Protein AF-0000000067177622 (afdb_homodimer)

InterPro domains:
  IPR006680 Amidohydrolase-related [PF04909] (139-400)
  IPR032465 2-amino-3-carboxymuconate-6-semialdehyde decarboxylase [PTHR21240] (144-401)
  IPR032466 Metal-dependent hydrolase [SSF51556] (10-400)

Sequence (832 aa):
MTTDPERLPYLAVDVDNHYYEPLDAFTRHLPKEFRSRGVQMLTDGKRTYAVFGGVVNHFIPNPSFDPIIEPGCLDLLFRGEVPEGVDPASLMKVDRLTDHPEYQNRDARVAVLDRQRLETVFMLPTFACGVEEGLKHDIGATMASIHAFNLWLDEDWGFDRPDGRIIAAPIISLADPEKAVGEVEFVLGRGAKLVCVRPAPVPGLVRPRSLGDPVHDPVWARLAEAGVPVVFHLSDSGYMAIPALWGGSGVFKGFGKRDPLDMVIMDDRAIHDTIASMIVHQVFTRHPKLKVVSIENGSYFVYRLIKRLKKSANNAPYHYKEDPVEQLKNHVWIAPYYEDDVKLLADTIGVDKILFGSDWPHGEGLADPTSFTADIPQFPEFSHEDTRRVMRHNALELLGDPDRTAPGARHLAASVMTTDPERLPYLAVDVDNHYYEPLDAFTRHLPKEFRSRGVQMLTDGKRTYAVFGGVVNHFIPNPSFDPIIEPGCLDLLFRGEVPEGVDPASLMKVDRLTDHPEYQNRDARVAVLDRQRLETVFMLPTFACGVEEGLKHDIGATMASIHAFNLWLDEDWGFDRPDGRIIAAPIISLADPEKAVGEVEFVLGRGAKLVCVRPAPVPGLVRPRSLGDPVHDPVWARLAEAGVPVVFHLSDSGYMAIPALWGGSGVFKGFGKRDPLDMVIMDDRAIHDTIASMIVHQVFTRHPKLKVVSIENGSYFVYRLIKRLKKSANNAPYHYKEDPVEQLKNHVWIAPYYEDDVKLLADTIGVDKILFGSDWPHGEGLADPTSFTADIPQFPEFSHEDTRRVMRHNALELLGDPDRTAPGARHLAASV

Nearest PDB structures (foldseek):
  4dzi-assembly2_D  TM=9.939E-01  e=1.718E-60  Mycobacterium avium subsp. paratuberculosis S397
  4dzi-assembly1_A  TM=9.935E-01  e=5.551E-60  Mycobacterium avium subsp. paratuberculosis S397
  4dzi-assembly1_C  TM=9.937E-01  e=1.085E-59  Mycobacterium avium subsp. paratuberculosis S397
  8sma-assembly2_J  TM=7.327E-01  e=1.811E-15  Litorilinea aerophila
  8sm8-assembly2_J  TM=7.523E-01  e=1.951E-12  Afipia carboxidovorans OM5

Radius of gyration: 28.8 Å; Cα contacts (8 Å, |Δi|>4): 1711; chains: 2; bounding box: 64×85×80 Å

Foldseek 3Di:
DPPPPDDQLAFFEAAFAEAQDAQCLQPVQQDPVCAQQAWDWDDDVPAIFIDHGRHTAQQPRGSNCAFPWFFQLQQCVVLVNPDPPDDSVVSTDTDGVVVPCLRQAQVSVLVVSLVLRHQAYEYEYDVVLERCVSNLQPLVNSLSRLLSNQVSCCVGHRCQDQLRHYHYAREAACADVVSSLVVLCVNVVRPHLEYEYELAFHRYNVHTHFCLPCSNLSVQQVCLVSLRAYEHEDGPHLLLVVVVVVVAPSGDHNDDDGDPVSCVRSQLVSNLVSLVSCLQSCSCVSRVSYAYEYEPSADVSLVVSLVVQVVVCVVCVVRHPDRSLVSCLRHYAYAHDLSHQVVVVCVRRNLLRAAQHQNPPHRNGHSRRVCSCVSRVCNVVDDSVSVCSRRHQSVCVSSVHSPDGRNNCVVVSVVD/DPPPPDDQLAFFEAAFAEAQDAQCLQPVQQDPVCAQQAWDWDDDVVAIFIDHRRHTAQQPRGSNCAFPWFFQLQQCVVLVNPDPPDDSVVSTDTDGVVVPCLRQAQVSVVVVSLVLRHQAYEYEYDVVLERCVSNLQPLVNSLSRLLSNLVSCCVGHRCQDQLRHYHYAREAACADQVSSLVVLCVNVVRPHLEYEYELAFHRYNVHTHFCLPCSNLSNQQVCLVSLRAYEHEDGPHLLLVVVVVVVAPSGDHNDDDGDVVSCVRSQLVSNLVSLVSCLQSCSCVSRVSYAYEYEPSADVSLVVSLVVQVVVCVVCVVRHPDRSLVSCLRHYAYAHDLSHQVVVVCVRRNLLRAAQHQNPPHRNGHSRRVCSCVSRVCNVVDDSVSVCSRRHQSVCVSSVHSPDGRNNCVVVSVVD

Organism: Mycolicibacterium smegmatis (strain ATCC 700084 / mc(2)155) (NCBI:txid246196)

Secondary structure (DSSP, 8-state):
--------SS-EEEEEEE----TTTTTTT--GGGTTTSEEEEEETTEEEEEETTEE--SSS-TT--SEEPTTTTHHHHHT-PPTT--GGGG--EE-GGG-GGGT-HHHHHHHHHHHTEEEEEEE-SGGGGHHHHTTT-HHHHHHHHHHHHHHHHHHT-TB-TTSSEEE--B---SSHHHHHHHHHHHHHTT-S-EE--SSPBP-SSS-B-TT-GGGHHHHHHHHHHTPPEEEE----STTHHHHHTT------SSS---HHHHHHHTTHHHHHHHHHHHHTTHHHH-TT--EEEESS-STHHHHHHHHHHHHHHH-TTT-SS-HHHHHHHHEEEE--TTS-HHHHHHHH-GGGB-----BTSTTS-SSGGGHHHH-TTGGGS-HHHHHIIIIIHHHHHTT-TT---GGGHHHHTT-/--------SS-EEEEEEE----TTTTTTT--GGGTTTSEEEEEETTEEEEEETTEE--SSS-TT--SEEPTTTTHHHHHT-PPTT--GGGG--EE-GGG-GGGT-HHHHHHHHHHHTEEEEEEE-SGGGGHHHHTTT-HHHHHHHHHHHHHHHHHHT-TB-TTSSEEE--B---SSHHHHHHHHHHHHHTT-S-EE--SSPBP-SSS-B-TT-GGGHHHHHHHHHHTPPEEEE----STTHHHHHTT------SSS---HHHHHHHTTHHHHHHHHHHHHTTHHHH-TT--EEEESS-STHHHHHHHHHHHHHHH-TTT-SS-HHHHHHHHEEEE--TTS-HHHHHHHH-GGGB-----BTSTTS-SSGGGHHHH-TTGGGS-HHHHHIIIIIHHHHHTT-TT---GGGHHHHTT-

Solvent-accessible surface area (backbone atoms only — not comparable to full-atom values): 42749 Å² total; per-residue (Å²): 128,84,72,63,75,80,75,71,75,58,61,29,35,35,62,28,27,43,46,51,58,58,80,47,37,40,46,73,60,38,55,77,88,34,53,69,47,16,58,35,77,44,72,61,87,91,45,50,40,39,25,30,53,78,38,79,45,45,52,52,64,55,51,76,44,66,60,29,50,39,39,22,42,32,28,42,49,77,69,30,59,48,56,86,92,57,58,68,76,71,41,64,44,70,43,60,41,87,81,41,54,44,40,69,31,53,71,50,29,51,58,51,30,58,77,56,44,39,39,28,31,29,35,37,74,54,65,65,33,37,46,56,55,55,22,42,90,39,56,69,30,33,53,47,30,43,51,11,28,39,52,38,43,41,71,63,54,21,25,52,28,89,41,42,41,38,37,25,41,43,67,51,62,65,48,46,51,69,60,27,40,53,50,49,51,52,43,51,74,63,50,37,53,36,31,30,35,70,33,35,52,31,42,37,93,88,51,36,28,36,71,25,42,70,78,42,44,67,46,50,44,51,31,22,72,69,49,33,30,37,32,33,40,64,47,54,43,62,55,36,53,58,34,26,48,37,48,45,86,44,64,65,61,67,70,77,93,67,66,67,56,44,57,56,59,40,61,55,49,47,57,40,48,37,55,43,32,30,50,70,49,38,40,50,75,77,31,74,64,38,39,37,32,39,33,76,59,40,54,72,46,53,61,58,48,44,55,39,41,52,35,45,42,42,56,36,53,89,74,49,89,61,64,55,58,56,50,48,46,74,29,46,31,37,18,42,44,59,84,47,63,59,58,60,46,27,75,70,48,36,55,76,30,32,35,36,43,29,40,28,55,38,26,63,18,33,67,50,54,70,49,50,62,70,55,24,84,51,47,82,75,44,52,72,65,54,48,43,30,23,34,25,42,30,56,29,44,57,60,70,37,65,83,67,70,31,68,66,36,53,82,57,54,76,76,79,126,83,71,61,76,78,75,69,76,57,61,29,34,34,62,28,28,42,44,52,56,58,80,48,38,40,46,74,60,39,55,76,88,34,53,70,47,16,58,35,78,43,72,60,88,92,44,48,40,38,25,30,54,77,37,79,47,46,52,50,65,55,48,76,44,67,60,29,51,40,39,23,42,32,28,42,49,76,68,31,58,48,56,86,91,57,57,68,76,71,41,64,43,70,44,60,42,86,79,41,54,44,41,68,32,52,71,50,28,51,58,50,29,60,77,57,44,37,38,29,32,30,35,36,75,56,66,65,34,36,45,56,56,55,22,43,90,39,56,70,28,33,54,46,29,44,50,13,28,37,52,38,45,40,72,63,54,21,25,51,27,88,40,42,42,38,36,26,42,43,67,52,61,65,46,47,51,69,59,28,40,52,50,50,51,53,43,51,74,63,48,38,53,36,31,30,33,72,33,34,50,30,42,37,96,88,51,35,28,35,74,23,42,71,78,43,42,67,47,51,44,53,31,24,71,70,48,32,30,38,31,33,42,64,48,54,43,63,56,36,53,57,34,26,47,38,49,46,85,44,65,67,60,69,69,75,93,67,65,65,57,44,59,56,59,40,60,54,48,47,58,38,47,37,56,43,32,30,50,70,51,38,39,49,74,77,30,75,64,38,38,36,33,37,34,75,61,40,55,73,44,54,61,57,46,45,54,40,42,52,35,46,41,40,55,38,53,90,75,50,88,60,62,54,57,54,49,48,45,74,28,44,32,36,18,42,45,59,84,47,63,59,59,60,46,28,73,70,47,35,54,76,30,31,36,34,42,30,41,29,55,38,25,64,19,33,65,51,54,71,48,51,62,72,56,22,83,50,46,82,76,44,52,72,64,55,48,44,30,24,34,26,41,27,56,28,45,58,60,70,36,63,81,66,71,29,69,66,35,54,82,58,56,75,76,79

pLDDT: mean 93.56, std 8.96, range [25.23, 98.94]

Structure (mmCIF, N/CA/C/O backbone):
data_AF-0000000067177622-model_v1
#
loop_
_entity.id
_entity.type
_entity.pdbx_description
1 polymer 'Amidohydrolase family protein'
#
loop_
_atom_site.group_PDB
_atom_site.id
_atom_site.type_symbol
_atom_site.label_atom_id
_atom_site.label_alt_id
_atom_site.label_comp_id
_atom_site.label_asym_id
_atom_site.label_entity_id
_atom_site.label_seq_id
_atom_site.pdbx_PDB_ins_code
_atom_site.Cartn_x
_atom_site.Cartn_y
_atom_site.Cartn_z
_atom_site.occupancy
_atom_site.B_iso_or_equiv
_atom_site.auth_seq_id
_atom_site.auth_comp_id
_atom_site.auth_asym_id
_atom_site.auth_atom_id
_atom_site.pdbx_PDB_model_num
ATOM 1 N N . MET A 1 1 ? -13.5 2.727 43.094 1 25.52 1 MET A N 1
ATOM 2 C CA . MET A 1 1 ? -12.891 4.055 43.156 1 25.52 1 MET A CA 1
ATOM 3 C C . MET A 1 1 ? -12.555 4.559 41.75 1 25.52 1 MET A C 1
ATOM 5 O O . MET A 1 1 ? -11.805 3.91 41 1 25.52 1 MET A O 1
ATOM 9 N N . THR A 1 2 ? -13.461 5.109 41.031 1 31.8 2 THR A N 1
ATOM 10 C CA . THR A 1 2 ? -13.367 5.703 39.688 1 31.8 2 THR A CA 1
ATOM 11 C C . THR A 1 2 ? -12.086 6.52 39.562 1 31.8 2 THR A C 1
ATOM 13 O O . THR A 1 2 ? -11.914 7.539 40.219 1 31.8 2 THR A O 1
ATOM 16 N N . THR A 1 3 ? -10.93 5.871 39.625 1 37.25 3 THR A N 1
ATOM 17 C CA . THR A 1 3 ? -9.68 6.617 39.625 1 37.25 3 THR A CA 1
ATOM 18 C C . THR A 1 3 ? -9.719 7.742 38.594 1 37.25 3 THR A C 1
ATOM 20 O O . THR A 1 3 ? -9.961 7.496 37.406 1 37.25 3 THR A O 1
ATOM 23 N N . ASP A 1 4 ? -10.266 8.773 38.812 1 42.75 4 ASP A N 1
ATOM 24 C CA . ASP A 1 4 ? -10.156 9.992 38.031 1 42.75 4 ASP A CA 1
ATOM 25 C C . ASP A 1 4 ? -8.805 10.062 37.312 1 42.75 4 ASP A C 1
ATOM 27 O O . ASP A 1 4 ? -7.758 9.898 37.938 1 42.75 4 ASP A O 1
ATOM 31 N N . PRO A 1 5 ? -8.797 9.672 36.062 1 53.56 5 PRO A N 1
ATOM 32 C CA . PRO A 1 5 ? -7.469 9.781 35.438 1 53.56 5 PRO A CA 1
ATOM 33 C C . PRO A 1 5 ? -6.66 10.953 36 1 53.56 5 PRO A C 1
ATOM 35 O O . PRO A 1 5 ? -7.211 12.031 36.219 1 53.56 5 PRO A O 1
ATOM 38 N N . GLU A 1 6 ? -5.629 10.758 36.812 1 61.44 6 GLU A N 1
ATOM 39 C CA . GLU A 1 6 ? -4.75 11.742 37.469 1 61.44 6 GLU A CA 1
ATOM 40 C C . GLU A 1 6 ? -4.379 12.859 36.469 1 61.44 6 GLU A C 1
ATOM 42 O O . GLU A 1 6 ? -3.959 12.586 35.344 1 61.44 6 GLU A O 1
ATOM 47 N N . ARG A 1 7 ? -4.871 14.039 36.688 1 78 7 ARG A N 1
ATOM 48 C CA . ARG A 1 7 ? -4.574 15.289 36 1 78 7 ARG A CA 1
ATOM 49 C C . ARG A 1 7 ? -3.072 15.492 35.844 1 78 7 ARG A C 1
ATOM 51 O O . ARG A 1 7 ? -2.314 15.234 36.781 1 78 7 ARG A O 1
ATOM 58 N N . LEU A 1 8 ? -2.637 15.875 34.656 1 86.56 8 LEU A N 1
ATOM 59 C CA . LEU A 1 8 ? -1.228 16.172 34.438 1 86.56 8 LEU A CA 1
ATOM 60 C C . LEU A 1 8 ? -0.771 17.359 35.281 1 86.56 8 LEU A C 1
ATOM 62 O O . LEU A 1 8 ? -1.507 18.328 35.438 1 86.56 8 LEU A O 1
ATOM 66 N N . PRO A 1 9 ? 0.314 17.312 35.906 1 88.94 9 PRO A N 1
ATOM 67 C CA . PRO A 1 9 ? 0.825 18.406 36.719 1 88.94 9 PRO A CA 1
ATOM 68 C C . PRO A 1 9 ? 1.427 19.531 35.875 1 88.94 9 PRO A C 1
ATOM 70 O O . PRO A 1 9 ? 2.164 20.375 36.406 1 88.94 9 PRO A O 1
ATOM 73 N N . TYR A 1 10 ? 1.262 19.562 34.625 1 92.06 10 TYR A N 1
ATOM 74 C CA . TYR A 1 10 ? 1.675 20.594 33.688 1 92.06 10 TYR A CA 1
ATOM 75 C C . TYR A 1 10 ? 0.636 20.75 32.562 1 92.06 10 TYR A C 1
ATOM 77 O O . TYR A 1 10 ? -0.282 19.938 32.438 1 92.06 10 TYR A O 1
ATOM 85 N N . LEU A 1 11 ? 0.742 21.891 31.859 1 95 11 LEU A N 1
ATOM 86 C CA . LEU A 1 11 ? -0.104 22.062 30.672 1 95 11 LEU A CA 1
ATOM 87 C C . LEU A 1 11 ? 0.484 21.344 29.469 1 95 11 LEU A C 1
ATOM 89 O O . LEU A 1 11 ? 1.697 21.375 29.25 1 95 11 LEU A O 1
ATOM 93 N N . ALA A 1 12 ? -0.318 20.703 28.734 1 95.56 12 ALA A N 1
ATOM 94 C CA . ALA A 1 12 ? 0.121 19.938 27.578 1 95.56 12 ALA A CA 1
ATOM 95 C C . ALA A 1 12 ? 0.155 20.812 26.328 1 95.56 12 ALA A C 1
ATOM 97 O O . ALA A 1 12 ? -0.397 21.922 26.312 1 95.56 12 ALA A O 1
ATOM 98 N N . VAL A 1 13 ? 0.908 20.406 25.344 1 97.44 13 VAL A N 1
ATOM 99 C CA . VAL A 1 13 ? 0.925 20.969 24 1 97.44 13 VAL A CA 1
ATOM 100 C C . VAL A 1 13 ? 0.34 19.969 23 1 97.44 13 VAL A C 1
ATOM 102 O O . VAL A 1 13 ? 0.908 18.906 22.781 1 97.44 13 VAL A O 1
ATOM 105 N N . ASP A 1 14 ? -0.809 20.297 22.438 1 97.94 14 ASP A N 1
ATOM 106 C CA . ASP A 1 14 ? -1.525 19.422 21.516 1 97.94 14 ASP A CA 1
ATOM 107 C C . ASP A 1 14 ? -1.172 19.75 20.062 1 97.94 14 ASP A C 1
ATOM 109 O O . ASP A 1 14 ? -1.494 20.828 19.562 1 97.94 14 ASP A O 1
ATOM 113 N N . VAL A 1 15 ? -0.613 18.75 19.328 1 98.62 15 VAL A N 1
ATOM 114 C CA . VAL A 1 15 ? -0.07 19.062 18.016 1 98.62 15 VAL A CA 1
ATOM 115 C C . VAL A 1 15 ? -1.116 18.781 16.938 1 98.62 15 VAL A C 1
ATOM 117 O O . VAL A 1 15 ? -0.848 18.922 15.742 1 98.62 15 VAL A O 1
ATOM 120 N N . ASP A 1 16 ? -2.326 18.359 17.297 1 98.25 16 ASP A N 1
ATOM 121 C CA . ASP A 1 16 ? -3.344 17.953 16.328 1 98.25 16 ASP A CA 1
ATOM 122 C C . ASP A 1 16 ? -4.707 18.531 16.703 1 98.25 16 ASP A C 1
ATOM 124 O O . ASP A 1 16 ? -5.652 17.797 16.969 1 98.25 16 ASP A O 1
ATOM 128 N N . ASN A 1 17 ? -4.859 19.828 16.672 1 98.06 17 ASN A N 1
ATOM 129 C CA . ASN A 1 17 ? -6.121 20.547 16.766 1 98.06 17 ASN A CA 1
ATOM 130 C C . ASN A 1 17 ? -6.582 21.078 15.414 1 98.06 17 ASN A C 1
ATOM 132 O O . ASN A 1 17 ? -5.781 21.203 14.484 1 98.06 17 ASN A O 1
ATOM 136 N N . HIS A 1 18 ? -7.863 21.375 15.375 1 98.44 18 HIS A N 1
ATOM 137 C CA . HIS A 1 18 ? -8.375 21.75 14.055 1 98.44 18 HIS A CA 1
ATOM 138 C C . HIS A 1 18 ? -9.367 22.906 14.164 1 98.44 18 HIS A C 1
ATOM 140 O O . HIS A 1 18 ? -10.148 22.969 15.117 1 98.44 18 HIS A O 1
ATOM 146 N N . TYR A 1 19 ? -9.32 23.781 13.266 1 98.19 19 TYR A N 1
ATOM 147 C CA . TYR A 1 19 ? -10.406 24.719 13.016 1 98.19 19 TYR A CA 1
ATOM 148 C C . TYR A 1 19 ? -11.375 24.172 11.969 1 98.19 19 TYR A C 1
ATOM 150 O O . TYR A 1 19 ? -11.023 23.266 11.203 1 98.19 19 TYR A O 1
ATOM 158 N N . TYR A 1 20 ? -12.547 24.609 12.031 1 97.88 20 TYR A N 1
ATOM 159 C CA . TYR A 1 20 ? -13.516 24.422 10.953 1 97.88 20 TYR A CA 1
ATOM 160 C C . TYR A 1 20 ? -13.586 25.656 10.062 1 97.88 20 TYR A C 1
ATOM 162 O O . TYR A 1 20 ? -13.984 26.734 10.508 1 97.88 20 TYR A O 1
ATOM 170 N N . GLU A 1 21 ? -13.164 25.5 8.891 1 98.38 21 GLU A N 1
ATOM 171 C CA . GLU A 1 21 ? -13.062 26.625 7.973 1 98.38 21 GLU A CA 1
ATOM 172 C C . GLU A 1 21 ? -14.438 27.203 7.66 1 98.38 21 GLU A C 1
ATOM 174 O O . GLU A 1 21 ? -15.375 26.469 7.348 1 98.38 21 GLU A O 1
ATOM 179 N N . PRO A 1 22 ? -14.578 28.547 7.848 1 97.81 22 PRO A N 1
ATOM 180 C CA . PRO A 1 22 ? -15.805 29.156 7.316 1 97.81 22 PRO A CA 1
ATOM 181 C C . PRO A 1 22 ? -15.875 29.094 5.793 1 97.81 22 PRO A C 1
ATOM 183 O O . PRO A 1 22 ? -14.883 28.781 5.133 1 97.81 22 PRO A O 1
ATOM 186 N N . LEU A 1 23 ? -17.016 29.391 5.258 1 96.94 23 LEU A N 1
ATOM 187 C CA . LEU A 1 23 ? -17.281 29.203 3.832 1 96.94 23 LEU A CA 1
ATOM 188 C C . LEU A 1 23 ? -16.375 30.109 2.998 1 96.94 23 LEU A C 1
ATOM 190 O O . LEU A 1 23 ? -16.125 29.828 1.825 1 96.94 23 LEU A O 1
ATOM 194 N N . ASP A 1 24 ? -15.844 31.188 3.584 1 97.88 24 ASP A N 1
ATOM 195 C CA . ASP A 1 24 ? -15.078 32.125 2.779 1 97.88 24 ASP A CA 1
ATOM 196 C C . ASP A 1 24 ? -13.578 31.953 2.992 1 97.88 24 ASP A C 1
ATOM 198 O O . ASP A 1 24 ? -12.781 32.781 2.547 1 97.88 24 ASP A O 1
ATOM 202 N N . ALA A 1 25 ? -13.211 30.891 3.686 1 98.5 25 ALA A N 1
ATOM 203 C CA . ALA A 1 25 ? -11.797 30.672 3.996 1 98.5 25 ALA A CA 1
ATOM 204 C C . ALA A 1 25 ? -10.953 30.656 2.727 1 98.5 25 ALA A C 1
ATOM 206 O O . ALA A 1 25 ? -9.812 31.141 2.723 1 98.5 25 ALA A O 1
ATOM 207 N N . PHE A 1 26 ? -11.531 30.141 1.604 1 98.44 26 PHE A N 1
ATOM 208 C CA . PHE A 1 26 ? -10.789 30.047 0.351 1 98.44 26 PHE A CA 1
ATOM 209 C C . PHE A 1 26 ? -11.227 31.156 -0.614 1 98.44 26 PHE A C 1
ATOM 211 O O . PHE A 1 26 ? -10.562 31.391 -1.628 1 98.44 26 PHE A O 1
ATOM 218 N N . THR A 1 27 ? -12.281 31.844 -0.314 1 98 27 THR A N 1
ATOM 219 C CA . THR A 1 27 ? -12.844 32.75 -1.325 1 98 27 THR A CA 1
ATOM 220 C C . THR A 1 27 ? -12.617 34.188 -0.948 1 98 27 THR A C 1
ATOM 222 O O . THR A 1 27 ? -12.609 35.062 -1.815 1 98 27 THR A O 1
ATOM 225 N N . ARG A 1 28 ? -12.414 34.5 0.295 1 98.19 28 ARG A N 1
ATOM 226 C CA . ARG A 1 28 ? -12.258 35.844 0.787 1 98.19 28 ARG A CA 1
ATOM 227 C C . ARG A 1 28 ? -11.172 36.594 0.015 1 98.19 28 ARG A C 1
ATOM 229 O O . ARG A 1 28 ? -11.344 37.75 -0.344 1 98.19 28 ARG A O 1
ATOM 236 N N . HIS A 1 29 ? -10.07 35.938 -0.278 1 98.56 29 HIS A N 1
ATOM 237 C CA . HIS A 1 29 ? -8.914 36.594 -0.882 1 98.56 29 HIS A CA 1
ATOM 238 C C . HIS A 1 29 ? -8.594 36 -2.246 1 98.56 29 HIS A C 1
ATOM 240 O O . HIS A 1 29 ? -7.516 36.219 -2.793 1 98.56 29 HIS A O 1
ATOM 246 N N . LEU A 1 30 ? -9.484 35.156 -2.77 1 98.62 30 LEU A N 1
ATOM 247 C CA . LEU A 1 30 ? -9.242 34.531 -4.066 1 98.62 30 LEU A CA 1
ATOM 248 C C . LEU A 1 30 ? -9.344 35.562 -5.191 1 98.62 30 LEU A C 1
ATOM 250 O O . LEU A 1 30 ? -10.359 36.219 -5.332 1 98.62 30 LEU A O 1
ATOM 254 N N . PRO A 1 31 ? -8.312 35.719 -6.012 1 98.38 31 PRO A N 1
ATOM 255 C CA . PRO A 1 31 ? -8.391 36.656 -7.129 1 98.38 31 PRO A CA 1
ATOM 256 C C . PRO A 1 31 ? -9.547 36.344 -8.07 1 98.38 31 PRO A C 1
ATOM 258 O O . PRO A 1 31 ? -9.891 35.188 -8.281 1 98.38 31 PRO A O 1
ATOM 261 N N . LYS A 1 32 ? -9.992 37.344 -8.719 1 97.31 32 LYS A N 1
ATOM 262 C CA . LYS A 1 32 ? -11.18 37.25 -9.562 1 97.31 32 LYS A CA 1
ATOM 263 C C . LYS A 1 32 ? -10.977 36.25 -10.695 1 97.31 32 LYS A C 1
ATOM 265 O O . LYS A 1 32 ? -11.906 35.531 -11.062 1 97.31 32 LYS A O 1
ATOM 270 N N . GLU A 1 33 ? -9.844 36.188 -11.172 1 96.44 33 GLU A N 1
ATOM 271 C CA . GLU A 1 33 ? -9.562 35.312 -12.328 1 96.44 33 GLU A CA 1
ATOM 272 C C . GLU A 1 33 ? -9.68 33.844 -11.969 1 96.44 33 GLU A C 1
ATOM 274 O O . GLU A 1 33 ? -9.836 33 -12.852 1 96.44 33 GLU A O 1
ATOM 279 N N . PHE A 1 34 ? -9.664 33.5 -10.672 1 97.56 34 PHE A N 1
ATOM 280 C CA . PHE A 1 34 ? -9.703 32.094 -10.266 1 97.56 34 PHE A CA 1
ATOM 281 C C . PHE A 1 34 ? -11.055 31.766 -9.641 1 97.56 34 PHE A C 1
ATOM 283 O O . PHE A 1 34 ? -11.25 30.641 -9.156 1 97.56 34 PHE A O 1
ATOM 290 N N . ARG A 1 35 ? -11.992 32.656 -9.68 1 94.94 35 ARG A N 1
ATOM 291 C CA . ARG A 1 35 ? -13.258 32.469 -8.969 1 94.94 35 ARG A CA 1
ATOM 292 C C . ARG A 1 35 ? -14.008 31.25 -9.469 1 94.94 35 ARG A C 1
ATOM 294 O O . ARG A 1 35 ? -14.648 30.547 -8.688 1 94.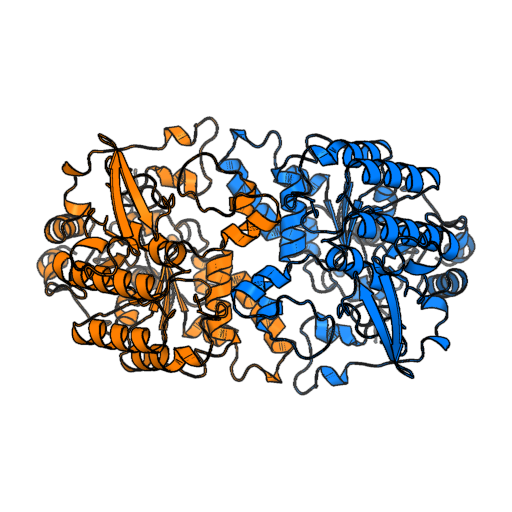94 35 ARG A O 1
ATOM 301 N N . SER A 1 36 ? -13.859 30.984 -10.781 1 94.5 36 SER A N 1
ATOM 302 C CA . SER A 1 36 ? -14.562 29.828 -11.328 1 94.5 36 SER A CA 1
ATOM 303 C C . SER A 1 36 ? -13.648 28.609 -11.398 1 94.5 36 SER A C 1
ATOM 305 O O . SER A 1 36 ? -14.125 27.469 -11.5 1 94.5 36 SER A O 1
ATOM 307 N N . ARG A 1 37 ? -12.352 28.859 -11.289 1 96.75 37 ARG A N 1
ATOM 308 C CA . ARG A 1 37 ? -11.375 27.781 -11.461 1 96.75 37 ARG A CA 1
ATOM 309 C C . ARG A 1 37 ? -10.938 27.219 -10.109 1 96.75 37 ARG A C 1
ATOM 311 O O . ARG A 1 37 ? -10.547 26.062 -10.016 1 96.75 37 ARG A O 1
ATOM 318 N N . GLY A 1 38 ? -11 28.031 -9.07 1 97.44 38 GLY A N 1
ATOM 319 C CA . GLY A 1 38 ? -10.57 27.625 -7.742 1 97.44 38 GLY A CA 1
ATOM 320 C C . GLY A 1 38 ? -11.68 27.031 -6.902 1 97.44 38 GLY A C 1
ATOM 321 O O . GLY A 1 38 ? -12.523 26.297 -7.41 1 97.44 38 GLY A O 1
ATOM 322 N N . VAL A 1 39 ? -11.648 27.266 -5.652 1 97.62 39 VAL A N 1
ATOM 323 C CA . VAL A 1 39 ? -12.656 26.781 -4.715 1 97.62 39 VAL A CA 1
ATOM 324 C C . VAL A 1 39 ? -13.891 27.672 -4.781 1 97.62 39 VAL A C 1
ATOM 326 O O . VAL A 1 39 ? -13.781 28.906 -4.742 1 97.62 39 VAL A O 1
ATOM 329 N N . GLN A 1 40 ? -14.992 27.031 -4.922 1 96.88 40 GLN A N 1
ATOM 330 C CA . GLN A 1 40 ? -16.281 27.734 -4.883 1 96.88 40 GLN A CA 1
ATOM 331 C C . GLN A 1 40 ? -17.219 27.094 -3.852 1 96.88 40 GLN A C 1
ATOM 333 O O . GLN A 1 40 ? -17.125 25.906 -3.582 1 96.88 40 GLN A O 1
ATOM 338 N N . MET A 1 41 ? -17.938 27.938 -3.262 1 96.88 41 MET A N 1
ATOM 339 C CA . MET A 1 41 ? -19.062 27.484 -2.438 1 96.88 41 MET A CA 1
ATOM 340 C C . MET A 1 41 ? -20.391 27.828 -3.096 1 96.88 41 MET A C 1
ATOM 342 O O . MET A 1 41 ? -20.734 29 -3.252 1 96.88 41 MET A O 1
ATOM 346 N N . LEU A 1 42 ? -21.078 26.75 -3.463 1 95.94 42 LEU A N 1
ATOM 347 C CA . LEU A 1 42 ? -22.375 26.938 -4.105 1 95.94 42 LEU A CA 1
ATOM 348 C C . LEU A 1 42 ? -23.5 26.453 -3.209 1 95.94 42 LEU A C 1
ATOM 350 O O . LEU A 1 42 ? -23.328 25.531 -2.418 1 95.94 42 LEU A O 1
ATOM 354 N N . THR A 1 43 ? -24.641 27.141 -3.33 1 94.44 43 THR A N 1
ATOM 355 C CA . THR A 1 43 ? -25.75 26.781 -2.465 1 94.44 43 THR A CA 1
ATOM 356 C C . THR A 1 43 ? -26.969 26.375 -3.295 1 94.44 43 THR A C 1
ATOM 358 O O . THR A 1 43 ? -27.219 26.953 -4.355 1 94.44 43 THR A O 1
ATOM 361 N N . ASP A 1 44 ? -27.609 25.391 -2.865 1 93.31 44 ASP A N 1
ATOM 362 C CA . ASP A 1 44 ? -28.938 24.953 -3.305 1 93.31 44 ASP A CA 1
ATOM 363 C C . ASP A 1 44 ? -29.906 24.859 -2.127 1 93.31 44 ASP A C 1
ATOM 365 O O . ASP A 1 44 ? -29.984 23.828 -1.466 1 93.31 44 ASP A O 1
ATOM 369 N N . GLY A 1 45 ? -30.734 25.891 -2.002 1 91.81 45 GLY A N 1
ATOM 370 C CA . GLY A 1 45 ? -31.531 25.984 -0.788 1 91.81 45 GLY A CA 1
ATOM 371 C C . GLY A 1 45 ? -30.688 26.109 0.469 1 91.81 45 GLY A C 1
ATOM 372 O O . GLY A 1 45 ? -29.859 27 0.589 1 91.81 45 GLY A O 1
ATOM 373 N N . LYS A 1 46 ? -30.891 25.109 1.253 1 89.94 46 LYS A N 1
ATOM 374 C CA . LYS A 1 46 ? -30.188 25.125 2.527 1 89.94 46 LYS A CA 1
ATOM 375 C C . LYS A 1 46 ? -28.875 24.359 2.436 1 89.94 46 LYS A C 1
ATOM 377 O O . LYS A 1 46 ? -28.062 24.391 3.363 1 89.94 46 LYS A O 1
ATOM 382 N N . ARG A 1 47 ? -28.656 23.734 1.326 1 92.12 47 ARG A N 1
ATOM 383 C CA . ARG A 1 47 ? -27.469 22.906 1.188 1 92.12 47 ARG A CA 1
ATOM 384 C C . ARG A 1 47 ? -26.344 23.672 0.495 1 92.12 47 ARG A C 1
ATOM 386 O O . ARG A 1 47 ? -26.578 24.422 -0.456 1 92.12 47 ARG A O 1
ATOM 393 N N . THR A 1 48 ? -25.125 23.547 1.02 1 95.69 48 THR A N 1
ATOM 394 C CA . THR A 1 48 ? -23.938 24.141 0.421 1 95.69 48 THR A CA 1
ATOM 395 C C . THR A 1 48 ? -23.016 23.062 -0.144 1 95.69 48 THR A C 1
ATOM 397 O O . THR A 1 48 ? -22.828 22.016 0.483 1 95.69 48 THR A O 1
ATOM 400 N N . TYR A 1 49 ? -22.516 23.312 -1.36 1 95.31 49 TYR A N 1
ATOM 401 C CA . TYR A 1 49 ? -21.594 22.406 -2.021 1 95.31 49 TYR A CA 1
ATOM 402 C C . TYR A 1 49 ? -20.25 23.062 -2.254 1 95.31 49 TYR A C 1
ATOM 404 O O . TYR A 1 49 ? -20.188 24.234 -2.643 1 95.31 49 TYR A O 1
ATOM 412 N N . ALA A 1 50 ? -19.25 22.328 -1.9 1 95.81 50 ALA A N 1
ATOM 413 C CA . ALA A 1 50 ? -17.922 22.75 -2.326 1 95.81 50 ALA A CA 1
ATOM 414 C C . ALA A 1 50 ? -17.625 22.297 -3.754 1 95.81 50 ALA A C 1
ATOM 416 O O . ALA A 1 50 ? -17.844 21.125 -4.094 1 95.81 50 ALA A O 1
ATOM 417 N N . VAL A 1 51 ? -17.188 23.188 -4.555 1 96.12 51 VAL A N 1
ATOM 418 C CA . VAL A 1 51 ? -16.875 22.922 -5.953 1 96.12 51 VAL A CA 1
ATOM 419 C C . VAL A 1 51 ? -15.414 23.297 -6.234 1 96.12 51 VAL A C 1
ATOM 421 O O . VAL A 1 51 ? -14.984 24.406 -5.949 1 96.12 51 VAL A O 1
ATOM 424 N N . PHE A 1 52 ? -14.625 22.391 -6.715 1 95.31 52 PHE A N 1
ATOM 425 C CA . PHE A 1 52 ? -13.234 22.594 -7.113 1 95.31 52 PHE A CA 1
ATOM 426 C C . PHE A 1 52 ? -13.086 22.484 -8.625 1 95.31 52 PHE A C 1
ATOM 428 O O . PHE A 1 52 ? -13.273 21.422 -9.203 1 95.31 52 PHE A O 1
ATOM 435 N N . GLY A 1 53 ? -12.727 23.516 -9.305 1 91.94 53 GLY A N 1
ATOM 436 C CA . GLY A 1 53 ? -12.578 23.484 -10.75 1 91.94 53 GLY A CA 1
ATOM 437 C C . GLY A 1 53 ? -13.828 23.031 -11.469 1 91.94 53 GLY A C 1
ATOM 438 O O . GLY A 1 53 ? -13.758 22.25 -12.414 1 91.94 53 GLY A O 1
ATOM 439 N N . GLY A 1 54 ? -14.922 23.297 -10.922 1 91.12 54 GLY A N 1
ATOM 440 C CA . GLY A 1 54 ? -16.188 23 -11.586 1 91.12 54 GLY A CA 1
ATOM 441 C C . GLY A 1 54 ? -16.75 21.641 -11.195 1 91.12 54 GLY A C 1
ATOM 442 O O . GLY A 1 54 ? -17.797 21.234 -11.695 1 91.12 54 GLY A O 1
ATOM 443 N N . VAL A 1 55 ? -16.125 20.984 -10.32 1 92.25 55 VAL A N 1
ATOM 444 C CA . VAL A 1 55 ? -16.562 19.641 -9.922 1 92.25 55 VAL A CA 1
ATOM 445 C C . VAL A 1 55 ? -16.938 19.641 -8.438 1 92.25 55 VAL A C 1
ATOM 447 O O . VAL A 1 55 ? -16.156 20.062 -7.594 1 92.25 55 VAL A O 1
ATOM 450 N N . VAL A 1 56 ? -18.125 19.141 -8.148 1 92.56 56 VAL A N 1
ATOM 451 C CA . VAL A 1 56 ? -18.547 19.016 -6.754 1 92.56 56 VAL A CA 1
ATOM 452 C C . VAL A 1 56 ? -17.594 18.078 -6.012 1 92.56 56 VAL A C 1
ATOM 454 O O . VAL A 1 56 ? -17.297 16.984 -6.492 1 92.56 56 VAL A O 1
ATOM 457 N N . ASN A 1 57 ? -17.094 18.578 -4.945 1 90.56 57 ASN A N 1
ATOM 458 C CA . ASN A 1 57 ? -16.172 17.766 -4.148 1 90.56 57 ASN A CA 1
ATOM 459 C C . ASN A 1 57 ? -16.875 17.125 -2.961 1 90.56 57 ASN A C 1
ATOM 461 O O . ASN A 1 57 ? -17.734 17.734 -2.328 1 90.56 57 ASN A O 1
ATOM 465 N N . HIS A 1 58 ? -16.484 15.859 -2.699 1 86.44 58 HIS A N 1
ATOM 466 C CA . HIS A 1 58 ? -17.188 15.094 -1.678 1 86.44 58 HIS A CA 1
ATOM 467 C C . HIS A 1 58 ? -16.281 14.781 -0.5 1 86.44 58 HIS A C 1
ATOM 469 O O . HIS A 1 58 ? -16.625 13.977 0.366 1 86.44 58 HIS A O 1
ATOM 475 N N . PHE A 1 59 ? -15.172 15.391 -0.414 1 87.94 59 PHE A N 1
ATOM 476 C CA . PHE A 1 59 ? -14.266 15.172 0.709 1 87.94 59 PHE A CA 1
ATOM 477 C C . PHE A 1 59 ? -14.93 15.562 2.023 1 87.94 59 PHE A C 1
ATOM 479 O O . PHE A 1 59 ? -14.891 14.805 2.994 1 87.94 59 PHE A O 1
ATOM 486 N N . ILE A 1 60 ? -15.477 16.734 2.025 1 90.44 60 ILE A N 1
ATOM 487 C CA . ILE A 1 60 ? -16.359 17.203 3.076 1 90.44 60 ILE A CA 1
ATOM 488 C C . ILE A 1 60 ? -17.75 17.5 2.488 1 90.44 60 ILE A C 1
ATOM 490 O O . ILE A 1 60 ? -17.984 18.594 1.971 1 90.44 60 ILE A O 1
ATOM 494 N N . PRO A 1 61 ? -18.578 16.562 2.678 1 86.38 61 PRO A N 1
ATOM 495 C CA . PRO A 1 61 ? -19.891 16.688 2.014 1 86.38 61 PRO A CA 1
ATOM 496 C C . PRO A 1 61 ? -20.672 17.891 2.5 1 86.38 61 PRO A C 1
ATOM 498 O O . PRO A 1 61 ? -21.484 18.453 1.749 1 86.38 61 PRO A O 1
ATOM 501 N N . ASN A 1 62 ? -20.5 18.312 3.729 1 91.06 62 ASN A N 1
ATOM 502 C CA . ASN A 1 62 ? -21.141 19.5 4.277 1 91.06 62 ASN A CA 1
ATOM 503 C C . ASN A 1 62 ? -20.094 20.547 4.676 1 91.06 62 ASN A C 1
ATOM 505 O O . ASN A 1 62 ? -19.734 20.641 5.848 1 91.06 62 ASN A O 1
ATOM 509 N N . PRO A 1 63 ? -19.75 21.438 3.727 1 94.25 63 PRO A N 1
ATOM 510 C CA . PRO A 1 63 ? -18.656 22.375 3.996 1 94.25 63 PRO A CA 1
ATOM 511 C C . PRO A 1 63 ? -19.062 23.484 4.957 1 94.25 63 PRO A C 1
ATOM 513 O O . PRO A 1 63 ? -18.203 24.25 5.41 1 94.25 63 PRO A O 1
ATOM 516 N N . SER A 1 64 ? -20.344 23.578 5.305 1 94.88 64 SER A N 1
ATOM 517 C CA . SER A 1 64 ? -20.75 24.531 6.316 1 94.88 64 SER A CA 1
ATOM 518 C C . SER A 1 64 ? -20.438 24.031 7.723 1 94.88 64 SER A C 1
ATOM 520 O O . SER A 1 64 ? -20.469 24.812 8.68 1 94.88 64 SER A O 1
ATOM 522 N N . PHE A 1 65 ? -20.266 22.75 7.844 1 94.5 65 PHE A N 1
ATOM 523 C CA . PHE A 1 65 ? -19.969 22.078 9.094 1 94.5 65 PHE A CA 1
ATOM 524 C C . PHE A 1 65 ? -21.125 22.203 10.078 1 94.5 65 PHE A C 1
ATOM 526 O O . PHE A 1 65 ? -20.922 22.203 11.297 1 94.5 65 PHE A O 1
ATOM 533 N N . ASP A 1 66 ? -22.266 22.469 9.57 1 93.88 66 ASP A N 1
ATOM 534 C CA . ASP A 1 66 ? -23.438 22.562 10.422 1 93.88 66 ASP A CA 1
ATOM 535 C C . ASP A 1 66 ? -24.516 21.578 9.977 1 93.88 66 ASP A C 1
ATOM 537 O O . ASP A 1 66 ? -25.125 21.75 8.914 1 93.88 66 ASP A O 1
ATOM 541 N N . PRO A 1 67 ? -24.828 20.625 10.789 1 94.44 67 PRO A N 1
ATOM 542 C CA . PRO A 1 67 ? -24.359 20.438 12.164 1 94.44 67 PRO A CA 1
ATOM 543 C C . PRO A 1 67 ? -22.938 19.906 12.242 1 94.44 67 PRO A C 1
ATOM 545 O O . PRO A 1 67 ? -22.391 19.453 11.234 1 94.44 67 PRO A O 1
ATOM 548 N N . ILE A 1 68 ? -22.359 20.062 13.438 1 94.81 68 ILE A N 1
ATOM 549 C CA . ILE A 1 68 ? -21.047 19.484 13.711 1 94.81 68 ILE A CA 1
ATOM 550 C C . ILE A 1 68 ? -21.219 18.094 14.328 1 94.81 68 ILE A C 1
ATOM 552 O O . ILE A 1 68 ? -22.266 17.781 14.875 1 94.81 68 ILE A O 1
ATOM 556 N N . ILE A 1 69 ? -20.203 17.312 14.195 1 91.5 69 ILE A N 1
ATOM 557 C CA . ILE A 1 69 ? -20.109 16.047 14.906 1 91.5 69 ILE A CA 1
ATOM 558 C C . ILE A 1 69 ? -19.406 16.25 16.25 1 91.5 69 ILE A C 1
ATOM 560 O O . ILE A 1 69 ? -18.297 16.797 16.297 1 91.5 69 ILE A O 1
ATOM 564 N N . GLU A 1 70 ? -20.031 15.812 17.297 1 93.69 70 GLU A N 1
ATOM 565 C CA . GLU A 1 70 ? -19.453 16.016 18.625 1 93.69 70 GLU A CA 1
ATOM 566 C C . GLU A 1 70 ? -18.094 15.344 18.75 1 93.69 70 GLU A C 1
ATOM 568 O O . GLU A 1 70 ? -17.906 14.219 18.266 1 93.69 70 GLU A O 1
ATOM 573 N N . PRO A 1 71 ? -17.219 16.062 19.391 1 92.69 71 PRO A N 1
ATOM 574 C CA . PRO A 1 71 ? -15.867 15.477 19.516 1 92.69 71 PRO A CA 1
ATOM 575 C C . PRO A 1 71 ? -15.875 14.117 20.203 1 92.69 71 PRO A C 1
ATOM 577 O O . PRO A 1 71 ? -16.531 13.938 21.234 1 92.69 71 PRO A O 1
ATOM 580 N N . GLY A 1 72 ? -15.242 13.18 19.547 1 88.56 72 GLY A N 1
ATOM 581 C CA . GLY A 1 72 ? -14.961 11.891 20.172 1 88.56 72 GLY A CA 1
ATOM 582 C C . GLY A 1 72 ? -16.094 10.898 20.016 1 88.56 72 GLY A C 1
ATOM 583 O O . GLY A 1 72 ? -15.93 9.711 20.312 1 88.56 72 GLY A O 1
ATOM 584 N N . CYS A 1 73 ? -17.203 11.305 19.469 1 90.25 73 CYS A N 1
ATOM 585 C CA . CYS A 1 73 ? -18.375 10.43 19.469 1 90.25 73 CYS A CA 1
ATOM 586 C C . CYS A 1 73 ? -18.172 9.25 18.516 1 90.25 73 CYS A C 1
ATOM 588 O O . CYS A 1 73 ? -18.875 8.242 18.625 1 90.25 73 CYS A O 1
ATOM 590 N N . LEU A 1 74 ? -17.188 9.414 17.641 1 86.5 74 LEU A N 1
ATOM 591 C CA . LEU A 1 74 ? -16.938 8.344 16.688 1 86.5 74 LEU A CA 1
ATOM 592 C C . LEU A 1 74 ? -15.633 7.621 17.016 1 86.5 74 LEU A C 1
ATOM 594 O O . LEU A 1 74 ? -15.125 6.844 16.203 1 86.5 74 LEU A O 1
ATOM 598 N N . ASP A 1 75 ? -15.133 7.895 18.125 1 83.25 75 ASP A N 1
ATOM 599 C CA . ASP A 1 75 ? -13.844 7.332 18.547 1 83.25 75 ASP A CA 1
ATOM 600 C C . ASP A 1 75 ? -13.852 5.809 18.438 1 83.25 75 ASP A C 1
ATOM 602 O O . ASP A 1 75 ? -12.945 5.219 17.844 1 83.25 75 ASP A O 1
ATOM 606 N N . LEU A 1 76 ? -14.914 5.148 18.906 1 83 76 LEU A N 1
ATOM 607 C CA . LEU A 1 76 ? -15.023 3.693 18.891 1 83 76 LEU A CA 1
ATOM 608 C C . LEU A 1 76 ? -15.016 3.158 17.469 1 83 76 LEU A C 1
ATOM 610 O O . LEU A 1 76 ? -14.398 2.131 17.188 1 83 76 LEU A O 1
ATOM 614 N N . LEU A 1 77 ? -15.625 3.893 16.641 1 84.12 77 LEU A N 1
ATOM 615 C CA . LEU A 1 77 ? -15.703 3.51 15.234 1 84.12 77 LEU A CA 1
ATOM 616 C C . LEU A 1 77 ? -14.32 3.549 14.586 1 84.12 77 LEU A C 1
ATOM 618 O O . LEU A 1 77 ? -13.906 2.582 13.938 1 84.12 77 LEU A O 1
ATOM 622 N N . PHE A 1 78 ? -13.594 4.543 14.805 1 81.31 78 PHE A N 1
ATOM 623 C CA . PHE A 1 78 ? -12.32 4.738 14.125 1 81.31 78 PHE A CA 1
ATOM 624 C C . PHE A 1 78 ? -11.242 3.857 14.742 1 81.31 78 PHE A C 1
ATOM 626 O O . PHE A 1 78 ? -10.281 3.484 14.07 1 81.31 78 PHE A O 1
ATOM 633 N N . ARG A 1 79 ? -11.5 3.398 16.031 1 81.25 79 ARG A N 1
ATOM 634 C CA . ARG A 1 79 ? -10.617 2.436 16.672 1 81.25 79 ARG A CA 1
ATOM 635 C C . ARG A 1 79 ? -10.914 1.015 16.219 1 81.25 79 ARG A C 1
ATOM 637 O O . ARG A 1 79 ? -10.117 0.103 16.422 1 81.25 79 ARG A O 1
ATOM 644 N N . GLY A 1 80 ? -12.031 0.896 15.641 1 82.88 80 GLY A N 1
ATOM 645 C CA . GLY A 1 80 ? -12.477 -0.455 15.336 1 82.88 80 GLY A CA 1
ATOM 646 C C . GLY A 1 80 ? -12.922 -1.231 16.562 1 82.88 80 GLY A C 1
ATOM 647 O O . GLY A 1 80 ? -12.664 -2.434 16.672 1 82.88 80 GLY A O 1
ATOM 648 N N . GLU A 1 81 ? -13.461 -0.56 17.531 1 87.62 81 GLU A N 1
ATOM 649 C CA . GLU A 1 81 ? -13.867 -1.177 18.797 1 87.62 81 GLU A CA 1
ATOM 650 C C . GLU A 1 81 ? -15.352 -0.942 19.078 1 87.62 81 GLU A C 1
ATOM 652 O O . GLU A 1 81 ? -15.734 -0.661 20.203 1 87.62 81 GLU A O 1
ATOM 657 N N . VAL A 1 82 ? -16.094 -0.947 18.016 1 89.5 82 VAL A N 1
ATOM 658 C CA . VAL A 1 82 ? -17.531 -0.843 18.188 1 89.5 82 VAL A CA 1
ATOM 659 C C . VAL A 1 82 ? -18.062 -2.066 18.953 1 89.5 82 VAL A C 1
ATOM 661 O O . VAL A 1 82 ? -17.797 -3.203 18.547 1 89.5 82 VAL A O 1
ATOM 664 N N . PRO A 1 83 ? -18.703 -1.812 20.031 1 88.31 83 PRO A N 1
ATOM 665 C CA . PRO A 1 83 ? -19.219 -2.957 20.781 1 88.31 83 PRO A CA 1
ATOM 666 C C . PRO A 1 83 ? -20.188 -3.803 19.969 1 88.31 83 PRO A C 1
ATOM 668 O O . PRO A 1 83 ? -20.859 -3.289 19.078 1 88.31 83 PRO A O 1
ATOM 671 N N . GLU A 1 84 ? -20.281 -5.004 20.344 1 86.12 84 GLU A N 1
ATOM 672 C CA . GLU A 1 84 ? -21.203 -5.914 19.672 1 86.12 84 GLU A CA 1
ATOM 673 C C . GLU A 1 84 ? -22.641 -5.43 19.797 1 86.12 84 GLU A C 1
ATOM 675 O O . GLU A 1 84 ? -23.062 -4.98 20.875 1 86.12 84 GLU A O 1
ATOM 680 N N . GLY A 1 85 ? -23.344 -5.453 18.75 1 85.38 85 GLY A N 1
ATOM 681 C CA . GLY A 1 85 ? -24.766 -5.109 18.766 1 85.38 85 GLY A CA 1
ATOM 682 C C . GLY A 1 85 ? -25.016 -3.633 18.547 1 85.38 85 GLY A C 1
ATOM 683 O O . GLY A 1 85 ? -26.172 -3.221 18.359 1 85.38 85 GLY A O 1
ATOM 684 N N . VAL A 1 86 ? -24 -2.873 18.609 1 88 86 VAL A N 1
ATOM 685 C CA . VAL A 1 86 ? -24.156 -1.435 18.422 1 88 86 VAL A CA 1
ATOM 686 C C . VAL A 1 86 ? -24 -1.08 16.953 1 88 86 VAL A C 1
ATOM 688 O O . VAL A 1 86 ? -23.031 -1.512 16.297 1 88 86 VAL A O 1
ATOM 691 N N . ASP A 1 87 ? -24.953 -0.383 16.484 1 86.56 87 ASP A N 1
ATOM 692 C CA . ASP A 1 87 ? -24.859 0.143 15.133 1 86.56 87 ASP A CA 1
ATOM 693 C C . ASP A 1 87 ? -23.859 1.299 15.055 1 86.56 87 ASP A C 1
ATOM 695 O O . ASP A 1 87 ? -24.047 2.328 15.711 1 86.56 87 ASP A O 1
ATOM 699 N N . PRO A 1 88 ? -22.891 1.146 14.281 1 84.75 88 PRO A N 1
ATOM 700 C CA . PRO A 1 88 ? -21.906 2.223 14.188 1 84.75 88 PRO A CA 1
ATOM 701 C C . PRO A 1 88 ? -22.531 3.578 13.875 1 84.75 88 PRO A C 1
ATOM 703 O O . PRO A 1 88 ? -22.062 4.609 14.367 1 84.75 88 PRO A O 1
ATOM 706 N N . ALA A 1 89 ? -23.547 3.58 13.141 1 82.94 89 ALA A N 1
ATOM 707 C CA . ALA A 1 89 ? -24.203 4.828 12.766 1 82.94 89 ALA A CA 1
ATOM 708 C C . ALA A 1 89 ? -24.812 5.512 13.992 1 82.94 89 ALA A C 1
ATOM 710 O O . ALA A 1 89 ? -24.984 6.734 14 1 82.94 89 ALA A O 1
ATOM 711 N N . SER A 1 90 ? -25.047 4.73 14.969 1 87.81 90 SER A N 1
ATOM 712 C CA . SER A 1 90 ? -25.719 5.25 16.156 1 87.81 90 SER A CA 1
ATOM 713 C C . SER A 1 90 ? -24.734 5.996 17.062 1 87.81 90 SER A C 1
ATOM 715 O O . SER A 1 90 ? -25.141 6.707 17.984 1 87.81 90 SER A O 1
ATOM 717 N N . LEU A 1 91 ? -23.516 5.91 16.734 1 88.5 91 LEU A N 1
ATOM 718 C CA . LEU A 1 91 ? -22.484 6.547 17.547 1 88.5 91 LEU A CA 1
ATOM 719 C C . LEU A 1 91 ? -22.422 8.047 17.266 1 88.5 91 LEU A C 1
ATOM 721 O O . LEU A 1 91 ? -21.875 8.805 18.078 1 88.5 91 LEU A O 1
ATOM 725 N N . MET A 1 92 ? -22.922 8.422 16.172 1 88.88 92 MET A N 1
ATOM 726 C CA . MET A 1 92 ? -22.781 9.805 15.727 1 88.88 92 MET A CA 1
ATOM 727 C C . MET A 1 92 ? -23.734 10.727 16.484 1 88.88 92 MET A C 1
ATOM 729 O O . MET A 1 92 ? -24.938 10.453 16.562 1 88.88 92 MET A O 1
ATOM 733 N N . LYS A 1 93 ? -23.156 11.68 17.078 1 93.25 93 LYS A N 1
ATOM 734 C CA . LYS A 1 93 ? -23.891 12.766 17.719 1 93.25 93 LYS A CA 1
ATOM 735 C C . LYS A 1 93 ? -23.562 14.109 17.078 1 93.25 93 LYS A C 1
ATOM 737 O O . LYS A 1 93 ? -22.406 14.367 16.719 1 93.25 93 LYS A O 1
ATOM 742 N N . VAL A 1 94 ? -24.594 14.891 16.922 1 94.19 94 VAL A N 1
ATOM 743 C CA . VAL A 1 94 ? -24.359 16.156 16.219 1 94.19 94 VAL A CA 1
ATOM 744 C C . VAL A 1 94 ? -24.828 17.312 17.094 1 94.19 94 VAL A C 1
ATOM 746 O O . VAL A 1 94 ? -25.625 17.125 18.016 1 94.19 94 VAL A O 1
ATOM 749 N N . ASP A 1 95 ? -24.297 18.406 16.922 1 95.25 95 ASP A N 1
ATOM 750 C CA . ASP A 1 95 ? -24.672 19.672 17.562 1 95.25 95 ASP A CA 1
ATOM 751 C C . ASP A 1 95 ? -24.594 20.828 16.578 1 95.25 95 ASP A C 1
ATOM 753 O O . ASP A 1 95 ? -24.094 20.688 15.469 1 95.25 95 ASP A O 1
ATOM 757 N N . ARG A 1 96 ? -25.219 21.969 17.031 1 94.44 96 ARG A N 1
ATOM 758 C CA . ARG A 1 96 ? -25.234 23.156 16.172 1 94.44 96 ARG A CA 1
ATOM 759 C C . ARG A 1 96 ? -23.906 23.906 16.25 1 94.44 96 ARG A C 1
ATOM 761 O O . ARG A 1 96 ? -23.375 24.141 17.344 1 94.44 96 ARG A O 1
ATOM 768 N N . LEU A 1 97 ? -23.359 24.188 15.141 1 96.5 97 LEU A N 1
ATOM 769 C CA . LEU A 1 97 ? -22.094 24.906 15.086 1 96.5 97 LEU A CA 1
ATOM 770 C C . LEU A 1 97 ? -22.219 26.25 15.82 1 96.5 97 LEU A C 1
ATOM 772 O O . LEU A 1 97 ? -21.266 26.672 16.469 1 96.5 97 LEU A O 1
ATOM 776 N N . THR A 1 98 ? -23.359 26.906 15.766 1 95.19 98 THR A N 1
ATOM 777 C CA . THR A 1 98 ? -23.578 28.219 16.344 1 95.19 98 THR A CA 1
ATOM 778 C C . THR A 1 98 ? -23.406 28.188 17.859 1 95.19 98 THR A C 1
ATOM 780 O O . THR A 1 98 ? -23.109 29.203 18.484 1 95.19 98 THR A O 1
ATOM 783 N N . ASP A 1 99 ? -23.578 27 18.438 1 96.88 99 ASP A N 1
ATOM 784 C CA . ASP A 1 99 ? -23.438 26.844 19.875 1 96.88 99 ASP A CA 1
ATOM 785 C C . ASP A 1 99 ? -21.969 26.594 20.25 1 96.88 99 ASP A C 1
ATOM 787 O O . ASP A 1 99 ? -21.641 26.516 21.438 1 96.88 99 ASP A O 1
ATOM 791 N N . HIS A 1 100 ? -21.125 26.547 19.266 1 97 100 HIS A N 1
ATOM 792 C CA . HIS A 1 100 ? -19.719 26.219 19.484 1 97 100 HIS A CA 1
ATOM 793 C C . HIS A 1 100 ? -18.812 27.172 18.734 1 97 100 HIS A C 1
ATOM 795 O O . HIS A 1 100 ? -18.094 26.766 17.828 1 97 100 HIS A O 1
ATOM 801 N N . PRO A 1 101 ? -18.781 28.406 19.172 1 97.62 101 PRO A N 1
ATOM 802 C CA . PRO A 1 101 ? -17.969 29.406 18.469 1 97.62 101 PRO A CA 1
ATOM 803 C C . PRO A 1 101 ? -16.484 29.031 18.453 1 97.62 101 PRO A C 1
ATOM 805 O O . PRO A 1 101 ? -15.742 29.5 17.578 1 97.62 101 PRO A O 1
ATOM 808 N N . GLU A 1 102 ? -15.961 28.188 19.406 1 97.69 102 GLU A N 1
ATOM 809 C CA . GLU A 1 102 ? -14.555 27.812 19.516 1 97.69 102 GLU A CA 1
ATOM 810 C C . GLU A 1 102 ? -14.094 27.031 18.281 1 97.69 102 GLU A C 1
ATOM 812 O O . GLU A 1 102 ? -12.891 26.859 18.078 1 97.69 102 GLU A O 1
ATOM 817 N N . TYR A 1 103 ? -15.016 26.594 17.438 1 97.88 103 TYR A N 1
ATOM 818 C CA . TYR A 1 103 ? -14.648 25.844 16.234 1 97.88 103 TYR A CA 1
ATOM 819 C C . TYR A 1 103 ? -14.117 26.766 15.156 1 97.88 103 TYR A C 1
ATOM 821 O O . TYR A 1 103 ? -13.359 26.328 14.281 1 97.88 103 TYR A O 1
ATOM 829 N N . GLN A 1 104 ? -14.492 28.078 15.227 1 98.12 104 GLN A N 1
ATOM 830 C CA . GLN A 1 104 ? -14.156 28.969 14.125 1 98.12 104 GLN A CA 1
ATOM 831 C C . GLN A 1 104 ? -13.531 30.266 14.633 1 98.12 104 GLN A C 1
ATOM 833 O O . GLN A 1 104 ? -12.992 31.047 13.852 1 98.12 104 GLN A O 1
ATOM 838 N N . ASN A 1 105 ? -13.578 30.422 15.938 1 97.81 105 ASN A N 1
ATOM 839 C CA . ASN A 1 105 ? -13.117 31.672 16.531 1 97.81 105 ASN A CA 1
ATOM 840 C C . ASN A 1 105 ? -11.938 31.453 17.469 1 97.81 105 ASN A C 1
ATOM 842 O O . ASN A 1 105 ? -12.07 30.734 18.469 1 97.81 105 ASN A O 1
ATOM 846 N N . ARG A 1 106 ? -10.844 32.125 17.188 1 97.38 106 ARG A N 1
ATOM 847 C CA . ARG A 1 106 ? -9.609 31.844 17.922 1 97.38 106 ARG A CA 1
ATOM 848 C C . ARG A 1 106 ? -9.727 32.25 19.375 1 97.38 106 ARG A C 1
ATOM 850 O O . ARG A 1 106 ? -9.156 31.625 20.266 1 97.38 106 ARG A O 1
ATOM 857 N N . ASP A 1 107 ? -10.453 33.344 19.688 1 97.12 107 ASP A N 1
ATOM 858 C CA . ASP A 1 107 ? -10.602 33.75 21.078 1 97.12 107 ASP A CA 1
ATOM 859 C C . ASP A 1 107 ? -11.461 32.781 21.875 1 97.12 107 ASP A C 1
ATOM 861 O O . ASP A 1 107 ? -11.125 32.438 23 1 97.12 107 ASP A O 1
ATOM 865 N N . ALA A 1 108 ? -12.562 32.406 21.266 1 98 108 ALA A N 1
ATOM 866 C CA . ALA A 1 108 ? -13.391 31.359 21.891 1 98 108 ALA A CA 1
ATOM 867 C C . ALA A 1 108 ? -12.609 30.078 22.078 1 98 108 ALA A C 1
ATOM 869 O O . ALA A 1 108 ? -12.797 29.359 23.078 1 98 108 ALA A O 1
ATOM 870 N N . ARG A 1 109 ? -11.734 29.734 21.125 1 98.19 109 ARG A N 1
ATOM 871 C CA . ARG A 1 109 ? -10.914 28.531 21.219 1 98.19 109 ARG A CA 1
ATOM 872 C C . ARG A 1 109 ? -10.008 28.578 22.453 1 98.19 109 ARG A C 1
ATOM 874 O O . ARG A 1 109 ? -9.898 27.594 23.188 1 98.19 109 ARG A O 1
ATOM 881 N N . VAL A 1 110 ? -9.391 29.641 22.688 1 97.5 110 VAL A N 1
ATOM 882 C CA . VAL A 1 110 ? -8.445 29.781 23.781 1 97.5 110 VAL A CA 1
ATOM 883 C C . VAL A 1 110 ? -9.156 29.531 25.109 1 97.5 110 VAL A C 1
ATOM 885 O O . VAL A 1 110 ? -8.586 28.922 26.016 1 97.5 110 VAL A O 1
ATOM 888 N N . ALA A 1 111 ? -10.398 29.969 25.219 1 96.62 111 ALA A N 1
ATOM 889 C CA . ALA A 1 111 ? -11.172 29.719 26.422 1 96.62 111 ALA A CA 1
ATOM 890 C C . ALA A 1 111 ? -11.359 28.234 26.672 1 96.62 111 ALA A C 1
ATOM 892 O O . ALA A 1 111 ? -11.305 27.766 27.812 1 96.62 111 ALA A O 1
ATOM 893 N N . VAL A 1 112 ? -11.562 27.562 25.609 1 96.75 112 VAL A N 1
ATOM 894 C CA . VAL A 1 112 ? -11.734 26.109 25.703 1 96.75 112 VAL A CA 1
ATOM 895 C C . VAL A 1 112 ? -10.406 25.453 26.047 1 96.75 112 VAL A C 1
ATOM 897 O O . VAL A 1 112 ? -10.367 24.484 26.812 1 96.75 112 VAL A O 1
ATOM 900 N N . LEU A 1 113 ? -9.289 25.938 25.516 1 97.06 113 LEU A N 1
ATOM 901 C CA . LEU A 1 113 ? -7.965 25.406 25.828 1 97.06 113 LEU A CA 1
ATOM 902 C C . LEU A 1 113 ? -7.688 25.484 27.328 1 97.06 113 LEU A C 1
ATOM 904 O O . LEU A 1 113 ? -7.074 24.578 27.906 1 97.06 113 LEU A O 1
ATOM 908 N N . ASP A 1 114 ? -8.156 26.562 27.953 1 95.12 114 ASP A N 1
ATOM 909 C CA . ASP A 1 114 ? -8.008 26.703 29.391 1 95.12 114 ASP A CA 1
ATOM 910 C C . ASP A 1 114 ? -8.688 25.547 30.125 1 95.12 114 ASP A C 1
ATOM 912 O O . ASP A 1 114 ? -8.094 24.938 31.016 1 95.12 114 ASP A O 1
ATOM 916 N N . ARG A 1 115 ? -9.852 25.266 29.672 1 93.62 115 ARG A N 1
ATOM 917 C CA . ARG A 1 115 ? -10.625 24.203 30.312 1 93.62 115 ARG A CA 1
ATOM 918 C C . ARG A 1 115 ? -9.992 22.828 30.078 1 93.62 115 ARG A C 1
ATOM 920 O O . ARG A 1 115 ? -10.055 21.953 30.938 1 93.62 115 ARG A O 1
ATOM 927 N N . GLN A 1 116 ? -9.383 22.719 28.969 1 94.44 116 GLN A N 1
ATOM 928 C CA . GLN A 1 116 ? -8.789 21.438 28.578 1 94.44 116 GLN A CA 1
ATOM 929 C C . GLN A 1 116 ? -7.363 21.312 29.109 1 94.44 116 GLN A C 1
ATOM 931 O O . GLN A 1 116 ? -6.715 20.281 28.922 1 94.44 116 GLN A O 1
ATOM 936 N N . ARG A 1 117 ? -6.844 22.359 29.672 1 93.88 117 ARG A N 1
ATOM 937 C CA . ARG A 1 117 ? -5.508 22.406 30.25 1 93.88 117 ARG A CA 1
ATOM 938 C C . ARG A 1 117 ? -4.438 22.203 29.188 1 93.88 117 ARG A C 1
ATOM 940 O O . ARG A 1 117 ? -3.518 21.406 29.359 1 93.88 117 ARG A O 1
ATOM 947 N N . LEU A 1 118 ? -4.617 22.906 28.125 1 96.5 118 LEU A N 1
ATOM 948 C CA . LEU A 1 118 ? -3.654 22.969 27.031 1 96.5 118 LEU A CA 1
ATOM 949 C C . LEU A 1 118 ? -2.959 24.312 27 1 96.5 118 LEU A C 1
ATOM 951 O O . LEU A 1 118 ? -3.617 25.359 27.047 1 96.5 118 LEU A O 1
ATOM 955 N N . GLU A 1 119 ? -1.669 24.312 26.953 1 96.56 119 GLU A N 1
ATOM 956 C CA . GLU A 1 119 ? -0.92 25.547 26.844 1 96.56 119 GLU A CA 1
ATOM 957 C C . GLU A 1 119 ? -0.945 26.094 25.422 1 96.56 119 GLU A C 1
ATOM 959 O O . GLU A 1 119 ? -1.245 27.266 25.203 1 96.56 119 GLU A O 1
ATOM 964 N N . THR A 1 120 ? -0.587 25.281 24.531 1 97.19 120 THR A N 1
ATOM 965 C CA . THR A 1 120 ? -0.453 25.625 23.109 1 97.19 120 THR A CA 1
ATOM 966 C C . THR A 1 120 ? -1.011 24.516 22.234 1 97.19 120 THR A C 1
ATOM 968 O O . THR A 1 120 ? -0.927 23.344 22.594 1 97.19 120 THR A O 1
ATOM 971 N N . VAL A 1 121 ? -1.621 24.938 21.125 1 98.31 121 VAL A N 1
ATOM 972 C CA . VAL A 1 121 ? -2.098 23.938 20.172 1 98.31 121 VAL A CA 1
ATOM 973 C C . VAL A 1 121 ? -1.585 24.281 18.781 1 98.31 121 VAL A C 1
ATOM 975 O O . VAL A 1 121 ? -1.439 25.453 18.438 1 98.31 121 VAL A O 1
ATOM 978 N N . PHE A 1 122 ? -1.194 23.188 18.016 1 98.62 122 PHE A N 1
ATOM 979 C CA . PHE A 1 122 ? -1.053 23.312 16.578 1 98.62 122 PHE A CA 1
ATOM 980 C C . PHE A 1 122 ? -2.416 23.281 15.898 1 98.62 122 PHE A C 1
ATOM 982 O O . PHE A 1 122 ? -3.234 22.406 16.172 1 98.62 122 PHE A O 1
ATOM 989 N N . MET A 1 123 ? -2.705 24.266 15.141 1 98.5 123 MET A N 1
ATOM 990 C CA . MET A 1 123 ? -3.982 24.344 14.438 1 98.5 123 MET A CA 1
ATOM 991 C C . MET A 1 123 ? -3.828 23.906 12.984 1 98.5 123 MET A C 1
ATOM 993 O O . MET A 1 123 ? -3.088 24.531 12.219 1 98.5 123 MET A O 1
ATOM 997 N N . LEU A 1 124 ? -4.543 22.844 12.617 1 98.81 124 LEU A N 1
ATOM 998 C CA . LEU A 1 124 ? -4.418 22.219 11.305 1 98.81 124 LEU A CA 1
ATOM 999 C C . LEU A 1 124 ? -5.742 22.281 10.547 1 98.81 124 LEU A C 1
ATOM 1001 O O . LEU A 1 124 ? -6.797 22.484 11.148 1 98.81 124 LEU A O 1
ATOM 1005 N N . PRO A 1 125 ? -5.699 22.094 9.266 1 98.56 125 PRO A N 1
ATOM 1006 C CA . PRO A 1 125 ? -6.906 22.234 8.453 1 98.56 125 PRO A CA 1
ATOM 1007 C C . PRO A 1 125 ? -7.855 21.047 8.578 1 98.56 125 PRO A C 1
ATOM 1009 O O . PRO A 1 125 ? -7.441 19.969 9.016 1 98.56 125 PRO A O 1
ATOM 1012 N N . THR A 1 126 ? -9.109 21.297 8.289 1 97.38 126 THR A N 1
ATOM 1013 C CA . THR A 1 126 ? -10.141 20.281 8.141 1 97.38 126 THR A CA 1
ATOM 1014 C C . THR A 1 126 ? -10.562 20.141 6.68 1 97.38 126 THR A C 1
ATOM 1016 O O . THR A 1 126 ? -10.172 19.203 5.992 1 97.38 126 THR A O 1
ATOM 1019 N N . PHE A 1 127 ? -11.195 21.203 6.148 1 96.69 127 PHE A N 1
ATOM 1020 C CA . PHE A 1 127 ? -11.695 21.234 4.781 1 96.69 127 PHE A CA 1
ATOM 1021 C C . PHE A 1 127 ? -10.547 21.344 3.785 1 96.69 127 PHE A C 1
ATOM 1023 O O . PHE A 1 127 ? -10.555 20.672 2.752 1 96.69 127 PHE A O 1
ATOM 1030 N N . ALA A 1 128 ? -9.555 22.094 4.082 1 98.25 128 ALA A N 1
ATOM 1031 C CA . ALA A 1 128 ? -8.453 22.375 3.172 1 98.25 128 ALA A CA 1
ATOM 1032 C C . ALA A 1 128 ? -7.688 21.109 2.807 1 98.25 128 ALA A C 1
ATOM 1034 O O . ALA A 1 128 ? -6.953 21.078 1.815 1 98.25 128 ALA A O 1
ATOM 1035 N N . CYS A 1 129 ? -7.879 20.031 3.586 1 96.5 129 CYS A N 1
ATOM 1036 C CA . CYS A 1 129 ? -7.172 18.781 3.389 1 96.5 129 CYS A CA 1
ATOM 1037 C C . CYS A 1 129 ? -7.539 18.156 2.051 1 96.5 129 CYS A C 1
ATOM 1039 O O . CYS A 1 129 ? -6.82 17.281 1.548 1 96.5 129 CYS A O 1
ATOM 1041 N N . GLY A 1 130 ? -8.625 18.594 1.47 1 96.12 130 GLY A N 1
ATOM 1042 C CA . GLY A 1 130 ? -9.062 17.984 0.218 1 96.12 130 GLY A CA 1
ATOM 1043 C C . GLY A 1 130 ? -8.836 18.891 -0.983 1 96.12 130 GLY A C 1
ATOM 1044 O O . GLY A 1 130 ? -9.023 18.469 -2.127 1 96.12 130 GLY A O 1
ATOM 1045 N N . VAL A 1 131 ? -8.344 20.094 -0.797 1 97.5 131 VAL A N 1
ATOM 1046 C CA . VAL A 1 131 ? -8.422 21.125 -1.826 1 97.5 131 VAL A CA 1
ATOM 1047 C C . VAL A 1 131 ? -7.355 20.875 -2.889 1 97.5 131 VAL A C 1
ATOM 1049 O O . VAL A 1 131 ? -7.648 20.891 -4.086 1 97.5 131 VAL A O 1
ATOM 1052 N N . GLU A 1 132 ? -6.145 20.594 -2.424 1 97.88 132 GLU A N 1
ATOM 1053 C CA . GLU A 1 132 ? -5.082 20.406 -3.408 1 97.88 132 GLU A CA 1
ATOM 1054 C C . GLU A 1 132 ? -5.379 19.234 -4.328 1 97.88 132 GLU A C 1
ATOM 1056 O O . GLU A 1 132 ? -5.172 19.312 -5.543 1 97.88 132 GLU A O 1
ATOM 1061 N N . GLU A 1 133 ? -5.844 18.109 -3.779 1 96.62 133 GLU A N 1
ATOM 1062 C CA . GLU A 1 133 ? -6.219 16.969 -4.613 1 96.62 133 GLU A CA 1
ATOM 1063 C C . GLU A 1 133 ? -7.332 17.344 -5.59 1 96.62 133 GLU A C 1
ATOM 1065 O O . GLU A 1 133 ? -7.281 16.984 -6.766 1 96.62 133 GLU A O 1
ATOM 1070 N N . GLY A 1 134 ? -8.281 18.094 -5.113 1 95.81 134 GLY A N 1
ATOM 1071 C CA . GLY A 1 134 ? -9.422 18.469 -5.938 1 95.81 134 GLY A CA 1
ATOM 1072 C C . GLY A 1 134 ? -9.047 19.375 -7.086 1 95.81 134 GLY A C 1
ATOM 1073 O O . GLY A 1 134 ? -9.703 19.375 -8.133 1 95.81 134 GLY A O 1
ATOM 1074 N N . LEU A 1 135 ? -7.996 20.156 -6.887 1 97.38 135 LEU A N 1
ATOM 1075 C CA . LEU A 1 135 ? -7.602 21.141 -7.887 1 97.38 135 LEU A CA 1
ATOM 1076 C C . LEU A 1 135 ? -6.332 20.719 -8.609 1 97.38 135 LEU A C 1
ATOM 1078 O O . LEU A 1 135 ? -5.73 21.5 -9.352 1 97.38 135 LEU A O 1
ATOM 1082 N N . LYS A 1 136 ? -5.887 19.5 -8.469 1 95.75 136 LYS A N 1
ATOM 1083 C CA . LYS A 1 136 ? -4.551 19.062 -8.852 1 95.75 136 LYS A CA 1
ATOM 1084 C C . LYS A 1 136 ? -4.328 19.219 -10.352 1 95.75 136 LYS A C 1
ATOM 1086 O O . LYS A 1 136 ? -3.188 19.344 -10.812 1 95.75 136 LYS A O 1
ATOM 1091 N N . HIS A 1 137 ? -5.383 19.328 -11.18 1 95.44 137 HIS A N 1
ATOM 1092 C CA . HIS A 1 137 ? -5.227 19.406 -12.625 1 95.44 137 HIS A CA 1
ATOM 1093 C C . HIS A 1 137 ? -5.113 20.859 -13.078 1 95.44 137 HIS A C 1
ATOM 1095 O O . HIS A 1 137 ? -4.852 21.125 -14.258 1 95.44 137 HIS A O 1
ATOM 1101 N N . ASP A 1 138 ? -5.352 21.766 -12.203 1 97.5 138 ASP A N 1
ATOM 1102 C CA . ASP A 1 138 ? -5.152 23.188 -12.461 1 97.5 138 ASP A CA 1
ATOM 1103 C C . ASP A 1 138 ? -4.184 23.797 -11.453 1 97.5 138 ASP A C 1
ATOM 1105 O O . ASP A 1 138 ? -4.609 24.375 -10.445 1 97.5 138 ASP A O 1
ATOM 1109 N N . ILE A 1 139 ? -2.945 23.797 -11.797 1 98.06 139 ILE A N 1
ATOM 1110 C CA . ILE A 1 139 ? -1.872 24.188 -10.883 1 98.06 139 ILE A CA 1
ATOM 1111 C C . ILE A 1 139 ? -2.027 25.656 -10.508 1 98.06 139 ILE A C 1
ATOM 1113 O O . ILE A 1 139 ? -1.866 26.031 -9.344 1 98.06 139 ILE A O 1
ATOM 1117 N N . GLY A 1 140 ? -2.336 26.453 -11.484 1 98.06 140 GLY A N 1
ATOM 1118 C CA . GLY A 1 140 ? -2.557 27.859 -11.18 1 98.06 140 GLY A CA 1
ATOM 1119 C C . GLY A 1 140 ? -3.643 28.094 -10.148 1 98.06 140 GLY A C 1
ATOM 1120 O O . GLY A 1 140 ? -3.453 28.859 -9.195 1 98.06 140 GLY A O 1
ATOM 1121 N N . ALA A 1 141 ? -4.754 27.406 -10.289 1 98.38 141 ALA A N 1
ATOM 1122 C CA . ALA A 1 141 ? -5.867 27.516 -9.352 1 98.38 141 ALA A CA 1
ATOM 1123 C C . ALA A 1 141 ? -5.477 26.984 -7.977 1 98.38 141 ALA A C 1
ATOM 1125 O O . ALA A 1 141 ? -5.898 27.516 -6.949 1 98.38 141 ALA A O 1
ATOM 1126 N N . THR A 1 142 ? -4.73 25.922 -8.008 1 98.5 142 THR A N 1
ATOM 1127 C CA . THR A 1 142 ? -4.258 25.344 -6.75 1 98.5 142 THR A CA 1
ATOM 1128 C C . THR A 1 142 ? -3.443 26.359 -5.957 1 98.5 142 THR A C 1
ATOM 1130 O O . THR A 1 142 ? -3.748 26.641 -4.797 1 98.5 142 THR A O 1
ATOM 1133 N N . MET A 1 143 ? -2.471 26.969 -6.648 1 98.69 143 MET A N 1
ATOM 1134 C CA . MET A 1 143 ? -1.577 27.906 -5.973 1 98.69 143 MET A CA 1
ATOM 1135 C C . MET A 1 143 ? -2.342 29.125 -5.484 1 98.69 143 MET A C 1
ATOM 1137 O O . MET A 1 143 ? -2.135 29.594 -4.359 1 98.69 143 MET A O 1
ATOM 1141 N N . ALA A 1 144 ? -3.248 29.578 -6.293 1 98.75 144 ALA A N 1
ATOM 1142 C CA . ALA A 1 144 ? -4.027 30.766 -5.934 1 98.75 144 ALA A CA 1
ATOM 1143 C C . ALA A 1 144 ? -4.945 30.469 -4.746 1 98.75 144 ALA A C 1
ATOM 1145 O O . ALA A 1 144 ? -5.07 31.297 -3.836 1 98.75 144 ALA A O 1
ATOM 1146 N N . SER A 1 145 ? -5.57 29.344 -4.77 1 98.69 145 SER A N 1
ATOM 1147 C CA . SER A 1 145 ? -6.488 28.969 -3.699 1 98.69 145 SER A CA 1
ATOM 1148 C C . SER A 1 145 ? -5.754 28.781 -2.379 1 98.69 145 SER A C 1
ATOM 1150 O O . SER A 1 145 ? -6.23 29.203 -1.327 1 98.69 145 SER A O 1
ATOM 1152 N N . ILE A 1 146 ? -4.609 28.188 -2.42 1 98.69 146 ILE A N 1
ATOM 1153 C CA . ILE A 1 146 ? -3.832 27.953 -1.212 1 98.69 146 ILE A CA 1
ATOM 1154 C C . ILE A 1 146 ? -3.322 29.266 -0.646 1 98.69 146 ILE A C 1
ATOM 1156 O O . ILE A 1 146 ? -3.344 29.484 0.569 1 98.69 146 ILE A O 1
ATOM 1160 N N . HIS A 1 147 ? -2.908 30.156 -1.536 1 98.88 147 HIS A N 1
ATOM 1161 C CA . HIS A 1 147 ? -2.482 31.469 -1.066 1 98.88 147 HIS A CA 1
ATOM 1162 C C . HIS A 1 147 ? -3.631 32.219 -0.391 1 98.88 147 HIS A C 1
ATOM 1164 O O . HIS A 1 147 ? -3.451 32.812 0.674 1 98.88 147 HIS A O 1
ATOM 1170 N N . ALA A 1 148 ? -4.781 32.156 -1.007 1 98.88 148 ALA A N 1
ATOM 1171 C CA . ALA A 1 148 ? -5.961 32.781 -0.423 1 98.88 148 ALA A CA 1
ATOM 1172 C C . ALA A 1 148 ? -6.273 32.188 0.95 1 98.88 148 ALA A C 1
ATOM 1174 O O . ALA A 1 148 ? -6.598 32.938 1.888 1 98.88 148 ALA A O 1
ATOM 1175 N N . PHE A 1 149 ? -6.188 30.969 1.027 1 98.88 149 PHE A N 1
ATOM 1176 C CA . PHE A 1 149 ? -6.406 30.281 2.289 1 98.88 149 PHE A CA 1
ATOM 1177 C C . PHE A 1 149 ? -5.422 30.75 3.35 1 98.88 149 PHE A C 1
ATOM 1179 O O . PHE A 1 149 ? -5.809 31.016 4.488 1 98.88 149 PHE A O 1
ATOM 1186 N N . ASN A 1 150 ? -4.109 30.781 2.98 1 98.94 150 ASN A N 1
ATOM 1187 C CA . ASN A 1 150 ? -3.084 31.188 3.934 1 98.94 150 ASN A CA 1
ATOM 1188 C C . ASN A 1 150 ? -3.311 32.625 4.426 1 98.94 150 ASN A C 1
ATOM 1190 O O . ASN A 1 150 ? -3.053 32.906 5.59 1 98.94 150 ASN A O 1
ATOM 1194 N N . LEU A 1 151 ? -3.805 33.469 3.549 1 98.88 151 LEU A N 1
ATOM 1195 C CA . LEU A 1 151 ? -4.156 34.844 3.963 1 98.88 151 LEU A CA 1
ATOM 1196 C C . LEU A 1 151 ? -5.281 34.812 4.992 1 98.88 151 LEU A C 1
ATOM 1198 O O . LEU A 1 151 ? -5.18 35.469 6.039 1 98.88 151 LEU A O 1
ATOM 1202 N N . TRP A 1 152 ? -6.254 34.062 4.75 1 98.88 152 TRP A N 1
ATOM 1203 C CA . TRP A 1 152 ? -7.355 33.906 5.699 1 98.88 152 TRP A CA 1
ATOM 1204 C C . TRP A 1 152 ? -6.859 33.375 7.035 1 98.88 152 TRP A C 1
ATOM 1206 O O . TRP A 1 152 ? -7.23 33.875 8.094 1 98.88 152 TRP A O 1
ATOM 1216 N N . LEU A 1 153 ? -6.086 32.344 6.945 1 98.88 153 LEU A N 1
ATOM 1217 C CA . LEU A 1 153 ? -5.59 31.688 8.148 1 98.88 153 LEU A CA 1
ATOM 1218 C C . LEU A 1 153 ? -4.824 32.656 9.031 1 98.88 153 LEU A C 1
ATOM 1220 O O . LEU A 1 153 ? -5.008 32.688 10.25 1 98.88 153 LEU A O 1
ATOM 1224 N N . ASP A 1 154 ? -4 33.406 8.375 1 98.56 154 ASP A N 1
ATOM 1225 C CA . ASP A 1 154 ? -3.229 34.406 9.109 1 98.56 154 ASP A CA 1
ATOM 1226 C C . ASP A 1 154 ? -4.145 35.438 9.758 1 98.56 154 ASP A C 1
ATOM 1228 O O . ASP A 1 154 ? -3.949 35.812 10.922 1 98.56 154 ASP A O 1
ATOM 1232 N N . GLU A 1 155 ? -5.156 35.844 9.07 1 98.12 155 GLU A N 1
ATOM 1233 C CA . GLU A 1 155 ? -6.078 36.875 9.547 1 98.12 155 GLU A CA 1
ATOM 1234 C C . GLU A 1 155 ? -6.93 36.375 10.703 1 98.12 155 GLU A C 1
ATOM 1236 O O . GLU A 1 155 ? -7.066 37.031 11.727 1 98.12 155 GLU A O 1
ATOM 1241 N N . ASP A 1 156 ? -7.445 35.219 10.57 1 98.06 156 ASP A N 1
ATOM 1242 C CA . ASP A 1 156 ? -8.469 34.75 11.492 1 98.06 156 ASP A CA 1
ATOM 1243 C C . ASP A 1 156 ? -7.848 34 12.68 1 98.06 156 ASP A C 1
ATOM 1245 O O . ASP A 1 156 ? -8.391 34.031 13.789 1 98.06 156 ASP A O 1
ATOM 1249 N N . TRP A 1 157 ? -6.754 33.344 12.477 1 98 157 TRP A N 1
ATOM 1250 C CA . TRP A 1 157 ? -6.176 32.5 13.523 1 98 157 TRP A CA 1
ATOM 1251 C C . TRP A 1 157 ? -4.77 32.969 13.883 1 98 157 TRP A C 1
ATOM 1253 O O . TRP A 1 157 ? -4.367 32.906 15.047 1 98 157 TRP A O 1
ATOM 1263 N N . GLY A 1 158 ? -4.051 33.531 12.875 1 97.5 158 GLY A N 1
ATOM 1264 C CA . GLY A 1 158 ? -2.656 33.875 13.062 1 97.5 158 GLY A CA 1
ATOM 1265 C C . GLY A 1 158 ? -1.718 32.688 13 1 97.5 158 GLY A C 1
ATOM 1266 O O . GLY A 1 158 ? -1.979 31.672 13.625 1 97.5 158 GLY A O 1
ATOM 1267 N N . PHE A 1 159 ? -0.623 32.844 12.281 1 98.06 159 PHE A N 1
ATOM 1268 C CA . PHE A 1 159 ? 0.362 31.781 12.18 1 98.06 159 PHE A CA 1
ATOM 1269 C C . PHE A 1 159 ? 1.02 31.516 13.531 1 98.06 159 PHE A C 1
ATOM 1271 O O . PHE A 1 159 ? 1.294 30.375 13.875 1 98.06 159 PHE A O 1
ATOM 1278 N N . ASP A 1 160 ? 1.241 32.5 14.203 1 95.88 160 ASP A N 1
ATOM 1279 C CA . ASP A 1 160 ? 1.747 32.5 15.57 1 95.88 160 ASP A CA 1
ATOM 1280 C C . ASP A 1 160 ? 1.079 33.594 16.406 1 95.88 160 ASP A C 1
ATOM 1282 O O . ASP A 1 160 ? 1.567 34.719 16.469 1 95.88 160 ASP A O 1
ATOM 1286 N N . ARG A 1 161 ? 0.002 33.156 17 1 92.12 161 ARG A N 1
ATOM 1287 C CA . ARG A 1 161 ? -0.754 34.125 17.797 1 92.12 161 ARG A CA 1
ATOM 1288 C C . ARG A 1 161 ? 0.113 34.75 18.891 1 92.12 161 ARG A C 1
ATOM 1290 O O . ARG A 1 161 ? 0.883 34.031 19.547 1 92.12 161 ARG A O 1
ATOM 1297 N N . PRO A 1 162 ? -0.008 36 19.203 1 92.75 162 PRO A N 1
ATOM 1298 C CA . PRO A 1 162 ? 0.9 36.719 20.109 1 92.75 162 PRO A CA 1
ATOM 1299 C C . PRO A 1 162 ? 0.833 36.156 21.531 1 92.75 162 PRO A C 1
ATOM 1301 O O . PRO A 1 162 ? 1.809 36.25 22.281 1 92.75 162 PRO A O 1
ATOM 1304 N N . ASP A 1 163 ? -0.274 35.625 21.906 1 95.62 163 ASP A N 1
ATOM 1305 C CA . ASP A 1 163 ? -0.387 35.094 23.25 1 95.62 163 ASP A CA 1
ATOM 1306 C C . ASP A 1 163 ? 0.227 33.688 23.359 1 95.62 163 ASP A C 1
ATOM 1308 O O . ASP A 1 163 ? 0.247 33.094 24.438 1 95.62 163 ASP A O 1
ATOM 1312 N N . GLY A 1 164 ? 0.688 33.125 22.234 1 95.44 164 GLY A N 1
ATOM 1313 C CA . GLY A 1 164 ? 1.437 31.875 22.203 1 95.44 164 GLY A CA 1
ATOM 1314 C C . GLY A 1 164 ? 0.556 30.656 22.344 1 95.44 164 GLY A C 1
ATOM 1315 O O . GLY A 1 164 ? 1.057 29.531 22.453 1 95.44 164 GLY A O 1
ATOM 1316 N N . ARG A 1 165 ? -0.74 30.781 22.312 1 97.5 165 ARG A N 1
ATOM 1317 C CA . ARG A 1 165 ? -1.678 29.703 22.609 1 97.5 165 ARG A CA 1
ATOM 1318 C C . ARG A 1 165 ? -1.999 28.906 21.344 1 97.5 165 ARG A C 1
ATOM 1320 O O . ARG A 1 165 ? -2.4 27.734 21.422 1 97.5 165 ARG A O 1
ATOM 1327 N N . ILE A 1 166 ? -1.846 29.578 20.172 1 98.12 166 ILE A N 1
ATOM 1328 C CA . ILE A 1 166 ? -2.236 28.953 18.906 1 98.12 166 ILE A CA 1
ATOM 1329 C C . ILE A 1 166 ? -1.116 29.125 17.891 1 98.12 166 ILE A C 1
ATOM 1331 O O . ILE A 1 166 ? -0.652 30.234 17.641 1 98.12 166 ILE A O 1
ATOM 1335 N N . ILE A 1 167 ? -0.655 28.047 17.359 1 98.06 167 ILE A N 1
ATOM 1336 C CA . ILE A 1 167 ? 0.259 28 16.234 1 98.06 167 ILE A CA 1
ATOM 1337 C C . ILE A 1 167 ? -0.447 27.375 15.031 1 98.06 167 ILE A C 1
ATOM 1339 O O . ILE A 1 167 ? -0.654 26.156 14.984 1 98.06 167 ILE A O 1
ATOM 1343 N N . ALA A 1 168 ? -0.839 28.172 14.047 1 98.62 168 ALA A N 1
ATOM 1344 C CA . ALA A 1 168 ? -1.545 27.688 12.867 1 98.62 168 ALA A CA 1
ATOM 1345 C C . ALA A 1 168 ? -0.571 27.375 11.734 1 98.62 168 ALA A C 1
ATOM 1347 O O . ALA A 1 168 ? 0.383 28.109 11.508 1 98.62 168 ALA A O 1
ATOM 1348 N N . ALA A 1 169 ? -0.778 26.25 11.102 1 98.75 169 ALA A N 1
ATOM 1349 C CA . ALA A 1 169 ? 0.125 25.797 10.047 1 98.75 169 ALA A CA 1
ATOM 1350 C C . ALA A 1 169 ? -0.413 26.172 8.672 1 98.75 169 ALA A C 1
ATOM 1352 O O . ALA A 1 169 ? -1.391 25.578 8.195 1 98.75 169 ALA A O 1
ATOM 1353 N N . PRO A 1 170 ? 0.196 27.156 8.008 1 98.88 170 PRO A N 1
ATOM 1354 C CA . PRO A 1 170 ? -0.184 27.391 6.617 1 98.88 170 PRO A CA 1
ATOM 1355 C C . PRO A 1 170 ? 0.166 26.219 5.703 1 98.88 170 PRO A C 1
ATOM 1357 O O . PRO A 1 170 ? 0.892 25.312 6.113 1 98.88 170 PRO A O 1
ATOM 1360 N N . ILE A 1 171 ? -0.404 26.234 4.492 1 98.94 171 ILE A N 1
ATOM 1361 C CA . ILE A 1 171 ? -0.216 25.125 3.551 1 98.94 171 ILE A CA 1
ATOM 1362 C C . ILE A 1 171 ? 0.753 25.562 2.449 1 98.94 171 ILE A C 1
ATOM 1364 O O . ILE A 1 171 ? 0.658 26.672 1.926 1 98.94 171 ILE A O 1
ATOM 1368 N N . ILE A 1 172 ? 1.701 24.719 2.156 1 98.94 172 ILE A N 1
ATOM 1369 C CA . ILE A 1 172 ? 2.609 24.891 1.026 1 98.94 172 ILE A CA 1
ATOM 1370 C C . ILE A 1 172 ? 2.34 23.812 -0.022 1 98.94 172 ILE A C 1
ATOM 1372 O O . ILE A 1 172 ? 2.533 22.625 0.238 1 98.94 172 ILE A O 1
ATOM 1376 N N . SER A 1 173 ? 1.856 24.203 -1.191 1 98.88 173 SER A N 1
ATOM 1377 C CA . SER A 1 173 ? 1.814 23.297 -2.332 1 98.88 173 SER A CA 1
ATOM 1378 C C . SER A 1 173 ? 3.104 23.375 -3.145 1 98.88 173 SER A C 1
ATOM 1380 O O . SER A 1 173 ? 3.604 24.469 -3.43 1 98.88 173 SER A O 1
ATOM 1382 N N . LEU A 1 174 ? 3.635 22.25 -3.484 1 98.88 174 LEU A N 1
ATOM 1383 C CA . LEU A 1 174 ? 4.867 22.188 -4.262 1 98.88 174 LEU A CA 1
ATOM 1384 C C . LEU A 1 174 ? 4.566 22.094 -5.754 1 98.88 174 LEU A C 1
ATOM 1386 O O . LEU A 1 174 ? 5.48 21.953 -6.57 1 98.88 174 LEU A O 1
ATOM 1390 N N . ALA A 1 175 ? 3.33 22.219 -6.129 1 98.69 175 ALA A N 1
ATOM 1391 C CA . ALA A 1 175 ? 2.898 21.953 -7.496 1 98.69 175 ALA A CA 1
ATOM 1392 C C . ALA A 1 175 ? 3.617 22.875 -8.484 1 98.69 175 ALA A C 1
ATOM 1394 O O . ALA A 1 175 ? 4.016 22.438 -9.57 1 98.69 175 ALA A O 1
ATOM 1395 N N . ASP A 1 176 ? 3.734 24.078 -8.148 1 98.56 176 ASP A N 1
ATOM 1396 C CA . ASP A 1 176 ? 4.566 25.047 -8.875 1 98.56 176 ASP A CA 1
ATOM 1397 C C . ASP A 1 176 ? 5.82 25.391 -8.078 1 98.56 176 ASP A C 1
ATOM 1399 O O . ASP A 1 176 ? 5.75 26.125 -7.086 1 98.56 176 ASP A O 1
ATOM 1403 N N . PRO A 1 177 ? 6.965 24.969 -8.492 1 98.19 177 PRO A N 1
ATOM 1404 C CA . PRO A 1 177 ? 8.172 25.109 -7.676 1 98.19 177 PRO A CA 1
ATOM 1405 C C . PRO A 1 177 ? 8.516 26.562 -7.367 1 98.19 177 PRO A C 1
ATOM 1407 O O . PRO A 1 177 ? 8.898 26.891 -6.238 1 98.19 177 PRO A O 1
ATOM 1410 N N . GLU A 1 178 ? 8.391 27.422 -8.297 1 98.31 178 GLU A N 1
ATOM 1411 C CA . GLU A 1 178 ? 8.711 28.828 -8.07 1 98.31 178 GLU A CA 1
ATOM 1412 C C . GLU A 1 178 ? 7.719 29.469 -7.105 1 98.31 178 GLU A C 1
ATOM 1414 O O . GLU A 1 178 ? 8.117 30.172 -6.172 1 98.31 178 GLU A O 1
ATOM 1419 N N . LYS A 1 179 ? 6.465 29.266 -7.305 1 98.69 179 LYS A N 1
ATOM 1420 C CA . LYS A 1 179 ? 5.445 29.844 -6.43 1 98.69 179 LYS A CA 1
ATOM 1421 C C . LYS A 1 179 ? 5.523 29.25 -5.027 1 98.69 179 LYS A C 1
ATOM 1423 O O . LYS A 1 179 ? 5.191 29.906 -4.043 1 98.69 179 LYS A O 1
ATOM 1428 N N . ALA A 1 180 ? 5.938 28.031 -4.965 1 98.88 180 ALA A N 1
ATOM 1429 C CA . ALA A 1 180 ? 6.109 27.391 -3.662 1 98.88 180 ALA A CA 1
ATOM 1430 C C . ALA A 1 180 ? 7.145 28.141 -2.822 1 98.88 180 ALA A C 1
ATOM 1432 O O . ALA A 1 180 ? 6.934 28.375 -1.632 1 98.88 180 ALA A O 1
ATOM 1433 N N . VAL A 1 181 ? 8.25 28.484 -3.467 1 98.88 181 VAL A N 1
ATOM 1434 C CA . VAL A 1 181 ? 9.281 29.234 -2.76 1 98.88 181 VAL A CA 1
ATOM 1435 C C . VAL A 1 181 ? 8.719 30.578 -2.314 1 98.88 181 VAL A C 1
ATOM 1437 O O . VAL A 1 181 ? 8.953 31.016 -1.183 1 98.88 181 VAL A O 1
ATOM 1440 N N . GLY A 1 182 ? 7.992 31.203 -3.225 1 98.88 182 GLY A N 1
ATOM 1441 C CA . GLY A 1 182 ? 7.352 32.469 -2.867 1 98.88 182 GLY A CA 1
ATOM 1442 C C . GLY A 1 182 ? 6.41 32.344 -1.683 1 98.88 182 GLY A C 1
ATOM 1443 O O . GLY A 1 182 ? 6.395 33.219 -0.805 1 98.88 182 GLY A O 1
ATOM 1444 N N . GLU A 1 183 ? 5.641 31.281 -1.676 1 98.94 183 GLU A N 1
ATOM 1445 C CA . GLU A 1 183 ? 4.699 31.062 -0.584 1 98.94 183 GLU A CA 1
ATOM 1446 C C . GLU A 1 183 ? 5.426 30.812 0.733 1 98.94 183 GLU A C 1
ATOM 1448 O O . GLU A 1 183 ? 4.984 31.266 1.79 1 98.94 183 GLU A O 1
ATOM 1453 N N . VAL A 1 184 ? 6.551 30.078 0.672 1 98.94 184 VAL A N 1
ATOM 1454 C CA . VAL A 1 184 ? 7.363 29.844 1.862 1 98.94 184 VAL A CA 1
ATOM 1455 C C . VAL A 1 184 ? 7.859 31.172 2.418 1 98.94 184 VAL A C 1
ATOM 1457 O O . VAL A 1 184 ? 7.758 31.422 3.621 1 98.94 184 VAL A O 1
ATOM 1460 N N . GLU A 1 185 ? 8.359 32 1.536 1 98.88 185 GLU A N 1
ATOM 1461 C CA . GLU A 1 185 ? 8.82 33.312 1.978 1 98.88 185 GLU A CA 1
ATOM 1462 C C . GLU A 1 185 ? 7.68 34.125 2.588 1 98.88 185 GLU A C 1
ATOM 1464 O O . GLU A 1 185 ? 7.867 34.812 3.6 1 98.88 185 GLU A O 1
ATOM 1469 N N . PHE A 1 186 ? 6.57 34.062 2.031 1 98.88 186 PHE A N 1
ATOM 1470 C CA . PHE A 1 186 ? 5.391 34.781 2.494 1 98.88 186 PHE A CA 1
ATOM 1471 C C . PHE A 1 186 ? 5.031 34.375 3.918 1 98.88 186 PHE A C 1
ATOM 1473 O O . PHE A 1 186 ? 4.887 35.25 4.797 1 98.88 186 PHE A O 1
ATOM 1480 N N . VAL A 1 187 ? 4.934 33.062 4.148 1 98.88 187 VAL A N 1
ATOM 1481 C CA . VAL A 1 187 ? 4.445 32.625 5.441 1 98.88 187 VAL A CA 1
ATOM 1482 C C . VAL A 1 187 ? 5.531 32.781 6.5 1 98.88 187 VAL A C 1
ATOM 1484 O O . VAL A 1 187 ? 5.234 33.125 7.652 1 98.88 187 VAL A O 1
ATOM 1487 N N . LEU A 1 188 ? 6.805 32.562 6.109 1 98.75 188 LEU A N 1
ATOM 1488 C CA . LEU A 1 188 ? 7.895 32.812 7.051 1 98.75 188 LEU A CA 1
ATOM 1489 C C . LEU A 1 188 ? 7.984 34.281 7.438 1 98.75 188 LEU A C 1
ATOM 1491 O O . LEU A 1 188 ? 8.234 34.594 8.602 1 98.75 188 LEU A O 1
ATOM 1495 N N . GLY A 1 189 ? 7.77 35.125 6.445 1 98.56 189 GLY A N 1
ATOM 1496 C CA . GLY A 1 189 ? 7.793 36.562 6.691 1 98.56 189 GLY A CA 1
ATOM 1497 C C . GLY A 1 189 ? 6.73 37 7.676 1 98.56 189 GLY A C 1
ATOM 1498 O O . GLY A 1 189 ? 6.855 38.062 8.289 1 98.56 189 GLY A O 1
ATOM 1499 N N . ARG A 1 190 ? 5.793 36.188 7.91 1 98.06 190 ARG A N 1
ATOM 1500 C CA . ARG A 1 190 ? 4.68 36.531 8.797 1 98.06 190 ARG A CA 1
ATOM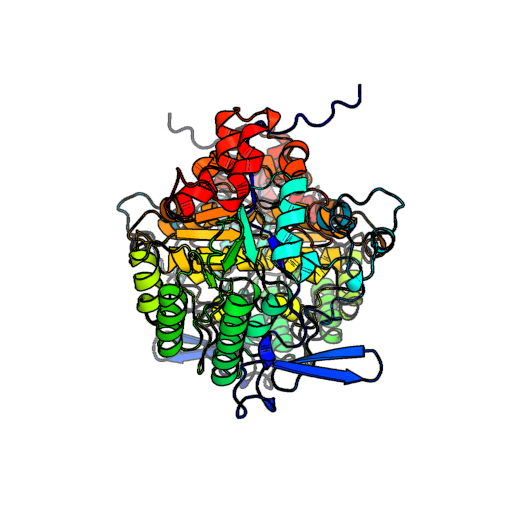 1501 C C . ARG A 1 190 ? 4.723 35.688 10.07 1 98.06 190 ARG A C 1
ATOM 1503 O O . ARG A 1 190 ? 3.758 35.688 10.836 1 98.06 190 ARG A O 1
ATOM 1510 N N . GLY A 1 191 ? 5.789 34.938 10.203 1 97.38 191 GLY A N 1
ATOM 1511 C CA . GLY A 1 191 ? 6.078 34.344 11.5 1 97.38 191 GLY A CA 1
ATOM 1512 C C . GLY A 1 191 ? 5.609 32.906 11.617 1 97.38 191 GLY A C 1
ATOM 1513 O O . GLY A 1 191 ? 5.484 32.375 12.719 1 97.38 191 GLY A O 1
ATOM 1514 N N . ALA A 1 192 ? 5.32 32.219 10.516 1 98.56 192 ALA A N 1
ATOM 1515 C CA . ALA A 1 192 ? 4.914 30.828 10.578 1 98.56 192 ALA A CA 1
ATOM 1516 C C . ALA A 1 192 ? 5.961 29.984 11.297 1 98.56 192 ALA A C 1
ATOM 1518 O O . ALA A 1 192 ? 7.16 30.125 11.055 1 98.56 192 ALA A O 1
ATOM 1519 N N . LYS A 1 193 ? 5.508 29.156 12.211 1 97.94 193 LYS A N 1
ATOM 1520 C CA . LYS A 1 193 ? 6.398 28.297 12.992 1 97.94 193 LYS A CA 1
ATOM 1521 C C . LYS A 1 193 ? 6.336 26.859 12.523 1 97.94 193 LYS A C 1
ATOM 1523 O O . LYS A 1 193 ? 7.176 26.031 12.898 1 97.94 193 LYS A O 1
ATOM 1528 N N . LEU A 1 194 ? 5.418 26.516 11.711 1 97.94 194 LEU A N 1
ATOM 1529 C CA . LEU A 1 194 ? 5.25 25.234 11.016 1 97.94 194 LEU A CA 1
ATOM 1530 C C . LEU A 1 194 ? 4.512 25.438 9.695 1 97.94 194 LEU A C 1
ATOM 1532 O O . LEU A 1 194 ? 3.875 26.469 9.484 1 97.94 194 LEU A O 1
ATOM 1536 N N . VAL A 1 195 ? 4.625 24.469 8.812 1 98.94 195 VAL A N 1
ATOM 1537 C CA . VAL A 1 195 ? 3.873 24.484 7.562 1 98.94 195 VAL A CA 1
ATOM 1538 C C . VAL A 1 195 ? 3.35 23.094 7.25 1 98.94 195 VAL A C 1
ATOM 1540 O O . VAL A 1 195 ? 3.947 22.094 7.656 1 98.94 195 VAL A O 1
ATOM 1543 N N . CYS A 1 196 ? 2.205 23.047 6.559 1 98.88 196 CYS A N 1
ATOM 1544 C CA . CYS A 1 196 ? 1.655 21.781 6.082 1 98.88 196 CYS A CA 1
ATOM 1545 C C . CYS A 1 196 ? 2.039 21.531 4.629 1 98.88 196 CYS A C 1
ATOM 1547 O O . CYS A 1 196 ? 2.012 22.453 3.811 1 98.88 196 CYS A O 1
ATOM 1549 N N . VAL A 1 197 ? 2.457 20.391 4.363 1 98.94 197 VAL A N 1
ATOM 1550 C CA . VAL A 1 197 ? 2.576 19.859 3.008 1 98.94 197 VAL A CA 1
ATOM 1551 C C . VAL A 1 197 ? 1.772 18.562 2.887 1 98.94 197 VAL A C 1
ATOM 1553 O O . VAL A 1 197 ? 1.812 17.719 3.781 1 98.94 197 VAL A O 1
ATOM 1556 N N . ARG A 1 198 ? 1.008 18.484 1.851 1 98.75 198 ARG A N 1
ATOM 1557 C CA . ARG A 1 198 ? 0.153 17.328 1.641 1 98.75 198 ARG A CA 1
ATOM 1558 C C . ARG A 1 198 ? 0.983 16.047 1.514 1 98.75 198 ARG A C 1
ATOM 1560 O O . ARG A 1 198 ? 1.947 16 0.747 1 98.75 198 ARG A O 1
ATOM 1567 N N . PRO A 1 199 ? 0.697 15.023 2.32 1 98.75 199 PRO A N 1
ATOM 1568 C CA . PRO A 1 199 ? 1.391 13.742 2.184 1 98.75 199 PRO A CA 1
ATOM 1569 C C . PRO A 1 199 ? 0.923 12.945 0.966 1 98.75 199 PRO A C 1
ATOM 1571 O O . PRO A 1 199 ? 0.151 11.992 1.106 1 98.75 199 PRO A O 1
ATOM 1574 N N . ALA A 1 200 ? 1.451 13.328 -0.184 1 98.62 200 ALA A N 1
ATOM 1575 C CA . ALA A 1 200 ? 0.965 12.836 -1.469 1 98.62 200 ALA A CA 1
ATOM 1576 C C . ALA A 1 200 ? 1.966 13.125 -2.584 1 98.62 200 ALA A C 1
ATOM 1578 O O . ALA A 1 200 ? 2.896 13.914 -2.4 1 98.62 200 ALA A O 1
ATOM 1579 N N . PRO A 1 201 ? 1.785 12.445 -3.75 1 98.5 201 PRO A N 1
ATOM 1580 C CA . PRO A 1 201 ? 2.516 12.906 -4.93 1 98.5 201 PRO A CA 1
ATOM 1581 C C . PRO A 1 201 ? 2.266 14.383 -5.238 1 98.5 201 PRO A C 1
ATOM 1583 O O . PRO A 1 201 ? 1.154 14.883 -5.043 1 98.5 201 PRO A O 1
ATOM 1586 N N . VAL A 1 202 ? 3.303 15.008 -5.688 1 98.75 202 VAL A N 1
ATOM 1587 C CA . VAL A 1 202 ? 3.178 16.422 -6.016 1 98.75 202 VAL A CA 1
ATOM 1588 C C . VAL A 1 202 ? 2.574 16.578 -7.41 1 98.75 202 VAL A C 1
ATOM 1590 O O . VAL A 1 202 ? 3.115 16.047 -8.391 1 98.75 202 VAL A O 1
ATOM 1593 N N . PRO A 1 203 ? 1.467 17.266 -7.5 1 97.62 203 PRO A N 1
ATOM 1594 C CA . PRO A 1 203 ? 0.934 17.5 -8.844 1 97.62 203 PRO A CA 1
ATOM 1595 C C . PRO A 1 203 ? 1.928 18.219 -9.758 1 97.62 203 PRO A C 1
ATOM 1597 O O . PRO A 1 203 ? 2.711 19.047 -9.289 1 97.62 203 PRO A O 1
ATOM 1600 N N . GLY A 1 204 ? 1.929 17.875 -10.984 1 94.44 204 GLY A N 1
ATOM 1601 C CA . GLY A 1 204 ? 2.762 18.516 -11.992 1 94.44 204 GLY A CA 1
ATOM 1602 C C . GLY A 1 204 ? 2.053 18.719 -13.32 1 94.44 204 GLY A C 1
ATOM 1603 O O . GLY A 1 204 ? 1.018 18.094 -13.57 1 94.44 204 GLY A O 1
ATOM 1604 N N . LEU A 1 205 ? 2.584 19.656 -14.109 1 90.5 205 LEU A N 1
ATOM 1605 C CA . LEU A 1 205 ? 1.985 19.953 -15.406 1 90.5 205 LEU A CA 1
ATOM 1606 C C . LEU A 1 205 ? 2.084 18.75 -16.344 1 90.5 205 LEU A C 1
ATOM 1608 O O . LEU A 1 205 ? 1.126 18.438 -17.047 1 90.5 205 LEU A O 1
ATOM 1612 N N . VAL A 1 206 ? 3.234 18.109 -16.328 1 89.69 206 VAL A N 1
ATOM 1613 C CA . VAL A 1 206 ? 3.479 17 -17.25 1 89.69 206 VAL A CA 1
ATOM 1614 C C . VAL A 1 206 ? 3.193 15.68 -16.547 1 89.69 206 VAL A C 1
ATOM 1616 O O . VAL A 1 206 ? 2.498 14.812 -17.094 1 89.69 206 VAL A O 1
ATOM 1619 N N . ARG A 1 207 ? 3.67 15.539 -15.391 1 92.69 207 ARG A N 1
ATOM 1620 C CA . ARG A 1 207 ? 3.484 14.344 -14.562 1 92.69 207 ARG A CA 1
ATOM 1621 C C . ARG A 1 207 ? 3.668 14.672 -13.086 1 92.69 207 ARG A C 1
ATOM 1623 O O . ARG A 1 207 ? 4.312 15.664 -12.742 1 92.69 207 ARG A O 1
ATOM 1630 N N . PRO A 1 208 ? 3.102 13.891 -12.273 1 96.81 208 PRO A N 1
ATOM 1631 C CA . PRO A 1 208 ? 3.346 14.102 -10.852 1 96.81 208 PRO A CA 1
ATOM 1632 C C . PRO A 1 208 ? 4.805 13.867 -10.461 1 96.81 208 PRO A C 1
ATOM 1634 O O . PRO A 1 208 ? 5.578 13.32 -11.25 1 96.81 208 PRO A O 1
ATOM 1637 N N . ARG A 1 209 ? 5.152 14.336 -9.32 1 98 209 ARG A N 1
ATOM 1638 C CA . ARG A 1 209 ? 6.531 14.234 -8.844 1 98 209 ARG A CA 1
ATOM 1639 C C . ARG A 1 209 ? 6.582 13.672 -7.43 1 98 209 ARG A C 1
ATOM 1641 O O . ARG A 1 209 ? 5.629 13.82 -6.66 1 98 209 ARG A O 1
ATOM 1648 N N . SER A 1 210 ? 7.66 13.07 -7.16 1 97.69 210 SER A N 1
ATOM 1649 C CA . SER A 1 210 ? 8.031 12.758 -5.785 1 97.69 210 SER A CA 1
ATOM 1650 C C . SER A 1 210 ? 8.312 14.023 -4.98 1 97.69 210 SER A C 1
ATOM 1652 O O . SER A 1 210 ? 8.758 15.031 -5.535 1 97.69 210 SER A O 1
ATOM 1654 N N . LEU A 1 211 ? 8.109 13.938 -3.652 1 98.75 211 LEU A N 1
ATOM 1655 C CA . LEU A 1 211 ? 8.5 15.031 -2.768 1 98.75 211 LEU A CA 1
ATOM 1656 C C . LEU A 1 211 ? 10.016 15.234 -2.789 1 98.75 211 LEU A C 1
ATOM 1658 O O . LEU A 1 211 ? 10.5 16.344 -2.521 1 98.75 211 LEU A O 1
ATOM 1662 N N . GLY A 1 212 ? 10.719 14.188 -3.158 1 98.44 212 GLY A N 1
ATOM 1663 C CA . GLY A 1 212 ? 12.172 14.242 -3.133 1 98.44 212 GLY A CA 1
ATOM 1664 C C . GLY A 1 212 ? 12.781 14.703 -4.445 1 98.44 212 GLY A C 1
ATOM 1665 O O . GLY A 1 212 ? 14 14.742 -4.594 1 98.44 212 GLY A O 1
ATOM 1666 N N . ASP A 1 213 ? 11.945 15.008 -5.445 1 97.88 213 ASP A N 1
ATOM 1667 C CA . ASP A 1 213 ? 12.461 15.594 -6.68 1 97.88 213 ASP A CA 1
ATOM 1668 C C . ASP A 1 213 ? 13.305 16.828 -6.395 1 97.88 213 ASP A C 1
ATOM 1670 O O . ASP A 1 213 ? 12.875 17.719 -5.66 1 97.88 213 ASP A O 1
ATOM 1674 N N . PRO A 1 214 ? 14.445 16.953 -6.977 1 97.94 214 PRO A N 1
ATOM 1675 C CA . PRO A 1 214 ? 15.352 18.062 -6.672 1 97.94 214 PRO A CA 1
ATOM 1676 C C . PRO A 1 214 ? 14.75 19.422 -6.992 1 97.94 214 PRO A C 1
ATOM 1678 O O . PRO A 1 214 ? 15.195 20.438 -6.449 1 97.94 214 PRO A O 1
ATOM 1681 N N . VAL A 1 215 ? 13.766 19.453 -7.805 1 98.31 215 VAL A N 1
ATOM 1682 C CA . VAL A 1 215 ? 13.133 20.719 -8.156 1 98.31 215 VAL A CA 1
ATOM 1683 C C . VAL A 1 215 ? 12.516 21.359 -6.914 1 98.31 215 VAL A C 1
ATOM 1685 O O . VAL A 1 215 ? 12.32 22.562 -6.859 1 98.31 215 VAL A O 1
ATOM 1688 N N . HIS A 1 216 ? 12.281 20.578 -5.852 1 98.81 216 HIS A N 1
ATOM 1689 C CA . HIS A 1 216 ? 11.641 21.062 -4.637 1 98.81 216 HIS A CA 1
ATOM 1690 C C . HIS A 1 216 ? 12.68 21.469 -3.59 1 98.81 216 HIS A C 1
ATOM 1692 O O . HIS A 1 216 ? 12.32 21.969 -2.521 1 98.81 216 HIS A O 1
ATOM 1698 N N . ASP A 1 217 ? 13.992 21.297 -3.848 1 98.81 217 ASP A N 1
ATOM 1699 C CA . ASP A 1 217 ? 15.062 21.516 -2.877 1 98.81 217 ASP A CA 1
ATOM 1700 C C . ASP A 1 217 ? 15.039 22.953 -2.344 1 98.81 217 ASP A C 1
ATOM 1702 O O . ASP A 1 217 ? 15.289 23.188 -1.16 1 98.81 217 ASP A O 1
ATOM 1706 N N . PRO A 1 218 ? 14.719 23.922 -3.217 1 98.94 218 PRO A N 1
ATOM 1707 C CA . PRO A 1 218 ? 14.703 25.266 -2.668 1 98.94 218 PRO A CA 1
ATOM 1708 C C . PRO A 1 218 ? 13.711 25.438 -1.521 1 98.94 218 PRO A C 1
ATOM 1710 O O . PRO A 1 218 ? 13.992 26.156 -0.553 1 98.94 218 PRO A O 1
ATOM 1713 N N . VAL A 1 219 ? 12.578 24.781 -1.59 1 98.94 219 VAL A N 1
ATOM 1714 C CA . VAL A 1 219 ? 11.586 24.828 -0.52 1 98.94 219 VAL A CA 1
ATOM 1715 C C . VAL A 1 219 ? 12.125 24.141 0.725 1 98.94 219 VAL A C 1
ATOM 1717 O O . VAL A 1 219 ? 12.117 24.703 1.819 1 98.94 219 VAL A O 1
ATOM 1720 N N . TRP A 1 220 ? 12.641 22.953 0.553 1 98.94 220 TRP A N 1
ATOM 1721 C CA . TRP A 1 220 ? 13.164 22.188 1.682 1 98.94 220 TRP A CA 1
ATOM 1722 C C . TRP A 1 220 ? 14.336 22.906 2.338 1 98.94 220 TRP A C 1
ATOM 1724 O O . TRP A 1 220 ? 14.422 22.969 3.566 1 98.94 220 TRP A O 1
ATOM 1734 N N . ALA A 1 221 ? 15.172 23.453 1.495 1 98.88 221 ALA A N 1
ATOM 1735 C CA . ALA A 1 221 ? 16.344 24.188 1.996 1 98.88 221 ALA A CA 1
ATOM 1736 C C . ALA A 1 221 ? 15.922 25.375 2.85 1 98.88 221 ALA A C 1
ATOM 1738 O O . ALA A 1 221 ? 16.469 25.594 3.93 1 98.88 221 ALA A O 1
ATOM 1739 N N . ARG A 1 222 ? 14.969 26.125 2.393 1 98.88 222 ARG A N 1
ATOM 1740 C CA . ARG A 1 222 ? 14.547 27.328 3.098 1 98.88 222 ARG A CA 1
ATOM 1741 C C . ARG A 1 222 ? 13.898 26.984 4.434 1 98.88 222 ARG A C 1
ATOM 1743 O O . ARG A 1 222 ? 14.133 27.656 5.438 1 98.88 222 ARG A O 1
ATOM 1750 N N . LEU A 1 223 ? 13.086 25.953 4.441 1 98.88 223 LEU A N 1
ATOM 1751 C CA . LEU A 1 223 ? 12.438 25.531 5.672 1 98.88 223 LEU A CA 1
ATOM 1752 C C . LEU A 1 223 ? 13.453 24.969 6.664 1 98.88 223 LEU A C 1
ATOM 1754 O O . LEU A 1 223 ? 13.367 25.25 7.863 1 98.88 223 LEU A O 1
ATOM 1758 N N . ALA A 1 224 ? 14.406 24.25 6.16 1 98.81 224 ALA A N 1
ATOM 1759 C CA . ALA A 1 224 ? 15.484 23.734 7.004 1 98.81 224 ALA A CA 1
ATOM 1760 C C . ALA A 1 224 ? 16.281 24.875 7.629 1 98.81 224 ALA A C 1
ATOM 1762 O O . ALA A 1 224 ? 16.562 24.859 8.828 1 98.81 224 ALA A O 1
ATOM 1763 N N . GLU A 1 225 ? 16.594 25.797 6.801 1 98.5 225 GLU A N 1
ATOM 1764 C CA . GLU A 1 225 ? 17.344 26.969 7.266 1 98.5 225 GLU A CA 1
ATOM 1765 C C . GLU A 1 225 ? 16.578 27.734 8.344 1 98.5 225 GLU A C 1
ATOM 1767 O O . GLU A 1 225 ? 17.172 28.156 9.344 1 98.5 225 GLU A O 1
ATOM 1772 N N . ALA A 1 226 ? 15.328 27.891 8.164 1 98.44 226 ALA A N 1
ATOM 1773 C CA . ALA A 1 226 ? 14.484 28.641 9.086 1 98.44 226 ALA A CA 1
ATOM 1774 C C . ALA A 1 226 ? 14.195 27.844 10.352 1 98.44 226 ALA A C 1
ATOM 1776 O O . ALA A 1 226 ? 13.742 28.391 11.359 1 98.44 226 ALA A O 1
ATOM 1777 N N . GLY A 1 227 ? 14.414 26.531 10.297 1 98 227 GLY A N 1
ATOM 1778 C CA . GLY A 1 227 ? 14.086 25.656 11.414 1 98 227 GLY A CA 1
ATOM 1779 C C . GLY A 1 227 ? 12.602 25.406 11.57 1 98 227 GLY A C 1
ATOM 1780 O O . GLY A 1 227 ? 12.117 25.156 12.672 1 98 227 GLY A O 1
ATOM 1781 N N . VAL A 1 228 ? 11.875 25.594 10.523 1 98.56 228 VAL A N 1
ATOM 1782 C CA . VAL A 1 228 ? 10.43 25.422 10.531 1 98.56 228 VAL A CA 1
ATOM 1783 C C . VAL A 1 228 ? 10.07 24.016 10.078 1 98.56 228 VAL A C 1
ATOM 1785 O O . VAL A 1 228 ? 10.336 23.641 8.93 1 98.56 228 VAL A O 1
ATOM 1788 N N . PRO A 1 229 ? 9.461 23.203 10.945 1 98.69 229 PRO A N 1
ATOM 1789 C CA . PRO A 1 229 ? 9.117 21.828 10.586 1 98.69 229 PRO A CA 1
ATOM 1790 C C . PRO A 1 229 ? 7.992 21.766 9.547 1 98.69 229 PRO A C 1
ATOM 1792 O O . PRO A 1 229 ? 7.176 22.672 9.453 1 98.69 229 PRO A O 1
ATOM 1795 N N . VAL A 1 230 ? 7.988 20.688 8.82 1 98.94 230 VAL A N 1
ATOM 1796 C CA . VAL A 1 230 ? 6.957 20.391 7.836 1 98.94 230 VAL A CA 1
ATOM 1797 C C . VAL A 1 230 ? 5.988 19.344 8.398 1 98.94 230 VAL A C 1
ATOM 1799 O O . VAL A 1 230 ? 6.402 18.25 8.789 1 98.94 230 VAL A O 1
ATOM 1802 N N . VAL A 1 231 ? 4.691 19.688 8.414 1 98.94 231 VAL A N 1
ATOM 1803 C CA . VAL A 1 231 ? 3.654 18.781 8.906 1 98.94 231 VAL A CA 1
ATOM 1804 C C . VAL A 1 231 ? 3.02 18.047 7.734 1 98.94 231 VAL A C 1
ATOM 1806 O O . VAL A 1 231 ? 2.479 18.656 6.816 1 98.94 231 VAL A O 1
ATOM 1809 N N . PHE A 1 232 ? 3.15 16.75 7.762 1 98.94 232 PHE A N 1
ATOM 1810 C CA . PHE A 1 232 ? 2.352 15.867 6.918 1 98.94 232 PHE A CA 1
ATOM 1811 C C . PHE A 1 232 ? 1.103 15.398 7.652 1 98.94 232 PHE A C 1
ATOM 1813 O O . PHE A 1 232 ? 1.115 14.344 8.297 1 98.94 232 PHE A O 1
ATOM 1820 N N . HIS A 1 233 ? 0.073 16.188 7.504 1 98.81 233 HIS A N 1
ATOM 1821 C CA . HIS A 1 233 ? -1.222 15.898 8.109 1 98.81 233 HIS A CA 1
ATOM 1822 C C . HIS A 1 233 ? -2.098 15.078 7.164 1 98.81 233 HIS A C 1
ATOM 1824 O O . HIS A 1 233 ? -2.09 15.305 5.953 1 98.81 233 HIS A O 1
ATOM 1830 N N . LEU A 1 234 ? -2.832 14.141 7.723 1 96.94 234 LEU A N 1
ATOM 1831 C CA . LEU A 1 234 ? -3.75 13.367 6.898 1 96.94 234 LEU A CA 1
ATOM 1832 C C . LEU A 1 234 ? -4.531 14.266 5.953 1 96.94 234 LEU A C 1
ATOM 1834 O O . LEU A 1 234 ? -5.07 15.297 6.371 1 96.94 234 LEU A O 1
ATOM 1838 N N . SER A 1 235 ? -4.547 13.953 4.699 1 96.5 235 SER A N 1
ATOM 1839 C CA . SER A 1 235 ? -5.227 14.672 3.627 1 96.5 235 SER A CA 1
ATOM 1840 C C . SER A 1 235 ? -5.656 13.727 2.51 1 96.5 235 SER A C 1
ATOM 1842 O O . SER A 1 235 ? -5.266 12.562 2.494 1 96.5 235 SER A O 1
ATOM 1844 N N . ASP A 1 236 ? -6.527 14.266 1.654 1 96 236 ASP A N 1
ATOM 1845 C CA . ASP A 1 236 ? -6.77 13.523 0.424 1 96 236 ASP A CA 1
ATOM 1846 C C . ASP A 1 236 ? -5.496 13.422 -0.414 1 96 236 ASP A C 1
ATOM 1848 O O . ASP A 1 236 ? -5.117 14.375 -1.092 1 96 236 ASP A O 1
ATOM 1852 N N . SER A 1 237 ? -4.891 12.273 -0.396 1 96.81 237 SER A N 1
ATOM 1853 C CA . SER A 1 237 ? -3.592 12.062 -1.025 1 96.81 237 SER A CA 1
ATOM 1854 C C . SER A 1 237 ? -3.744 11.648 -2.484 1 96.81 237 SER A C 1
ATOM 1856 O O . SER A 1 237 ? -2.752 11.516 -3.207 1 96.81 237 SER A O 1
ATOM 1858 N N . GLY A 1 238 ? -4.949 11.43 -2.906 1 95.94 238 GLY A N 1
ATOM 1859 C CA . GLY A 1 238 ? -5.172 10.867 -4.23 1 95.94 238 GLY A CA 1
ATOM 1860 C C . GLY A 1 238 ? -5 9.359 -4.27 1 95.94 238 GLY A C 1
ATOM 1861 O O . GLY A 1 238 ? -4.973 8.766 -5.352 1 95.94 238 GLY A O 1
ATOM 1862 N N . TYR A 1 239 ? -4.969 8.688 -3.172 1 96.75 239 TYR A N 1
ATOM 1863 C CA . TYR A 1 239 ? -4.641 7.266 -3.1 1 96.75 239 TYR A CA 1
ATOM 1864 C C . TYR A 1 239 ? -5.871 6.406 -3.367 1 96.75 239 TYR A C 1
ATOM 1866 O O . TYR A 1 239 ? -5.762 5.188 -3.52 1 96.75 239 TYR A O 1
ATOM 1874 N N . MET A 1 240 ? -7.055 7.062 -3.518 1 95.5 240 MET A N 1
ATOM 1875 C CA . MET A 1 240 ? -8.203 6.293 -3.977 1 95.5 240 MET A CA 1
ATOM 1876 C C . MET A 1 240 ? -7.965 5.734 -5.375 1 95.5 240 MET A C 1
ATOM 1878 O O . MET A 1 240 ? -8.711 4.871 -5.84 1 95.5 240 MET A O 1
ATOM 1882 N N . ALA A 1 241 ? -6.891 6.207 -5.965 1 95.81 241 ALA A N 1
ATOM 1883 C CA . ALA A 1 241 ? -6.477 5.66 -7.254 1 95.81 241 ALA A CA 1
ATOM 1884 C C . ALA A 1 241 ? -6.176 4.168 -7.148 1 95.81 241 ALA A C 1
ATOM 1886 O O . ALA A 1 241 ? -6.332 3.428 -8.117 1 95.81 241 ALA A O 1
ATOM 1887 N N . ILE A 1 242 ? -5.766 3.688 -6 1 97.06 242 ILE A N 1
ATOM 1888 C CA . ILE A 1 242 ? -5.336 2.301 -5.844 1 97.06 242 ILE A CA 1
ATOM 1889 C C . ILE A 1 242 ? -6.559 1.39 -5.758 1 97.06 242 ILE A C 1
ATOM 1891 O O . ILE A 1 242 ? -6.691 0.443 -6.539 1 97.06 242 ILE A O 1
ATOM 1895 N N . PRO A 1 243 ? -7.535 1.689 -4.863 1 96.56 243 PRO A N 1
ATOM 1896 C CA . PRO A 1 243 ? -8.766 0.896 -4.918 1 96.56 243 PRO A CA 1
ATOM 1897 C C . PRO A 1 243 ? -9.453 0.973 -6.277 1 96.56 243 PRO A C 1
ATOM 1899 O O . PRO A 1 243 ? -10.141 0.028 -6.68 1 96.56 243 PRO A O 1
ATOM 1902 N N . ALA A 1 244 ? -9.273 2.074 -6.953 1 96.06 244 ALA A N 1
ATOM 1903 C CA . ALA A 1 244 ? -9.883 2.207 -8.273 1 96.06 244 ALA A CA 1
ATOM 1904 C C . ALA A 1 244 ? -9.367 1.136 -9.227 1 96.06 244 ALA A C 1
ATOM 1906 O O . ALA A 1 244 ? -10.086 0.698 -10.125 1 96.06 244 ALA A O 1
ATOM 1907 N N . LEU A 1 245 ? -8.125 0.66 -9.039 1 96.62 245 LEU A N 1
ATOM 1908 C CA . LEU A 1 245 ? -7.59 -0.434 -9.844 1 96.62 245 LEU A CA 1
ATOM 1909 C C . LEU A 1 245 ? -8.438 -1.689 -9.688 1 96.62 245 LEU A C 1
ATOM 1911 O O . LEU A 1 245 ? -8.461 -2.547 -10.57 1 96.62 245 LEU A O 1
ATOM 1915 N N . TRP A 1 246 ? -9.117 -1.815 -8.57 1 97.75 246 TRP A N 1
ATOM 1916 C CA . TRP A 1 246 ? -9.898 -3.006 -8.25 1 97.75 246 TRP A CA 1
ATOM 1917 C C . TRP A 1 246 ? -11.383 -2.756 -8.461 1 97.75 246 TRP A C 1
ATOM 1919 O O . TRP A 1 246 ? -12.227 -3.449 -7.883 1 97.75 246 TRP A O 1
ATOM 1929 N N . GLY A 1 247 ? -11.75 -1.701 -9.172 1 94.94 247 GLY A N 1
ATOM 1930 C CA . GLY A 1 247 ? -13.133 -1.428 -9.539 1 94.94 247 GLY A CA 1
ATOM 1931 C C . GLY A 1 247 ? -13.789 -0.385 -8.656 1 94.94 247 GLY A C 1
ATOM 1932 O O . GLY A 1 247 ? -14.984 -0.127 -8.781 1 94.94 247 GLY A O 1
ATOM 1933 N N . GLY A 1 248 ? -13.055 0.217 -7.75 1 92.81 248 GLY A N 1
ATOM 1934 C CA . GLY A 1 248 ? -13.602 1.269 -6.906 1 92.81 248 GLY A CA 1
ATOM 1935 C C . GLY A 1 248 ? -13.859 2.562 -7.656 1 92.81 248 GLY A C 1
ATOM 1936 O O . GLY A 1 248 ? -13.5 2.688 -8.828 1 92.81 248 GLY A O 1
ATOM 1937 N N . SER A 1 249 ? -14.422 3.547 -6.988 1 86.12 249 SER A N 1
ATOM 1938 C CA . SER A 1 249 ? -14.859 4.789 -7.617 1 86.12 249 SER A CA 1
ATOM 1939 C C . SER A 1 249 ? -13.68 5.727 -7.867 1 86.12 249 SER A C 1
ATOM 1941 O O . SER A 1 249 ? -13.773 6.652 -8.68 1 86.12 249 SER A O 1
ATOM 1943 N N . GLY A 1 250 ? -12.641 5.512 -7.133 1 87.06 250 GLY A N 1
ATOM 1944 C CA . GLY A 1 250 ? -11.508 6.414 -7.234 1 87.06 250 GLY A CA 1
ATOM 1945 C C . GLY A 1 250 ? -11.742 7.746 -6.543 1 87.06 250 GLY A C 1
ATOM 1946 O O . GLY A 1 250 ? -10.891 8.633 -6.602 1 87.06 250 GLY A O 1
ATOM 1947 N N . VAL A 1 251 ? -12.875 7.832 -5.887 1 80.62 251 VAL A N 1
ATOM 1948 C CA . VAL A 1 251 ? -13.242 9.094 -5.254 1 80.62 251 VAL A CA 1
ATOM 1949 C C . VAL A 1 251 ? -13.266 8.922 -3.738 1 80.62 251 VAL A C 1
ATOM 1951 O O . VAL A 1 251 ? -13.852 7.969 -3.221 1 80.62 251 VAL A O 1
ATOM 1954 N N . PHE A 1 252 ? -12.57 9.797 -3.094 1 80.19 252 PHE A N 1
ATOM 1955 C CA . PHE A 1 252 ? -12.57 9.781 -1.637 1 80.19 252 PHE A CA 1
ATOM 1956 C C . PHE A 1 252 ? -13.844 10.414 -1.089 1 80.19 252 PHE A C 1
ATOM 1958 O O . PHE A 1 252 ? -14.172 11.555 -1.421 1 80.19 252 PHE A O 1
ATOM 1965 N N . LYS A 1 253 ? -14.609 9.578 -0.37 1 75.56 253 LYS A N 1
ATOM 1966 C CA . LYS A 1 253 ? -15.789 10.055 0.35 1 75.56 253 LYS A CA 1
ATOM 1967 C C . LYS A 1 253 ? -15.578 9.984 1.859 1 75.56 253 LYS A C 1
ATOM 1969 O O . LYS A 1 253 ? -15.414 8.898 2.418 1 75.56 253 LYS A O 1
ATOM 1974 N N . GLY A 1 254 ? -15.57 11.117 2.486 1 66.38 254 GLY A N 1
ATOM 1975 C CA . GLY A 1 254 ? -15.273 11.18 3.908 1 66.38 254 GLY A CA 1
ATOM 1976 C C . GLY A 1 254 ? -16.328 10.516 4.77 1 66.38 254 GLY A C 1
ATOM 1977 O O . GLY A 1 254 ? -16.062 10.094 5.891 1 66.38 254 GLY A O 1
ATOM 1978 N N . PHE A 1 255 ? -17.562 10.469 4.258 1 66.56 255 PHE A N 1
ATOM 1979 C CA . PHE A 1 255 ? -18.656 9.938 5.051 1 66.56 255 PHE A CA 1
ATOM 1980 C C . PHE A 1 255 ? -19.594 9.094 4.188 1 66.56 255 PHE A C 1
ATOM 1982 O O . PHE A 1 255 ? -19.547 9.18 2.957 1 66.56 255 PHE A O 1
ATOM 1989 N N . GLY A 1 256 ? -20.25 8.172 4.797 1 68.06 256 GLY A N 1
ATOM 1990 C CA . GLY A 1 256 ? -21.234 7.367 4.078 1 68.06 256 GLY A CA 1
ATOM 1991 C C . GLY A 1 256 ? -20.781 5.934 3.873 1 68.06 256 GLY A C 1
ATOM 1992 O O . GLY A 1 256 ? -19.719 5.531 4.359 1 68.06 256 GLY A O 1
ATOM 1993 N N . LYS A 1 257 ? -21.688 5.254 3.213 1 75.19 257 LYS A N 1
ATOM 1994 C CA . LYS A 1 257 ? -21.406 3.844 2.943 1 75.19 257 LYS A CA 1
ATOM 1995 C C . LYS A 1 257 ? -20.344 3.689 1.858 1 75.19 257 LYS A C 1
ATOM 1997 O O . LYS A 1 257 ? -20.453 4.281 0.783 1 75.19 257 LYS A O 1
ATOM 2002 N N . ARG A 1 258 ? -19.281 3.057 2.166 1 82.81 258 ARG A N 1
ATOM 2003 C CA . ARG A 1 258 ? -18.172 2.805 1.246 1 82.81 258 ARG A CA 1
ATOM 2004 C C . ARG A 1 258 ? -17.922 1.309 1.102 1 82.81 258 ARG A C 1
ATOM 2006 O O . ARG A 1 258 ? -18.328 0.515 1.946 1 82.81 258 ARG A O 1
ATOM 2013 N N . ASP A 1 259 ? -17.406 1.021 -0.022 1 92.75 259 ASP A N 1
ATOM 2014 C CA . ASP A 1 259 ? -16.891 -0.336 -0.161 1 92.75 259 ASP A CA 1
ATOM 2015 C C . ASP A 1 259 ? -15.766 -0.604 0.846 1 92.75 259 ASP A C 1
ATOM 2017 O O . ASP A 1 259 ? -14.727 0.059 0.821 1 92.75 259 ASP A O 1
ATOM 2021 N N . PRO A 1 260 ? -15.992 -1.566 1.754 1 94.62 260 PRO A N 1
ATOM 2022 C CA . PRO A 1 260 ? -14.977 -1.81 2.781 1 94.62 260 PRO A CA 1
ATOM 2023 C C . PRO A 1 260 ? -13.594 -2.107 2.191 1 94.62 260 PRO A C 1
ATOM 2025 O O . PRO A 1 260 ? -12.578 -1.859 2.84 1 94.62 260 PRO A O 1
ATOM 2028 N N . LEU A 1 261 ? -13.578 -2.6 0.949 1 97.12 261 LEU A N 1
ATOM 2029 C CA . LEU A 1 261 ? -12.289 -2.908 0.331 1 97.12 261 LEU A CA 1
ATOM 2030 C C . LEU A 1 261 ? -11.453 -1.645 0.161 1 97.12 261 LEU A C 1
ATOM 2032 O O . LEU A 1 261 ? -10.227 -1.686 0.285 1 97.12 261 LEU A O 1
ATOM 2036 N N . ASP A 1 262 ? -12.117 -0.525 -0.087 1 95.31 262 ASP A N 1
ATOM 2037 C CA . ASP A 1 262 ? -11.406 0.737 -0.281 1 95.31 262 ASP A CA 1
ATOM 2038 C C . ASP A 1 262 ? -10.539 1.073 0.931 1 95.31 262 ASP A C 1
ATOM 2040 O O . ASP A 1 262 ? -9.383 1.456 0.783 1 95.31 262 ASP A O 1
ATOM 2044 N N . MET A 1 263 ? -11.086 0.86 2.111 1 92.25 263 MET A N 1
ATOM 2045 C CA . MET A 1 263 ? -10.391 1.231 3.34 1 92.25 263 MET A CA 1
ATOM 2046 C C . MET A 1 263 ? -9.266 0.251 3.643 1 92.25 263 MET A C 1
ATOM 2048 O O . MET A 1 263 ? -8.219 0.642 4.168 1 92.25 263 MET A O 1
ATOM 2052 N N . VAL A 1 264 ? -9.5 -1.01 3.311 1 96.44 264 VAL A N 1
ATOM 2053 C CA . VAL A 1 264 ? -8.477 -2.023 3.537 1 96.44 264 VAL A CA 1
ATOM 2054 C C . VAL A 1 264 ? -7.266 -1.741 2.648 1 96.44 264 VAL A C 1
ATOM 2056 O O . VAL A 1 264 ? -6.121 -1.855 3.094 1 96.44 264 VAL A O 1
ATOM 2059 N N . ILE A 1 265 ? -7.543 -1.306 1.414 1 96.69 265 ILE A N 1
ATOM 2060 C CA . ILE A 1 265 ? -6.488 -1.093 0.431 1 96.69 265 ILE A CA 1
ATOM 2061 C C . ILE A 1 265 ? -5.805 0.248 0.689 1 96.69 265 ILE A C 1
ATOM 2063 O O . ILE A 1 265 ? -4.578 0.354 0.601 1 96.69 265 ILE A O 1
ATOM 2067 N N . MET A 1 266 ? -6.516 1.287 0.969 1 93.81 266 MET A N 1
ATOM 2068 C CA . MET A 1 266 ? -5.934 2.605 1.209 1 93.81 266 MET A CA 1
ATOM 2069 C C . MET A 1 266 ? -4.949 2.561 2.375 1 93.81 266 MET A C 1
ATOM 2071 O O . MET A 1 266 ? -3.818 3.029 2.254 1 93.81 266 MET A O 1
ATOM 2075 N N . ASP A 1 267 ? -5.465 1.997 3.48 1 92.12 267 ASP A N 1
ATOM 2076 C CA . ASP A 1 267 ? -4.609 1.812 4.648 1 92.12 267 ASP A CA 1
ATOM 2077 C C . ASP A 1 267 ? -3.828 3.084 4.965 1 92.12 267 ASP A C 1
ATOM 2079 O O . ASP A 1 267 ? -4.371 4.188 4.875 1 92.12 267 ASP A O 1
ATOM 2083 N N . ASP A 1 268 ? -2.668 3.004 5.523 1 96.06 268 ASP A N 1
ATOM 2084 C CA . ASP A 1 268 ? -1.781 4.121 5.828 1 96.06 268 ASP A CA 1
ATOM 2085 C C . ASP A 1 268 ? -0.687 4.258 4.77 1 96.06 268 ASP A C 1
ATOM 2087 O O . ASP A 1 268 ? 0.44 4.648 5.082 1 96.06 268 ASP A O 1
ATOM 2091 N N . ARG A 1 269 ? -1.015 3.883 3.564 1 97.88 269 ARG A N 1
ATOM 2092 C CA . ARG A 1 269 ? -0.039 3.789 2.482 1 97.88 269 ARG A CA 1
ATOM 2093 C C . ARG A 1 269 ? 0.453 5.172 2.066 1 97.88 269 ARG A C 1
ATOM 2095 O O . ARG A 1 269 ? 1.622 5.34 1.711 1 97.88 269 ARG A O 1
ATOM 2102 N N . ALA A 1 270 ? -0.441 6.164 2.137 1 98.25 270 ALA A N 1
ATOM 2103 C CA . ALA A 1 270 ? -0.057 7.5 1.681 1 98.25 270 ALA A CA 1
ATOM 2104 C C . ALA A 1 270 ? 1.087 8.055 2.521 1 98.25 270 ALA A C 1
ATOM 2106 O O . ALA A 1 270 ? 2.086 8.539 1.979 1 98.25 270 ALA A O 1
ATOM 2107 N N . ILE A 1 271 ? 0.974 7.957 3.842 1 98.81 271 ILE A N 1
ATOM 2108 C CA . ILE A 1 271 ? 2.012 8.508 4.703 1 98.81 271 ILE A CA 1
ATOM 2109 C C . ILE A 1 271 ? 3.273 7.656 4.605 1 98.81 271 ILE A C 1
ATOM 2111 O O . ILE A 1 271 ? 4.391 8.18 4.633 1 98.81 271 ILE A O 1
ATOM 2115 N N . HIS A 1 272 ? 3.125 6.359 4.504 1 98.75 272 HIS A N 1
ATOM 2116 C CA . HIS A 1 272 ? 4.262 5.477 4.266 1 98.75 272 HIS A CA 1
ATOM 2117 C C . HIS A 1 272 ? 5.062 5.93 3.049 1 98.75 272 HIS A C 1
ATOM 2119 O O . HIS A 1 272 ? 6.281 6.117 3.137 1 98.75 272 HIS A O 1
ATOM 2125 N N . ASP A 1 273 ? 4.367 6.113 1.955 1 98.81 273 ASP A N 1
ATOM 2126 C CA . ASP A 1 273 ? 5.031 6.434 0.694 1 98.81 273 ASP A CA 1
ATOM 2127 C C . ASP A 1 273 ? 5.582 7.855 0.708 1 98.81 273 ASP A C 1
ATOM 2129 O O . ASP A 1 273 ? 6.602 8.141 0.077 1 98.81 273 ASP A O 1
ATOM 2133 N N . THR A 1 274 ? 4.922 8.734 1.463 1 98.88 274 THR A N 1
ATOM 2134 C CA . THR A 1 274 ? 5.387 10.102 1.64 1 98.88 274 THR A CA 1
ATOM 2135 C C . THR A 1 274 ? 6.754 10.125 2.314 1 98.88 274 THR A C 1
ATOM 2137 O O . THR A 1 274 ? 7.707 10.695 1.776 1 98.88 274 THR A O 1
ATOM 2140 N N . ILE A 1 275 ? 6.871 9.461 3.441 1 98.94 275 ILE A N 1
ATOM 2141 C CA . ILE A 1 275 ? 8.133 9.445 4.176 1 98.94 275 ILE A CA 1
ATOM 2142 C C . ILE A 1 275 ? 9.195 8.695 3.377 1 98.94 275 ILE A C 1
ATOM 2144 O O . ILE A 1 275 ? 10.352 9.102 3.328 1 98.94 275 ILE A O 1
ATOM 2148 N N . ALA A 1 276 ? 8.766 7.645 2.705 1 98.88 276 ALA A N 1
ATOM 2149 C CA . ALA A 1 276 ? 9.68 6.902 1.85 1 98.88 276 ALA A CA 1
ATOM 2150 C C . ALA A 1 276 ? 10.266 7.797 0.759 1 98.88 276 ALA A C 1
ATOM 2152 O O . ALA A 1 276 ? 11.469 7.75 0.483 1 98.88 276 ALA A O 1
ATOM 2153 N N . SER A 1 277 ? 9.438 8.57 0.125 1 98.81 277 SER A N 1
ATOM 2154 C CA . SER A 1 277 ? 9.891 9.43 -0.967 1 98.81 277 SER A CA 1
ATOM 2155 C C . SER A 1 277 ? 10.93 10.438 -0.485 1 98.81 277 SER A C 1
ATOM 2157 O O . SER A 1 277 ? 11.891 10.734 -1.194 1 98.81 277 SER A O 1
ATOM 2159 N N . MET A 1 278 ? 10.758 10.969 0.759 1 98.81 278 MET A N 1
ATOM 2160 C CA . MET A 1 278 ? 11.703 11.914 1.342 1 98.81 278 MET A CA 1
ATOM 2161 C C . MET A 1 278 ? 13.055 11.25 1.586 1 98.81 278 MET A C 1
ATOM 2163 O O . MET A 1 278 ? 14.102 11.828 1.275 1 98.81 278 MET A O 1
ATOM 2167 N N . ILE A 1 279 ? 13.031 10.031 2.084 1 98.81 279 ILE A N 1
ATOM 2168 C CA . ILE A 1 279 ? 14.242 9.352 2.521 1 98.81 279 ILE A CA 1
ATOM 2169 C C . ILE A 1 279 ? 14.953 8.742 1.315 1 98.81 279 ILE A C 1
ATOM 2171 O O . ILE A 1 279 ? 16.141 8.977 1.109 1 98.81 279 ILE A O 1
ATOM 2175 N N . VAL A 1 280 ? 14.25 8.016 0.466 1 98.69 280 VAL A N 1
ATOM 2176 C CA . VAL A 1 280 ? 14.852 7.277 -0.642 1 98.69 280 VAL A CA 1
ATOM 2177 C C . VAL A 1 280 ? 15.398 8.258 -1.676 1 98.69 280 VAL A C 1
ATOM 2179 O O . VAL A 1 280 ? 16.469 8.039 -2.248 1 98.69 280 VAL A O 1
ATOM 2182 N N . HIS A 1 281 ? 14.656 9.344 -1.843 1 98.31 281 HIS A N 1
ATOM 2183 C CA . HIS A 1 281 ? 15.141 10.344 -2.795 1 98.31 281 HIS A CA 1
ATOM 2184 C C . HIS A 1 281 ? 16.016 11.383 -2.107 1 98.31 281 HIS A C 1
ATOM 2186 O O . HIS A 1 281 ? 16.266 12.453 -2.666 1 98.31 281 HIS A O 1
ATOM 2192 N N . GLN A 1 282 ? 16.453 11.133 -0.832 1 97.62 282 GLN A N 1
ATOM 2193 C CA . GLN A 1 282 ? 17.609 11.711 -0.156 1 97.62 282 GLN A CA 1
ATOM 2194 C C . GLN A 1 282 ? 17.359 13.172 0.203 1 97.62 282 GLN A C 1
ATOM 2196 O O . GLN A 1 282 ? 18.281 14 0.135 1 97.62 282 GLN A O 1
ATOM 2201 N N . VAL A 1 283 ? 16.156 13.57 0.492 1 98.81 283 VAL A N 1
ATOM 2202 C CA . VAL A 1 283 ? 15.844 14.938 0.897 1 98.81 283 VAL A CA 1
ATOM 2203 C C . VAL A 1 283 ? 16.609 15.281 2.176 1 98.81 283 VAL A C 1
ATOM 2205 O O . VAL A 1 283 ? 17.266 16.328 2.254 1 98.81 283 VAL A O 1
ATOM 2208 N N . PHE A 1 284 ? 16.562 14.383 3.168 1 98.75 284 PHE A N 1
ATOM 2209 C CA . PHE A 1 284 ? 17.188 14.648 4.461 1 98.75 284 PHE A CA 1
ATOM 2210 C C . PHE A 1 284 ? 18.703 14.664 4.34 1 98.75 284 PHE A C 1
ATOM 2212 O O . PHE A 1 284 ? 19.391 15.352 5.105 1 98.75 284 PHE A O 1
ATOM 2219 N N . THR A 1 285 ? 19.203 13.914 3.377 1 97.88 285 THR A N 1
ATOM 2220 C CA . THR A 1 285 ? 20.641 13.945 3.096 1 97.88 285 THR A CA 1
ATOM 2221 C C . THR A 1 285 ? 21.047 15.312 2.553 1 97.88 285 THR A C 1
ATOM 2223 O O . THR A 1 285 ? 22.078 15.867 2.963 1 97.88 285 THR A O 1
ATOM 2226 N N . ARG A 1 286 ? 20.297 15.828 1.688 1 98.25 286 ARG A N 1
ATOM 2227 C CA . ARG A 1 286 ? 20.594 17.125 1.088 1 98.25 286 ARG A CA 1
ATOM 2228 C C . ARG A 1 286 ? 20.281 18.266 2.055 1 98.25 286 ARG A C 1
ATOM 2230 O O . ARG A 1 286 ? 20.891 19.328 1.983 1 98.25 286 ARG A O 1
ATOM 2237 N N . HIS A 1 287 ? 19.344 18.062 2.977 1 98.75 287 HIS A N 1
ATOM 2238 C CA . HIS A 1 287 ? 18.906 19.078 3.938 1 98.75 287 HIS A CA 1
ATOM 2239 C C . HIS A 1 287 ? 18.844 18.5 5.348 1 98.75 287 HIS A C 1
ATOM 2241 O O . HIS A 1 287 ? 17.766 18.312 5.91 1 98.75 287 HIS A O 1
ATOM 2247 N N . PRO A 1 288 ? 19.922 18.297 6.027 1 98.38 288 PRO A N 1
ATOM 2248 C CA . PRO A 1 288 ? 20.016 17.531 7.266 1 98.38 288 PRO A CA 1
ATOM 2249 C C . PRO A 1 288 ? 19.328 18.203 8.445 1 98.38 288 PRO A C 1
ATOM 2251 O O . PRO A 1 288 ? 19.125 17.578 9.492 1 98.38 288 PRO A O 1
ATOM 2254 N N . LYS A 1 289 ? 18.984 19.484 8.305 1 98.5 289 LYS A N 1
ATOM 2255 C CA . LYS A 1 289 ? 18.344 20.188 9.414 1 98.5 289 LYS A CA 1
ATOM 2256 C C . LYS A 1 289 ? 16.812 20.156 9.266 1 98.5 289 LYS A C 1
ATOM 2258 O O . LYS A 1 289 ? 16.094 20.641 10.148 1 98.5 289 LYS A O 1
ATOM 2263 N N . LEU A 1 290 ? 16.344 19.625 8.156 1 98.81 290 LEU A N 1
ATOM 2264 C CA . LEU A 1 290 ? 14.898 19.594 7.914 1 98.81 290 LEU A CA 1
ATOM 2265 C C . LEU A 1 290 ? 14.211 18.625 8.859 1 98.81 290 LEU A C 1
ATOM 2267 O O . LEU A 1 290 ? 14.68 17.5 9.062 1 98.81 290 LEU A O 1
ATOM 2271 N N . LYS A 1 291 ? 13.141 19.062 9.445 1 98.69 291 LYS A N 1
ATOM 2272 C CA . LYS A 1 291 ? 12.305 18.25 10.328 1 98.69 291 LYS A CA 1
ATOM 2273 C C . LYS A 1 291 ? 10.906 18.078 9.742 1 98.69 291 LYS A C 1
ATOM 2275 O O . LYS A 1 291 ? 10.32 19.016 9.219 1 98.69 291 LYS A O 1
ATOM 2280 N N . VAL A 1 292 ? 10.406 16.812 9.844 1 98.81 292 VAL A N 1
ATOM 2281 C CA . VAL A 1 292 ? 9.039 16.578 9.383 1 98.81 292 VAL A CA 1
ATOM 2282 C C . VAL A 1 292 ? 8.234 15.883 10.484 1 98.81 292 VAL A C 1
ATOM 2284 O O . VAL A 1 292 ? 8.805 15.203 11.336 1 98.81 292 VAL A O 1
ATOM 2287 N N . VAL A 1 293 ? 6.914 16.094 10.477 1 98.81 293 VAL A N 1
ATOM 2288 C CA . VAL A 1 293 ? 6.02 15.547 11.484 1 98.81 293 VAL A CA 1
ATOM 2289 C C . VAL A 1 293 ? 4.828 14.875 10.812 1 98.81 293 VAL A C 1
ATOM 2291 O O . VAL A 1 293 ? 4.195 15.453 9.93 1 98.81 293 VAL A O 1
ATOM 2294 N N . SER A 1 294 ? 4.617 13.602 11.18 1 98.88 294 SER A N 1
ATOM 2295 C CA . SER A 1 294 ? 3.418 12.891 10.75 1 98.88 294 SER A CA 1
ATOM 2296 C C . SER A 1 294 ? 2.291 13.039 11.766 1 98.88 294 SER A C 1
ATOM 2298 O O . SER A 1 294 ? 2.422 12.617 12.922 1 98.88 294 SER A O 1
ATOM 2300 N N . ILE A 1 295 ? 1.196 13.656 11.344 1 98.62 295 ILE A N 1
ATOM 2301 C CA . ILE A 1 295 ? 0.081 13.898 12.25 1 98.62 295 ILE A CA 1
ATOM 2302 C C . ILE A 1 295 ? -1.193 13.281 11.68 1 98.62 295 ILE A C 1
ATOM 2304 O O . ILE A 1 295 ? -1.484 13.43 10.492 1 98.62 295 ILE A O 1
ATOM 2308 N N . GLU A 1 296 ? -1.893 12.578 12.523 1 97.25 296 GLU A N 1
ATOM 2309 C CA . GLU A 1 296 ? -3.186 11.961 12.227 1 97.25 296 GLU A CA 1
ATOM 2310 C C . GLU A 1 296 ? -3.043 10.852 11.195 1 97.25 296 GLU A C 1
ATOM 2312 O O . GLU A 1 296 ? -3.91 10.68 10.336 1 97.25 296 GLU A O 1
ATOM 2317 N N . ASN A 1 297 ? -1.92 10.188 11.188 1 97.31 297 ASN A N 1
ATOM 2318 C CA . ASN A 1 297 ? -1.671 9.078 10.273 1 97.31 297 ASN A CA 1
ATOM 2319 C C . ASN A 1 297 ? -1.402 7.781 11.031 1 97.31 297 ASN A C 1
ATOM 2321 O O . ASN A 1 297 ? -1.158 6.738 10.422 1 97.31 297 ASN A O 1
ATOM 2325 N N . GLY A 1 298 ? -1.368 7.879 12.312 1 95.06 298 GLY A N 1
ATOM 2326 C CA . GLY A 1 298 ? -0.942 6.734 13.102 1 95.06 298 GLY A CA 1
ATOM 2327 C C . GLY A 1 298 ? 0.547 6.461 13 1 95.06 298 GLY A C 1
ATOM 2328 O O . GLY A 1 298 ? 1.303 7.293 12.492 1 95.06 298 GLY A O 1
ATOM 2329 N N . SER A 1 299 ? 0.932 5.332 13.609 1 96.81 299 SER A N 1
ATOM 2330 C CA . SER A 1 299 ? 2.363 5.055 13.656 1 96.81 299 SER A CA 1
ATOM 2331 C C . SER A 1 299 ? 2.684 3.697 13.039 1 96.81 299 SER A C 1
ATOM 2333 O O . SER A 1 299 ? 3.854 3.322 12.922 1 96.81 299 SER A O 1
ATOM 2335 N N . TYR A 1 300 ? 1.674 3.016 12.578 1 94.19 300 TYR A N 1
ATOM 2336 C CA . TYR A 1 300 ? 1.863 1.638 12.141 1 94.19 300 TYR A CA 1
ATOM 2337 C C . TYR A 1 300 ? 2.756 1.577 10.906 1 94.19 300 TYR A C 1
ATOM 2339 O O . TYR A 1 300 ? 3.506 0.616 10.727 1 94.19 300 TYR A O 1
ATOM 2347 N N . PHE A 1 301 ? 2.746 2.566 10.078 1 97.25 301 PHE A N 1
ATOM 2348 C CA . PHE A 1 301 ? 3.506 2.572 8.836 1 97.25 301 PHE A CA 1
ATOM 2349 C C . PHE A 1 301 ? 5.004 2.521 9.109 1 97.25 301 PHE A C 1
ATOM 2351 O O . PHE A 1 301 ? 5.789 2.121 8.25 1 97.25 301 PHE A O 1
ATOM 2358 N N . VAL A 1 302 ? 5.441 2.865 10.289 1 98.31 302 VAL A N 1
ATOM 2359 C CA . VAL A 1 302 ? 6.848 3.041 10.641 1 98.31 302 VAL A CA 1
ATOM 2360 C C . VAL A 1 302 ? 7.578 1.702 10.539 1 98.31 302 VAL A C 1
ATOM 2362 O O . VAL A 1 302 ? 8.664 1.621 9.961 1 98.31 302 VAL A O 1
ATOM 2365 N N . TYR A 1 303 ? 6.988 0.714 11.016 1 96.38 303 TYR A N 1
ATOM 2366 C CA . TYR A 1 303 ? 7.641 -0.586 11.117 1 96.38 303 TYR A CA 1
ATOM 2367 C C . TYR A 1 303 ? 7.848 -1.204 9.742 1 96.38 303 TYR A C 1
ATOM 2369 O O . TYR A 1 303 ? 8.93 -1.722 9.438 1 96.38 303 TYR A O 1
ATOM 2377 N N . ARG A 1 304 ? 6.836 -1.107 9 1 95.38 304 ARG A N 1
ATOM 2378 C CA . ARG A 1 304 ? 6.953 -1.59 7.625 1 95.38 304 ARG A CA 1
ATOM 2379 C C . ARG A 1 304 ? 7.988 -0.78 6.848 1 95.38 304 ARG A C 1
ATOM 2381 O O . ARG A 1 304 ? 8.781 -1.343 6.098 1 95.38 304 ARG A O 1
ATOM 2388 N N . LEU A 1 305 ? 7.91 0.479 7.012 1 98.31 305 LEU A N 1
ATOM 2389 C CA . LEU A 1 305 ? 8.844 1.336 6.285 1 98.31 305 LEU A CA 1
ATOM 2390 C C . LEU A 1 305 ? 10.289 1.013 6.668 1 98.31 305 LEU A C 1
ATOM 2392 O O . LEU A 1 305 ? 11.156 0.935 5.801 1 98.31 305 LEU A O 1
ATOM 2396 N N . ILE A 1 306 ? 10.555 0.801 7.918 1 98.12 306 ILE A N 1
ATOM 2397 C CA . ILE A 1 306 ? 11.898 0.473 8.375 1 98.12 306 ILE A CA 1
ATOM 2398 C C . ILE A 1 306 ? 12.375 -0.81 7.699 1 98.12 306 ILE A C 1
ATOM 2400 O O . ILE A 1 306 ? 13.5 -0.869 7.188 1 98.12 306 ILE A O 1
ATOM 2404 N N . LYS A 1 307 ? 11.523 -1.774 7.715 1 94.56 307 LYS A N 1
ATOM 2405 C CA . LYS A 1 307 ? 11.867 -3.043 7.078 1 94.56 307 LYS A CA 1
ATOM 2406 C C . LYS A 1 307 ? 12.195 -2.848 5.602 1 94.56 307 LYS A C 1
ATOM 2408 O O . LYS A 1 307 ? 13.195 -3.375 5.105 1 94.56 307 LYS A O 1
ATOM 2413 N N . ARG A 1 308 ? 11.445 -2.07 4.918 1 96.38 308 ARG A N 1
ATOM 2414 C CA . ARG A 1 308 ? 11.625 -1.858 3.484 1 96.38 308 ARG A CA 1
ATOM 2415 C C . ARG A 1 308 ? 12.867 -1.02 3.209 1 96.38 308 ARG A C 1
ATOM 2417 O O . ARG A 1 308 ? 13.578 -1.25 2.225 1 96.38 308 ARG A O 1
ATOM 2424 N N . LEU A 1 309 ? 13.07 -0.061 4.023 1 98.06 309 LEU A N 1
ATOM 2425 C CA . LEU A 1 309 ? 14.25 0.778 3.855 1 98.06 309 LEU A CA 1
ATOM 2426 C C . LEU A 1 309 ? 15.523 -0.032 4.059 1 98.06 309 LEU A C 1
ATOM 2428 O O . LEU A 1 309 ? 16.5 0.135 3.316 1 98.06 309 LEU A O 1
ATOM 2432 N N . LYS A 1 310 ? 15.547 -0.885 5.078 1 95.94 310 LYS A N 1
ATOM 2433 C CA . LYS A 1 310 ? 16.703 -1.746 5.309 1 95.94 310 LYS A CA 1
ATOM 2434 C C . LYS A 1 310 ? 16.984 -2.617 4.086 1 95.94 310 LYS A C 1
ATOM 2436 O O . LYS A 1 310 ? 18.141 -2.719 3.645 1 95.94 310 LYS A O 1
ATOM 2441 N N . LYS A 1 311 ? 15.969 -3.223 3.59 1 93.19 311 LYS A N 1
ATOM 2442 C CA . LYS A 1 311 ? 16.125 -4.082 2.42 1 93.19 311 LYS A CA 1
ATOM 2443 C C . LYS A 1 311 ? 16.594 -3.277 1.207 1 93.19 311 LYS A C 1
ATOM 2445 O O . LYS A 1 311 ? 17.469 -3.717 0.464 1 93.19 311 LYS A O 1
ATOM 2450 N N . SER A 1 312 ? 16.031 -2.129 1.035 1 94.94 312 SER A N 1
ATOM 2451 C CA . SER A 1 312 ? 16.391 -1.268 -0.089 1 94.94 312 SER A CA 1
ATOM 2452 C C . SER A 1 312 ? 17.859 -0.855 -0.031 1 94.94 312 SER A C 1
ATOM 2454 O O . SER A 1 312 ? 18.562 -0.9 -1.042 1 94.94 312 SER A O 1
ATOM 2456 N N . ALA A 1 313 ? 18.266 -0.492 1.11 1 95.44 313 ALA A N 1
ATOM 2457 C CA . ALA A 1 313 ? 19.656 -0.062 1.283 1 95.44 313 ALA A CA 1
ATOM 2458 C C . ALA A 1 313 ? 20.625 -1.211 1.021 1 95.44 313 ALA A C 1
ATOM 2460 O O . ALA A 1 313 ? 21.719 -1 0.5 1 95.44 313 ALA A O 1
ATOM 2461 N N . ASN A 1 314 ? 20.25 -2.355 1.434 1 93.19 314 ASN A N 1
ATOM 2462 C CA . ASN A 1 314 ? 21.094 -3.525 1.197 1 93.19 314 ASN A CA 1
ATOM 2463 C C . ASN A 1 314 ? 21.156 -3.873 -0.287 1 93.19 314 ASN A C 1
ATOM 2465 O O . ASN A 1 314 ? 22.219 -4.238 -0.793 1 93.19 314 ASN A O 1
ATOM 2469 N N . ASN A 1 315 ? 20.047 -3.719 -0.981 1 88.88 315 ASN A N 1
ATOM 2470 C CA . ASN A 1 315 ? 19.953 -4.066 -2.395 1 88.88 315 ASN A CA 1
ATOM 2471 C C . ASN A 1 315 ? 20.641 -3.018 -3.273 1 88.88 315 ASN A C 1
ATOM 2473 O O . ASN A 1 315 ? 21.141 -3.336 -4.355 1 88.88 315 ASN A O 1
ATOM 2477 N N . ALA A 1 316 ? 20.578 -1.794 -2.822 1 90.62 316 ALA A N 1
ATOM 2478 C CA . ALA A 1 316 ? 21.125 -0.685 -3.604 1 90.62 316 ALA A CA 1
ATOM 2479 C C . ALA A 1 316 ? 22.031 0.19 -2.752 1 90.62 316 ALA A C 1
ATOM 2481 O O . ALA A 1 316 ? 21.812 1.393 -2.613 1 90.62 316 ALA A O 1
ATOM 2482 N N . PRO A 1 317 ? 23.094 -0.42 -2.326 1 89 317 PRO A N 1
ATOM 2483 C CA . PRO A 1 317 ? 24 0.344 -1.458 1 89 317 PRO A CA 1
ATOM 2484 C C . PRO A 1 317 ? 24.594 1.566 -2.156 1 89 317 PRO A C 1
ATOM 2486 O O . PRO A 1 317 ? 24.938 2.547 -1.496 1 89 317 PRO A O 1
ATOM 2489 N N . TYR A 1 318 ? 24.672 1.556 -3.439 1 89.38 318 TYR A N 1
ATOM 2490 C CA . TYR A 1 318 ? 25.234 2.656 -4.211 1 89.38 318 TYR A CA 1
ATOM 2491 C C . TYR A 1 318 ? 24.328 3.879 -4.16 1 89.38 318 TYR A C 1
ATOM 2493 O O . TYR A 1 318 ? 24.766 5.004 -4.398 1 89.38 318 TYR A O 1
ATOM 2501 N N . HIS A 1 319 ? 23.078 3.717 -3.836 1 93.38 319 HIS A N 1
ATOM 2502 C CA . HIS A 1 319 ? 22.078 4.777 -3.9 1 93.38 319 HIS A CA 1
ATOM 2503 C C . HIS A 1 319 ? 22.047 5.59 -2.609 1 93.38 319 HIS A C 1
ATOM 2505 O O . HIS A 1 319 ? 21.906 6.812 -2.643 1 93.38 319 HIS A O 1
ATOM 2511 N N . TYR A 1 320 ? 22.25 4.902 -1.522 1 94.19 320 TYR A N 1
ATOM 2512 C CA . TYR A 1 320 ? 22.062 5.523 -0.217 1 94.19 320 TYR A CA 1
ATOM 2513 C C . TYR A 1 320 ? 23.391 6.059 0.323 1 94.19 320 TYR A C 1
ATOM 2515 O O . TYR A 1 320 ? 24.328 5.293 0.55 1 94.19 320 TYR A O 1
ATOM 2523 N N . LYS A 1 321 ? 23.406 7.309 0.554 1 93.94 321 LYS A N 1
ATOM 2524 C CA . LYS A 1 321 ? 24.594 7.953 1.098 1 93.94 321 LYS A CA 1
ATOM 2525 C C . LYS A 1 321 ? 24.625 7.855 2.619 1 93.94 321 LYS A C 1
ATOM 2527 O O . LYS A 1 321 ? 25.703 7.898 3.229 1 93.94 321 LYS A O 1
ATOM 2532 N N . GLU A 1 322 ? 23.469 7.844 3.199 1 96.19 322 GLU A N 1
ATOM 2533 C CA . GLU A 1 322 ? 23.266 7.688 4.637 1 96.19 322 GLU A CA 1
ATOM 2534 C C . GLU A 1 322 ? 22.312 6.535 4.938 1 96.19 322 GLU A C 1
ATOM 2536 O O . GLU A 1 322 ? 21.562 6.094 4.059 1 96.19 322 GLU A O 1
ATOM 2541 N N . ASP A 1 323 ? 22.391 6.016 6.16 1 97.06 323 ASP A N 1
ATOM 2542 C CA . ASP A 1 323 ? 21.453 4.969 6.574 1 97.06 323 ASP A CA 1
ATOM 2543 C C . ASP A 1 323 ? 20.016 5.48 6.559 1 97.06 323 ASP A C 1
ATOM 2545 O O . ASP A 1 323 ? 19.672 6.383 7.324 1 97.06 323 ASP A O 1
ATOM 2549 N N . PRO A 1 324 ? 19.219 4.891 5.73 1 98.06 324 PRO A N 1
ATOM 2550 C CA . PRO A 1 324 ? 17.859 5.434 5.594 1 98.06 324 PRO A CA 1
ATOM 2551 C C . PRO A 1 324 ? 17.031 5.27 6.863 1 98.06 324 PRO A C 1
ATOM 2553 O O . PRO A 1 324 ? 16.125 6.062 7.117 1 98.06 324 PRO A O 1
ATOM 2556 N N . VAL A 1 325 ? 17.281 4.281 7.66 1 98.19 325 VAL A N 1
ATOM 2557 C CA . VAL A 1 325 ? 16.547 4.094 8.906 1 98.19 325 VAL A CA 1
ATOM 2558 C C . VAL A 1 325 ? 16.906 5.195 9.898 1 98.19 325 VAL A C 1
ATOM 2560 O O . VAL A 1 325 ? 16.047 5.723 10.602 1 98.19 325 VAL A O 1
ATOM 2563 N N . GLU A 1 326 ? 18.172 5.543 9.891 1 98.12 326 GLU A N 1
ATOM 2564 C CA . GLU A 1 326 ? 18.594 6.652 10.742 1 98.12 326 GLU A CA 1
ATOM 2565 C C . GLU A 1 326 ? 17.969 7.969 10.281 1 98.12 326 GLU A C 1
ATOM 2567 O O . GLU A 1 326 ? 17.672 8.836 11.109 1 98.12 326 GLU A O 1
ATOM 2572 N N . GLN A 1 327 ? 17.828 8.117 9.016 1 98.31 327 GLN A N 1
ATOM 2573 C CA . GLN A 1 327 ? 17.156 9.312 8.523 1 98.31 327 GLN A CA 1
ATOM 2574 C C . GLN A 1 327 ? 15.727 9.391 9.055 1 98.31 327 GLN A C 1
ATOM 2576 O O . GLN A 1 327 ? 15.266 10.469 9.438 1 98.31 327 GLN A O 1
ATOM 2581 N N . LEU A 1 328 ? 15.039 8.266 9.07 1 98.75 328 LEU A N 1
ATOM 2582 C CA . LEU A 1 328 ? 13.695 8.227 9.633 1 98.75 328 LEU A CA 1
ATOM 2583 C C . LEU A 1 328 ? 13.703 8.617 11.102 1 98.75 328 LEU A C 1
ATOM 2585 O O . LEU A 1 328 ? 12.93 9.477 11.523 1 98.75 328 LEU A O 1
ATOM 2589 N N . LYS A 1 329 ? 14.586 8.109 11.844 1 98.19 329 LYS A N 1
ATOM 2590 C CA . LYS A 1 329 ? 14.641 8.32 13.281 1 98.19 329 LYS A CA 1
ATOM 2591 C C . LYS A 1 329 ? 15.047 9.75 13.617 1 98.19 329 LYS A C 1
ATOM 2593 O O . LYS A 1 329 ? 14.57 10.32 14.602 1 98.19 329 LYS A O 1
ATOM 2598 N N . ASN A 1 330 ? 15.875 10.336 12.773 1 98 330 ASN A N 1
ATOM 2599 C CA . ASN A 1 330 ? 16.453 11.633 13.094 1 98 330 ASN A CA 1
ATOM 2600 C C . ASN A 1 330 ? 15.578 12.773 12.602 1 98 330 ASN A C 1
ATOM 2602 O O . ASN A 1 330 ? 15.609 13.875 13.156 1 98 330 ASN A O 1
ATOM 2606 N N . HIS A 1 331 ? 14.766 12.484 11.602 1 98.75 331 HIS A N 1
ATOM 2607 C CA . HIS A 1 331 ? 14.141 13.625 10.93 1 98.75 331 HIS A CA 1
ATOM 2608 C C . HIS A 1 331 ? 12.617 13.578 11.062 1 98.75 331 HIS A C 1
ATOM 2610 O O . HIS A 1 331 ? 11.938 14.562 10.773 1 98.75 331 HIS A O 1
ATOM 2616 N N . VAL A 1 332 ? 12.039 12.445 11.578 1 98.88 332 VAL A N 1
ATOM 2617 C CA . VAL A 1 332 ? 10.586 12.273 11.516 1 98.88 332 VAL A CA 1
ATOM 2618 C C . VAL A 1 332 ? 10.016 12.188 12.93 1 98.88 332 VAL A C 1
ATOM 2620 O O . VAL A 1 332 ? 10.414 11.32 13.711 1 98.88 332 VAL A O 1
ATOM 2623 N N . TRP A 1 333 ? 9.164 13.133 13.32 1 98.88 333 TRP A N 1
ATOM 2624 C CA . TRP A 1 333 ? 8.336 13.07 14.516 1 98.88 333 TRP A CA 1
ATOM 2625 C C . TRP A 1 333 ? 6.961 12.484 14.195 1 98.88 333 TRP A C 1
ATOM 2627 O O . TRP A 1 333 ? 6.453 12.648 13.086 1 98.88 333 TRP A O 1
ATOM 2637 N N . ILE A 1 334 ? 6.352 11.766 15.172 1 98.69 334 ILE A N 1
ATOM 2638 C CA . ILE A 1 334 ? 5.094 11.078 14.906 1 98.69 334 ILE A CA 1
ATOM 2639 C C . ILE A 1 334 ? 4.098 11.375 16.031 1 98.69 334 ILE A C 1
ATOM 2641 O O . ILE A 1 334 ? 4.426 11.242 17.203 1 98.69 334 ILE A O 1
ATOM 2645 N N . ALA A 1 335 ? 2.959 11.836 15.656 1 97.94 335 ALA A N 1
ATOM 2646 C CA . ALA A 1 335 ? 1.803 11.812 16.547 1 97.94 335 ALA A CA 1
ATOM 2647 C C . ALA A 1 335 ? 0.974 10.547 16.328 1 97.94 335 ALA A C 1
ATOM 2649 O O . ALA A 1 335 ? 0.183 10.469 15.391 1 97.94 335 ALA A O 1
ATOM 2650 N N . PRO A 1 336 ? 1.117 9.555 17.172 1 95.56 336 PRO A N 1
ATOM 2651 C CA . PRO A 1 336 ? 0.393 8.289 17 1 95.56 336 PRO A CA 1
ATOM 2652 C C . PRO A 1 336 ? -1.092 8.406 17.328 1 95.56 336 PRO A C 1
ATOM 2654 O O . PRO A 1 336 ? -1.509 9.383 17.969 1 95.56 336 PRO A O 1
ATOM 2657 N N . TYR A 1 337 ? -1.848 7.453 16.828 1 90.69 337 TYR A N 1
ATOM 2658 C CA . TYR A 1 337 ? -3.205 7.305 17.344 1 90.69 337 TYR A CA 1
ATOM 2659 C C . TYR A 1 337 ? -3.195 6.766 18.766 1 90.69 337 TYR A C 1
ATOM 2661 O O . TYR A 1 337 ? -2.211 6.16 19.203 1 90.69 337 TYR A O 1
ATOM 2669 N N . TYR A 1 338 ? -4.246 6.992 19.438 1 80.62 338 TYR A N 1
ATOM 2670 C CA . TYR A 1 338 ? -4.395 6.543 20.812 1 80.62 338 TYR A CA 1
ATOM 2671 C C . TYR A 1 338 ? -4.402 5.02 20.891 1 80.62 338 TYR A C 1
ATOM 2673 O O . TYR A 1 338 ? -4.074 4.441 21.938 1 80.62 338 TYR A O 1
ATOM 2681 N N . GLU A 1 339 ? -4.723 4.359 19.812 1 81.62 339 GLU A N 1
ATOM 2682 C CA . GLU A 1 339 ? -4.805 2.9 19.812 1 81.62 339 GLU A CA 1
ATOM 2683 C C . GLU A 1 339 ? -3.475 2.275 19.391 1 81.62 339 GLU A C 1
ATOM 2685 O O . GLU A 1 339 ? -3.316 1.054 19.438 1 81.62 339 GLU A O 1
ATOM 2690 N N . ASP A 1 340 ? -2.545 3.061 18.953 1 90.19 340 ASP A N 1
ATOM 2691 C CA . ASP A 1 340 ? -1.251 2.537 18.531 1 90.19 340 ASP A CA 1
ATOM 2692 C C . ASP A 1 340 ? -0.441 2.029 19.719 1 90.19 340 ASP A C 1
ATOM 2694 O O . ASP A 1 340 ? -0.729 2.375 20.859 1 90.19 340 ASP A O 1
ATOM 2698 N N . ASP A 1 341 ? 0.527 1.18 19.516 1 91.56 341 ASP A N 1
ATOM 2699 C CA . ASP A 1 341 ? 1.487 0.743 20.516 1 91.56 341 ASP A CA 1
ATOM 2700 C C . ASP A 1 341 ? 2.602 1.772 20.703 1 91.56 341 ASP A C 1
ATOM 2702 O O . ASP A 1 341 ? 3.678 1.639 20.109 1 91.56 341 ASP A O 1
ATOM 2706 N N . VAL A 1 342 ? 2.352 2.686 21.562 1 94.06 342 VAL A N 1
ATOM 2707 C CA . VAL A 1 342 ? 3.244 3.828 21.719 1 94.06 342 VAL A CA 1
ATOM 2708 C C . VAL A 1 342 ? 4.562 3.371 22.344 1 94.06 342 VAL A C 1
ATOM 2710 O O . VAL A 1 342 ? 5.613 3.961 22.078 1 94.06 342 VAL A O 1
ATOM 2713 N N . LYS A 1 343 ? 4.512 2.348 23.188 1 94.62 343 LYS A N 1
ATOM 2714 C CA . LYS A 1 343 ? 5.75 1.812 23.75 1 94.62 343 LYS A CA 1
ATOM 2715 C C . LYS A 1 343 ? 6.645 1.239 22.656 1 94.62 343 LYS A C 1
ATOM 2717 O O . LYS A 1 343 ? 7.844 1.517 22.609 1 94.62 343 LYS A O 1
ATOM 2722 N N . LEU A 1 344 ? 6.031 0.465 21.812 1 95.5 344 LEU A N 1
ATOM 2723 C CA . LEU A 1 344 ? 6.785 -0.072 20.688 1 95.5 344 LEU A CA 1
ATOM 2724 C C . LEU A 1 344 ? 7.34 1.052 19.812 1 95.5 344 LEU A C 1
ATOM 2726 O O . LEU A 1 344 ? 8.469 0.969 19.344 1 95.5 344 LEU A O 1
ATOM 2730 N N . LEU A 1 345 ? 6.555 2.068 19.609 1 97.38 345 LEU A N 1
ATOM 2731 C CA . LEU A 1 345 ? 7 3.209 18.812 1 97.38 345 LEU A CA 1
ATOM 2732 C C . LEU A 1 345 ? 8.195 3.889 19.469 1 97.38 345 LEU A C 1
ATOM 2734 O O . LEU A 1 345 ? 9.188 4.199 18.797 1 97.38 345 LEU A O 1
ATOM 2738 N N . ALA A 1 346 ? 8.117 4.082 20.781 1 97 346 ALA A N 1
ATOM 2739 C CA . ALA A 1 346 ? 9.219 4.691 21.516 1 97 346 ALA A CA 1
ATOM 2740 C C . ALA A 1 346 ? 10.492 3.863 21.391 1 97 346 ALA A C 1
ATOM 2742 O O . ALA A 1 346 ? 11.578 4.414 21.188 1 97 346 ALA A O 1
ATOM 2743 N N . ASP A 1 347 ? 10.328 2.596 21.5 1 97.12 347 ASP A N 1
ATOM 2744 C CA . ASP A 1 347 ? 11.461 1.69 21.375 1 97.12 347 ASP A CA 1
ATOM 2745 C C . ASP A 1 347 ? 12.039 1.733 19.953 1 97.12 347 ASP A C 1
ATOM 2747 O O . ASP A 1 347 ? 13.219 1.437 19.75 1 97.12 347 ASP A O 1
ATOM 2751 N N . THR A 1 348 ? 11.242 2.107 19.047 1 97.75 348 THR A N 1
ATOM 2752 C CA . THR A 1 348 ? 11.609 2.027 17.625 1 97.75 348 THR A CA 1
ATOM 2753 C C . THR A 1 348 ? 12.266 3.324 17.172 1 97.75 348 THR A C 1
ATOM 2755 O O . THR A 1 348 ? 13.312 3.297 16.516 1 97.75 348 THR A O 1
ATOM 2758 N N . ILE A 1 349 ? 11.688 4.465 17.516 1 98.12 349 ILE A N 1
ATOM 2759 C CA . ILE A 1 349 ? 12.195 5.703 16.938 1 98.12 349 ILE A CA 1
ATOM 2760 C C . ILE A 1 349 ? 12.688 6.633 18.047 1 98.12 349 ILE A C 1
ATOM 2762 O O . ILE A 1 349 ? 13.258 7.691 17.766 1 98.12 349 ILE A O 1
ATOM 2766 N N . GLY A 1 350 ? 12.43 6.324 19.297 1 97.62 350 GLY A N 1
ATOM 2767 C CA . GLY A 1 350 ? 12.789 7.18 20.422 1 97.62 350 GLY A CA 1
ATOM 2768 C C . GLY A 1 350 ? 11.609 7.965 20.969 1 97.62 350 GLY A C 1
ATOM 2769 O O . GLY A 1 350 ? 10.789 8.477 20.203 1 97.62 350 GLY A O 1
ATOM 2770 N N . VAL A 1 351 ? 11.539 8.086 22.266 1 97.25 351 VAL A N 1
ATOM 2771 C CA . VAL A 1 351 ? 10.438 8.773 22.922 1 97.25 351 VAL A CA 1
ATOM 2772 C C . VAL A 1 351 ? 10.453 10.258 22.562 1 97.25 351 VAL A C 1
ATOM 2774 O O . VAL A 1 351 ? 9.406 10.898 22.516 1 97.25 351 VAL A O 1
ATOM 2777 N N . ASP A 1 352 ? 11.625 10.773 22.234 1 97.81 352 ASP A N 1
ATOM 2778 C CA . ASP A 1 352 ? 11.789 12.195 21.938 1 97.81 352 ASP A CA 1
ATOM 2779 C C . ASP A 1 352 ? 11.188 12.539 20.578 1 97.81 352 ASP A C 1
ATOM 2781 O O . ASP A 1 352 ? 11.062 13.719 20.234 1 97.81 352 ASP A O 1
ATOM 2785 N N . LYS A 1 353 ? 10.711 11.508 19.844 1 98.62 353 LYS A N 1
ATOM 2786 C CA . LYS A 1 353 ? 10.141 11.734 18.516 1 98.62 353 LYS A CA 1
ATOM 2787 C C . LYS A 1 353 ? 8.617 11.586 18.547 1 98.62 353 LYS A C 1
ATOM 2789 O O . LYS A 1 353 ? 7.957 11.727 17.516 1 98.62 353 LYS A O 1
ATOM 2794 N N . ILE A 1 354 ? 8.062 11.328 19.672 1 98.12 354 ILE A N 1
ATOM 2795 C CA . ILE A 1 354 ? 6.637 11.062 19.797 1 98.12 354 ILE A CA 1
ATOM 2796 C C . ILE A 1 354 ? 5.918 12.312 20.297 1 98.12 354 ILE A C 1
ATOM 2798 O O . ILE A 1 354 ? 6.379 12.961 21.234 1 98.12 354 ILE A O 1
ATOM 2802 N N . LEU A 1 355 ? 4.812 12.625 19.641 1 98.19 355 LEU A N 1
ATOM 2803 C CA . LEU A 1 355 ? 4.043 13.812 19.969 1 98.19 355 LEU A CA 1
ATOM 2804 C C . LEU A 1 355 ? 2.613 13.453 20.359 1 98.19 355 LEU A C 1
ATOM 2806 O O . LEU A 1 355 ? 2.047 12.492 19.828 1 98.19 355 LEU A O 1
ATOM 2810 N N . PHE A 1 356 ? 2.123 14.258 21.203 1 95.81 356 PHE A N 1
ATOM 2811 C CA . PHE A 1 356 ? 0.717 14.148 21.578 1 95.81 356 PHE A CA 1
ATOM 2812 C C . PHE A 1 356 ? -0.161 14.953 20.625 1 95.81 356 PHE A C 1
ATOM 2814 O O . PHE A 1 356 ? 0.081 16.141 20.406 1 95.81 356 PHE A O 1
ATOM 2821 N N . GLY A 1 357 ? -1.18 14.312 20.016 1 96.62 357 GLY A N 1
ATOM 2822 C CA . GLY A 1 357 ? -2.201 14.93 19.188 1 96.62 357 GLY A CA 1
ATOM 2823 C C . GLY A 1 357 ? -3.594 14.398 19.469 1 96.62 357 GLY A C 1
ATOM 2824 O O . GLY A 1 357 ? -3.832 13.195 19.375 1 96.62 357 GLY A O 1
ATOM 2825 N N . SER A 1 358 ? -4.551 15.242 19.688 1 95.12 358 SER A N 1
ATOM 2826 C CA . SER A 1 358 ? -5.871 14.805 20.141 1 95.12 358 SER A CA 1
ATOM 2827 C C . SER A 1 358 ? -6.84 14.68 18.969 1 95.12 358 SER A C 1
ATOM 2829 O O . SER A 1 358 ? -7.855 13.992 19.062 1 95.12 358 SER A O 1
ATOM 2831 N N . ASP A 1 359 ? -6.57 15.414 17.859 1 96.31 359 ASP A N 1
ATOM 2832 C CA . ASP A 1 359 ? -7.484 15.5 16.719 1 96.31 359 ASP A CA 1
ATOM 2833 C C . ASP A 1 359 ? -8.773 16.219 17.109 1 96.31 359 ASP A C 1
ATOM 2835 O O . ASP A 1 359 ? -9.82 16.016 16.5 1 96.31 359 ASP A O 1
ATOM 2839 N N . TRP A 1 360 ? -8.727 17.078 18.172 1 96.44 360 TRP A N 1
ATOM 2840 C CA . TRP A 1 360 ? -9.875 17.859 18.594 1 96.44 360 TRP A CA 1
ATOM 2841 C C . TRP A 1 360 ? -10.117 19.031 17.641 1 96.44 360 TRP A C 1
ATOM 2843 O O . TRP A 1 360 ? -9.172 19.625 17.141 1 96.44 360 TRP A O 1
ATOM 2853 N N . PRO A 1 361 ? -11.367 19.297 17.281 1 96.94 361 PRO A N 1
ATOM 2854 C CA . PRO A 1 361 ? -12.617 18.766 17.844 1 96.94 361 PRO A CA 1
ATOM 2855 C C . PRO A 1 361 ? -13.312 17.766 16.906 1 96.94 361 PRO A C 1
ATOM 2857 O O . PRO A 1 361 ? -14.539 17.734 16.844 1 96.94 361 PRO A O 1
ATOM 2860 N N . HIS A 1 362 ? -12.562 17.062 16.109 1 93.44 362 HIS A N 1
ATOM 2861 C CA . HIS A 1 362 ? -13.18 16.109 15.172 1 93.44 362 HIS A CA 1
ATOM 2862 C C . HIS A 1 362 ? -13.914 15.008 15.922 1 93.44 362 HIS A C 1
ATOM 2864 O O . HIS A 1 362 ? -13.516 14.625 17.031 1 93.44 362 HIS A O 1
ATOM 2870 N N . GLY A 1 363 ? -14.93 14.523 15.258 1 89.81 363 GLY A N 1
ATOM 2871 C CA . GLY A 1 363 ? -15.711 13.43 15.836 1 89.81 363 GLY A CA 1
ATOM 2872 C C . GLY A 1 363 ? -14.883 12.188 16.094 1 89.81 363 GLY A C 1
ATOM 2873 O O . GLY A 1 363 ? -15.164 11.43 17.031 1 89.81 363 GLY A O 1
ATOM 2874 N N . GLU A 1 364 ? -13.891 12 15.289 1 85.31 364 GLU A N 1
ATOM 2875 C CA . GLU A 1 364 ? -13.055 10.805 15.398 1 85.31 364 GLU A CA 1
ATOM 2876 C C . GLU A 1 364 ? -11.93 11.016 16.406 1 85.31 364 GLU A C 1
ATOM 2878 O O . GLU A 1 364 ? -11.211 10.07 16.75 1 85.31 364 GLU A O 1
ATOM 2883 N N . GLY A 1 365 ? -11.789 12.219 16.922 1 88.69 365 GLY A N 1
ATOM 2884 C CA . GLY A 1 365 ? -10.742 12.508 17.891 1 88.69 365 GLY A CA 1
ATOM 2885 C C . GLY A 1 365 ? -11.164 12.25 19.328 1 88.69 365 GLY A C 1
ATOM 2886 O O . GLY A 1 365 ? -12.047 11.43 19.578 1 88.69 365 GLY A O 1
ATOM 2887 N N . LEU A 1 366 ? -10.43 12.812 20.266 1 86.94 366 LEU A N 1
ATOM 2888 C CA . LEU A 1 366 ? -10.742 12.688 21.688 1 86.94 366 LEU A CA 1
ATOM 2889 C C . LEU A 1 366 ? -11.742 13.758 22.125 1 86.94 366 LEU A C 1
ATOM 2891 O O . LEU A 1 366 ? -11.641 14.914 21.703 1 86.94 366 LEU A O 1
ATOM 2895 N N . ALA A 1 367 ? -12.664 13.367 22.938 1 87.94 367 ALA A N 1
ATOM 2896 C CA . ALA A 1 367 ? -13.602 14.344 23.5 1 87.94 367 ALA A CA 1
ATOM 2897 C C . ALA A 1 367 ? -12.875 15.336 24.391 1 87.94 367 ALA A C 1
ATOM 2899 O O . ALA A 1 367 ? -13.156 16.531 24.359 1 87.94 367 ALA A O 1
ATOM 2900 N N . ASP A 1 368 ? -12.008 14.781 25.125 1 89.69 368 ASP A N 1
ATOM 2901 C CA . ASP A 1 368 ? -11.086 15.555 25.953 1 89.69 368 ASP A CA 1
ATOM 2902 C C . ASP A 1 368 ? -9.633 15.242 25.594 1 89.69 368 ASP A C 1
ATOM 2904 O O . ASP A 1 368 ? -9.148 14.141 25.859 1 89.69 368 ASP A O 1
ATOM 2908 N N . PRO A 1 369 ? -8.922 16.234 25.094 1 91.94 369 PRO A N 1
ATOM 2909 C CA . PRO A 1 369 ? -7.566 16 24.594 1 91.94 369 PRO A CA 1
ATOM 2910 C C . PRO A 1 369 ? -6.652 15.375 25.641 1 91.94 369 PRO A C 1
ATOM 2912 O O . PRO A 1 369 ? -5.891 14.461 25.328 1 91.94 369 PRO A O 1
ATOM 2915 N N . THR A 1 370 ? -6.723 15.758 26.859 1 88.5 370 THR A N 1
ATOM 2916 C CA . THR A 1 370 ? -5.746 15.328 27.859 1 88.5 370 THR A CA 1
ATOM 2917 C C . THR A 1 370 ? -6.078 13.938 28.375 1 88.5 370 THR A C 1
ATOM 2919 O O . THR A 1 370 ? -5.301 13.344 29.125 1 88.5 370 THR A O 1
ATOM 2922 N N . SER A 1 371 ? -7.203 13.352 27.922 1 81.69 371 SER A N 1
ATOM 2923 C CA . SER A 1 371 ? -7.488 11.953 28.234 1 81.69 371 SER A CA 1
ATOM 2924 C C . SER A 1 371 ? -6.551 11.023 27.469 1 81.69 371 SER A C 1
ATOM 2926 O O . SER A 1 371 ? -6.57 9.805 27.672 1 81.69 371 SER A O 1
ATOM 2928 N N . PHE A 1 372 ? -5.746 11.555 26.688 1 83 372 PHE A N 1
ATOM 2929 C CA . PHE A 1 372 ? -4.773 10.836 25.859 1 83 372 PHE A CA 1
ATOM 2930 C C . PHE A 1 372 ? -3.939 9.898 26.719 1 83 372 PHE A C 1
ATOM 2932 O O . PHE A 1 372 ? -3.693 8.75 26.344 1 83 372 PHE A O 1
ATOM 2939 N N . THR A 1 373 ? -3.52 10.336 27.859 1 78.56 373 THR A N 1
ATOM 2940 C CA . THR A 1 373 ? -2.666 9.531 28.734 1 78.56 373 THR A CA 1
ATOM 2941 C C . THR A 1 373 ? -3.436 8.336 29.297 1 78.56 373 THR A C 1
ATOM 2943 O O . THR A 1 373 ? -2.859 7.277 29.547 1 78.56 373 THR A O 1
ATOM 2946 N N . ALA A 1 374 ? -4.711 8.562 29.453 1 77 374 ALA A N 1
ATOM 2947 C CA . ALA A 1 374 ? -5.543 7.484 29.969 1 77 374 ALA A CA 1
ATOM 2948 C C . ALA A 1 374 ? -5.898 6.488 28.875 1 77 374 ALA A C 1
ATOM 2950 O O . ALA A 1 374 ? -6.082 5.297 29.141 1 77 374 ALA A O 1
ATOM 2951 N N . ASP A 1 375 ? -5.809 6.977 27.734 1 74.19 375 ASP A N 1
ATOM 2952 C CA . ASP A 1 375 ? -6.301 6.176 26.609 1 74.19 375 ASP A CA 1
ATOM 2953 C C . ASP A 1 375 ? -5.18 5.34 26 1 74.19 375 ASP A C 1
ATOM 2955 O O . ASP A 1 375 ? -5.441 4.391 25.25 1 74.19 375 ASP A O 1
ATOM 2959 N N . ILE A 1 376 ? -4.023 5.676 26.266 1 75.25 376 ILE A N 1
ATOM 2960 C CA . ILE A 1 376 ? -2.9 4.887 25.766 1 75.25 376 ILE A CA 1
ATOM 2961 C C . ILE A 1 376 ? -2.453 3.904 26.859 1 75.25 376 ILE A C 1
ATOM 2963 O O . ILE A 1 376 ? -1.865 4.305 27.859 1 75.25 376 ILE A O 1
ATOM 2967 N N . PRO A 1 377 ? -2.633 2.68 26.625 1 72.62 377 PRO A N 1
ATOM 2968 C CA . PRO A 1 377 ? -2.451 1.651 27.656 1 72.62 377 PRO A CA 1
ATOM 2969 C C . PRO A 1 377 ? -1.005 1.547 28.141 1 72.62 377 PRO A C 1
ATOM 2971 O O . PRO A 1 377 ? -0.751 1.061 29.234 1 72.62 377 PRO A O 1
ATOM 2974 N N . GLN A 1 378 ? -0.197 2.061 27.359 1 78.56 378 GLN A N 1
ATOM 2975 C CA . GLN A 1 378 ? 1.213 1.834 27.656 1 78.56 378 GLN A CA 1
ATOM 2976 C C . GLN A 1 378 ? 1.778 2.957 28.516 1 78.56 378 GLN A C 1
ATOM 2978 O O . GLN A 1 378 ? 2.895 2.85 29.031 1 78.56 378 GLN A O 1
ATOM 2983 N N . PHE A 1 379 ? 1.083 3.971 28.672 1 75.19 379 PHE A N 1
ATOM 2984 C CA . PHE A 1 379 ? 1.62 5.148 29.344 1 75.19 379 PHE A CA 1
ATOM 2985 C C . PHE A 1 379 ? 2.01 4.828 30.781 1 75.19 379 PHE A C 1
ATOM 2987 O O . PHE A 1 379 ? 2.992 5.359 31.297 1 75.19 379 PHE A O 1
ATOM 2994 N N . PRO A 1 380 ? 1.286 3.922 31.391 1 76.19 380 PRO A N 1
ATOM 2995 C CA . PRO A 1 380 ? 1.745 3.58 32.719 1 76.19 380 PRO A CA 1
ATOM 2996 C C . PRO A 1 380 ? 3.152 2.988 32.75 1 76.19 380 PRO A C 1
ATOM 2998 O O . PRO A 1 380 ? 3.82 2.996 33.781 1 76.19 380 PRO A O 1
ATOM 3001 N N . GLU A 1 381 ? 3.531 2.596 31.641 1 85.75 381 GLU A N 1
ATOM 3002 C CA . GLU A 1 381 ? 4.871 2.029 31.531 1 85.75 381 GLU A CA 1
ATOM 3003 C C . GLU A 1 381 ? 5.91 3.117 31.281 1 85.75 381 GLU A C 1
ATOM 3005 O O . GLU A 1 381 ? 7.113 2.873 31.391 1 85.75 381 GLU A O 1
ATOM 3010 N N . PHE A 1 382 ? 5.512 4.273 31 1 89.81 382 PHE A N 1
ATOM 3011 C CA . PHE A 1 382 ? 6.41 5.398 30.766 1 89.81 382 PHE A CA 1
ATOM 3012 C C . PHE A 1 382 ? 6.805 6.055 32.094 1 89.81 382 PHE A C 1
ATOM 3014 O O . PHE A 1 382 ? 6.004 6.125 33 1 89.81 382 PHE A O 1
ATOM 3021 N N . SER A 1 383 ? 8.008 6.516 32.156 1 92 383 SER A N 1
ATOM 3022 C CA . SER A 1 383 ? 8.367 7.41 33.25 1 92 383 SER A CA 1
ATOM 3023 C C . SER A 1 383 ? 7.594 8.719 33.188 1 92 383 SER A C 1
ATOM 3025 O O . SER A 1 383 ? 7.066 9.078 32.125 1 92 383 SER A O 1
ATOM 3027 N N . HIS A 1 384 ? 7.539 9.406 34.281 1 91.75 384 HIS A N 1
ATOM 3028 C CA . HIS A 1 384 ? 6.906 10.719 34.312 1 91.75 384 HIS A CA 1
ATOM 3029 C C . HIS A 1 384 ? 7.582 11.672 33.312 1 91.75 384 HIS A C 1
ATOM 3031 O O . HIS A 1 384 ? 6.914 12.484 32.656 1 91.75 384 HIS A O 1
ATOM 3037 N N . GLU A 1 385 ? 8.844 11.516 33.25 1 94.62 385 GLU A N 1
ATOM 3038 C CA . GLU A 1 385 ? 9.602 12.359 32.344 1 94.62 385 GLU A CA 1
ATOM 3039 C C . GLU A 1 385 ? 9.258 12.047 30.891 1 94.62 385 GLU A C 1
ATOM 3041 O O . GLU A 1 385 ? 9.07 12.961 30.078 1 94.62 385 GLU A O 1
ATOM 3046 N N . ASP A 1 386 ? 9.156 10.781 30.578 1 94.94 386 ASP A N 1
ATOM 3047 C CA . ASP A 1 386 ? 8.812 10.375 29.219 1 94.94 386 ASP A CA 1
ATOM 3048 C C . ASP A 1 386 ? 7.406 10.844 28.844 1 94.94 386 ASP A C 1
ATOM 3050 O O . ASP A 1 386 ? 7.176 11.305 27.719 1 94.94 386 ASP A O 1
ATOM 3054 N N . THR A 1 387 ? 6.523 10.703 29.75 1 94 387 THR A N 1
ATOM 3055 C CA . THR A 1 387 ? 5.168 11.18 29.516 1 94 387 THR A CA 1
ATOM 3056 C C . THR A 1 387 ? 5.16 12.688 29.266 1 94 387 THR A C 1
ATOM 3058 O O . THR A 1 387 ? 4.484 13.172 28.359 1 94 387 THR A O 1
ATOM 3061 N N . ARG A 1 388 ? 5.934 13.391 30.047 1 94.19 388 ARG A N 1
ATOM 3062 C CA . ARG A 1 388 ? 6.02 14.844 29.891 1 94.19 388 ARG A CA 1
ATOM 3063 C C . ARG A 1 388 ? 6.648 15.219 28.562 1 94.19 388 ARG A C 1
ATOM 3065 O O . ARG A 1 388 ? 6.254 16.203 27.938 1 94.19 388 ARG A O 1
ATOM 3072 N N . ARG A 1 389 ? 7.605 14.445 28.172 1 96.06 389 ARG A N 1
ATOM 3073 C CA . ARG A 1 389 ? 8.203 14.68 26.859 1 96.06 389 ARG A CA 1
ATOM 3074 C C . ARG A 1 389 ? 7.16 14.547 25.75 1 96.06 389 ARG A C 1
ATOM 3076 O O . ARG A 1 389 ? 7.027 15.438 24.906 1 96.06 389 ARG A O 1
ATOM 3083 N N . VAL A 1 390 ? 6.387 13.484 25.797 1 96.38 390 VAL A N 1
ATOM 3084 C CA . VAL A 1 390 ? 5.398 13.203 24.766 1 96.38 390 VAL A CA 1
ATOM 3085 C C . VAL A 1 390 ? 4.305 14.266 24.797 1 96.38 390 VAL A C 1
ATOM 3087 O O . VAL A 1 390 ? 3.902 14.789 23.75 1 96.38 390 VAL A O 1
ATOM 3090 N N . MET A 1 391 ? 3.904 14.695 26 1 95.5 391 MET A N 1
ATOM 3091 C CA . MET A 1 391 ? 2.717 15.531 26.172 1 95.5 391 MET A CA 1
ATOM 3092 C C . MET A 1 391 ? 3.055 17 25.969 1 95.5 391 MET A C 1
ATOM 3094 O O . MET A 1 391 ? 2.158 17.844 25.844 1 95.5 391 MET A O 1
ATOM 3098 N N . ARG A 1 392 ? 4.379 17.328 25.984 1 96.19 392 ARG A N 1
ATOM 3099 C CA . ARG A 1 392 ? 4.676 18.75 26.016 1 96.19 392 ARG A CA 1
ATOM 3100 C C . ARG A 1 392 ? 6.035 19.047 25.391 1 96.19 392 ARG A C 1
ATOM 3102 O O . ARG A 1 392 ? 6.121 19.719 24.359 1 96.19 392 ARG A O 1
ATOM 3109 N N . HIS A 1 393 ? 7.082 18.5 25.891 1 97.19 393 HIS A N 1
ATOM 3110 C CA . HIS A 1 393 ? 8.438 18.984 25.641 1 97.19 393 HIS A CA 1
ATOM 3111 C C . HIS A 1 393 ? 8.867 18.719 24.203 1 97.19 393 HIS A C 1
ATOM 3113 O O . HIS A 1 393 ? 9.547 19.547 23.594 1 97.19 393 HIS A O 1
ATOM 3119 N N . ASN A 1 394 ? 8.516 17.562 23.719 1 98.38 394 ASN A N 1
ATOM 3120 C CA . ASN A 1 394 ? 8.914 17.234 22.344 1 98.38 394 ASN A CA 1
ATOM 3121 C C . ASN A 1 394 ? 8.367 18.25 21.344 1 98.38 394 ASN A C 1
ATOM 3123 O O . ASN A 1 394 ? 9.062 18.625 20.406 1 98.38 394 ASN A O 1
ATOM 3127 N N . ALA A 1 395 ? 7.148 18.688 21.547 1 98.38 395 ALA A N 1
ATOM 3128 C CA . ALA A 1 395 ? 6.543 19.656 20.656 1 98.38 395 ALA A CA 1
ATOM 3129 C C . ALA A 1 395 ? 7.27 21 20.734 1 98.38 395 ALA A C 1
ATOM 3131 O O . ALA A 1 395 ? 7.508 21.656 19.703 1 98.38 395 ALA A O 1
ATOM 3132 N N . LEU A 1 396 ? 7.641 21.406 21.938 1 97.38 396 LEU A N 1
ATOM 3133 C CA . LEU A 1 396 ? 8.344 22.672 22.141 1 97.38 396 LEU A CA 1
ATOM 3134 C C . LEU A 1 396 ? 9.742 22.609 21.516 1 97.38 396 LEU A C 1
ATOM 3136 O O . LEU A 1 396 ? 10.195 23.578 20.906 1 97.38 396 LEU A O 1
ATOM 3140 N N . GLU A 1 397 ? 10.352 21.469 21.688 1 97.31 397 GLU A N 1
ATOM 3141 C CA . GLU A 1 397 ? 11.664 21.281 21.062 1 97.31 397 GLU A CA 1
ATOM 3142 C C . GLU A 1 397 ? 11.555 21.328 19.547 1 97.31 397 GLU A C 1
ATOM 3144 O O . GLU A 1 397 ? 12.422 21.891 18.875 1 97.31 397 GLU A O 1
ATOM 3149 N N . LEU A 1 398 ? 10.516 20.734 19.016 1 97.38 398 LEU A N 1
ATOM 3150 C CA . LEU A 1 398 ? 10.273 20.75 17.578 1 97.38 398 LEU A CA 1
ATOM 3151 C C . LEU A 1 398 ? 10.141 22.172 17.062 1 97.38 398 LEU A C 1
ATOM 3153 O O . LEU A 1 398 ? 10.633 22.5 15.977 1 97.38 398 LEU A O 1
ATOM 3157 N N . LEU A 1 399 ? 9.562 23.047 17.875 1 95.06 399 LEU A N 1
ATOM 3158 C CA . LEU A 1 399 ? 9.359 24.438 17.5 1 95.06 399 LEU A CA 1
ATOM 3159 C C . LEU A 1 399 ? 10.641 25.25 17.672 1 95.06 399 LEU A C 1
ATOM 3161 O O . LEU A 1 399 ? 10.695 26.406 17.281 1 95.06 399 LEU A O 1
ATOM 3165 N N . GLY A 1 400 ? 11.617 24.672 18.312 1 92.5 400 GLY A N 1
ATOM 3166 C CA . GLY A 1 400 ? 12.906 25.328 18.5 1 92.5 400 GLY A CA 1
ATOM 3167 C C . GLY A 1 400 ? 12.977 26.188 19.75 1 92.5 400 GLY A C 1
ATOM 3168 O O . GLY A 1 400 ? 13.852 27.031 19.891 1 92.5 400 GLY A O 1
ATOM 3169 N N . ASP A 1 401 ? 11.984 25.953 20.609 1 89.88 401 ASP A N 1
ATOM 3170 C CA . ASP A 1 401 ? 11.953 26.719 21.859 1 89.88 401 ASP A CA 1
ATOM 3171 C C . ASP A 1 401 ? 11.516 25.828 23.031 1 89.88 401 ASP A C 1
ATOM 3173 O O . ASP A 1 401 ? 10.406 25.984 23.547 1 89.88 401 ASP A O 1
ATOM 3177 N N . PRO A 1 402 ? 12.414 25.031 23.531 1 90.56 402 PRO A N 1
ATOM 3178 C CA . PRO A 1 402 ? 12.062 24.031 24.547 1 90.56 402 PRO A CA 1
ATOM 3179 C C . PRO A 1 402 ? 11.586 24.672 25.844 1 90.56 402 PRO A C 1
ATOM 3181 O O . PRO A 1 402 ? 10.867 24.047 26.625 1 90.56 402 PRO A O 1
ATOM 3184 N N . ASP A 1 403 ? 12 25.891 26.062 1 88.56 403 ASP A N 1
ATOM 3185 C CA . ASP A 1 403 ? 11.648 26.562 27.312 1 88.56 403 ASP A CA 1
ATOM 3186 C C . ASP A 1 403 ? 10.484 27.531 27.109 1 88.56 403 ASP A C 1
ATOM 3188 O O . ASP A 1 403 ? 10.18 28.328 28 1 88.56 403 ASP A O 1
ATOM 3192 N N . ARG A 1 404 ? 9.906 27.391 25.984 1 87.75 404 ARG A N 1
ATOM 3193 C CA . ARG A 1 404 ? 8.805 28.281 25.641 1 87.75 404 ARG A CA 1
ATOM 3194 C C . ARG A 1 404 ? 7.641 28.125 26.609 1 87.75 404 ARG A C 1
ATOM 3196 O O . ARG A 1 404 ? 7.32 27 27.016 1 87.75 404 ARG A O 1
ATOM 3203 N N . THR A 1 405 ? 7.109 29.203 27.047 1 90.31 405 THR A N 1
ATOM 3204 C CA . THR A 1 405 ? 5.832 29.281 27.75 1 90.31 405 THR A CA 1
ATOM 3205 C C . THR A 1 405 ? 4.898 30.281 27.062 1 90.31 405 THR A C 1
ATOM 3207 O O . THR A 1 405 ? 5.301 31.406 26.75 1 90.31 405 THR A O 1
ATOM 3210 N N . ALA A 1 406 ? 3.721 29.891 26.828 1 94.25 406 ALA A N 1
ATOM 3211 C CA . ALA A 1 406 ? 2.764 30.797 26.203 1 94.25 406 ALA A CA 1
ATOM 3212 C C . ALA A 1 406 ? 2.379 31.938 27.141 1 94.25 406 ALA A C 1
ATOM 3214 O O . ALA A 1 406 ? 1.823 31.688 28.219 1 94.25 406 ALA A O 1
ATOM 3215 N N . PRO A 1 407 ? 2.578 33.125 26.734 1 92.88 407 PRO A N 1
ATOM 3216 C CA . PRO A 1 407 ? 2.221 34.219 27.609 1 92.88 407 PRO A CA 1
ATOM 3217 C C . PRO A 1 407 ? 0.751 34.219 28.031 1 92.88 407 PRO A C 1
ATOM 3219 O O . PRO A 1 407 ? 0.418 34.594 29.156 1 92.88 407 PRO A O 1
ATOM 3222 N N . GLY A 1 408 ? -0.028 33.75 27.156 1 93.56 408 GLY A N 1
ATOM 3223 C CA . GLY A 1 408 ? -1.457 33.75 27.422 1 93.56 408 GLY A CA 1
ATOM 3224 C C . GLY A 1 408 ? -1.879 32.625 28.391 1 93.56 408 GLY A C 1
ATOM 3225 O O . GLY A 1 408 ? -3.037 32.594 28.797 1 93.56 408 GLY A O 1
ATOM 3226 N N . ALA A 1 409 ? -0.951 31.781 28.75 1 93.31 409 ALA A N 1
ATOM 3227 C CA . ALA A 1 409 ? -1.289 30.672 29.625 1 93.31 409 ALA A CA 1
ATOM 3228 C C . ALA A 1 409 ? -0.69 30.891 31.016 1 93.31 409 ALA A C 1
ATOM 3230 O O . ALA A 1 409 ? -0.8 30.016 31.891 1 93.31 409 ALA A O 1
ATOM 3231 N N . ARG A 1 410 ? -0.058 31.938 31.328 1 89.56 410 ARG A N 1
ATOM 3232 C CA . ARG A 1 410 ? 0.645 32.188 32.562 1 89.56 410 ARG A CA 1
ATOM 3233 C C . ARG A 1 410 ? -0.307 32.094 33.75 1 89.56 410 ARG A C 1
ATOM 3235 O O . ARG A 1 410 ? 0.084 31.656 34.844 1 89.56 410 ARG A O 1
ATOM 3242 N N . HIS A 1 411 ? -1.463 32.5 33.531 1 88.38 411 HIS A N 1
ATOM 3243 C CA . HIS A 1 411 ? -2.439 32.469 34.625 1 88.38 411 HIS A CA 1
ATOM 3244 C C . HIS A 1 411 ? -2.807 31.062 35.031 1 88.38 411 HIS A C 1
ATOM 3246 O O . HIS A 1 411 ? -3.297 30.828 36.125 1 88.38 411 HIS A O 1
ATOM 3252 N N . LEU A 1 412 ? -2.678 30.141 34.125 1 87.56 412 LEU A N 1
ATOM 3253 C CA . LEU A 1 412 ? -2.988 28.734 34.375 1 87.56 412 LEU A CA 1
ATOM 3254 C C . LEU A 1 412 ? -1.825 28.047 35.094 1 87.56 412 LEU A C 1
ATOM 3256 O O . LEU A 1 412 ? -2.021 27.047 35.781 1 87.56 412 LEU A O 1
ATOM 3260 N N . ALA A 1 413 ? -0.601 28.469 34.781 1 72.56 413 ALA A N 1
ATOM 3261 C CA . ALA A 1 413 ? 0.609 27.812 35.281 1 72.56 413 ALA A CA 1
ATOM 3262 C C . ALA A 1 413 ? 0.68 27.875 36.812 1 72.56 413 ALA A C 1
ATOM 3264 O O . ALA A 1 413 ? 1.244 26.984 37.438 1 72.56 413 ALA A O 1
ATOM 3265 N N . ALA A 1 414 ? 0.083 28.828 37.406 1 65.06 414 ALA A N 1
ATOM 3266 C CA . ALA A 1 414 ? 0.065 28.969 38.844 1 65.06 414 ALA A CA 1
ATOM 3267 C C . ALA A 1 414 ? -0.81 27.891 39.5 1 65.06 414 ALA A C 1
ATOM 3269 O O . ALA A 1 414 ? -0.653 27.578 40.656 1 65.06 414 ALA A O 1
ATOM 3270 N N . SER A 1 415 ? -1.629 27.297 38.688 1 64.88 415 SER A N 1
ATOM 3271 C CA . SER A 1 415 ? -2.582 26.328 39.219 1 64.88 415 SER A CA 1
ATOM 3272 C C . SER A 1 415 ? -2.088 24.906 39.031 1 64.88 415 SER A C 1
ATOM 3274 O O . SER A 1 415 ? -2.742 23.953 39.469 1 64.88 415 SER A O 1
ATOM 3276 N N . VAL A 1 416 ? -0.87 24.828 38.5 1 68.5 416 VAL A N 1
ATOM 3277 C CA . VAL A 1 416 ? -0.311 23.484 38.312 1 68.5 416 VAL A CA 1
ATOM 3278 C C . VAL A 1 416 ? 0.821 23.25 39.281 1 68.5 416 VAL A C 1
ATOM 3280 O O . VAL A 1 416 ? 1.484 24.188 39.75 1 68.5 416 VAL A O 1
ATOM 3283 N N . MET B 1 1 ? 32.75 -29.594 12.625 1 25.23 1 MET B N 1
ATOM 3284 C CA . MET B 1 1 ? 31.938 -30.656 12.039 1 25.23 1 MET B CA 1
ATOM 3285 C C . MET B 1 1 ? 30.844 -30.062 11.148 1 25.23 1 MET B C 1
ATOM 3287 O O . MET B 1 1 ? 30.031 -29.266 11.609 1 25.23 1 MET B O 1
ATOM 3291 N N . THR B 1 2 ? 31.109 -29.719 9.945 1 31.59 2 THR B N 1
ATOM 3292 C CA . THR B 1 2 ? 30.234 -29.188 8.914 1 31.59 2 THR B CA 1
ATOM 3293 C C . THR B 1 2 ? 28.891 -29.922 8.906 1 31.59 2 THR B C 1
ATOM 3295 O O . THR B 1 2 ? 28.828 -31.109 8.609 1 31.59 2 THR B O 1
ATOM 3298 N N . THR B 1 3 ? 28.109 -29.781 9.977 1 36.72 3 THR B N 1
ATOM 3299 C CA . THR B 1 3 ? 26.875 -30.562 10.094 1 36.72 3 THR B CA 1
ATOM 3300 C C . THR B 1 3 ? 26.125 -30.594 8.766 1 36.72 3 THR B C 1
ATOM 3302 O O . THR B 1 3 ? 25.812 -29.531 8.203 1 36.72 3 THR B O 1
ATOM 3305 N N . ASP B 1 4 ? 26.484 -31.312 7.895 1 43.19 4 ASP B N 1
ATOM 3306 C CA . ASP B 1 4 ? 25.688 -31.594 6.699 1 43.19 4 ASP B CA 1
ATOM 3307 C C . ASP B 1 4 ? 24.203 -31.453 6.977 1 43.19 4 ASP B C 1
ATOM 3309 O O . ASP B 1 4 ? 23.688 -32 7.949 1 43.19 4 ASP B O 1
ATOM 3313 N N . PRO B 1 5 ? 23.672 -30.312 6.637 1 53.47 5 PRO B N 1
ATOM 3314 C CA . PRO B 1 5 ? 22.234 -30.25 6.918 1 53.47 5 PRO B CA 1
ATOM 3315 C C . PRO B 1 5 ? 21.547 -31.609 6.781 1 53.47 5 PRO B C 1
ATOM 3317 O O . PRO B 1 5 ? 21.875 -32.375 5.867 1 53.47 5 PRO B O 1
ATOM 3320 N N . GLU B 1 6 ? 21.156 -32.312 7.867 1 61.25 6 GLU B N 1
ATOM 3321 C CA . GLU B 1 6 ? 20.516 -33.625 7.938 1 61.25 6 GLU B CA 1
ATOM 3322 C C . GLU B 1 6 ? 19.469 -33.781 6.852 1 61.25 6 GLU B C 1
ATOM 3324 O O . GLU B 1 6 ? 18.609 -32.906 6.684 1 61.25 6 GLU B O 1
ATOM 3329 N N . ARG B 1 7 ? 19.719 -34.594 5.891 1 77.75 7 ARG B N 1
ATOM 3330 C CA . ARG B 1 7 ? 18.828 -35 4.809 1 77.75 7 ARG B CA 1
ATOM 3331 C C . ARG B 1 7 ? 17.453 -35.406 5.348 1 77.75 7 ARG B C 1
ATOM 3333 O O . ARG B 1 7 ? 17.359 -36.094 6.379 1 77.75 7 ARG B O 1
ATOM 3340 N N . LEU B 1 8 ? 16.406 -34.938 4.707 1 86.56 8 LEU B N 1
ATOM 3341 C CA . LEU B 1 8 ? 15.047 -35.281 5.086 1 86.56 8 LEU B CA 1
ATOM 3342 C C . LEU B 1 8 ? 14.812 -36.781 4.914 1 86.56 8 LEU B C 1
ATOM 3344 O O . LEU B 1 8 ? 15.273 -37.375 3.938 1 86.56 8 LEU B O 1
ATOM 3348 N N . PRO B 1 9 ? 14.234 -37.469 5.809 1 88.88 9 PRO B N 1
ATOM 3349 C CA . PRO B 1 9 ? 13.969 -38.906 5.703 1 88.88 9 PRO B CA 1
ATOM 3350 C C . PRO B 1 9 ? 12.781 -39.219 4.793 1 88.88 9 PRO B C 1
ATOM 3352 O O . PRO B 1 9 ? 12.234 -40.312 4.848 1 88.88 9 PRO B O 1
ATOM 3355 N N . TYR B 1 10 ? 12.289 -38.312 4.047 1 92 10 TYR B N 1
ATOM 3356 C CA . TYR B 1 10 ? 11.219 -38.438 3.057 1 92 10 TYR B CA 1
ATOM 3357 C C . TYR B 1 10 ? 11.492 -37.531 1.856 1 92 10 TYR B C 1
ATOM 3359 O O . TYR B 1 10 ? 12.383 -36.688 1.899 1 92 10 TYR B O 1
ATOM 3367 N N . LEU B 1 11 ? 10.789 -37.812 0.751 1 95 11 LEU B N 1
ATOM 3368 C CA . LEU B 1 11 ? 10.859 -36.938 -0.395 1 95 11 LEU B CA 1
ATOM 3369 C C . LEU B 1 11 ? 9.93 -35.719 -0.206 1 95 11 LEU B C 1
ATOM 3371 O O . LEU B 1 11 ? 8.797 -35.875 0.255 1 95 11 LEU B O 1
ATOM 3375 N N . ALA B 1 12 ? 10.375 -34.594 -0.524 1 95.56 12 ALA B N 1
ATOM 3376 C CA . ALA B 1 12 ? 9.602 -33.375 -0.358 1 95.56 12 ALA B CA 1
ATOM 3377 C C . ALA B 1 12 ? 8.742 -33.094 -1.588 1 95.56 12 ALA B C 1
ATOM 3379 O O . ALA B 1 12 ? 8.938 -33.688 -2.643 1 95.56 12 ALA B O 1
ATOM 3380 N N . VAL B 1 13 ? 7.719 -32.312 -1.415 1 97.44 13 VAL B N 1
ATOM 3381 C CA . VAL B 1 13 ? 6.895 -31.75 -2.488 1 97.44 13 VAL B CA 1
ATOM 3382 C C . VAL B 1 13 ? 7.117 -30.25 -2.586 1 97.44 13 VAL B C 1
ATOM 3384 O O . VAL B 1 13 ? 6.789 -29.5 -1.656 1 97.44 13 VAL B O 1
ATOM 3387 N N . ASP B 1 14 ? 7.699 -29.797 -3.674 1 97.94 14 ASP B N 1
ATOM 3388 C CA . ASP B 1 14 ? 8.031 -28.391 -3.889 1 97.94 14 ASP B CA 1
ATOM 3389 C C . ASP B 1 14 ? 6.934 -27.672 -4.672 1 97.94 14 ASP B C 1
ATOM 3391 O O . ASP B 1 14 ? 6.703 -27.984 -5.844 1 97.94 14 ASP B O 1
ATOM 3395 N N . VAL B 1 15 ? 6.332 -26.625 -4.066 1 98.62 15 VAL B N 1
ATOM 3396 C CA . VAL B 1 15 ? 5.145 -26.047 -4.68 1 98.62 15 VAL B CA 1
ATOM 3397 C C . VAL B 1 15 ? 5.547 -24.859 -5.547 1 98.62 15 VAL B C 1
ATOM 3399 O O . VAL B 1 15 ? 4.688 -24.188 -6.125 1 98.62 15 VAL B O 1
ATOM 3402 N N . ASP B 1 16 ? 6.828 -24.547 -5.68 1 98.25 16 ASP B N 1
ATOM 3403 C CA . ASP B 1 16 ? 7.289 -23.359 -6.395 1 98.25 16 ASP B CA 1
ATOM 3404 C C . ASP B 1 16 ? 8.477 -23.688 -7.301 1 98.25 16 ASP B C 1
ATOM 3406 O O . ASP B 1 16 ? 9.578 -23.172 -7.098 1 98.25 16 ASP B O 1
ATOM 3410 N N . ASN B 1 17 ? 8.266 -24.484 -8.32 1 98.06 17 ASN B N 1
ATOM 3411 C CA . ASN B 1 17 ? 9.203 -24.75 -9.406 1 98.06 17 ASN B CA 1
ATOM 3412 C C . ASN B 1 17 ? 8.781 -24.047 -10.695 1 98.06 17 ASN B C 1
ATOM 3414 O O . ASN B 1 17 ? 7.621 -23.672 -10.852 1 98.06 17 ASN B O 1
ATOM 3418 N N . HIS B 1 18 ? 9.758 -23.922 -11.555 1 98.44 18 HIS B N 1
ATOM 3419 C CA . HIS B 1 18 ? 9.43 -23.141 -12.742 1 98.44 18 HIS B CA 1
ATOM 3420 C C . HIS B 1 18 ? 10.039 -23.75 -14 1 98.44 18 HIS B C 1
ATOM 3422 O O . HIS B 1 18 ? 11.148 -24.281 -13.961 1 98.44 18 HIS B O 1
ATOM 3428 N N . TYR B 1 19 ? 9.344 -23.719 -15.047 1 98.19 19 TYR B N 1
ATOM 3429 C CA . TYR B 1 19 ? 9.906 -23.922 -16.375 1 98.19 19 TYR B CA 1
ATOM 3430 C C . TYR B 1 19 ? 10.312 -22.594 -17 1 98.19 19 TYR B C 1
ATOM 3432 O O . TYR B 1 19 ? 9.844 -21.531 -16.578 1 98.19 19 TYR B O 1
ATOM 3440 N N . TYR B 1 20 ? 11.211 -22.656 -17.875 1 97.88 20 TYR B N 1
ATOM 3441 C CA . TYR B 1 20 ? 11.523 -21.547 -18.766 1 97.88 20 TYR B CA 1
ATOM 3442 C C . TYR B 1 20 ? 10.844 -21.75 -20.125 1 97.88 20 TYR B C 1
ATOM 3444 O O . TYR B 1 20 ? 11.148 -22.688 -20.859 1 97.88 20 TYR B O 1
ATOM 3452 N N . GLU B 1 21 ? 9.945 -20.922 -20.391 1 98.38 21 GLU B N 1
ATOM 3453 C CA . GLU B 1 21 ? 9.141 -21.062 -21.609 1 98.38 21 GLU B CA 1
ATOM 3454 C C . GLU B 1 21 ? 9.992 -20.906 -22.859 1 98.38 21 GLU B C 1
ATOM 3456 O O . GLU B 1 21 ? 10.789 -19.984 -22.969 1 98.38 21 GLU B O 1
ATOM 3461 N N . PRO B 1 22 ? 9.883 -21.906 -23.766 1 97.81 22 PRO B N 1
ATOM 3462 C CA . PRO B 1 22 ? 10.492 -21.656 -25.078 1 97.81 22 PRO B CA 1
ATOM 3463 C C . PRO B 1 22 ? 9.805 -20.531 -25.859 1 97.81 22 PRO B C 1
ATOM 3465 O O . PRO B 1 22 ? 8.719 -20.094 -25.469 1 97.81 22 PRO B O 1
ATOM 3468 N N . LEU B 1 23 ? 10.414 -20.109 -26.906 1 96.94 23 LEU B N 1
ATOM 3469 C CA . LEU B 1 23 ? 9.961 -18.922 -27.625 1 96.94 23 LEU B CA 1
ATOM 3470 C C . LEU B 1 23 ? 8.578 -19.156 -28.234 1 96.94 23 LEU B C 1
ATOM 3472 O O . LEU B 1 23 ? 7.84 -18.203 -28.5 1 96.94 23 LEU B O 1
ATOM 3476 N N . ASP B 1 24 ? 8.18 -20.406 -28.422 1 97.88 24 ASP B N 1
ATOM 3477 C CA . ASP B 1 24 ? 6.918 -20.656 -29.109 1 97.88 24 ASP B CA 1
ATOM 3478 C C . ASP B 1 24 ? 5.82 -21.047 -28.109 1 97.88 24 ASP B C 1
ATOM 3480 O O . ASP B 1 24 ? 4.738 -21.484 -28.516 1 97.88 24 ASP B O 1
ATOM 3484 N N . ALA B 1 25 ? 6.109 -20.906 -26.828 1 98.5 25 ALA B N 1
ATOM 3485 C CA . ALA B 1 25 ? 5.141 -21.312 -25.812 1 98.5 25 ALA B CA 1
ATOM 3486 C C . ALA B 1 25 ? 3.801 -20.609 -26.031 1 98.5 25 ALA B C 1
ATOM 3488 O O . ALA B 1 25 ? 2.742 -21.188 -25.797 1 98.5 25 ALA B O 1
ATOM 3489 N N . PHE B 1 26 ? 3.838 -19.328 -26.531 1 98.44 26 PHE B N 1
ATOM 3490 C CA . PHE B 1 26 ? 2.613 -18.562 -26.719 1 98.44 26 PHE B CA 1
ATOM 3491 C C . PHE B 1 26 ? 2.232 -18.531 -28.203 1 98.44 26 PHE B C 1
ATOM 3493 O O . PHE B 1 26 ? 1.119 -18.141 -28.547 1 98.44 26 PHE B O 1
ATOM 3500 N N . THR B 1 27 ? 3.105 -18.969 -29.078 1 98 27 THR B N 1
ATOM 3501 C CA . THR B 1 27 ? 2.855 -18.734 -30.484 1 98 27 THR B CA 1
ATOM 3502 C C . THR B 1 27 ? 2.518 -20.047 -31.203 1 98 27 THR B C 1
ATOM 3504 O O . THR B 1 27 ? 1.867 -20.031 -32.25 1 98 27 THR B O 1
ATOM 3507 N N . ARG B 1 28 ? 2.906 -21.156 -30.672 1 98.19 28 ARG B N 1
ATOM 3508 C CA . ARG B 1 28 ? 2.709 -22.453 -31.297 1 98.19 28 ARG B CA 1
ATOM 3509 C C . ARG B 1 28 ? 1.243 -22.672 -31.656 1 98.19 28 ARG B C 1
ATOM 3511 O O . ARG B 1 28 ? 0.934 -23.172 -32.75 1 98.19 28 ARG B O 1
ATOM 3518 N N . HIS B 1 29 ? 0.333 -22.281 -30.812 1 98.56 29 HIS B N 1
ATOM 3519 C CA . HIS B 1 29 ? -1.085 -22.562 -30.984 1 98.56 29 HIS B CA 1
ATOM 3520 C C . HIS B 1 29 ? -1.899 -21.281 -31.094 1 98.56 29 HIS B C 1
ATOM 3522 O O . HIS B 1 29 ? -3.129 -21.312 -31 1 98.56 29 HIS B O 1
ATOM 3528 N N . LEU B 1 30 ? -1.225 -20.141 -31.219 1 98.62 30 LEU B N 1
ATOM 3529 C CA . LEU B 1 30 ? -1.934 -18.859 -31.312 1 98.62 30 LEU B CA 1
ATOM 3530 C C . LEU B 1 30 ? -2.658 -18.75 -32.656 1 98.62 30 LEU B C 1
ATOM 3532 O O . LEU B 1 30 ? -2.039 -18.875 -33.719 1 98.62 30 LEU B O 1
ATOM 3536 N N . PRO B 1 31 ? -3.971 -18.516 -32.656 1 98.38 31 PRO B N 1
ATOM 3537 C CA . PRO B 1 31 ? -4.688 -18.359 -33.906 1 98.38 31 PRO B CA 1
ATOM 3538 C C . PRO B 1 31 ? -4.129 -17.219 -34.781 1 98.38 31 PRO B C 1
ATOM 3540 O O . PRO B 1 31 ? -3.67 -16.203 -34.219 1 98.38 31 PRO B O 1
ATOM 3543 N N . LYS B 1 32 ? -4.301 -17.328 -36.031 1 97.31 32 LYS B N 1
ATOM 3544 C CA . LYS B 1 32 ? -3.719 -16.406 -37 1 97.31 32 LYS B CA 1
ATOM 3545 C C . LYS B 1 32 ? -4.223 -14.984 -36.75 1 97.31 32 LYS B C 1
ATOM 3547 O O . LYS B 1 32 ? -3.469 -14.023 -36.906 1 97.31 32 LYS B O 1
ATOM 3552 N N . GLU B 1 33 ? -5.395 -14.875 -36.375 1 96.44 33 GLU B N 1
ATOM 3553 C CA . GLU B 1 33 ? -6.016 -13.562 -36.219 1 96.44 33 GLU B CA 1
ATOM 3554 C C . GLU B 1 33 ? -5.402 -12.789 -35.062 1 96.44 33 GLU B C 1
ATOM 3556 O O . GLU B 1 33 ? -5.523 -11.562 -35 1 96.44 33 GLU B O 1
ATOM 3561 N N . PHE B 1 34 ? -4.672 -13.453 -34.156 1 97.5 34 PHE B N 1
ATOM 3562 C CA . PHE B 1 34 ? -4.109 -12.789 -33 1 97.5 34 PHE B CA 1
ATOM 3563 C C . PHE B 1 34 ? -2.592 -12.68 -33.125 1 97.5 34 PHE B C 1
ATOM 3565 O O . PHE B 1 34 ? -1.926 -12.211 -32.188 1 97.5 34 PHE B O 1
ATOM 3572 N N . ARG B 1 35 ? -2.037 -13.023 -34.219 1 94.81 35 ARG B N 1
ATOM 3573 C CA . ARG B 1 35 ? -0.589 -13.109 -34.375 1 94.81 35 ARG B CA 1
ATOM 3574 C C . ARG B 1 35 ? 0.067 -11.75 -34.156 1 94.81 35 ARG B C 1
ATOM 3576 O O . ARG B 1 35 ? 1.158 -11.672 -33.594 1 94.81 35 ARG B O 1
ATOM 3583 N N . SER B 1 36 ? -0.664 -10.688 -34.562 1 94.38 36 SER B N 1
ATOM 3584 C CA . SER B 1 36 ? -0.085 -9.359 -34.406 1 94.38 36 SER B CA 1
ATOM 3585 C C . SER B 1 36 ? -0.595 -8.703 -33.125 1 94.38 36 SER B C 1
ATOM 3587 O O . SER B 1 36 ? 0.004 -7.746 -32.625 1 94.38 36 SER B O 1
ATOM 3589 N N . ARG B 1 37 ? -1.668 -9.258 -32.562 1 96.75 37 ARG B N 1
ATOM 3590 C CA . ARG B 1 37 ? -2.314 -8.641 -31.422 1 96.75 37 ARG B CA 1
ATOM 3591 C C . ARG B 1 37 ? -1.87 -9.312 -30.125 1 96.75 37 ARG B C 1
ATOM 3593 O O . ARG B 1 37 ? -1.884 -8.68 -29.062 1 96.75 37 ARG B O 1
ATOM 3600 N N . GLY B 1 38 ? -1.485 -10.562 -30.188 1 97.44 38 GLY B N 1
ATOM 3601 C CA . GLY B 1 38 ? -1.085 -11.328 -29.031 1 97.44 38 GLY B CA 1
ATOM 3602 C C . GLY B 1 38 ? 0.404 -11.258 -28.75 1 97.44 38 GLY B C 1
ATOM 3603 O O . GLY B 1 38 ? 1.02 -10.195 -28.906 1 97.44 38 GLY B O 1
ATOM 3604 N N . VAL B 1 39 ? 0.94 -12.289 -28.25 1 97.62 39 VAL B N 1
ATOM 3605 C CA . VAL B 1 39 ? 2.363 -12.383 -27.938 1 97.62 39 VAL B CA 1
ATOM 3606 C C . VAL B 1 39 ? 3.148 -12.656 -29.219 1 97.62 39 VAL B C 1
ATOM 3608 O O . VAL B 1 39 ? 2.787 -13.539 -30 1 97.62 39 VAL B O 1
ATOM 3611 N N . GLN B 1 40 ? 4.152 -11.867 -29.406 1 96.88 40 GLN B N 1
ATOM 3612 C CA . GLN B 1 40 ? 5.078 -12.062 -30.516 1 96.88 40 GLN B CA 1
ATOM 3613 C C . GLN B 1 40 ? 6.52 -12.141 -30.016 1 96.88 40 GLN B C 1
ATOM 3615 O O . GLN B 1 40 ? 6.867 -11.539 -29 1 96.88 40 GLN B O 1
ATOM 3620 N N . MET B 1 41 ? 7.238 -12.961 -30.672 1 96.88 41 MET B N 1
ATOM 3621 C CA . MET B 1 41 ? 8.688 -12.969 -30.5 1 96.88 41 MET B CA 1
ATOM 3622 C C . MET B 1 41 ? 9.383 -12.43 -31.75 1 96.88 41 MET B C 1
ATOM 3624 O O . MET B 1 41 ? 9.312 -13.031 -32.812 1 96.88 41 MET B O 1
ATOM 3628 N N . LEU B 1 42 ? 10.031 -11.273 -31.516 1 95.88 42 LEU B N 1
ATOM 3629 C CA . LEU B 1 42 ? 10.734 -10.656 -32.625 1 95.88 42 LEU B CA 1
ATOM 3630 C C . LEU B 1 42 ? 12.242 -10.688 -32.406 1 95.88 42 LEU B C 1
ATOM 3632 O O . LEU B 1 42 ? 12.703 -10.656 -31.266 1 95.88 42 LEU B O 1
ATOM 3636 N N . THR B 1 43 ? 12.961 -10.789 -33.531 1 94.44 43 THR B N 1
ATOM 3637 C CA . THR B 1 43 ? 14.406 -10.883 -33.375 1 94.44 43 THR B CA 1
ATOM 3638 C C . THR B 1 43 ? 15.094 -9.742 -34.125 1 94.44 43 THR B C 1
ATOM 3640 O O . THR B 1 43 ? 14.633 -9.328 -35.188 1 94.44 43 THR B O 1
ATOM 3643 N N . ASP B 1 44 ? 16.078 -9.227 -33.562 1 93.38 44 ASP B N 1
ATOM 3644 C CA . ASP B 1 44 ? 17.047 -8.305 -34.125 1 93.38 44 ASP B CA 1
ATOM 3645 C C . ASP B 1 44 ? 18.469 -8.836 -33.969 1 93.38 44 ASP B C 1
ATOM 3647 O O . ASP B 1 44 ? 19.125 -8.57 -32.938 1 93.38 44 ASP B O 1
ATOM 3651 N N . GLY B 1 45 ? 19 -9.43 -35.031 1 91.94 45 GLY B N 1
ATOM 3652 C CA . GLY B 1 45 ? 20.25 -10.148 -34.906 1 91.94 45 GLY B CA 1
ATOM 3653 C C . GLY B 1 45 ? 20.156 -11.305 -33.906 1 91.94 4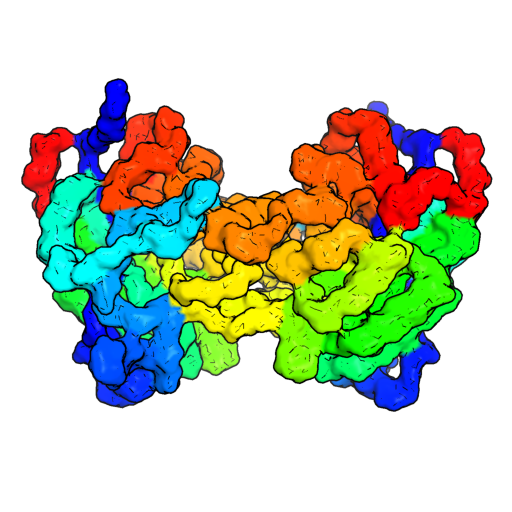5 GLY B C 1
ATOM 3654 O O . GLY B 1 45 ? 19.328 -12.195 -34.062 1 91.94 45 GLY B O 1
ATOM 3655 N N . LYS B 1 46 ? 20.953 -11.148 -32.938 1 90.06 46 LYS B N 1
ATOM 3656 C CA . LYS B 1 46 ? 21 -12.219 -31.938 1 90.06 46 LYS B CA 1
ATOM 3657 C C . LYS B 1 46 ? 20.047 -11.945 -30.781 1 90.06 46 LYS B C 1
ATOM 3659 O O . LYS B 1 46 ? 19.844 -12.805 -29.922 1 90.06 46 LYS B O 1
ATOM 3664 N N . ARG B 1 47 ? 19.438 -10.805 -30.812 1 92.19 47 ARG B N 1
ATOM 3665 C CA . ARG B 1 47 ? 18.578 -10.43 -29.703 1 92.19 47 ARG B CA 1
ATOM 3666 C C . ARG B 1 47 ? 17.109 -10.727 -30.031 1 92.19 47 ARG B C 1
ATOM 3668 O O . ARG B 1 47 ? 16.672 -10.508 -31.156 1 92.19 47 ARG B O 1
ATOM 3675 N N . THR B 1 48 ? 16.406 -11.297 -29.047 1 95.69 48 THR B N 1
ATOM 3676 C CA . THR B 1 48 ? 14.969 -11.555 -29.172 1 95.69 48 THR B CA 1
ATOM 3677 C C . THR B 1 48 ? 14.18 -10.648 -28.234 1 95.69 48 THR B C 1
ATOM 3679 O O . THR B 1 48 ? 14.57 -10.438 -27.094 1 95.69 48 THR B O 1
ATOM 3682 N N . TYR B 1 49 ? 13.086 -10.094 -28.781 1 95.31 49 TYR B N 1
ATOM 3683 C CA . TYR B 1 49 ? 12.195 -9.234 -28 1 95.31 49 TYR B CA 1
ATOM 3684 C C . TYR B 1 49 ? 10.797 -9.844 -27.906 1 95.31 49 TYR B C 1
ATOM 3686 O O . TYR B 1 49 ? 10.281 -10.375 -28.891 1 95.31 49 TYR B O 1
ATOM 3694 N N . ALA B 1 50 ? 10.328 -9.812 -26.719 1 95.75 50 ALA B N 1
ATOM 3695 C CA . ALA B 1 50 ? 8.906 -10.109 -26.547 1 95.75 50 ALA B CA 1
ATOM 3696 C C . ALA B 1 50 ? 8.055 -8.875 -26.812 1 95.75 50 ALA B C 1
ATOM 3698 O O . ALA B 1 50 ? 8.328 -7.797 -26.281 1 95.75 50 ALA B O 1
ATOM 3699 N N . VAL B 1 51 ? 7.066 -9.031 -27.625 1 96.12 51 VAL B N 1
ATOM 3700 C CA . VAL B 1 51 ? 6.164 -7.941 -27.984 1 96.12 51 VAL B CA 1
ATOM 3701 C C . VAL B 1 51 ? 4.727 -8.328 -27.656 1 96.12 51 VAL B C 1
ATOM 3703 O O . VAL B 1 51 ? 4.254 -9.391 -28.078 1 96.12 51 VAL B O 1
ATOM 3706 N N . PHE B 1 52 ? 4.039 -7.562 -26.859 1 95.19 52 PHE B N 1
ATOM 3707 C CA . PHE B 1 52 ? 2.637 -7.746 -26.516 1 95.19 52 PHE B CA 1
ATOM 3708 C C . PHE B 1 52 ? 1.775 -6.652 -27.141 1 95.19 52 PHE B C 1
ATOM 3710 O O . PHE B 1 52 ? 1.893 -5.48 -26.781 1 95.19 52 PHE B O 1
ATOM 3717 N N . GLY B 1 53 ? 0.888 -6.961 -28 1 91.88 53 GLY B N 1
ATOM 3718 C CA . GLY B 1 53 ? 0.042 -5.965 -28.641 1 91.88 53 GLY B CA 1
ATOM 3719 C C . GLY B 1 53 ? 0.829 -4.859 -29.328 1 91.88 53 GLY B C 1
ATOM 3720 O O . GLY B 1 53 ? 0.479 -3.684 -29.203 1 91.88 53 GLY B O 1
ATOM 3721 N N . GLY B 1 54 ? 1.949 -5.164 -29.797 1 91.06 54 GLY B N 1
ATOM 3722 C CA . GLY B 1 54 ? 2.738 -4.199 -30.547 1 91.06 54 GLY B CA 1
ATOM 3723 C C . GLY B 1 54 ? 3.713 -3.424 -29.672 1 91.06 54 GLY B C 1
ATOM 3724 O O . GLY B 1 54 ? 4.43 -2.551 -30.172 1 91.06 54 GLY B O 1
ATOM 3725 N N . VAL B 1 55 ? 3.812 -3.74 -28.453 1 92.25 55 VAL B N 1
ATOM 3726 C CA . VAL B 1 55 ? 4.691 -3.018 -27.547 1 92.25 55 VAL B CA 1
ATOM 3727 C C . VAL B 1 55 ? 5.746 -3.967 -26.984 1 92.25 55 VAL B C 1
ATOM 3729 O O . VAL B 1 55 ? 5.414 -5.031 -26.453 1 92.25 55 VAL B O 1
ATOM 3732 N N . VAL B 1 56 ? 7 -3.547 -27.078 1 92.5 56 VAL B N 1
ATOM 3733 C CA . VAL B 1 56 ? 8.078 -4.344 -26.5 1 92.5 56 VAL B CA 1
ATOM 3734 C C . VAL B 1 56 ? 7.883 -4.453 -24.984 1 92.5 56 VAL B C 1
ATOM 3736 O O . VAL B 1 56 ? 7.652 -3.447 -24.312 1 92.5 56 VAL B O 1
ATOM 3739 N N . ASN B 1 57 ? 7.879 -5.652 -24.531 1 90.62 57 ASN B N 1
ATOM 3740 C CA . ASN B 1 57 ? 7.695 -5.891 -23.109 1 90.62 57 ASN B CA 1
ATOM 3741 C C . ASN B 1 57 ? 9.031 -6.109 -22.406 1 90.62 57 ASN B C 1
ATOM 3743 O O . ASN B 1 57 ? 9.93 -6.762 -22.953 1 90.62 57 ASN B O 1
ATOM 3747 N N . HIS B 1 58 ? 9.133 -5.531 -21.203 1 86.56 58 HIS B N 1
ATOM 3748 C CA . HIS B 1 58 ? 10.414 -5.566 -20.5 1 86.56 58 HIS B CA 1
ATOM 3749 C C . HIS B 1 58 ? 10.32 -6.391 -19.219 1 86.56 58 HIS B C 1
ATOM 3751 O O . HIS B 1 58 ? 11.234 -6.367 -18.391 1 86.56 58 HIS B O 1
ATOM 3757 N N . PHE B 1 59 ? 9.297 -7.125 -19.047 1 88 59 PHE B N 1
ATOM 3758 C CA . PHE B 1 59 ? 9.156 -7.98 -17.875 1 88 59 PHE B CA 1
ATOM 3759 C C . PHE B 1 59 ? 10.281 -9.008 -17.812 1 88 59 PHE B C 1
ATOM 3761 O O . PHE B 1 59 ? 10.914 -9.195 -16.781 1 88 59 PHE B O 1
ATOM 3768 N N . ILE B 1 60 ? 10.469 -9.664 -18.906 1 90.38 60 ILE B N 1
ATOM 3769 C CA . ILE B 1 60 ? 11.625 -10.516 -19.156 1 90.38 60 ILE B CA 1
ATOM 3770 C C . ILE B 1 60 ? 12.406 -9.977 -20.359 1 90.38 60 ILE B C 1
ATOM 3772 O O . ILE B 1 60 ? 12.086 -10.297 -21.5 1 90.38 60 ILE B O 1
ATOM 3776 N N . PRO B 1 61 ? 13.414 -9.281 -20.031 1 86.38 61 PRO B N 1
ATOM 3777 C CA . PRO B 1 61 ? 14.125 -8.602 -21.109 1 86.38 61 PRO B CA 1
ATOM 3778 C C . PRO B 1 61 ? 14.75 -9.578 -22.109 1 86.38 61 PRO B C 1
ATOM 3780 O O . PRO B 1 61 ? 14.906 -9.242 -23.281 1 86.38 61 PRO B O 1
ATOM 3783 N N . ASN B 1 62 ? 15.125 -10.742 -21.688 1 91.06 62 ASN B N 1
ATOM 3784 C CA . ASN B 1 62 ? 15.656 -11.789 -22.562 1 91.06 62 ASN B CA 1
ATOM 3785 C C . ASN B 1 62 ? 14.75 -13.016 -22.562 1 91.06 62 ASN B C 1
ATOM 3787 O O . ASN B 1 62 ? 15 -13.984 -21.844 1 91.06 62 ASN B O 1
ATOM 3791 N N . PRO B 1 63 ? 13.773 -13.039 -23.5 1 94.25 63 PRO B N 1
ATOM 3792 C CA . PRO B 1 63 ? 12.781 -14.117 -23.469 1 94.25 63 PRO B CA 1
ATOM 3793 C C . PRO B 1 63 ? 13.344 -15.445 -23.953 1 94.25 63 PRO B C 1
ATOM 3795 O O . PRO B 1 63 ? 12.688 -16.484 -23.844 1 94.25 63 PRO B O 1
ATOM 3798 N N . SER B 1 64 ? 14.555 -15.445 -24.484 1 94.88 64 SER B N 1
ATOM 3799 C CA . SER B 1 64 ? 15.188 -16.719 -24.859 1 94.88 64 SER B CA 1
ATOM 3800 C C . SER B 1 64 ? 15.758 -17.422 -23.641 1 94.88 64 SER B C 1
ATOM 3802 O O . SER B 1 64 ? 16.078 -18.609 -23.703 1 94.88 64 SER B O 1
ATOM 3804 N N . PHE B 1 65 ? 15.961 -16.688 -22.594 1 94.56 65 PHE B N 1
ATOM 3805 C CA . PHE B 1 65 ? 16.5 -17.172 -21.328 1 94.56 65 PHE B CA 1
ATOM 3806 C C . PHE B 1 65 ? 17.922 -17.688 -21.5 1 94.56 65 PHE B C 1
ATOM 3808 O O . PHE B 1 65 ? 18.359 -18.594 -20.781 1 94.56 65 PHE B O 1
ATOM 3815 N N . ASP B 1 66 ? 18.562 -17.219 -22.5 1 93.88 66 ASP B N 1
ATOM 3816 C CA . ASP B 1 66 ? 19.953 -17.594 -22.734 1 93.88 66 ASP B CA 1
ATOM 3817 C C . ASP B 1 66 ? 20.859 -16.375 -22.812 1 93.88 66 ASP B C 1
ATOM 3819 O O . ASP B 1 66 ? 20.797 -15.594 -23.766 1 93.88 66 ASP B O 1
ATOM 3823 N N . PRO B 1 67 ? 21.734 -16.234 -21.891 1 94.44 67 PRO B N 1
ATOM 3824 C CA . PRO B 1 67 ? 22.078 -17.188 -20.828 1 94.44 67 PRO B CA 1
ATOM 3825 C C . PRO B 1 67 ? 21.047 -17.219 -19.703 1 94.44 67 PRO B C 1
ATOM 3827 O O . PRO B 1 67 ? 20.203 -16.312 -19.609 1 94.44 67 PRO B O 1
ATOM 3830 N N . ILE B 1 68 ? 21.141 -18.297 -18.922 1 94.81 68 ILE B N 1
ATOM 3831 C CA . ILE B 1 68 ? 20.312 -18.406 -17.719 1 94.81 68 ILE B CA 1
ATOM 3832 C C . ILE B 1 68 ? 21.094 -17.859 -16.516 1 94.81 68 ILE B C 1
ATOM 3834 O O . ILE B 1 68 ? 22.328 -17.797 -16.547 1 94.81 68 ILE B O 1
ATOM 3838 N N . ILE B 1 69 ? 20.359 -17.469 -15.531 1 91.5 69 ILE B N 1
ATOM 3839 C CA . ILE B 1 69 ? 20.953 -17.125 -14.234 1 91.5 69 ILE B CA 1
ATOM 3840 C C . ILE B 1 69 ? 20.984 -18.375 -13.344 1 91.5 69 ILE B C 1
ATOM 3842 O O . ILE B 1 69 ? 19.969 -19.031 -13.148 1 91.5 69 ILE B O 1
ATOM 3846 N N . GLU B 1 70 ? 22.141 -18.672 -12.82 1 93.69 70 GLU B N 1
ATOM 3847 C CA . GLU B 1 70 ? 22.281 -19.875 -12 1 93.69 70 GLU B CA 1
ATOM 3848 C C . GLU B 1 70 ? 21.375 -19.812 -10.781 1 93.69 70 GLU B C 1
ATOM 3850 O O . GLU B 1 70 ? 21.234 -18.766 -10.141 1 93.69 70 GLU B O 1
ATOM 3855 N N . PRO B 1 71 ? 20.797 -20.953 -10.508 1 92.62 71 PRO B N 1
ATOM 3856 C CA . PRO B 1 71 ? 19.875 -20.969 -9.367 1 92.62 71 PRO B CA 1
ATOM 3857 C C . PRO B 1 71 ? 20.547 -20.516 -8.062 1 92.62 71 PRO B C 1
ATOM 3859 O O . PRO B 1 71 ? 21.641 -20.969 -7.746 1 92.62 71 PRO B O 1
ATOM 3862 N N . GLY B 1 72 ? 19.906 -19.578 -7.426 1 88.56 72 GLY B N 1
ATOM 3863 C CA . GLY B 1 72 ? 20.281 -19.203 -6.07 1 88.56 72 GLY B CA 1
ATOM 3864 C C . GLY B 1 72 ? 21.391 -18.156 -6.02 1 88.56 72 GLY B C 1
ATOM 3865 O O . GLY B 1 72 ? 21.672 -17.609 -4.953 1 88.56 72 GLY B O 1
ATOM 3866 N N . CYS B 1 73 ? 21.953 -17.812 -7.141 1 90.31 73 CYS B N 1
ATOM 3867 C CA . CYS B 1 73 ? 23.125 -16.938 -7.117 1 90.31 73 CYS B CA 1
ATOM 3868 C C . CYS B 1 73 ? 22.75 -15.531 -6.668 1 90.31 73 CYS B C 1
ATOM 3870 O O . CYS B 1 73 ? 23.625 -14.758 -6.266 1 90.31 73 CYS B O 1
ATOM 3872 N N . LEU B 1 74 ? 21.453 -15.25 -6.738 1 86.62 74 LEU B N 1
ATOM 3873 C CA . LEU B 1 74 ? 21.016 -13.914 -6.348 1 86.62 74 LEU B CA 1
ATOM 3874 C C . LEU B 1 74 ? 20.266 -13.961 -5.02 1 86.62 74 LEU B C 1
ATOM 3876 O O . LEU B 1 74 ? 19.625 -12.977 -4.633 1 86.62 74 LEU B O 1
ATOM 3880 N N . ASP B 1 75 ? 20.344 -15.039 -4.395 1 83.31 75 ASP B N 1
ATOM 3881 C CA . ASP B 1 75 ? 19.609 -15.25 -3.15 1 83.31 75 ASP B CA 1
ATOM 3882 C C . ASP B 1 75 ? 19.922 -14.148 -2.137 1 83.31 75 ASP B C 1
ATOM 3884 O O . ASP B 1 75 ? 19 -13.547 -1.569 1 83.31 75 ASP B O 1
ATOM 3888 N N . LEU B 1 76 ? 21.188 -13.789 -1.972 1 83.12 76 LEU B N 1
ATOM 3889 C CA . LEU B 1 76 ? 21.609 -12.773 -1.011 1 83.12 76 LEU B CA 1
ATOM 3890 C C . LEU B 1 76 ? 21.016 -11.414 -1.36 1 83.12 76 LEU B C 1
ATOM 3892 O O . LEU B 1 76 ? 20.594 -10.664 -0.472 1 83.12 76 LEU B O 1
ATOM 3896 N N . LEU B 1 77 ? 20.953 -11.188 -2.602 1 84.25 77 LEU B N 1
ATOM 3897 C CA . LEU B 1 77 ? 20.406 -9.922 -3.084 1 84.25 77 LEU B CA 1
ATOM 3898 C C . LEU B 1 77 ? 18.922 -9.812 -2.75 1 84.25 77 LEU B C 1
ATOM 3900 O O . LEU B 1 77 ? 18.484 -8.805 -2.193 1 84.25 77 LEU B O 1
ATOM 3904 N N . PHE B 1 78 ? 18.188 -10.805 -2.963 1 81.44 78 PHE B N 1
ATOM 3905 C CA . PHE B 1 78 ? 16.734 -10.758 -2.803 1 81.44 78 PHE B CA 1
ATOM 3906 C C . PHE B 1 78 ? 16.359 -10.844 -1.332 1 81.44 78 PHE B C 1
ATOM 3908 O O . PHE B 1 78 ? 15.305 -10.336 -0.928 1 81.44 78 PHE B O 1
ATOM 3915 N N . ARG B 1 79 ? 17.312 -11.375 -0.49 1 81.25 79 ARG B N 1
ATOM 3916 C CA . ARG B 1 79 ? 17.125 -11.391 0.956 1 81.25 79 ARG B CA 1
ATOM 3917 C C . ARG B 1 79 ? 17.484 -10.039 1.568 1 81.25 79 ARG B C 1
ATOM 3919 O O . ARG B 1 79 ? 17.141 -9.766 2.721 1 81.25 79 ARG B O 1
ATOM 3926 N N . GLY B 1 80 ? 18.156 -9.305 0.797 1 83.62 80 GLY B N 1
ATOM 3927 C CA . GLY B 1 80 ? 18.688 -8.078 1.368 1 83.62 80 GLY B CA 1
ATOM 3928 C C . GLY B 1 80 ? 19.859 -8.312 2.311 1 83.62 80 GLY B C 1
ATOM 3929 O O . GLY B 1 80 ? 19.969 -7.645 3.336 1 83.62 80 GLY B O 1
ATOM 3930 N N . GLU B 1 81 ? 20.641 -9.32 2.045 1 87.75 81 GLU B N 1
ATOM 3931 C CA . GLU B 1 81 ? 21.75 -9.703 2.912 1 87.75 81 GLU B CA 1
ATOM 3932 C C . GLU B 1 81 ? 23.062 -9.711 2.148 1 87.75 81 GLU B C 1
ATOM 3934 O O . GLU B 1 81 ? 23.891 -10.602 2.334 1 87.75 81 GLU B O 1
ATOM 3939 N N . VAL B 1 82 ? 23.156 -8.797 1.243 1 89.69 82 VAL B N 1
ATOM 3940 C CA . VAL B 1 82 ? 24.422 -8.656 0.536 1 89.69 82 VAL B CA 1
ATOM 3941 C C . VAL B 1 82 ? 25.516 -8.242 1.516 1 89.69 82 VAL B C 1
ATOM 3943 O O . VAL B 1 82 ? 25.375 -7.25 2.24 1 89.69 82 VAL B O 1
ATOM 3946 N N . PRO B 1 83 ? 26.531 -9.008 1.567 1 88.38 83 PRO B N 1
ATOM 3947 C CA . PRO B 1 83 ? 27.609 -8.641 2.494 1 88.38 83 PRO B CA 1
ATOM 3948 C C . PRO B 1 83 ? 28.219 -7.277 2.186 1 88.38 83 PRO B C 1
ATOM 3950 O O . PRO B 1 83 ? 28.203 -6.836 1.033 1 88.38 83 PRO B O 1
ATOM 3953 N N . GLU B 1 84 ? 28.781 -6.703 3.168 1 86.12 84 GLU B N 1
ATOM 3954 C CA . GLU B 1 84 ? 29.422 -5.402 3 1 86.12 84 GLU B CA 1
ATOM 3955 C C . GLU B 1 84 ? 30.562 -5.48 1.995 1 86.12 84 GLU B C 1
ATOM 3957 O O . GLU B 1 84 ? 31.344 -6.434 2.01 1 86.12 84 GLU B O 1
ATOM 3962 N N . GLY B 1 85 ? 30.625 -4.57 1.125 1 85.5 85 GLY B N 1
ATOM 3963 C CA . GLY B 1 85 ? 31.734 -4.48 0.18 1 85.5 85 GLY B CA 1
ATOM 3964 C C . GLY B 1 85 ? 31.484 -5.262 -1.096 1 85.5 85 GLY B C 1
ATOM 3965 O O . GLY B 1 85 ? 32.25 -5.141 -2.059 1 85.5 85 GLY B O 1
ATOM 3966 N N . VAL B 1 86 ? 30.484 -6.066 -1.074 1 88.31 86 VAL B N 1
ATOM 3967 C CA . VAL B 1 86 ? 30.188 -6.871 -2.256 1 88.31 86 VAL B CA 1
ATOM 3968 C C . VAL B 1 86 ? 29.234 -6.113 -3.172 1 88.31 86 VAL B C 1
ATOM 3970 O O . VAL B 1 86 ? 28.219 -5.594 -2.717 1 88.31 86 VAL B O 1
ATOM 3973 N N . ASP B 1 87 ? 29.641 -6.031 -4.375 1 86.62 87 ASP B N 1
ATOM 3974 C CA . ASP B 1 87 ? 28.766 -5.457 -5.383 1 86.62 87 ASP B CA 1
ATOM 3975 C C . ASP B 1 87 ? 27.625 -6.41 -5.73 1 86.62 87 ASP B C 1
ATOM 3977 O O . ASP B 1 87 ? 27.859 -7.516 -6.223 1 86.62 87 ASP B O 1
ATOM 3981 N N . PRO B 1 88 ? 26.453 -5.996 -5.527 1 84.75 88 PRO B N 1
ATOM 3982 C CA . PRO B 1 88 ? 25.328 -6.883 -5.824 1 84.75 88 PRO B CA 1
ATOM 3983 C C . PRO B 1 88 ? 25.375 -7.434 -7.25 1 84.75 88 PRO B C 1
ATOM 3985 O O . PRO B 1 88 ? 25 -8.586 -7.484 1 84.75 88 PRO B O 1
ATOM 3988 N N . ALA B 1 89 ? 25.844 -6.672 -8.125 1 83 89 ALA B N 1
ATOM 3989 C CA . ALA B 1 89 ? 25.906 -7.098 -9.523 1 83 89 ALA B CA 1
ATOM 3990 C C . ALA B 1 89 ? 26.875 -8.273 -9.688 1 83 89 ALA B C 1
ATOM 3992 O O . ALA B 1 89 ? 26.734 -9.062 -10.625 1 83 89 ALA B O 1
ATOM 3993 N N . SER B 1 90 ? 27.75 -8.383 -8.766 1 87.88 90 SER B N 1
ATOM 3994 C CA . SER B 1 90 ? 28.781 -9.414 -8.867 1 87.88 90 SER B CA 1
ATOM 3995 C C . SER B 1 90 ? 28.234 -10.773 -8.438 1 87.88 90 SER B C 1
ATOM 3997 O O . SER B 1 90 ? 28.875 -11.805 -8.68 1 87.88 90 SER B O 1
ATOM 3999 N N . LEU B 1 91 ? 27.078 -10.773 -7.934 1 88.5 91 LEU B N 1
ATOM 4000 C CA . LEU B 1 91 ? 26.5 -12.023 -7.441 1 88.5 91 LEU B CA 1
ATOM 4001 C C . LEU B 1 91 ? 25.938 -12.852 -8.594 1 88.5 91 LEU B C 1
ATOM 4003 O O . LEU B 1 91 ? 25.734 -14.055 -8.453 1 88.5 91 LEU B O 1
ATOM 4007 N N . MET B 1 92 ? 25.719 -12.219 -9.672 1 88.88 92 MET B N 1
ATOM 4008 C CA . MET B 1 92 ? 25.047 -12.883 -10.789 1 88.88 92 MET B CA 1
ATOM 4009 C C . MET B 1 92 ? 26.016 -13.812 -11.531 1 88.88 92 MET B C 1
ATOM 4011 O O . MET B 1 92 ? 27.109 -13.398 -11.914 1 88.88 92 MET B O 1
ATOM 4015 N N . LYS B 1 93 ? 25.609 -15 -11.609 1 93.38 93 LYS B N 1
ATOM 4016 C CA . LYS B 1 93 ? 26.281 -16.016 -12.414 1 93.38 93 LYS B CA 1
ATOM 4017 C C . LYS B 1 93 ? 25.375 -16.547 -13.516 1 93.38 93 LYS B C 1
ATOM 4019 O O . LYS B 1 93 ? 24.172 -16.75 -13.289 1 93.38 93 LYS B O 1
ATOM 4024 N N . VAL B 1 94 ? 25.953 -16.703 -14.656 1 94.25 94 VAL B N 1
ATOM 4025 C CA . VAL B 1 94 ? 25.125 -17.125 -15.773 1 94.25 94 VAL B CA 1
ATOM 4026 C C . VAL B 1 94 ? 25.688 -18.406 -16.375 1 94.25 94 VAL B C 1
ATOM 4028 O O . VAL B 1 94 ? 26.859 -18.734 -16.172 1 94.25 94 VAL B O 1
ATOM 4031 N N . ASP B 1 95 ? 24.891 -19.156 -16.984 1 95.25 95 ASP B N 1
ATOM 4032 C CA . ASP B 1 95 ? 25.234 -20.359 -17.719 1 95.25 95 ASP B CA 1
ATOM 4033 C C . ASP B 1 95 ? 24.406 -20.469 -19 1 95.25 95 ASP B C 1
ATOM 4035 O O . ASP B 1 95 ? 23.453 -19.719 -19.203 1 95.25 95 ASP B O 1
ATOM 4039 N N . ARG B 1 96 ? 24.906 -21.422 -19.891 1 94.25 96 ARG B N 1
ATOM 4040 C CA . ARG B 1 96 ? 24.203 -21.625 -21.156 1 94.25 96 ARG B CA 1
ATOM 4041 C C . ARG B 1 96 ? 22.969 -22.484 -20.969 1 94.25 96 ARG B C 1
ATOM 4043 O O . ARG B 1 96 ? 23.016 -23.531 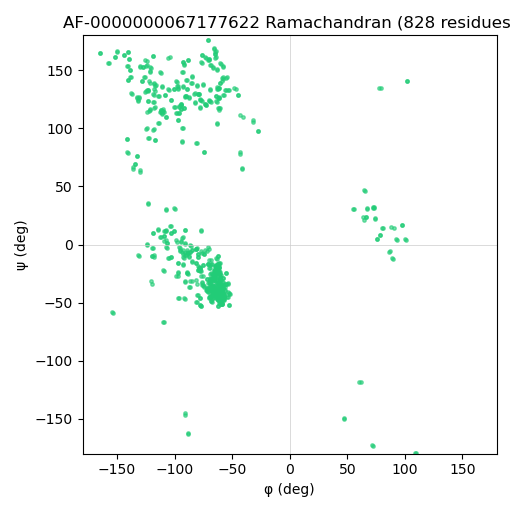-20.312 1 94.25 96 ARG B O 1
ATOM 4050 N N . LEU B 1 97 ? 21.875 -22.031 -21.453 1 96.5 97 LEU B N 1
ATOM 4051 C CA . LEU B 1 97 ? 20.625 -22.766 -21.359 1 96.5 97 LEU B CA 1
ATOM 4052 C C . LEU B 1 97 ? 20.781 -24.156 -21.969 1 96.5 97 LEU B C 1
ATOM 4054 O O . LEU B 1 97 ? 20.219 -25.125 -21.453 1 96.5 97 LEU B O 1
ATOM 4058 N N . THR B 1 98 ? 21.547 -24.297 -23.031 1 95.19 98 THR B N 1
ATOM 4059 C CA . THR B 1 98 ? 21.719 -25.547 -23.766 1 95.19 98 THR B CA 1
ATOM 4060 C C . THR B 1 98 ? 22.344 -26.625 -22.875 1 95.19 98 THR B C 1
ATOM 4062 O O . THR B 1 98 ? 22.172 -27.812 -23.125 1 95.19 98 THR B O 1
ATOM 4065 N N . ASP B 1 99 ? 23.047 -26.172 -21.844 1 96.88 99 ASP B N 1
ATOM 4066 C CA . ASP B 1 99 ? 23.688 -27.109 -20.922 1 96.88 99 ASP B CA 1
ATOM 4067 C C . ASP B 1 99 ? 22.734 -27.547 -19.828 1 96.88 99 ASP B C 1
ATOM 4069 O O . ASP B 1 99 ? 23.062 -28.391 -19 1 96.88 99 ASP B O 1
ATOM 4073 N N . HIS B 1 100 ? 21.547 -27.016 -19.875 1 97 100 HIS B N 1
ATOM 4074 C CA . HIS B 1 100 ? 20.562 -27.281 -18.828 1 97 100 HIS B CA 1
ATOM 4075 C C . HIS B 1 100 ? 19.203 -27.609 -19.422 1 97 100 HIS B C 1
ATOM 4077 O O . HIS B 1 100 ? 18.234 -26.859 -19.234 1 97 100 HIS B O 1
ATOM 4083 N N . PRO B 1 101 ? 19.109 -28.766 -20.047 1 97.62 101 PRO B N 1
ATOM 4084 C CA . PRO B 1 101 ? 17.844 -29.125 -20.688 1 97.62 101 PRO B CA 1
ATOM 4085 C C . PRO B 1 101 ? 16.688 -29.219 -19.703 1 97.62 101 PRO B C 1
ATOM 4087 O O . PRO B 1 101 ? 15.531 -29.094 -20.094 1 97.62 101 PRO B O 1
ATOM 4090 N N . GLU B 1 102 ? 16.938 -29.438 -18.359 1 97.62 102 GLU B N 1
ATOM 4091 C CA . GLU B 1 102 ? 15.898 -29.594 -17.344 1 97.62 102 GLU B CA 1
ATOM 4092 C C . GLU B 1 102 ? 15.078 -28.312 -17.188 1 97.62 102 GLU B C 1
ATOM 4094 O O . GLU B 1 102 ? 14.008 -28.328 -16.578 1 97.62 102 GLU B O 1
ATOM 4099 N N . TYR B 1 103 ? 15.531 -27.203 -17.781 1 97.81 103 TYR B N 1
ATOM 4100 C CA . TYR B 1 103 ? 14.797 -25.953 -17.656 1 97.81 103 TYR B CA 1
ATOM 4101 C C . TYR B 1 103 ? 13.586 -25.938 -18.594 1 97.81 103 TYR B C 1
ATOM 4103 O O . TYR B 1 103 ? 12.617 -25.219 -18.359 1 97.81 103 TYR B O 1
ATOM 4111 N N . GLN B 1 104 ? 13.625 -26.781 -19.672 1 98.12 104 GLN B N 1
ATOM 4112 C CA . GLN B 1 104 ? 12.586 -26.703 -20.688 1 98.12 104 GLN B CA 1
ATOM 4113 C C . GLN B 1 104 ? 12.023 -28.078 -21.016 1 98.12 104 GLN B C 1
ATOM 4115 O O . GLN B 1 104 ? 11 -28.188 -21.688 1 98.12 104 GLN B O 1
ATOM 4120 N N . ASN B 1 105 ? 12.68 -29.078 -20.5 1 97.81 105 ASN B N 1
ATOM 4121 C CA . ASN B 1 105 ? 12.297 -30.453 -20.844 1 97.81 105 ASN B CA 1
ATOM 4122 C C . ASN B 1 105 ? 11.852 -31.234 -19.609 1 97.81 105 ASN B C 1
ATOM 4124 O O . ASN B 1 105 ? 12.625 -31.422 -18.672 1 97.81 105 ASN B O 1
ATOM 4128 N N . ARG B 1 106 ? 10.648 -31.734 -19.656 1 97.31 106 ARG B N 1
ATOM 4129 C CA . ARG B 1 106 ? 10.047 -32.344 -18.484 1 97.31 106 ARG B CA 1
ATOM 4130 C C . ARG B 1 106 ? 10.781 -33.625 -18.094 1 97.31 106 ARG B C 1
ATOM 4132 O O . ARG B 1 106 ? 10.898 -33.938 -16.906 1 97.31 106 ARG B O 1
ATOM 4139 N N . ASP B 1 107 ? 11.297 -34.406 -19.047 1 97.12 107 ASP B N 1
ATOM 4140 C CA . ASP B 1 107 ? 12.016 -35.625 -18.719 1 97.12 107 ASP B CA 1
ATOM 4141 C C . ASP B 1 107 ? 13.359 -35.312 -18.062 1 97.12 107 ASP B C 1
ATOM 4143 O O . ASP B 1 107 ? 13.734 -35.938 -17.062 1 97.12 107 ASP B O 1
ATOM 4147 N N . ALA B 1 108 ? 14.062 -34.375 -18.656 1 98 108 ALA B N 1
ATOM 4148 C CA . ALA B 1 108 ? 15.305 -33.938 -18.031 1 98 108 ALA B CA 1
ATOM 4149 C C . ALA B 1 108 ? 15.055 -33.375 -16.641 1 98 108 ALA B C 1
ATOM 4151 O O . ALA B 1 108 ? 15.875 -33.562 -15.734 1 98 108 ALA B O 1
ATOM 4152 N N . ARG B 1 109 ? 13.93 -32.688 -16.453 1 98.19 109 ARG B N 1
ATOM 4153 C CA . ARG B 1 109 ? 13.57 -32.125 -15.148 1 98.19 109 ARG B CA 1
ATOM 4154 C C . ARG B 1 109 ? 13.43 -33.25 -14.109 1 98.19 109 ARG B C 1
ATOM 4156 O O . ARG B 1 109 ? 13.938 -33.125 -12.992 1 98.19 109 ARG B O 1
ATOM 4163 N N . VAL B 1 110 ? 12.781 -34.25 -14.422 1 97.5 110 VAL B N 1
ATOM 4164 C CA . VAL B 1 110 ? 12.516 -35.344 -13.484 1 97.5 110 VAL B CA 1
ATOM 4165 C C . VAL B 1 110 ? 13.836 -35.938 -12.992 1 97.5 110 VAL B C 1
ATOM 4167 O O . VAL B 1 110 ? 13.969 -36.281 -11.82 1 97.5 110 VAL B O 1
ATOM 4170 N N . ALA B 1 111 ? 14.82 -36.031 -13.867 1 96.69 111 ALA B N 1
ATOM 4171 C CA . ALA B 1 111 ? 16.125 -36.531 -13.469 1 96.69 111 ALA B CA 1
ATOM 4172 C C . ALA B 1 111 ? 16.75 -35.625 -12.391 1 96.69 111 ALA B C 1
ATOM 4174 O O . ALA B 1 111 ? 17.391 -36.125 -11.461 1 96.69 111 ALA B O 1
ATOM 4175 N N . VAL B 1 112 ? 16.547 -34.375 -12.57 1 96.75 112 VAL B N 1
ATOM 4176 C CA . VAL B 1 112 ? 17.078 -33.438 -11.602 1 96.75 112 VAL B CA 1
ATOM 4177 C C . VAL B 1 112 ? 16.297 -33.562 -10.289 1 96.75 112 VAL B C 1
ATOM 4179 O O . VAL B 1 112 ? 16.875 -33.438 -9.203 1 96.75 112 VAL B O 1
ATOM 4182 N N . LEU B 1 113 ? 14.984 -33.781 -10.336 1 97.12 113 LEU B N 1
ATOM 4183 C CA . LEU B 1 113 ? 14.172 -33.938 -9.141 1 97.12 113 LEU B CA 1
ATOM 4184 C C . LEU B 1 113 ? 14.672 -35.125 -8.297 1 97.12 113 LEU B C 1
ATOM 4186 O O . LEU B 1 113 ? 14.656 -35.031 -7.066 1 97.12 113 LEU B O 1
ATOM 4190 N N . ASP B 1 114 ? 15.125 -36.156 -8.969 1 95.12 114 ASP B N 1
ATOM 4191 C CA . ASP B 1 114 ? 15.688 -37.281 -8.258 1 95.12 114 ASP B CA 1
ATOM 4192 C C . ASP B 1 114 ? 16.891 -36.875 -7.422 1 95.12 114 ASP B C 1
ATOM 4194 O O . ASP B 1 114 ? 17 -37.219 -6.246 1 95.12 114 ASP B O 1
ATOM 4198 N N . ARG B 1 115 ? 17.703 -36.094 -8.039 1 93.62 115 ARG B N 1
ATOM 4199 C CA . ARG B 1 115 ? 18.906 -35.656 -7.355 1 93.62 115 ARG B CA 1
ATOM 4200 C C . ARG B 1 115 ? 18.578 -34.688 -6.203 1 93.62 115 ARG B C 1
ATOM 4202 O O . ARG B 1 115 ? 19.266 -34.688 -5.18 1 93.62 115 ARG B O 1
ATOM 4209 N N . GLN B 1 116 ? 17.547 -34 -6.375 1 94.44 116 GLN B N 1
ATOM 4210 C CA . GLN B 1 116 ? 17.156 -33 -5.379 1 94.44 116 GLN B CA 1
ATOM 4211 C C . GLN B 1 116 ? 16.266 -33.625 -4.305 1 94.44 116 GLN B C 1
ATOM 4213 O O . GLN B 1 116 ? 15.875 -32.938 -3.346 1 94.44 116 GLN B O 1
ATOM 4218 N N . ARG B 1 117 ? 15.875 -34.844 -4.496 1 93.88 117 ARG B N 1
ATOM 4219 C CA . ARG B 1 117 ? 15.047 -35.594 -3.557 1 93.88 117 ARG B CA 1
ATOM 4220 C C . ARG B 1 117 ? 13.664 -34.969 -3.428 1 93.88 117 ARG B C 1
ATOM 4222 O O . ARG B 1 117 ? 13.172 -34.75 -2.316 1 93.88 117 ARG B O 1
ATOM 4229 N N . LEU B 1 118 ? 13.125 -34.656 -4.535 1 96.5 118 LEU B N 1
ATOM 4230 C CA . LEU B 1 118 ? 11.758 -34.156 -4.645 1 96.5 118 LEU B CA 1
ATOM 4231 C C . LEU B 1 118 ? 10.844 -35.188 -5.266 1 96.5 118 LEU B C 1
ATOM 4233 O O . LEU B 1 118 ? 11.164 -35.781 -6.301 1 96.5 118 LEU B O 1
ATOM 4237 N N . GLU B 1 119 ? 9.75 -35.469 -4.633 1 96.5 119 GLU B N 1
ATOM 4238 C CA . GLU B 1 119 ? 8.781 -36.406 -5.18 1 96.5 119 GLU B CA 1
ATOM 4239 C C . GLU B 1 119 ? 7.957 -35.75 -6.293 1 96.5 119 GLU B C 1
ATOM 4241 O O . GLU B 1 119 ? 7.816 -36.344 -7.375 1 96.5 119 GLU B O 1
ATOM 4246 N N . THR B 1 120 ? 7.402 -34.656 -6.008 1 97.12 120 THR B N 1
ATOM 4247 C CA . THR B 1 120 ? 6.5 -33.938 -6.895 1 97.12 120 THR B CA 1
ATOM 4248 C C . THR B 1 120 ? 6.781 -32.438 -6.84 1 97.12 120 THR B C 1
ATOM 4250 O O . THR B 1 120 ? 7.176 -31.922 -5.797 1 97.12 120 THR B O 1
ATOM 4253 N N . VAL B 1 121 ? 6.641 -31.812 -7.992 1 98.31 121 VAL B N 1
ATOM 4254 C CA . VAL B 1 121 ? 6.789 -30.359 -8.016 1 98.31 121 VAL B CA 1
ATOM 4255 C C . VAL B 1 121 ? 5.582 -29.734 -8.703 1 98.31 121 VAL B C 1
ATOM 4257 O O . VAL B 1 121 ? 5.008 -30.312 -9.625 1 98.31 121 VAL B O 1
ATOM 4260 N N . PHE B 1 122 ? 5.129 -28.562 -8.125 1 98.62 122 PHE B N 1
ATOM 4261 C CA . PHE B 1 122 ? 4.254 -27.672 -8.883 1 98.62 122 PHE B CA 1
ATOM 4262 C C . PHE B 1 122 ? 5.055 -26.859 -9.891 1 98.62 122 PHE B C 1
ATOM 4264 O O . PHE B 1 122 ? 6.078 -26.266 -9.547 1 98.62 122 PHE B O 1
ATOM 4271 N N . MET B 1 123 ? 4.691 -26.906 -11.102 1 98.5 123 MET B N 1
ATOM 4272 C CA . MET B 1 123 ? 5.379 -26.172 -12.164 1 98.5 123 MET B CA 1
ATOM 4273 C C . MET B 1 123 ? 4.617 -24.891 -12.516 1 98.5 123 MET B C 1
ATOM 4275 O O . MET B 1 123 ? 3.473 -24.953 -12.969 1 98.5 123 MET B O 1
ATOM 4279 N N . LEU B 1 124 ? 5.27 -23.766 -12.32 1 98.81 124 LEU B N 1
ATOM 4280 C CA . LEU B 1 124 ? 4.652 -22.453 -12.484 1 98.81 124 LEU B CA 1
ATOM 4281 C C . LEU B 1 124 ? 5.355 -21.641 -13.57 1 98.81 124 LEU B C 1
ATOM 4283 O O . LEU B 1 124 ? 6.488 -21.953 -13.945 1 98.81 124 LEU B O 1
ATOM 4287 N N . PRO B 1 125 ? 4.719 -20.641 -14.062 1 98.56 125 PRO B N 1
ATOM 4288 C CA . PRO B 1 125 ? 5.277 -19.891 -15.195 1 98.56 125 PRO B CA 1
ATOM 4289 C C . PRO B 1 125 ? 6.406 -18.938 -14.773 1 98.56 125 PRO B C 1
ATOM 4291 O O . PRO B 1 125 ? 6.539 -18.625 -13.594 1 98.56 125 PRO B O 1
ATOM 4294 N N . THR B 1 126 ? 7.25 -18.609 -15.727 1 97.38 126 THR B N 1
ATOM 4295 C CA . THR B 1 126 ? 8.266 -17.578 -15.602 1 97.38 126 THR B CA 1
ATOM 4296 C C . THR B 1 126 ? 7.914 -16.375 -16.469 1 97.38 126 THR B C 1
ATOM 4298 O O . THR B 1 126 ? 7.457 -15.344 -15.953 1 97.38 126 THR B O 1
ATOM 4301 N N . PHE B 1 127 ? 7.926 -16.562 -17.797 1 96.69 127 PHE B N 1
ATOM 4302 C CA . PHE B 1 127 ? 7.645 -15.516 -18.766 1 96.69 127 PHE B CA 1
ATOM 4303 C C . PHE B 1 127 ? 6.164 -15.156 -18.766 1 96.69 127 PHE B C 1
ATOM 4305 O O . PHE B 1 127 ? 5.805 -13.977 -18.828 1 96.69 127 PHE B O 1
ATOM 4312 N N . ALA B 1 128 ? 5.32 -16.109 -18.625 1 98.25 128 ALA B N 1
ATOM 4313 C CA . ALA B 1 128 ? 3.875 -15.922 -18.734 1 98.25 128 ALA B CA 1
ATOM 4314 C C . ALA B 1 128 ? 3.354 -14.992 -17.656 1 98.25 128 ALA B C 1
ATOM 4316 O O . ALA B 1 128 ? 2.25 -14.445 -17.766 1 98.25 128 ALA B O 1
ATOM 4317 N N . CYS B 1 129 ? 4.148 -14.766 -16.609 1 96.5 129 CYS B N 1
ATOM 4318 C CA . CYS B 1 129 ? 3.758 -13.945 -15.469 1 96.5 129 CYS B CA 1
ATOM 4319 C C . CYS B 1 129 ? 3.537 -12.5 -15.891 1 96.5 129 CYS B C 1
ATOM 4321 O O . CYS B 1 129 ? 2.889 -11.727 -15.18 1 96.5 129 CYS B O 1
ATOM 4323 N N . GLY B 1 130 ? 4.051 -12.125 -17.031 1 96.12 130 GLY B N 1
ATOM 4324 C CA . GLY B 1 130 ? 3.924 -10.75 -17.469 1 96.12 130 GLY B CA 1
ATOM 4325 C C . GLY B 1 130 ? 2.922 -10.562 -18.594 1 96.12 130 GLY B C 1
ATOM 4326 O O . GLY B 1 130 ? 2.611 -9.438 -18.984 1 96.12 130 GLY B O 1
ATOM 4327 N N . VAL B 1 131 ? 2.32 -11.625 -19.094 1 97.5 131 VAL B N 1
ATOM 4328 C CA . VAL B 1 131 ? 1.625 -11.578 -20.375 1 97.5 131 VAL B CA 1
ATOM 4329 C C . VAL B 1 131 ? 0.26 -10.914 -20.203 1 97.5 131 VAL B C 1
ATOM 4331 O O . VAL B 1 131 ? -0.104 -10.023 -20.969 1 97.5 131 VAL B O 1
ATOM 4334 N N . GLU B 1 132 ? -0.447 -11.336 -19.156 1 97.88 132 GLU B N 1
ATOM 4335 C CA . GLU B 1 132 ? -1.783 -10.773 -19 1 97.88 132 GLU B CA 1
ATOM 4336 C C . GLU B 1 132 ? -1.723 -9.266 -18.781 1 97.88 132 GLU B C 1
ATOM 4338 O O . GLU B 1 132 ? -2.521 -8.516 -19.359 1 97.88 132 GLU B O 1
ATOM 4343 N N . GLU B 1 133 ? -0.795 -8.789 -17.953 1 96.62 133 GLU B N 1
ATOM 4344 C CA . GLU B 1 133 ? -0.635 -7.348 -17.781 1 96.62 133 GLU B CA 1
ATOM 4345 C C . GLU B 1 133 ? -0.288 -6.66 -19.094 1 96.62 133 GLU B C 1
ATOM 4347 O O . GLU B 1 133 ? -0.835 -5.602 -19.406 1 96.62 133 GLU B O 1
ATOM 4352 N N . GLY B 1 134 ? 0.568 -7.266 -19.844 1 95.88 134 GLY B N 1
ATOM 4353 C CA . GLY B 1 134 ? 1.013 -6.676 -21.094 1 95.88 134 GLY B CA 1
ATOM 4354 C C . GLY B 1 134 ? -0.09 -6.574 -22.141 1 95.88 134 GLY B C 1
ATOM 4355 O O . GLY B 1 134 ? -0.067 -5.688 -22.984 1 95.88 134 GLY B O 1
ATOM 4356 N N . LEU B 1 135 ? -1.045 -7.484 -22.047 1 97.38 135 LEU B N 1
ATOM 4357 C CA . LEU B 1 135 ? -2.107 -7.543 -23.047 1 97.38 135 LEU B CA 1
ATOM 4358 C C . LEU B 1 135 ? -3.424 -7.039 -22.469 1 97.38 135 LEU B C 1
ATOM 4360 O O . LEU B 1 135 ? -4.48 -7.191 -23.094 1 97.38 135 LEU B O 1
ATOM 4364 N N . LYS B 1 136 ? -3.441 -6.426 -21.328 1 95.75 136 LYS B N 1
ATOM 4365 C CA . LYS B 1 136 ? -4.645 -6.168 -20.547 1 95.75 136 LYS B CA 1
ATOM 4366 C C . LYS B 1 136 ? -5.617 -5.273 -21.312 1 95.75 136 LYS B C 1
ATOM 4368 O O . LYS B 1 136 ? -6.824 -5.293 -21.047 1 95.75 136 LYS B O 1
ATOM 4373 N N . HIS B 1 137 ? -5.172 -4.523 -22.328 1 95.44 137 HIS B N 1
ATOM 4374 C CA . HIS B 1 137 ? -6.047 -3.604 -23.047 1 95.44 137 HIS B CA 1
ATOM 4375 C C . HIS B 1 137 ? -6.715 -4.289 -24.234 1 95.44 137 HIS B C 1
ATOM 4377 O O . HIS B 1 137 ? -7.574 -3.701 -24.891 1 95.44 137 HIS B O 1
ATOM 4383 N N . ASP B 1 138 ? -6.289 -5.457 -24.531 1 97.44 138 ASP B N 1
ATOM 4384 C CA . ASP B 1 138 ? -6.918 -6.277 -25.562 1 97.44 138 ASP B CA 1
ATOM 4385 C C . ASP B 1 138 ? -7.359 -7.625 -25 1 97.44 138 ASP B C 1
ATOM 4387 O O . ASP B 1 138 ? -6.633 -8.617 -25.094 1 97.44 138 ASP B O 1
ATOM 4391 N N . ILE B 1 139 ? -8.555 -7.688 -24.547 1 98 139 ILE B N 1
ATOM 4392 C CA . ILE B 1 139 ? -9.086 -8.836 -23.828 1 98 139 ILE B CA 1
ATOM 4393 C C . ILE B 1 139 ? -9.109 -10.062 -24.734 1 98 139 ILE B C 1
ATOM 4395 O O . ILE B 1 139 ? -8.742 -11.164 -24.328 1 98 139 ILE B O 1
ATOM 4399 N N . GLY B 1 140 ? -9.531 -9.844 -25.938 1 98.06 140 GLY B N 1
ATOM 4400 C CA . GLY B 1 140 ? -9.531 -10.953 -26.891 1 98.06 140 GLY B CA 1
ATOM 4401 C C . GLY B 1 140 ? -8.156 -11.578 -27.062 1 98.06 140 GLY B C 1
ATOM 4402 O O . GLY B 1 140 ? -8.016 -12.797 -27.031 1 98.06 140 GLY B O 1
ATOM 4403 N N . ALA B 1 141 ? -7.145 -10.758 -27.234 1 98.38 141 ALA B N 1
ATOM 4404 C CA . ALA B 1 141 ? -5.77 -11.227 -27.391 1 98.38 141 ALA B CA 1
ATOM 4405 C C . ALA B 1 141 ? -5.273 -11.914 -26.125 1 98.38 141 ALA B C 1
ATOM 4407 O O . ALA B 1 141 ? -4.531 -12.898 -26.188 1 98.38 141 ALA B O 1
ATOM 4408 N N . THR B 1 142 ? -5.664 -11.352 -25.016 1 98.5 142 THR B N 1
ATOM 4409 C CA . THR B 1 142 ? -5.289 -11.953 -23.734 1 98.5 142 THR B CA 1
ATOM 4410 C C . THR B 1 142 ? -5.805 -13.391 -23.641 1 98.5 142 THR B C 1
ATOM 4412 O O . THR B 1 142 ? -5.031 -14.32 -23.406 1 98.5 142 THR B O 1
ATOM 4415 N N . MET B 1 143 ? -7.105 -13.539 -23.922 1 98.69 143 MET B N 1
ATOM 4416 C CA . MET B 1 143 ? -7.727 -14.859 -23.781 1 98.69 143 MET B CA 1
ATOM 4417 C C . MET B 1 143 ? -7.133 -15.844 -24.781 1 98.69 143 MET B C 1
ATOM 4419 O O . MET B 1 143 ? -6.844 -16.984 -24.422 1 98.69 143 MET B O 1
ATOM 4423 N N . ALA B 1 144 ? -6.895 -15.359 -25.969 1 98.75 144 ALA B N 1
ATOM 4424 C CA . ALA B 1 144 ? -6.34 -16.234 -27 1 98.75 144 ALA B CA 1
ATOM 4425 C C . ALA B 1 144 ? -4.914 -16.656 -26.656 1 98.75 144 ALA B C 1
ATOM 4427 O O . ALA B 1 144 ? -4.543 -17.812 -26.828 1 98.75 144 ALA B O 1
ATOM 4428 N N . SER B 1 145 ? -4.141 -15.734 -26.203 1 98.69 145 SER B N 1
ATOM 4429 C CA . SER B 1 145 ? -2.752 -16.016 -25.859 1 98.69 145 SER B CA 1
ATOM 4430 C C . SER B 1 145 ? -2.654 -16.984 -24.688 1 98.69 145 SER B C 1
ATOM 4432 O O . SER B 1 145 ? -1.829 -17.906 -24.703 1 98.69 145 SER B O 1
ATOM 4434 N N . ILE B 1 146 ? -3.479 -16.828 -23.719 1 98.69 146 ILE B N 1
ATOM 4435 C CA . ILE B 1 146 ? -3.459 -17.688 -22.547 1 98.69 146 ILE B CA 1
ATOM 4436 C C . ILE B 1 146 ? -3.91 -19.094 -22.922 1 98.69 146 ILE B C 1
ATOM 4438 O O . ILE B 1 146 ? -3.33 -20.078 -22.469 1 98.69 146 ILE B O 1
ATOM 4442 N N . HIS B 1 147 ? -4.91 -19.156 -23.781 1 98.88 147 HIS B N 1
ATOM 4443 C CA . HIS B 1 147 ? -5.336 -20.469 -24.25 1 98.88 147 HIS B CA 1
ATOM 4444 C C . HIS B 1 147 ? -4.211 -21.188 -25 1 98.88 147 HIS B C 1
ATOM 4446 O O . HIS B 1 147 ? -3.967 -22.375 -24.797 1 98.88 147 HIS B O 1
ATOM 4452 N N . ALA B 1 148 ? -3.562 -20.453 -25.859 1 98.88 148 ALA B N 1
ATOM 4453 C CA . ALA B 1 148 ? -2.434 -21 -26.609 1 98.88 148 ALA B CA 1
ATOM 4454 C C . ALA B 1 148 ? -1.345 -21.5 -25.656 1 98.88 148 ALA B C 1
ATOM 4456 O O . ALA B 1 148 ? -0.778 -22.578 -25.859 1 98.88 148 ALA B O 1
ATOM 4457 N N . PHE B 1 149 ? -1.089 -20.75 -24.719 1 98.88 149 PHE B N 1
ATOM 4458 C CA . PHE B 1 149 ? -0.107 -21.109 -23.703 1 98.88 149 PHE B CA 1
ATOM 4459 C C . PHE B 1 149 ? -0.503 -22.406 -23 1 98.88 149 PHE B C 1
ATOM 4461 O O . PHE B 1 149 ? 0.332 -23.281 -22.797 1 98.88 149 PHE B O 1
ATOM 4468 N N . ASN B 1 150 ? -1.783 -22.469 -22.547 1 98.94 150 ASN B N 1
ATOM 4469 C CA . ASN B 1 150 ? -2.25 -23.656 -21.828 1 98.94 150 ASN B CA 1
ATOM 4470 C C . ASN B 1 150 ? -2.15 -24.906 -22.703 1 98.94 150 ASN B C 1
ATOM 4472 O O . ASN B 1 150 ? -1.849 -25.984 -22.188 1 98.94 150 ASN B O 1
ATOM 4476 N N . LEU B 1 151 ? -2.393 -24.766 -23.984 1 98.88 151 LEU B N 1
ATOM 4477 C CA . LEU B 1 151 ? -2.209 -25.875 -24.906 1 98.88 151 LEU B CA 1
ATOM 4478 C C . LEU B 1 151 ? -0.752 -26.328 -24.938 1 98.88 151 LEU B C 1
ATOM 4480 O O . LEU B 1 151 ? -0.459 -27.516 -24.812 1 98.88 151 LEU B O 1
ATOM 4484 N N . TRP B 1 152 ? 0.121 -25.406 -25.016 1 98.88 152 TRP B N 1
ATOM 4485 C CA . TRP B 1 152 ? 1.547 -25.719 -25 1 98.88 152 TRP B CA 1
ATOM 4486 C C . TRP B 1 152 ? 1.934 -26.406 -23.688 1 98.88 152 TRP B C 1
ATOM 4488 O O . TRP B 1 152 ? 2.656 -27.406 -23.703 1 98.88 152 TRP B O 1
ATOM 4498 N N . LEU B 1 153 ? 1.486 -25.828 -22.625 1 98.88 153 LEU B N 1
ATOM 4499 C CA . LEU B 1 153 ? 1.835 -26.344 -21.312 1 98.88 153 LEU B CA 1
ATOM 4500 C C . LEU B 1 153 ? 1.414 -27.812 -21.172 1 98.88 153 LEU B C 1
ATOM 4502 O O . LEU B 1 153 ? 2.18 -28.625 -20.656 1 98.88 153 LEU B O 1
ATOM 4506 N N . ASP B 1 154 ? 0.221 -28.031 -21.594 1 98.5 154 ASP B N 1
ATOM 4507 C CA . ASP B 1 154 ? -0.284 -29.406 -21.531 1 98.5 154 ASP B CA 1
ATOM 4508 C C . ASP B 1 154 ? 0.566 -30.344 -22.391 1 98.5 154 ASP B C 1
ATOM 4510 O O . ASP B 1 154 ? 0.907 -31.453 -21.953 1 98.5 154 ASP B O 1
ATOM 4514 N N . GLU B 1 155 ? 0.958 -29.906 -23.547 1 98.06 155 GLU B N 1
ATOM 4515 C CA . GLU B 1 155 ? 1.725 -30.719 -24.484 1 98.06 155 GLU B CA 1
ATOM 4516 C C . GLU B 1 155 ? 3.135 -30.984 -23.969 1 98.06 155 GLU B C 1
ATOM 4518 O O . GLU B 1 155 ? 3.607 -32.125 -23.984 1 98.06 155 GLU B O 1
ATOM 4523 N N . ASP B 1 156 ? 3.771 -30 -23.484 1 98.06 156 ASP B N 1
ATOM 4524 C CA . ASP B 1 156 ? 5.199 -30.078 -23.203 1 98.06 156 ASP B CA 1
ATOM 4525 C C . ASP B 1 156 ? 5.449 -30.562 -21.766 1 98.06 156 ASP B C 1
ATOM 4527 O O . ASP B 1 156 ? 6.453 -31.234 -21.5 1 98.06 156 ASP B O 1
ATOM 4531 N N . TRP B 1 157 ? 4.59 -30.234 -20.859 1 98 157 TRP B N 1
ATOM 4532 C CA . TRP B 1 157 ? 4.828 -30.531 -19.453 1 98 157 TRP B CA 1
ATOM 4533 C C . TRP B 1 157 ? 3.729 -31.438 -18.891 1 98 157 TRP B C 1
ATOM 4535 O O . TRP B 1 157 ? 3.992 -32.312 -18.062 1 98 157 TRP B O 1
ATOM 4545 N N . GLY B 1 158 ? 2.504 -31.25 -19.406 1 97.5 158 GLY B N 1
ATOM 4546 C CA . GLY B 1 158 ? 1.352 -31.953 -18.875 1 97.5 158 GLY B CA 1
ATOM 4547 C C . GLY B 1 158 ? 0.82 -31.344 -17.594 1 97.5 158 GLY B C 1
ATOM 4548 O O . GLY B 1 158 ? 1.591 -31.016 -16.688 1 97.5 158 GLY B O 1
ATOM 4549 N N . PHE B 1 159 ? -0.488 -31.203 -17.531 1 98 159 PHE B N 1
ATOM 4550 C CA . PHE B 1 159 ? -1.11 -30.641 -16.344 1 98 159 PHE B CA 1
ATOM 4551 C C . PHE B 1 159 ? -0.918 -31.562 -15.141 1 98 159 PHE B C 1
ATOM 4553 O O . PHE B 1 159 ? -0.699 -31.094 -14.016 1 98 159 PHE B O 1
ATOM 4560 N N . ASP B 1 160 ? -0.995 -32.75 -15.367 1 95.88 160 ASP B N 1
ATOM 4561 C CA . ASP B 1 160 ? -0.725 -33.812 -14.414 1 95.88 160 ASP B CA 1
ATOM 4562 C C . ASP B 1 160 ? -0.001 -34.969 -15.086 1 95.88 160 ASP B C 1
ATOM 4564 O O . ASP B 1 160 ? -0.639 -35.875 -15.609 1 95.88 160 ASP B O 1
ATOM 4568 N N . ARG B 1 161 ? 1.295 -34.875 -15.039 1 92.19 161 ARG B N 1
ATOM 4569 C CA . ARG B 1 161 ? 2.098 -35.875 -15.695 1 92.19 161 ARG B CA 1
ATOM 4570 C C . ARG B 1 161 ? 1.79 -37.281 -15.125 1 92.19 161 ARG B C 1
ATOM 4572 O O . ARG B 1 161 ? 1.644 -37.438 -13.914 1 92.19 161 ARG B O 1
ATOM 4579 N N . PRO B 1 162 ? 1.742 -38.312 -15.922 1 92.62 162 PRO B N 1
ATOM 4580 C CA . PRO B 1 162 ? 1.289 -39.625 -15.484 1 92.62 162 PRO B CA 1
ATOM 4581 C C . PRO B 1 162 ? 2.191 -40.25 -14.414 1 92.62 162 PRO B C 1
ATOM 4583 O O . PRO B 1 162 ? 1.733 -41.062 -13.609 1 92.62 162 PRO B O 1
ATOM 4586 N N . ASP B 1 163 ? 3.414 -39.875 -14.414 1 95.62 163 ASP B N 1
ATOM 4587 C CA . ASP B 1 163 ? 4.316 -40.438 -13.414 1 95.62 163 ASP B CA 1
ATOM 4588 C C . ASP B 1 163 ? 4.18 -39.719 -12.078 1 95.62 163 ASP B C 1
ATOM 4590 O O . ASP B 1 163 ? 4.844 -40.062 -11.102 1 95.62 163 ASP B O 1
ATOM 4594 N N . GLY B 1 164 ? 3.354 -38.656 -12.016 1 95.5 164 GLY B N 1
ATOM 4595 C CA . GLY B 1 164 ? 3.01 -37.969 -10.773 1 95.5 164 GLY B CA 1
ATOM 4596 C C . GLY B 1 164 ? 4.098 -37.031 -10.289 1 95.5 164 GLY B C 1
ATOM 4597 O O . GLY B 1 164 ? 4.004 -36.469 -9.195 1 95.5 164 GLY B O 1
ATOM 4598 N N . ARG B 1 165 ? 5.133 -36.781 -11.055 1 97.44 165 ARG B N 1
ATOM 4599 C CA . ARG B 1 165 ? 6.312 -36.031 -10.617 1 97.44 165 ARG B CA 1
ATOM 4600 C C . ARG B 1 165 ? 6.133 -34.562 -10.859 1 97.44 165 ARG B C 1
ATOM 4602 O O . ARG B 1 165 ? 6.777 -33.719 -10.203 1 97.44 165 ARG B O 1
ATOM 4609 N N . ILE B 1 166 ? 5.258 -34.219 -11.852 1 98.06 166 ILE B N 1
ATOM 4610 C CA . ILE B 1 166 ? 5.09 -32.812 -12.25 1 98.06 166 ILE B CA 1
ATOM 4611 C C . ILE B 1 166 ? 3.605 -32.5 -12.32 1 98.06 166 ILE B C 1
ATOM 4613 O O . ILE B 1 166 ? 2.834 -33.188 -12.992 1 98.06 166 ILE B O 1
ATOM 4617 N N . ILE B 1 167 ? 3.219 -31.5 -11.602 1 98 167 ILE B N 1
ATOM 4618 C CA . ILE B 1 167 ? 1.898 -30.891 -11.688 1 98 167 ILE B CA 1
ATOM 4619 C C . ILE B 1 167 ? 2.027 -29.469 -12.211 1 98 167 ILE B C 1
ATOM 4621 O O . ILE B 1 167 ? 2.467 -28.562 -11.484 1 98 167 ILE B O 1
ATOM 4625 N N . ALA B 1 168 ? 1.671 -29.234 -13.477 1 98.62 168 ALA B N 1
ATOM 4626 C CA . ALA B 1 168 ? 1.781 -27.906 -14.078 1 98.62 168 ALA B CA 1
ATOM 4627 C C . ALA B 1 168 ? 0.473 -27.125 -13.938 1 98.62 168 ALA B C 1
ATOM 4629 O O . ALA B 1 168 ? -0.611 -27.688 -14.094 1 98.62 168 ALA B O 1
ATOM 4630 N N . ALA B 1 169 ? 0.587 -25.875 -13.578 1 98.75 169 ALA B N 1
ATOM 4631 C CA . ALA B 1 169 ? -0.59 -25.047 -13.344 1 98.75 169 ALA B CA 1
ATOM 4632 C C . ALA B 1 169 ? -0.923 -24.203 -14.57 1 98.75 169 ALA B C 1
ATOM 4634 O O . ALA B 1 169 ? -0.209 -23.25 -14.891 1 98.75 169 ALA B O 1
ATOM 4635 N N . PRO B 1 170 ? -1.986 -24.562 -15.289 1 98.88 170 PRO B N 1
ATOM 4636 C CA . PRO B 1 170 ? -2.426 -23.641 -16.344 1 98.88 170 PRO B CA 1
ATOM 4637 C C . PRO B 1 170 ? -2.904 -22.297 -15.812 1 98.88 170 PRO B C 1
ATOM 4639 O O . PRO B 1 170 ? -3.084 -22.141 -14.602 1 98.88 170 PRO B O 1
ATOM 4642 N N . ILE B 1 171 ? -3.043 -21.328 -16.719 1 98.94 171 ILE B N 1
ATOM 4643 C CA . ILE B 1 171 ? -3.418 -19.969 -16.344 1 98.94 171 ILE B CA 1
ATOM 4644 C C . ILE B 1 171 ? -4.879 -19.719 -16.703 1 98.94 171 ILE B C 1
ATOM 4646 O O . ILE B 1 171 ? -5.324 -20.078 -17.797 1 98.94 171 ILE B O 1
ATOM 4650 N N . ILE B 1 172 ? -5.609 -19.172 -15.797 1 98.94 172 ILE B N 1
ATOM 4651 C CA . ILE B 1 172 ? -6.977 -18.703 -16.031 1 98.94 172 ILE B CA 1
ATOM 4652 C C . ILE B 1 172 ? -7.027 -17.188 -15.938 1 98.94 172 ILE B C 1
ATOM 4654 O O . ILE B 1 172 ? -6.781 -16.609 -14.875 1 98.94 172 ILE B O 1
ATOM 4658 N N . SER B 1 173 ? -7.316 -16.516 -17.047 1 98.88 173 SER B N 1
ATOM 4659 C CA . SER B 1 173 ? -7.641 -15.094 -17.016 1 98.88 173 SER B CA 1
ATOM 4660 C C . SER B 1 173 ? -9.141 -14.883 -16.828 1 98.88 173 SER B C 1
ATOM 4662 O O . SER B 1 173 ? -9.953 -15.531 -17.484 1 98.88 173 SER B O 1
ATOM 4664 N N . LEU B 1 174 ? -9.492 -14 -15.953 1 98.88 174 LEU B N 1
ATOM 4665 C CA . LEU B 1 174 ? -10.891 -13.703 -15.68 1 98.88 174 LEU B CA 1
ATOM 4666 C C . LEU B 1 174 ? -11.375 -12.531 -16.531 1 98.88 174 LEU B C 1
ATOM 4668 O O . LEU B 1 174 ? -12.508 -12.07 -16.375 1 98.88 174 LEU B O 1
ATOM 4672 N N . ALA B 1 175 ? -10.555 -12.062 -17.422 1 98.69 175 ALA B N 1
ATOM 4673 C CA . ALA B 1 175 ? -10.828 -10.828 -18.141 1 98.69 175 ALA B CA 1
ATOM 4674 C C . ALA B 1 175 ? -12.133 -10.914 -18.922 1 98.69 175 ALA B C 1
ATOM 4676 O O . ALA B 1 175 ? -12.914 -9.961 -18.953 1 98.69 175 ALA B O 1
ATOM 4677 N N . ASP B 1 176 ? -12.344 -11.992 -19.547 1 98.56 176 ASP B N 1
ATOM 4678 C CA . ASP B 1 176 ? -13.625 -12.328 -20.172 1 98.56 176 ASP B CA 1
ATOM 4679 C C . ASP B 1 176 ? -14.352 -13.414 -19.375 1 98.56 176 ASP B C 1
ATOM 4681 O O . ASP B 1 176 ? -13.961 -14.578 -19.406 1 98.56 176 ASP B O 1
ATOM 4685 N N . PRO B 1 177 ? -15.414 -13.109 -18.719 1 98.19 177 PRO B N 1
ATOM 4686 C CA . PRO B 1 177 ? -16.047 -14.055 -17.781 1 98.19 177 PRO B CA 1
ATOM 4687 C C . PRO B 1 177 ? -16.516 -15.336 -18.469 1 98.19 177 PRO B C 1
ATOM 4689 O O . PRO B 1 177 ? -16.344 -16.422 -17.938 1 98.19 177 PRO B O 1
ATOM 4692 N N . GLU B 1 178 ? -17.062 -15.227 -19.609 1 98.25 178 GLU B N 1
ATOM 4693 C CA . GLU B 1 178 ? -17.547 -16.406 -20.312 1 98.25 178 GLU B CA 1
ATOM 4694 C C . GLU B 1 178 ? -16.391 -17.297 -20.766 1 98.25 178 GLU B C 1
ATOM 4696 O O . GLU B 1 178 ? -16.406 -18.5 -20.578 1 98.25 178 GLU B O 1
ATOM 4701 N N . LYS B 1 179 ? -15.406 -16.734 -21.375 1 98.69 179 LYS B N 1
ATOM 4702 C CA . LYS B 1 179 ? -14.25 -17.484 -21.844 1 98.69 179 LYS B CA 1
ATOM 4703 C C . LYS B 1 179 ? -13.469 -18.078 -20.672 1 98.69 179 LYS B C 1
ATOM 4705 O O . LYS B 1 179 ? -12.852 -19.141 -20.812 1 98.69 179 LYS B O 1
ATOM 4710 N N . ALA B 1 180 ? -13.5 -17.406 -19.594 1 98.88 180 ALA B N 1
ATOM 4711 C CA . ALA B 1 180 ? -12.836 -17.922 -18.391 1 98.88 180 ALA B CA 1
ATOM 4712 C C . ALA B 1 180 ? -13.445 -19.266 -17.969 1 98.88 180 ALA B C 1
ATOM 4714 O O . ALA B 1 180 ? -12.727 -20.203 -17.641 1 98.88 180 ALA B O 1
ATOM 4715 N N . VAL B 1 181 ? -14.766 -19.297 -17.969 1 98.88 181 VAL B N 1
ATOM 4716 C CA . VAL B 1 181 ? -15.445 -20.547 -17.625 1 98.88 181 VAL B CA 1
ATOM 4717 C C . VAL B 1 181 ? -15.062 -21.625 -18.625 1 98.88 181 VAL B C 1
ATOM 4719 O O . VAL B 1 181 ? -14.781 -22.766 -18.234 1 98.88 181 VAL B O 1
ATOM 4722 N N . GLY B 1 182 ? -15.062 -21.25 -19.891 1 98.88 182 GLY B N 1
ATOM 4723 C CA . GLY B 1 182 ? -14.641 -22.188 -20.922 1 98.88 182 GLY B CA 1
ATOM 4724 C C . GLY B 1 182 ? -13.234 -22.719 -20.703 1 98.88 182 GLY B C 1
ATOM 4725 O O . GLY B 1 182 ? -12.984 -23.906 -20.875 1 98.88 182 GLY B O 1
ATOM 4726 N N . GLU B 1 183 ? -12.352 -21.828 -20.344 1 98.94 183 GLU B N 1
ATOM 4727 C CA . GLU B 1 183 ? -10.961 -22.219 -20.109 1 98.94 183 GLU B CA 1
ATOM 4728 C C . GLU B 1 183 ? -10.852 -23.141 -18.906 1 98.94 183 GLU B C 1
ATOM 4730 O O . GLU B 1 183 ? -10.055 -24.094 -18.906 1 98.94 183 GLU B O 1
ATOM 4735 N N . VAL B 1 184 ? -11.641 -22.875 -17.844 1 98.94 184 VAL B N 1
ATOM 4736 C CA . VAL B 1 184 ? -11.664 -23.734 -16.672 1 98.94 184 VAL B CA 1
ATOM 4737 C C . VAL B 1 184 ? -12.109 -25.141 -17.078 1 98.94 184 VAL B C 1
ATOM 4739 O O . VAL B 1 184 ? -11.477 -26.125 -16.703 1 98.94 184 VAL B O 1
ATOM 4742 N N . GLU B 1 185 ? -13.164 -25.203 -17.859 1 98.88 185 GLU B N 1
ATOM 4743 C CA . GLU B 1 185 ? -13.633 -26.5 -18.328 1 98.88 185 GLU B CA 1
ATOM 4744 C C . GLU B 1 185 ? -12.57 -27.219 -19.156 1 98.88 185 GLU B C 1
ATOM 4746 O O . GLU B 1 185 ? -12.375 -28.422 -19.016 1 98.88 185 GLU B O 1
ATOM 4751 N N . PHE B 1 186 ? -11.922 -26.516 -19.938 1 98.88 186 PHE B N 1
ATOM 4752 C CA . PHE B 1 186 ? -10.875 -27.062 -20.812 1 98.88 186 PHE B CA 1
ATOM 4753 C C . PHE B 1 186 ? -9.766 -27.688 -19.984 1 98.88 186 PHE B C 1
ATOM 4755 O O . PHE B 1 186 ? -9.406 -28.844 -20.203 1 98.88 186 PHE B O 1
ATOM 4762 N N . VAL B 1 187 ? -9.258 -26.953 -19.016 1 98.88 187 VAL B N 1
ATOM 4763 C CA . VAL B 1 187 ? -8.086 -27.422 -18.281 1 98.88 187 VAL B CA 1
ATOM 4764 C C . VAL B 1 187 ? -8.5 -28.547 -17.312 1 98.88 187 VAL B C 1
ATOM 4766 O O . VAL B 1 187 ? -7.754 -29.5 -17.109 1 98.88 187 VAL B O 1
ATOM 4769 N N . LEU B 1 188 ? -9.703 -28.422 -16.719 1 98.75 188 LEU B N 1
ATOM 4770 C CA . LEU B 1 188 ? -10.188 -29.484 -15.844 1 98.75 188 LEU B CA 1
ATOM 4771 C C . LEU B 1 188 ? -10.414 -30.766 -16.641 1 98.75 188 LEU B C 1
ATOM 4773 O O . LEU B 1 188 ? -10.109 -31.859 -16.156 1 98.75 188 LEU B O 1
ATOM 4777 N N . GLY B 1 189 ? -10.938 -30.594 -17.844 1 98.56 189 GLY B N 1
ATOM 4778 C CA . GLY B 1 189 ? -11.172 -31.75 -18.719 1 98.56 189 GLY B CA 1
ATOM 4779 C C . GLY B 1 189 ? -9.898 -32.5 -19.062 1 98.56 189 GLY B C 1
ATOM 4780 O O . GLY B 1 189 ? -9.945 -33.656 -19.438 1 98.56 189 GLY B O 1
ATOM 4781 N N . ARG B 1 190 ? -8.812 -31.891 -18.844 1 98.06 190 ARG B N 1
ATOM 4782 C CA . ARG B 1 190 ? -7.52 -32.469 -19.188 1 98.06 190 ARG B CA 1
ATOM 4783 C C . ARG B 1 190 ? -6.719 -32.812 -17.938 1 98.06 190 ARG B C 1
ATOM 4785 O O . ARG B 1 190 ? -5.523 -33.125 -18.031 1 98.06 190 ARG B O 1
ATOM 4792 N 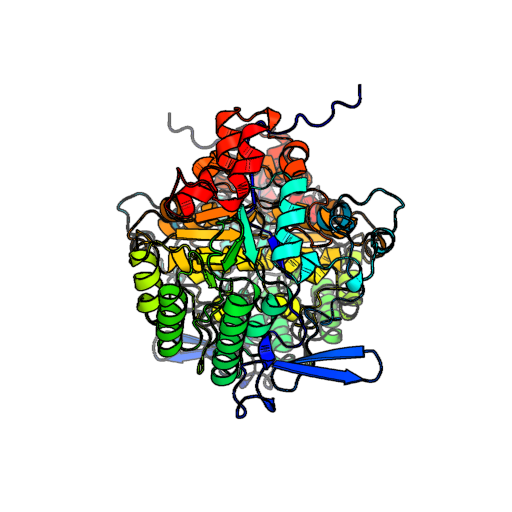N . GLY B 1 191 ? -7.359 -32.656 -16.812 1 97.38 191 GLY B N 1
ATOM 4793 C CA . GLY B 1 191 ? -6.809 -33.219 -15.594 1 97.38 191 GLY B CA 1
ATOM 4794 C C . GLY B 1 191 ? -6.027 -32.219 -14.758 1 97.38 191 GLY B C 1
ATOM 4795 O O . GLY B 1 191 ? -5.246 -32.594 -13.891 1 97.38 191 GLY B O 1
ATOM 4796 N N . ALA B 1 192 ? -6.18 -30.922 -14.992 1 98.56 192 ALA B N 1
ATOM 4797 C CA . ALA B 1 192 ? -5.484 -29.922 -14.188 1 98.56 192 ALA B CA 1
ATOM 4798 C C . ALA B 1 192 ? -5.793 -30.109 -12.703 1 98.56 192 ALA B C 1
ATOM 4800 O O . ALA B 1 192 ? -6.949 -30.312 -12.32 1 98.56 192 ALA B O 1
ATOM 4801 N N . LYS B 1 193 ? -4.758 -30.078 -11.891 1 97.94 193 LYS B N 1
ATOM 4802 C CA . LYS B 1 193 ? -4.91 -30.266 -10.445 1 97.94 193 LYS B CA 1
ATOM 4803 C C . LYS B 1 193 ? -4.754 -28.938 -9.703 1 97.94 193 LYS B C 1
ATOM 4805 O O . LYS B 1 193 ? -5.066 -28.859 -8.516 1 97.94 193 LYS B O 1
ATOM 4810 N N . LEU B 1 194 ? -4.32 -27.938 -10.328 1 97.94 194 LEU B N 1
ATOM 4811 C CA . LEU B 1 194 ? -4.238 -26.547 -9.875 1 97.94 194 LEU B CA 1
ATOM 4812 C C . LEU B 1 194 ? -4.332 -25.578 -11.055 1 97.94 194 LEU B C 1
ATOM 4814 O O . LEU B 1 194 ? -4.141 -25.984 -12.203 1 97.94 194 LEU B O 1
ATOM 4818 N N . VAL B 1 195 ? -4.641 -24.344 -10.773 1 98.94 195 VAL B N 1
ATOM 4819 C CA . VAL B 1 195 ? -4.652 -23.312 -11.797 1 98.94 195 VAL B CA 1
ATOM 4820 C C . VAL B 1 195 ? -4.043 -22.016 -11.242 1 98.94 195 VAL B C 1
ATOM 4822 O O . VAL B 1 195 ? -4.105 -21.766 -10.031 1 98.94 195 VAL B O 1
ATOM 4825 N N . CYS B 1 196 ? -3.428 -21.234 -12.133 1 98.88 196 CYS B N 1
ATOM 4826 C CA . CYS B 1 196 ? -2.914 -19.922 -11.758 1 98.88 196 CYS B CA 1
ATOM 4827 C C . CYS B 1 196 ? -3.904 -18.828 -12.133 1 98.88 196 CYS B C 1
ATOM 4829 O O . CYS B 1 196 ? -4.512 -18.859 -13.203 1 98.88 196 CYS B O 1
ATOM 4831 N N . VAL B 1 197 ? -4.117 -17.969 -11.266 1 98.94 197 VAL B N 1
ATOM 4832 C CA . VAL B 1 197 ? -4.773 -16.703 -11.523 1 98.94 197 VAL B CA 1
ATOM 4833 C C . VAL B 1 197 ? -3.863 -15.555 -11.086 1 98.94 197 VAL B C 1
ATOM 4835 O O . VAL B 1 197 ? -3.248 -15.617 -10.016 1 98.94 197 VAL B O 1
ATOM 4838 N N . ARG B 1 198 ? -3.732 -14.586 -11.93 1 98.75 198 ARG B N 1
ATOM 4839 C CA . ARG B 1 198 ? -2.855 -13.453 -11.656 1 98.75 198 ARG B CA 1
ATOM 4840 C C . ARG B 1 198 ? -3.311 -12.703 -10.406 1 98.75 198 ARG B C 1
ATOM 4842 O O . ARG B 1 198 ? -4.488 -12.359 -10.281 1 98.75 198 ARG B O 1
ATOM 4849 N N . PRO B 1 199 ? -2.43 -12.5 -9.43 1 98.75 199 PRO B N 1
ATOM 4850 C CA . PRO B 1 199 ? -2.773 -11.695 -8.25 1 98.75 199 PRO B CA 1
ATOM 4851 C C . PRO B 1 199 ? -2.811 -10.203 -8.547 1 98.75 199 PRO B C 1
ATOM 4853 O O . PRO B 1 199 ? -1.873 -9.477 -8.203 1 98.75 199 PRO B O 1
ATOM 4856 N N . ALA B 1 200 ? -3.918 -9.781 -9.133 1 98.62 200 ALA B N 1
ATOM 4857 C CA . ALA B 1 200 ? -4.047 -8.438 -9.68 1 98.62 200 ALA B CA 1
ATOM 4858 C C . ALA B 1 200 ? -5.508 -8.086 -9.945 1 98.62 200 ALA B C 1
ATOM 4860 O O . ALA B 1 200 ? -6.375 -8.969 -9.938 1 98.62 200 ALA B O 1
ATOM 4861 N N . PRO B 1 201 ? -5.785 -6.766 -10.141 1 98.5 201 PRO B N 1
ATOM 4862 C CA . PRO B 1 201 ? -7.098 -6.422 -10.695 1 98.5 201 PRO B CA 1
ATOM 4863 C C . PRO B 1 201 ? -7.387 -7.145 -12.016 1 98.5 201 PRO B C 1
ATOM 4865 O O . PRO B 1 201 ? -6.48 -7.359 -12.82 1 98.5 201 PRO B O 1
ATOM 4868 N N . VAL B 1 202 ? -8.617 -7.484 -12.156 1 98.75 202 VAL B N 1
ATOM 4869 C CA . VAL B 1 202 ? -9.016 -8.18 -13.375 1 98.75 202 VAL B CA 1
ATOM 4870 C C . VAL B 1 202 ? -9.25 -7.168 -14.5 1 98.75 202 VAL B C 1
ATOM 4872 O O . VAL B 1 202 ? -10.07 -6.258 -14.359 1 98.75 202 VAL B O 1
ATOM 4875 N N . PRO B 1 203 ? -8.539 -7.324 -15.594 1 97.69 203 PRO B N 1
ATOM 4876 C CA . PRO B 1 203 ? -8.828 -6.418 -16.703 1 97.69 203 PRO B CA 1
ATOM 4877 C C . PRO B 1 203 ? -10.281 -6.496 -17.172 1 97.69 203 PRO B C 1
ATOM 4879 O O . PRO B 1 203 ? -10.891 -7.566 -17.125 1 97.69 203 PRO B O 1
ATOM 4882 N N . GLY B 1 204 ? -10.828 -5.391 -17.547 1 94.5 204 GLY B N 1
ATOM 4883 C CA . GLY B 1 204 ? -12.18 -5.316 -18.078 1 94.5 204 GLY B CA 1
ATOM 4884 C C . GLY B 1 204 ? -12.305 -4.348 -19.25 1 94.5 204 GLY B C 1
ATOM 4885 O O . GLY B 1 204 ? -11.43 -3.504 -19.453 1 94.5 204 GLY B O 1
ATOM 4886 N N . LEU B 1 205 ? -13.367 -4.555 -20.031 1 90.62 205 LEU B N 1
ATOM 4887 C CA . LEU B 1 205 ? -13.594 -3.711 -21.203 1 90.62 205 LEU B CA 1
ATOM 4888 C C . LEU B 1 205 ? -13.875 -2.271 -20.781 1 90.62 205 LEU B C 1
ATOM 4890 O O . LEU B 1 205 ? -13.367 -1.333 -21.406 1 90.62 205 LEU B O 1
ATOM 4894 N N . VAL B 1 206 ? -14.664 -2.113 -19.75 1 89.69 206 VAL B N 1
ATOM 4895 C CA . VAL B 1 206 ? -15.078 -0.785 -19.312 1 89.69 206 VAL B CA 1
ATOM 4896 C C . VAL B 1 206 ? -14.18 -0.311 -18.172 1 89.69 206 VAL B C 1
ATOM 4898 O O . VAL B 1 206 ? -13.68 0.815 -18.203 1 89.69 206 VAL B O 1
ATOM 4901 N N . ARG B 1 207 ? -13.953 -1.149 -17.25 1 92.62 207 ARG B N 1
ATOM 4902 C CA . ARG B 1 207 ? -13.102 -0.878 -16.094 1 92.62 207 ARG B CA 1
ATOM 4903 C C . ARG B 1 207 ? -12.586 -2.174 -15.484 1 92.62 207 ARG B C 1
ATOM 4905 O O . ARG B 1 207 ? -13.172 -3.24 -15.68 1 92.62 207 ARG B O 1
ATOM 4912 N N . PRO B 1 208 ? -11.516 -2.08 -14.812 1 96.75 208 PRO B N 1
ATOM 4913 C CA . PRO B 1 208 ? -11.047 -3.279 -14.117 1 96.75 208 PRO B CA 1
ATOM 4914 C C . PRO B 1 208 ? -12.008 -3.74 -13.023 1 96.75 208 PRO B C 1
ATOM 4916 O O . PRO B 1 208 ? -12.922 -3.002 -12.648 1 96.75 208 PRO B O 1
ATOM 4919 N N . ARG B 1 209 ? -11.836 -4.934 -12.602 1 98 209 ARG B N 1
ATOM 4920 C CA . ARG B 1 209 ? -12.719 -5.52 -11.602 1 98 209 ARG B CA 1
ATOM 4921 C C . ARG B 1 209 ? -11.922 -6.145 -10.461 1 98 209 ARG B C 1
ATOM 4923 O O . ARG B 1 209 ? -10.773 -6.555 -10.656 1 98 209 ARG B O 1
ATOM 4930 N N . SER B 1 210 ? -12.547 -6.184 -9.359 1 97.75 210 SER B N 1
ATOM 4931 C CA . SER B 1 210 ? -12.094 -7.012 -8.25 1 97.75 210 SER B CA 1
ATOM 4932 C C . SER B 1 210 ? -12.219 -8.5 -8.586 1 97.75 210 SER B C 1
ATOM 4934 O O . SER B 1 210 ? -13.102 -8.898 -9.344 1 97.75 210 SER B O 1
ATOM 4936 N N . LEU B 1 211 ? -11.352 -9.328 -7.969 1 98.75 211 LEU B N 1
ATOM 4937 C CA . LEU B 1 211 ? -11.484 -10.773 -8.086 1 98.75 211 LEU B CA 1
ATOM 4938 C C . LEU B 1 211 ? -12.797 -11.25 -7.48 1 98.75 211 LEU B C 1
ATOM 4940 O O . LEU B 1 211 ? -13.328 -12.297 -7.871 1 98.75 211 LEU B O 1
ATOM 4944 N N . GLY B 1 212 ? -13.328 -10.445 -6.566 1 98.44 212 GLY B N 1
ATOM 4945 C CA . GLY B 1 212 ? -14.539 -10.844 -5.867 1 98.44 212 GLY B CA 1
ATOM 4946 C C . GLY B 1 212 ? -15.812 -10.375 -6.551 1 98.44 212 GLY B C 1
ATOM 4947 O O . GLY B 1 212 ? -16.906 -10.586 -6.035 1 98.44 212 GLY B O 1
ATOM 4948 N N . ASP B 1 213 ? -15.688 -9.688 -7.691 1 97.94 213 ASP B N 1
ATOM 4949 C CA . ASP B 1 213 ? -16.875 -9.336 -8.469 1 97.94 213 ASP B CA 1
ATOM 4950 C C . ASP B 1 213 ? -17.719 -10.57 -8.766 1 97.94 213 ASP B C 1
ATOM 4952 O O . ASP B 1 213 ? -17.203 -11.586 -9.234 1 97.94 213 ASP B O 1
ATOM 4956 N N . PRO B 1 214 ? -18.984 -10.516 -8.57 1 97.94 214 PRO B N 1
ATOM 4957 C CA . PRO B 1 214 ? -19.844 -11.688 -8.727 1 97.94 214 PRO B CA 1
ATOM 4958 C C . PRO B 1 214 ? -19.828 -12.242 -10.148 1 97.94 214 PRO B C 1
ATOM 4960 O O . PRO B 1 214 ? -20.172 -13.414 -10.367 1 97.94 214 PRO B O 1
ATOM 4963 N N . VAL B 1 215 ? -19.438 -11.469 -11.086 1 98.31 215 VAL B N 1
ATOM 4964 C CA . VAL B 1 215 ? -19.375 -11.93 -12.469 1 98.31 215 VAL B CA 1
ATOM 4965 C C . VAL B 1 215 ? -18.391 -13.078 -12.594 1 98.31 215 VAL B C 1
ATOM 4967 O O . VAL B 1 215 ? -18.484 -13.898 -13.516 1 98.31 215 VAL B O 1
ATOM 4970 N N . HIS B 1 216 ? -17.484 -13.242 -11.633 1 98.81 216 HIS B N 1
ATOM 4971 C CA . HIS B 1 216 ? -16.453 -14.273 -11.688 1 98.81 216 HIS B CA 1
ATOM 4972 C C . HIS B 1 216 ? -16.875 -15.516 -10.914 1 98.81 216 HIS B C 1
ATOM 4974 O O . HIS B 1 216 ? -16.156 -16.531 -10.906 1 98.81 216 HIS B O 1
ATOM 4980 N N . ASP B 1 217 ? -18.062 -15.531 -10.266 1 98.81 217 ASP B N 1
ATOM 4981 C CA . ASP B 1 217 ? -18.5 -16.609 -9.391 1 98.81 217 ASP B CA 1
ATOM 4982 C C . ASP B 1 217 ? -18.547 -17.938 -10.133 1 98.81 217 ASP B C 1
ATOM 4984 O O . ASP B 1 217 ? -18.219 -18.984 -9.562 1 98.81 217 ASP B O 1
ATOM 4988 N N . PRO B 1 218 ? -18.953 -17.906 -11.406 1 98.94 218 PRO B N 1
ATOM 4989 C CA . PRO B 1 218 ? -18.984 -19.203 -12.078 1 98.94 218 PRO B CA 1
ATOM 4990 C C . PRO B 1 218 ? -17.625 -19.891 -12.109 1 98.94 218 PRO B C 1
ATOM 4992 O O . PRO B 1 218 ? -17.531 -21.109 -11.977 1 98.94 218 PRO B O 1
ATOM 4995 N N . VAL B 1 219 ? -16.562 -19.125 -12.258 1 98.94 219 VAL B N 1
ATOM 4996 C CA . VAL B 1 219 ? -15.211 -19.688 -12.258 1 98.94 219 VAL B CA 1
ATOM 4997 C C . VAL B 1 219 ? -14.875 -20.203 -10.867 1 98.94 219 VAL B C 1
ATOM 4999 O O . VAL B 1 219 ? -14.445 -21.359 -10.719 1 98.94 219 VAL B O 1
ATOM 5002 N N . TRP B 1 220 ? -15.102 -19.406 -9.859 1 98.94 220 TRP B N 1
ATOM 5003 C CA . TRP B 1 220 ? -14.789 -19.812 -8.492 1 98.94 220 TRP B CA 1
ATOM 5004 C C . TRP B 1 220 ? -15.602 -21.031 -8.078 1 98.94 220 TRP B C 1
ATOM 5006 O O . TRP B 1 220 ? -15.078 -21.953 -7.453 1 98.94 220 TRP B O 1
ATOM 5016 N N . ALA B 1 221 ? -16.844 -21 -8.469 1 98.88 221 ALA B N 1
ATOM 5017 C CA . ALA B 1 221 ? -17.734 -22.109 -8.133 1 98.88 221 ALA B CA 1
ATOM 5018 C C . ALA B 1 221 ? -17.25 -23.422 -8.75 1 98.88 221 ALA B C 1
ATOM 5020 O O . ALA B 1 221 ? -17.203 -24.453 -8.078 1 98.88 221 ALA B O 1
ATOM 5021 N N . ARG B 1 222 ? -16.875 -23.375 -9.977 1 98.88 222 ARG B N 1
ATOM 5022 C CA . ARG B 1 222 ? -16.438 -24.594 -10.68 1 98.88 222 ARG B CA 1
ATOM 5023 C C . ARG B 1 222 ? -15.148 -25.141 -10.078 1 98.88 222 ARG B C 1
ATOM 5025 O O . ARG B 1 222 ? -14.992 -26.359 -9.938 1 98.88 222 ARG B O 1
ATOM 5032 N N . LEU B 1 223 ? -14.227 -24.266 -9.766 1 98.88 223 LEU B N 1
ATOM 5033 C CA . LEU B 1 223 ? -12.961 -24.688 -9.172 1 98.88 223 LEU B CA 1
ATOM 5034 C C . LEU B 1 223 ? -13.18 -25.25 -7.77 1 98.88 223 LEU B C 1
ATOM 5036 O O . LEU B 1 223 ? -12.57 -26.25 -7.395 1 98.88 223 LEU B O 1
ATOM 5040 N N . ALA B 1 224 ? -14.055 -24.625 -7.039 1 98.81 224 ALA B N 1
ATOM 5041 C CA . ALA B 1 224 ? -14.406 -25.125 -5.711 1 98.81 224 ALA B CA 1
ATOM 5042 C C . ALA B 1 224 ? -15.023 -26.516 -5.801 1 98.81 224 ALA B C 1
ATOM 5044 O O . ALA B 1 224 ? -14.656 -27.422 -5.035 1 98.81 224 ALA B O 1
ATOM 5045 N N . GLU B 1 225 ? -15.914 -26.641 -6.711 1 98.5 225 GLU B N 1
ATOM 5046 C CA . GLU B 1 225 ? -16.578 -27.922 -6.91 1 98.5 2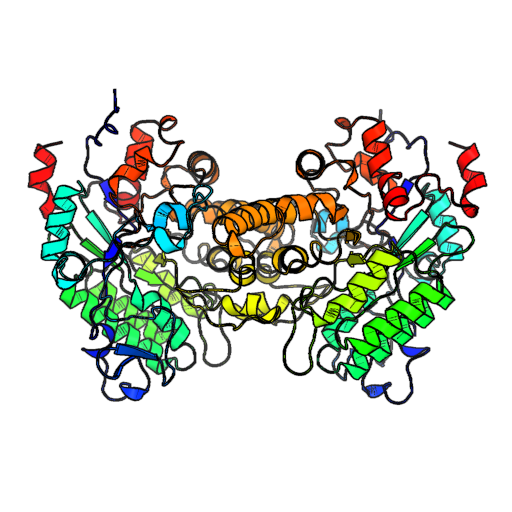25 GLU B CA 1
ATOM 5047 C C . GLU B 1 225 ? -15.578 -29 -7.285 1 98.5 225 GLU B C 1
A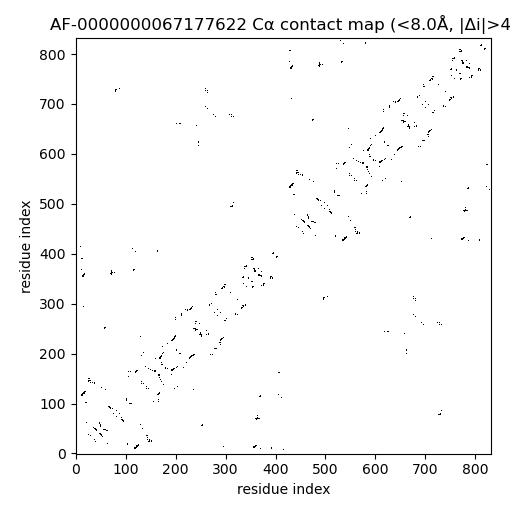TOM 5049 O O . GLU B 1 225 ? -15.656 -30.125 -6.777 1 98.5 225 GLU B O 1
ATOM 5054 N N . ALA B 1 226 ? -14.672 -28.703 -8.117 1 98.44 226 ALA B N 1
ATOM 5055 C CA . ALA B 1 226 ? -13.68 -29.656 -8.602 1 98.44 226 ALA B CA 1
ATOM 5056 C C . ALA B 1 226 ? -12.617 -29.938 -7.543 1 98.44 226 ALA B C 1
ATOM 5058 O O . ALA B 1 226 ? -11.859 -30.906 -7.652 1 98.44 226 ALA B O 1
ATOM 5059 N N . GLY B 1 227 ? -12.516 -29.062 -6.535 1 98 227 GLY B N 1
ATOM 5060 C CA . GLY B 1 227 ? -11.484 -29.172 -5.52 1 98 227 GLY B CA 1
ATOM 5061 C C . GLY B 1 227 ? -10.109 -28.766 -6.02 1 98 227 GLY B C 1
ATOM 5062 O O . GLY B 1 227 ? -9.094 -29.266 -5.52 1 98 227 GLY B O 1
ATOM 5063 N N . VAL B 1 228 ? -10.078 -27.984 -7.051 1 98.56 228 VAL B N 1
ATOM 5064 C CA . VAL B 1 228 ? -8.82 -27.547 -7.652 1 98.56 228 VAL B CA 1
ATOM 5065 C C . VAL B 1 228 ? -8.43 -26.188 -7.074 1 98.56 228 VAL B C 1
ATOM 5067 O O . VAL B 1 228 ? -9.141 -25.203 -7.254 1 98.56 228 VAL B O 1
ATOM 5070 N N . PRO B 1 229 ? -7.301 -26.125 -6.371 1 98.69 229 PRO B N 1
ATOM 5071 C CA . PRO B 1 229 ? -6.867 -24.859 -5.766 1 98.69 229 PRO B CA 1
ATOM 5072 C C . PRO B 1 229 ? -6.441 -23.828 -6.809 1 98.69 229 PRO B C 1
ATOM 5074 O O . PRO B 1 229 ? -6.02 -24.188 -7.91 1 98.69 229 PRO B O 1
ATOM 5077 N N . VAL B 1 230 ? -6.547 -22.578 -6.422 1 98.94 230 VAL B N 1
ATOM 5078 C CA . VAL B 1 230 ? -6.113 -21.438 -7.234 1 98.94 230 VAL B CA 1
ATOM 5079 C C . VAL B 1 230 ? -4.781 -20.906 -6.707 1 98.94 230 VAL B C 1
ATOM 5081 O O . VAL B 1 230 ? -4.672 -20.547 -5.535 1 98.94 230 VAL B O 1
ATOM 5084 N N . VAL B 1 231 ? -3.777 -20.844 -7.586 1 98.94 231 VAL B N 1
ATOM 5085 C CA . VAL B 1 231 ? -2.457 -20.344 -7.227 1 98.94 231 VAL B CA 1
ATOM 5086 C C . VAL B 1 231 ? -2.342 -18.875 -7.621 1 98.94 231 VAL B C 1
ATOM 5088 O O . VAL B 1 231 ? -2.5 -18.516 -8.789 1 98.94 231 VAL B O 1
ATOM 5091 N N . PHE B 1 232 ? -2.133 -18.062 -6.637 1 98.94 232 PHE B N 1
ATOM 5092 C CA . PHE B 1 232 ? -1.689 -16.688 -6.852 1 98.94 232 PHE B CA 1
ATOM 5093 C C . PHE B 1 232 ? -0.17 -16.578 -6.777 1 98.94 232 PHE B C 1
ATOM 5095 O O . PHE B 1 232 ? 0.388 -16.328 -5.711 1 98.94 232 PHE B O 1
ATOM 5102 N N . HIS B 1 233 ? 0.427 -16.781 -7.922 1 98.81 233 HIS B N 1
ATOM 5103 C CA . HIS B 1 233 ? 1.877 -16.703 -8.062 1 98.81 233 HIS B CA 1
ATOM 5104 C C . HIS B 1 233 ? 2.32 -15.281 -8.406 1 98.81 233 HIS B C 1
ATOM 5106 O O . HIS B 1 233 ? 1.65 -14.586 -9.172 1 98.81 233 HIS B O 1
ATOM 5112 N N . LEU B 1 234 ? 3.428 -14.867 -7.844 1 97 234 LEU B N 1
ATOM 5113 C CA . LEU B 1 234 ? 3.957 -13.547 -8.172 1 97 234 LEU B CA 1
ATOM 5114 C C . LEU B 1 234 ? 3.918 -13.312 -9.68 1 97 234 LEU B C 1
ATOM 5116 O O . LEU B 1 234 ? 4.336 -14.172 -10.461 1 97 234 LEU B O 1
ATOM 5120 N N . SER B 1 235 ? 3.373 -12.219 -10.102 1 96.56 235 SER B N 1
ATOM 5121 C CA . SER B 1 235 ? 3.23 -11.797 -11.484 1 96.56 235 SER B CA 1
ATOM 5122 C C . SER B 1 235 ? 3.242 -10.273 -11.609 1 96.56 235 SER B C 1
ATOM 5124 O O . SER B 1 235 ? 3.182 -9.57 -10.602 1 96.56 235 SER B O 1
ATOM 5126 N N . ASP B 1 236 ? 3.412 -9.836 -12.859 1 96.06 236 ASP B N 1
ATOM 5127 C CA . ASP B 1 236 ? 3.168 -8.414 -13.078 1 96.06 236 ASP B CA 1
ATOM 5128 C C . ASP B 1 236 ? 1.71 -8.055 -12.797 1 96.06 236 ASP B C 1
ATOM 5130 O O . ASP B 1 236 ? 0.829 -8.32 -13.617 1 96.06 236 ASP B O 1
ATOM 5134 N N . SER B 1 237 ? 1.49 -7.426 -11.68 1 96.81 237 SER B N 1
ATOM 5135 C CA . SER B 1 237 ? 0.142 -7.145 -11.203 1 96.81 237 SER B CA 1
ATOM 5136 C C . SER B 1 237 ? -0.365 -5.805 -11.727 1 96.81 237 SER B C 1
ATOM 5138 O O . SER B 1 237 ? -1.521 -5.441 -11.5 1 96.81 237 SER B O 1
ATOM 5140 N N . GLY B 1 238 ? 0.475 -5.09 -12.406 1 96 238 GLY B N 1
ATOM 5141 C CA . GLY B 1 238 ? 0.13 -3.73 -12.797 1 96 238 GLY B CA 1
ATOM 5142 C C . GLY B 1 238 ? 0.321 -2.725 -11.68 1 96 238 GLY B C 1
ATOM 5143 O O . GLY B 1 238 ? -0.107 -1.573 -11.789 1 96 238 GLY B O 1
ATOM 5144 N N . TYR B 1 239 ? 1.008 -3.043 -10.625 1 96.81 239 TYR B N 1
ATOM 5145 C CA . TYR B 1 239 ? 1.102 -2.213 -9.43 1 96.81 239 TYR B CA 1
ATOM 5146 C C . TYR B 1 239 ? 2.191 -1.158 -9.578 1 96.81 239 TYR B C 1
ATOM 5148 O O . TYR B 1 239 ? 2.309 -0.255 -8.75 1 96.81 239 TYR B O 1
ATOM 5156 N N . MET B 1 240 ? 2.947 -1.22 -10.711 1 95.56 240 MET B N 1
ATOM 5157 C CA . MET B 1 240 ? 3.852 -0.107 -10.992 1 95.56 240 MET B CA 1
ATOM 5158 C C . MET B 1 240 ? 3.074 1.19 -11.188 1 95.56 240 MET B C 1
ATOM 5160 O O . MET B 1 240 ? 3.66 2.275 -11.195 1 95.56 240 MET B O 1
ATOM 5164 N N . ALA B 1 241 ? 1.772 1.031 -11.266 1 95.88 241 ALA B N 1
ATOM 5165 C CA . ALA B 1 241 ? 0.902 2.203 -11.328 1 95.88 241 ALA B CA 1
ATOM 5166 C C . ALA B 1 241 ? 1.057 3.066 -10.078 1 95.88 241 ALA B C 1
ATOM 5168 O O . ALA B 1 241 ? 0.871 4.285 -10.133 1 95.88 241 ALA B O 1
ATOM 5169 N N . ILE B 1 242 ? 1.41 2.492 -8.961 1 97.06 242 ILE B N 1
ATOM 5170 C CA . ILE B 1 242 ? 1.457 3.215 -7.691 1 97.06 242 ILE B CA 1
ATOM 5171 C C . ILE B 1 242 ? 2.729 4.059 -7.625 1 97.06 242 ILE B C 1
ATOM 5173 O O . ILE B 1 242 ? 2.666 5.273 -7.422 1 97.06 242 ILE B O 1
ATOM 5177 N N . PRO B 1 243 ? 3.918 3.459 -7.871 1 96.62 243 PRO B N 1
ATOM 5178 C CA . PRO B 1 243 ? 5.098 4.32 -7.965 1 96.62 243 PRO B CA 1
ATOM 5179 C C . PRO B 1 243 ? 4.969 5.383 -9.055 1 96.62 243 PRO B C 1
ATOM 5181 O O . PRO B 1 243 ? 5.555 6.465 -8.938 1 96.62 243 PRO B O 1
ATOM 5184 N N . ALA B 1 244 ? 4.219 5.07 -10.078 1 96.12 244 ALA B N 1
ATOM 5185 C CA . ALA B 1 244 ? 4.031 6.047 -11.148 1 96.12 244 ALA B CA 1
ATOM 5186 C C . ALA B 1 244 ? 3.369 7.316 -10.617 1 96.12 244 ALA B C 1
ATOM 5188 O O . ALA B 1 244 ? 3.615 8.414 -11.133 1 96.12 244 ALA B O 1
ATOM 5189 N N . LEU B 1 245 ? 2.553 7.207 -9.562 1 96.62 245 LEU B N 1
ATOM 5190 C CA . LEU B 1 245 ? 1.96 8.383 -8.938 1 96.62 245 LEU B CA 1
ATOM 5191 C C . LEU B 1 245 ? 3.041 9.32 -8.406 1 96.62 245 LEU B C 1
ATOM 5193 O O . LEU B 1 245 ? 2.811 10.523 -8.258 1 96.62 245 LEU B O 1
ATOM 5197 N N . TRP B 1 246 ? 4.191 8.797 -8.102 1 97.81 246 TRP B N 1
ATOM 5198 C CA . TRP B 1 246 ? 5.281 9.555 -7.496 1 97.81 246 TRP B CA 1
ATOM 5199 C C . TRP B 1 246 ? 6.359 9.875 -8.523 1 97.81 246 TRP B C 1
ATOM 5201 O O . TRP B 1 246 ? 7.512 10.133 -8.172 1 97.81 246 TRP B O 1
ATOM 5211 N N . GLY B 1 247 ? 6.059 9.75 -9.797 1 95.06 247 GLY B N 1
ATOM 5212 C CA . GLY B 1 247 ? 6.961 10.148 -10.867 1 95.06 247 GLY B CA 1
ATOM 5213 C C . GLY B 1 247 ? 7.703 8.977 -11.484 1 95.06 247 GLY B C 1
ATOM 5214 O O . GLY B 1 247 ? 8.578 9.164 -12.336 1 95.06 247 GLY B O 1
ATOM 5215 N N . GLY B 1 248 ? 7.414 7.766 -11.078 1 92.81 248 GLY B N 1
ATOM 5216 C CA . GLY B 1 248 ? 8.039 6.59 -11.664 1 92.81 248 GLY B CA 1
ATOM 5217 C C . GLY B 1 248 ? 7.57 6.305 -13.086 1 92.81 248 GLY B C 1
ATOM 5218 O O . GLY B 1 248 ? 6.648 6.957 -13.578 1 92.81 248 GLY B O 1
ATOM 5219 N N . SER B 1 249 ? 8.141 5.316 -13.727 1 86.31 249 SER B N 1
ATOM 5220 C CA . SER B 1 249 ? 7.887 5.02 -15.133 1 86.31 249 SER B CA 1
ATOM 5221 C C . SER B 1 249 ? 6.562 4.289 -15.312 1 86.31 249 SER B C 1
ATOM 5223 O O . SER B 1 249 ? 6.012 4.254 -16.422 1 86.31 249 SER B O 1
ATOM 5225 N N . GLY B 1 250 ? 6.125 3.668 -14.273 1 87.38 250 GLY B N 1
ATOM 5226 C CA . GLY B 1 250 ? 4.918 2.863 -14.375 1 87.38 250 GLY B CA 1
ATOM 5227 C C . GLY B 1 250 ? 5.145 1.534 -15.07 1 87.38 250 GLY B C 1
ATOM 5228 O O . GLY B 1 250 ? 4.199 0.775 -15.289 1 87.38 250 GLY B O 1
ATOM 5229 N N . VAL B 1 251 ? 6.395 1.287 -15.383 1 80.88 251 VAL B N 1
ATOM 5230 C CA . VAL B 1 251 ? 6.719 0.077 -16.125 1 80.88 251 VAL B CA 1
ATOM 5231 C C . VAL B 1 251 ? 7.547 -0.865 -15.258 1 80.88 251 VAL B C 1
ATOM 5233 O O . VAL B 1 251 ? 8.516 -0.442 -14.617 1 80.88 251 VAL B O 1
ATOM 5236 N N . PHE B 1 252 ? 7.074 -2.074 -15.195 1 80.62 252 PHE B N 1
ATOM 5237 C CA . PHE B 1 252 ? 7.824 -3.078 -14.445 1 80.62 252 PHE B CA 1
ATOM 5238 C C . PHE B 1 252 ? 9.016 -3.572 -15.258 1 80.62 252 PHE B C 1
ATOM 5240 O O . PHE B 1 252 ? 8.867 -4.012 -16.391 1 80.62 252 PHE B O 1
ATOM 5247 N N . LYS B 1 253 ? 10.219 -3.334 -14.68 1 75.56 253 LYS B N 1
ATOM 5248 C CA . LYS B 1 253 ? 11.445 -3.879 -15.234 1 75.56 253 LYS B CA 1
ATOM 5249 C C . LYS B 1 253 ? 12.047 -4.938 -14.32 1 75.56 253 LYS B C 1
ATOM 5251 O O . LYS B 1 253 ? 12.453 -4.637 -13.195 1 75.56 253 LYS B O 1
ATOM 5256 N N . GLY B 1 254 ? 12.109 -6.145 -14.797 1 66.88 254 GLY B N 1
ATOM 5257 C CA . GLY B 1 254 ? 12.562 -7.25 -13.969 1 66.88 254 GLY B CA 1
ATOM 5258 C C . GLY B 1 254 ? 14.031 -7.164 -13.609 1 66.88 254 GLY B C 1
ATOM 5259 O O . GLY B 1 254 ? 14.477 -7.738 -12.617 1 66.88 254 GLY B O 1
ATOM 5260 N N . PHE B 1 255 ? 14.797 -6.457 -14.453 1 66.81 255 PHE B N 1
ATOM 5261 C CA . PHE B 1 255 ? 16.234 -6.398 -14.242 1 66.81 255 PHE B CA 1
ATOM 5262 C C . PHE B 1 255 ? 16.781 -5.012 -14.555 1 66.81 255 PHE B C 1
ATOM 5264 O O . PHE B 1 255 ? 16.109 -4.215 -15.219 1 66.81 255 PHE B O 1
ATOM 5271 N N . GLY B 1 256 ? 17.844 -4.668 -13.945 1 68.44 256 GLY B N 1
ATOM 5272 C CA . GLY B 1 256 ? 18.484 -3.396 -14.234 1 68.44 256 GLY B CA 1
ATOM 5273 C C . GLY B 1 256 ? 18.344 -2.389 -13.109 1 68.44 256 GLY B C 1
ATOM 5274 O O . GLY B 1 256 ? 17.812 -2.709 -12.047 1 68.44 256 GLY B O 1
ATOM 5275 N N . LYS B 1 257 ? 18.906 -1.27 -13.414 1 75.25 257 LYS B N 1
ATOM 5276 C CA . LYS B 1 257 ? 18.875 -0.197 -12.422 1 75.25 257 LYS B CA 1
ATOM 5277 C C . LYS B 1 257 ? 17.469 0.411 -12.328 1 75.25 257 LYS B C 1
ATOM 5279 O O . LYS B 1 257 ? 16.891 0.785 -13.344 1 75.25 257 LYS B O 1
ATOM 5284 N N . ARG B 1 258 ? 16.906 0.355 -11.188 1 82.81 258 ARG B N 1
ATOM 5285 C CA . ARG B 1 258 ? 15.578 0.909 -10.906 1 82.81 258 ARG B CA 1
ATOM 5286 C C . ARG B 1 258 ? 15.648 1.958 -9.805 1 82.81 258 ARG B C 1
ATOM 5288 O O . ARG B 1 258 ? 16.609 1.997 -9.039 1 82.81 258 ARG B O 1
ATOM 5295 N N . ASP B 1 259 ? 14.727 2.826 -9.914 1 92.81 259 ASP B N 1
ATOM 5296 C CA . ASP B 1 259 ? 14.547 3.717 -8.773 1 92.81 259 ASP B CA 1
ATOM 5297 C C . ASP B 1 259 ? 14.188 2.93 -7.516 1 92.81 259 ASP B C 1
ATOM 5299 O O . ASP B 1 259 ? 13.148 2.26 -7.473 1 92.81 259 ASP B O 1
ATOM 5303 N N . PRO B 1 260 ? 15.047 2.992 -6.496 1 94.69 260 PRO B N 1
ATOM 5304 C CA . PRO B 1 260 ? 14.773 2.199 -5.293 1 94.69 260 PRO B CA 1
ATOM 5305 C C . PRO B 1 260 ? 13.398 2.494 -4.695 1 94.69 260 PRO B C 1
ATOM 5307 O O . PRO B 1 260 ? 12.82 1.637 -4.027 1 94.69 260 PRO B O 1
ATOM 5310 N N . LEU B 1 261 ? 12.867 3.695 -4.965 1 97.12 261 LEU B N 1
ATOM 5311 C CA . LEU B 1 261 ? 11.562 4.035 -4.422 1 97.12 261 LEU B CA 1
ATOM 5312 C C . LEU B 1 261 ? 10.484 3.107 -4.969 1 97.12 261 LEU B C 1
ATOM 5314 O O . LEU B 1 261 ? 9.539 2.762 -4.262 1 97.12 261 LEU B O 1
ATOM 5318 N N . ASP B 1 262 ? 10.656 2.684 -6.215 1 95.44 262 ASP B N 1
ATOM 5319 C CA . ASP B 1 262 ? 9.672 1.8 -6.84 1 95.44 262 ASP B CA 1
ATOM 5320 C C . ASP B 1 262 ? 9.484 0.523 -6.023 1 95.44 262 ASP B C 1
ATOM 5322 O O . ASP B 1 262 ? 8.352 0.097 -5.781 1 95.44 262 ASP B O 1
ATOM 5326 N N . MET B 1 263 ? 10.586 -0.031 -5.555 1 92.38 263 MET B N 1
ATOM 5327 C CA . MET B 1 263 ? 10.539 -1.304 -4.84 1 92.38 263 MET B CA 1
ATOM 5328 C C . MET B 1 263 ? 9.977 -1.118 -3.432 1 92.38 263 MET B C 1
ATOM 5330 O O . MET B 1 263 ? 9.281 -1.994 -2.914 1 92.38 263 MET B O 1
ATOM 5334 N N . VAL B 1 264 ? 10.305 0.019 -2.83 1 96.44 264 VAL B N 1
ATOM 5335 C CA . VAL B 1 264 ? 9.805 0.304 -1.491 1 96.44 264 VAL B CA 1
ATOM 5336 C C . VAL B 1 264 ? 8.281 0.451 -1.53 1 96.44 264 VAL B C 1
ATOM 5338 O O . VAL B 1 264 ? 7.582 -0.054 -0.65 1 96.44 264 VAL B O 1
ATOM 5341 N N . ILE B 1 265 ? 7.789 1.076 -2.6 1 96.75 265 ILE B N 1
ATOM 5342 C CA . ILE B 1 265 ? 6.363 1.374 -2.713 1 96.75 265 ILE B CA 1
ATOM 5343 C C . ILE B 1 265 ? 5.613 0.128 -3.174 1 96.75 265 ILE B C 1
ATOM 5345 O O . ILE B 1 265 ? 4.523 -0.167 -2.676 1 96.75 265 ILE B O 1
ATOM 5349 N N . MET B 1 266 ? 6.102 -0.603 -4.117 1 93.81 266 MET B N 1
ATOM 5350 C CA . MET B 1 266 ? 5.43 -1.797 -4.625 1 93.81 266 MET B CA 1
ATOM 5351 C C . MET B 1 266 ? 5.207 -2.811 -3.506 1 93.81 266 MET B C 1
ATOM 5353 O O . MET B 1 266 ? 4.094 -3.305 -3.322 1 93.81 266 MET B O 1
ATOM 5357 N N . ASP B 1 267 ? 6.32 -3.078 -2.807 1 92.06 267 ASP B N 1
ATOM 5358 C CA . ASP B 1 267 ? 6.238 -3.969 -1.651 1 92.06 267 ASP B CA 1
ATOM 5359 C C . ASP B 1 267 ? 5.457 -5.234 -1.988 1 92.06 267 ASP B C 1
ATOM 5361 O O . ASP B 1 267 ? 5.613 -5.801 -3.074 1 92.06 267 ASP B O 1
ATOM 5365 N N . ASP B 1 268 ? 4.781 -5.828 -1.065 1 96.12 268 ASP B N 1
ATOM 5366 C CA . ASP B 1 268 ? 3.938 -7.004 -1.246 1 96.12 268 ASP B CA 1
ATOM 5367 C C . ASP B 1 268 ? 2.463 -6.617 -1.329 1 96.12 268 ASP B C 1
ATOM 5369 O O . ASP B 1 268 ? 1.592 -7.363 -0.877 1 96.12 268 ASP B O 1
ATOM 5373 N N . ARG B 1 269 ? 2.215 -5.449 -1.853 1 97.94 269 ARG B N 1
ATOM 5374 C CA . ARG B 1 269 ? 0.88 -4.859 -1.847 1 97.94 269 ARG B CA 1
ATOM 5375 C C . ARG B 1 269 ? -0.059 -5.621 -2.777 1 97.94 269 ARG B C 1
ATOM 5377 O O . ARG B 1 269 ? -1.248 -5.762 -2.488 1 97.94 269 ARG B O 1
ATOM 5384 N N . ALA B 1 270 ? 0.488 -6.129 -3.883 1 98.31 270 ALA B N 1
ATOM 5385 C CA . ALA B 1 270 ? -0.37 -6.801 -4.855 1 98.31 270 ALA B CA 1
ATOM 5386 C C . ALA B 1 270 ? -1.03 -8.031 -4.246 1 98.31 270 ALA B C 1
ATOM 5388 O O . ALA B 1 270 ? -2.246 -8.211 -4.355 1 98.31 270 ALA B O 1
ATOM 5389 N N . ILE B 1 271 ? -0.241 -8.859 -3.559 1 98.81 271 ILE B N 1
ATOM 5390 C CA . ILE B 1 271 ? -0.803 -10.086 -2.988 1 98.81 271 ILE B CA 1
ATOM 5391 C C . ILE B 1 271 ? -1.703 -9.734 -1.806 1 98.81 271 ILE B C 1
ATOM 5393 O O . ILE B 1 271 ? -2.746 -10.359 -1.604 1 98.81 271 ILE B O 1
ATOM 5397 N N . HIS B 1 272 ? -1.334 -8.758 -1.024 1 98.75 272 HIS B N 1
ATOM 5398 C CA . HIS B 1 272 ? -2.193 -8.258 0.044 1 98.75 272 HIS B CA 1
ATOM 5399 C C . HIS B 1 272 ? -3.578 -7.898 -0.485 1 98.75 272 HIS B C 1
ATOM 5401 O O . HIS B 1 272 ? -4.59 -8.367 0.038 1 98.75 272 HIS B O 1
ATOM 5407 N N . ASP B 1 273 ? -3.594 -7.098 -1.524 1 98.81 273 ASP B N 1
ATOM 5408 C CA . ASP B 1 273 ? -4.855 -6.582 -2.053 1 98.81 273 ASP B CA 1
ATOM 5409 C C . ASP B 1 273 ? -5.637 -7.684 -2.768 1 98.81 273 ASP B C 1
ATOM 5411 O O . ASP B 1 273 ? -6.871 -7.668 -2.773 1 98.81 273 ASP B O 1
ATOM 5415 N N . THR B 1 274 ? -4.914 -8.648 -3.328 1 98.88 274 THR B N 1
ATOM 5416 C CA . THR B 1 274 ? -5.531 -9.805 -3.963 1 98.88 274 THR B CA 1
ATOM 5417 C C . THR B 1 274 ? -6.34 -10.609 -2.949 1 98.88 274 THR B C 1
ATOM 5419 O O . THR B 1 274 ? -7.535 -10.836 -3.139 1 98.88 274 THR B O 1
ATOM 5422 N N . ILE B 1 275 ? -5.711 -10.977 -1.848 1 98.94 275 ILE B N 1
ATOM 5423 C CA . ILE B 1 275 ? -6.387 -11.781 -0.834 1 98.94 275 ILE B CA 1
ATOM 5424 C C . ILE B 1 275 ? -7.492 -10.953 -0.179 1 98.94 275 ILE B C 1
ATOM 5426 O O . ILE B 1 275 ? -8.578 -11.469 0.097 1 98.94 275 ILE B O 1
ATOM 5430 N N . ALA B 1 276 ? -7.234 -9.68 -0.001 1 98.88 276 ALA B N 1
ATOM 5431 C CA . ALA B 1 276 ? -8.258 -8.789 0.55 1 98.88 276 ALA B CA 1
ATOM 5432 C C . ALA B 1 276 ? -9.492 -8.766 -0.337 1 98.88 276 ALA B C 1
ATOM 5434 O O . ALA B 1 276 ? -10.625 -8.82 0.16 1 98.88 276 ALA B O 1
ATOM 5435 N N . SER B 1 277 ? -9.312 -8.648 -1.62 1 98.81 277 SER B N 1
ATOM 5436 C CA . SER B 1 277 ? -10.438 -8.57 -2.543 1 98.81 277 SER B CA 1
ATOM 5437 C C . SER B 1 277 ? -11.289 -9.828 -2.484 1 98.81 277 SER B C 1
ATOM 5439 O O . SER B 1 277 ? -12.516 -9.758 -2.564 1 98.81 277 SER B O 1
ATOM 5441 N N . MET B 1 278 ? -10.641 -11.023 -2.312 1 98.81 278 MET B N 1
ATOM 5442 C CA . MET B 1 278 ? -11.359 -12.289 -2.203 1 98.81 278 MET B CA 1
ATOM 5443 C C . MET B 1 278 ? -12.203 -12.328 -0.934 1 98.81 278 MET B C 1
ATOM 5445 O O . MET B 1 278 ? -13.359 -12.742 -0.968 1 98.81 278 MET B O 1
ATOM 5449 N N . ILE B 1 279 ? -11.641 -11.852 0.161 1 98.81 279 ILE B N 1
ATOM 5450 C CA . ILE B 1 279 ? -12.273 -11.977 1.47 1 98.81 279 ILE B CA 1
ATOM 5451 C C . ILE B 1 279 ? -13.336 -10.891 1.643 1 98.81 279 ILE B C 1
ATOM 5453 O O . ILE B 1 279 ? -14.484 -11.188 1.977 1 98.81 279 ILE B O 1
ATOM 5457 N N . VAL B 1 280 ? -13 -9.641 1.36 1 98.69 280 VAL B N 1
ATOM 5458 C CA . VAL B 1 280 ? -13.891 -8.516 1.616 1 98.69 280 VAL B CA 1
ATOM 5459 C C . VAL B 1 280 ? -15.094 -8.578 0.678 1 98.69 280 VAL B C 1
ATOM 5461 O O . VAL B 1 280 ? -16.219 -8.289 1.083 1 98.69 280 VAL B O 1
ATOM 5464 N N . HIS B 1 281 ? -14.812 -9.016 -0.541 1 98.31 281 HIS B N 1
ATOM 5465 C CA . HIS B 1 281 ? -15.922 -9.133 -1.479 1 98.31 281 HIS B CA 1
ATOM 5466 C C . HIS B 1 281 ? -16.547 -10.523 -1.424 1 98.31 281 HIS B C 1
ATOM 5468 O O . HIS B 1 281 ? -17.281 -10.914 -2.336 1 98.31 281 HIS B O 1
ATOM 5474 N N . GLN B 1 282 ? -16.203 -11.344 -0.383 1 97.69 282 GLN B N 1
ATOM 5475 C CA . GLN B 1 282 ? -16.969 -12.477 0.141 1 97.69 282 GLN B CA 1
ATOM 5476 C C . GLN B 1 282 ? -16.922 -13.664 -0.823 1 97.69 282 GLN B C 1
ATOM 5478 O O . GLN B 1 282 ? -17.906 -14.383 -0.97 1 97.69 282 GLN B O 1
ATOM 5483 N N . VAL B 1 283 ? -15.867 -13.852 -1.561 1 98.81 283 VAL B N 1
ATOM 5484 C CA . VAL B 1 283 ? -15.727 -14.992 -2.465 1 98.81 283 VAL B CA 1
ATOM 5485 C C . VAL B 1 283 ? -15.797 -16.297 -1.671 1 98.81 283 VAL B C 1
ATOM 5487 O O . VAL B 1 283 ? -16.547 -17.203 -2.025 1 98.81 283 VAL B O 1
ATOM 5490 N N . PHE B 1 284 ? -15.047 -16.375 -0.565 1 98.75 284 PHE B N 1
ATOM 5491 C CA . PHE B 1 284 ? -14.977 -17.594 0.221 1 98.75 284 PHE B CA 1
ATOM 5492 C C . PHE B 1 284 ? -16.312 -17.875 0.911 1 98.75 284 PHE B C 1
ATOM 5494 O O . PHE B 1 284 ? -16.656 -19.031 1.159 1 98.75 284 PHE B O 1
ATOM 5501 N N . THR B 1 285 ? -17.031 -16.812 1.208 1 97.94 285 THR B N 1
ATOM 5502 C CA . THR B 1 285 ? -18.375 -16.969 1.763 1 97.94 285 THR B CA 1
ATOM 5503 C C . THR B 1 285 ? -19.312 -17.609 0.742 1 97.94 285 THR B C 1
ATOM 5505 O O . THR B 1 285 ? -20.078 -18.516 1.08 1 97.94 285 THR B O 1
ATOM 5508 N N . ARG B 1 286 ? -19.234 -17.188 -0.45 1 98.25 286 ARG B N 1
ATOM 5509 C CA . ARG B 1 286 ? -20.094 -17.703 -1.508 1 98.25 286 ARG B CA 1
ATOM 5510 C C . ARG B 1 286 ? -19.609 -19.078 -1.972 1 98.25 286 ARG B C 1
ATOM 5512 O O . ARG B 1 286 ? -20.391 -19.891 -2.455 1 98.25 286 ARG B O 1
ATOM 5519 N N . HIS B 1 287 ? -18.312 -19.375 -1.837 1 98.75 287 HIS B N 1
ATOM 5520 C CA . HIS B 1 287 ? -17.703 -20.625 -2.271 1 98.75 287 HIS B CA 1
ATOM 5521 C C . HIS B 1 287 ? -16.812 -21.203 -1.181 1 98.75 287 HIS B C 1
ATOM 5523 O O . HIS B 1 287 ? -15.594 -21.219 -1.313 1 98.75 287 HIS B O 1
ATOM 5529 N N . PRO B 1 288 ? -17.312 -21.797 -0.164 1 98.38 288 PRO B N 1
ATOM 5530 C CA . PRO B 1 288 ? -16.594 -22.156 1.06 1 98.38 288 PRO B CA 1
ATOM 5531 C C . PRO B 1 288 ? -15.586 -23.281 0.841 1 98.38 288 PRO B C 1
ATOM 5533 O O . PRO B 1 288 ? -14.742 -23.531 1.704 1 98.38 288 PRO B O 1
ATOM 5536 N N . LYS B 1 289 ? -15.672 -23.969 -0.306 1 98.5 289 LYS B N 1
ATOM 5537 C CA . LYS B 1 289 ? -14.734 -25.062 -0.55 1 98.5 289 LYS B CA 1
ATOM 5538 C C . LYS B 1 289 ? -13.539 -24.594 -1.373 1 98.5 289 LYS B C 1
ATOM 5540 O O . LYS B 1 289 ? -12.609 -25.359 -1.627 1 98.5 289 LYS B O 1
ATOM 5545 N N . LEU B 1 290 ? -13.586 -23.344 -1.812 1 98.81 290 LEU B N 1
ATOM 5546 C CA . LEU B 1 290 ? -12.508 -22.828 -2.641 1 98.81 290 LEU B CA 1
ATOM 5547 C C . LEU B 1 290 ? -11.227 -22.672 -1.829 1 98.81 290 LEU B C 1
ATOM 5549 O O . LEU B 1 290 ? -11.25 -22.172 -0.703 1 98.81 290 LEU B O 1
ATOM 5553 N N . LYS B 1 291 ? -10.141 -23.125 -2.377 1 98.69 291 LYS B N 1
ATOM 5554 C CA . LYS B 1 291 ? -8.82 -23 -1.783 1 98.69 291 LYS B CA 1
ATOM 5555 C C . LYS B 1 291 ? -7.902 -22.156 -2.656 1 98.69 291 LYS B C 1
ATOM 5557 O O . LYS B 1 291 ? -7.906 -22.281 -3.881 1 98.69 291 LYS B O 1
ATOM 5562 N N . VAL B 1 292 ? -7.137 -21.25 -1.978 1 98.81 292 VAL B N 1
ATOM 5563 C CA . VAL B 1 292 ? -6.18 -20.453 -2.732 1 98.81 292 VAL B CA 1
ATOM 5564 C C . VAL B 1 292 ? -4.797 -20.562 -2.096 1 98.81 292 VAL B C 1
ATOM 5566 O O . VAL B 1 292 ? -4.676 -20.844 -0.898 1 98.81 292 VAL B O 1
ATOM 5569 N N . VAL B 1 293 ? -3.748 -20.391 -2.91 1 98.81 293 VAL B N 1
ATOM 5570 C CA . VAL B 1 293 ? -2.367 -20.516 -2.457 1 98.81 293 VAL B CA 1
ATOM 5571 C C . VAL B 1 2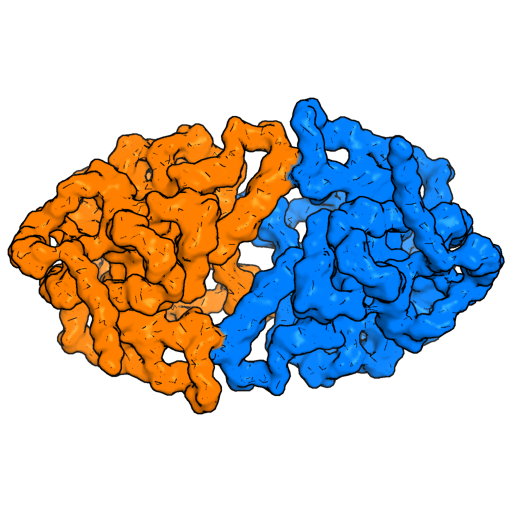93 ? -1.56 -19.312 -2.928 1 98.81 293 VAL B C 1
ATOM 5573 O O . VAL B 1 293 ? -1.614 -18.938 -4.102 1 98.81 293 VAL B O 1
ATOM 5576 N N . SER B 1 294 ? -0.903 -18.672 -1.964 1 98.88 294 SER B N 1
ATOM 5577 C CA . SER B 1 294 ? 0.045 -17.609 -2.281 1 98.88 294 SER B CA 1
ATOM 5578 C C . SER B 1 294 ? 1.459 -18.156 -2.439 1 98.88 294 SER B C 1
ATOM 5580 O O . SER B 1 294 ? 2.029 -18.703 -1.491 1 98.88 294 SER B O 1
ATOM 5582 N N . ILE B 1 295 ? 2.014 -18.016 -3.637 1 98.62 295 ILE B N 1
ATOM 5583 C CA . ILE B 1 295 ? 3.344 -18.562 -3.906 1 98.62 295 ILE B CA 1
ATOM 5584 C C . ILE B 1 295 ? 4.258 -17.438 -4.402 1 98.62 295 ILE B C 1
ATOM 5586 O O . ILE B 1 295 ? 3.869 -16.641 -5.258 1 98.62 295 ILE B O 1
ATOM 5590 N N . GLU B 1 296 ? 5.426 -17.391 -3.83 1 97.19 296 GLU B N 1
ATOM 5591 C CA . GLU B 1 296 ? 6.496 -16.469 -4.203 1 97.19 296 GLU B CA 1
ATOM 5592 C C . GLU B 1 296 ? 6.117 -15.023 -3.875 1 97.19 296 GLU B C 1
ATOM 5594 O O . GLU B 1 296 ? 6.445 -14.102 -4.629 1 97.19 296 GLU B O 1
ATOM 5599 N N . ASN B 1 297 ? 5.332 -14.844 -2.85 1 97.31 297 ASN B N 1
ATOM 5600 C CA . ASN B 1 297 ? 4.922 -13.516 -2.408 1 97.31 297 ASN B CA 1
ATOM 5601 C C . ASN B 1 297 ? 5.379 -13.227 -0.981 1 97.31 297 ASN B C 1
ATOM 5603 O O . ASN B 1 297 ? 5.102 -12.164 -0.435 1 97.31 297 ASN B O 1
ATOM 5607 N N . GLY B 1 298 ? 5.984 -14.195 -0.391 1 95.06 298 GLY B N 1
ATOM 5608 C CA . GLY B 1 298 ? 6.297 -14.078 1.025 1 95.06 298 GLY B CA 1
ATOM 5609 C C . GLY B 1 298 ? 5.07 -14.172 1.915 1 95.06 298 GLY B C 1
ATOM 5610 O O . GLY B 1 298 ? 3.99 -14.555 1.458 1 95.06 298 GLY B O 1
ATOM 5611 N N . SER B 1 299 ? 5.324 -13.914 3.211 1 96.81 299 SER B N 1
ATOM 5612 C CA . SER B 1 299 ? 4.219 -14.094 4.148 1 96.81 299 SER B CA 1
ATOM 5613 C C . SER B 1 299 ? 3.953 -12.82 4.945 1 96.81 299 SER B C 1
ATOM 5615 O O . SER B 1 299 ? 3.012 -12.766 5.738 1 96.81 299 SER B O 1
ATOM 5617 N N . TYR B 1 300 ? 4.711 -11.805 4.691 1 94.19 300 TYR B N 1
ATOM 5618 C CA . TYR B 1 300 ? 4.645 -10.609 5.531 1 94.19 300 TYR B CA 1
ATOM 5619 C C . TYR B 1 300 ? 3.295 -9.914 5.395 1 94.19 300 TYR B C 1
ATOM 5621 O O . TYR B 1 300 ? 2.797 -9.32 6.352 1 94.19 300 TYR B O 1
ATOM 5629 N N . PHE B 1 301 ? 2.672 -10.008 4.266 1 97.25 301 PHE B N 1
ATOM 5630 C CA . PHE B 1 301 ? 1.41 -9.32 4.012 1 97.25 301 PHE B CA 1
ATOM 5631 C C . PHE B 1 301 ? 0.317 -9.836 4.941 1 97.25 301 PHE B C 1
ATOM 5633 O O . PHE B 1 301 ? -0.677 -9.141 5.18 1 97.25 301 PHE B O 1
ATOM 5640 N N . VAL B 1 302 ? 0.47 -10.992 5.52 1 98.38 302 VAL B N 1
ATOM 5641 C CA . VAL B 1 302 ? -0.566 -11.68 6.281 1 98.38 302 VAL B CA 1
ATOM 5642 C C . VAL B 1 302 ? -0.908 -10.875 7.531 1 98.38 302 VAL B C 1
ATOM 5644 O O . VAL B 1 302 ? -2.084 -10.672 7.844 1 98.38 302 VAL B O 1
ATOM 5647 N N . TYR B 1 303 ? 0.042 -10.406 8.172 1 96.44 303 TYR B N 1
ATOM 5648 C CA . TYR B 1 303 ? -0.143 -9.75 9.461 1 96.44 303 TYR B CA 1
ATOM 5649 C C . TYR B 1 303 ? -0.862 -8.414 9.297 1 96.44 303 TYR B C 1
ATOM 5651 O O . TYR B 1 303 ? -1.787 -8.102 10.055 1 96.44 303 TYR B O 1
ATOM 5659 N N . ARG B 1 304 ? -0.407 -7.723 8.336 1 95.44 304 ARG B N 1
ATOM 5660 C CA . ARG B 1 304 ? -1.083 -6.465 8.039 1 95.44 304 ARG B CA 1
ATOM 5661 C C . ARG B 1 304 ? -2.523 -6.711 7.602 1 95.44 304 ARG B C 1
ATOM 5663 O O . ARG B 1 304 ? -3.436 -5.992 8.016 1 95.44 304 ARG B O 1
ATOM 5670 N N . LEU B 1 305 ? -2.682 -7.656 6.77 1 98.31 305 LEU B N 1
ATOM 5671 C CA . LEU B 1 305 ? -4.023 -7.941 6.277 1 98.31 305 LEU B CA 1
ATOM 5672 C C . LEU B 1 305 ? -4.953 -8.328 7.422 1 98.31 305 LEU B C 1
ATOM 5674 O O . LEU B 1 305 ? -6.098 -7.871 7.477 1 98.31 305 LEU B O 1
ATOM 5678 N N . ILE B 1 306 ? -4.492 -9.125 8.336 1 98.12 306 ILE B N 1
ATOM 5679 C CA . ILE B 1 306 ? -5.305 -9.539 9.477 1 98.12 306 ILE B CA 1
ATOM 5680 C C . ILE B 1 306 ? -5.742 -8.312 10.273 1 98.12 306 ILE B C 1
ATOM 5682 O O . ILE B 1 306 ? -6.918 -8.172 10.617 1 98.12 306 ILE B O 1
ATOM 5686 N N . LYS B 1 307 ? -4.801 -7.469 10.516 1 94.62 307 LYS B N 1
ATOM 5687 C CA . LYS B 1 307 ? -5.113 -6.254 11.258 1 94.62 307 LYS B CA 1
ATOM 5688 C C . LYS B 1 307 ? -6.176 -5.426 10.539 1 94.62 307 LYS B C 1
ATOM 5690 O O . LYS B 1 307 ? -7.133 -4.957 11.156 1 94.62 307 LYS B O 1
ATOM 5695 N N . ARG B 1 308 ? -6.074 -5.293 9.266 1 96.44 308 ARG B N 1
ATOM 5696 C CA . ARG B 1 308 ? -6.996 -4.477 8.484 1 96.44 308 ARG B CA 1
ATOM 5697 C C . ARG B 1 308 ? -8.367 -5.137 8.391 1 96.44 308 ARG B C 1
ATOM 5699 O O . ARG B 1 308 ? -9.391 -4.457 8.406 1 96.44 308 ARG B O 1
ATOM 5706 N N . LEU B 1 309 ? -8.344 -6.402 8.227 1 98.06 309 LEU B N 1
ATOM 5707 C CA . LEU B 1 309 ? -9.609 -7.125 8.148 1 98.06 309 LEU B CA 1
ATOM 5708 C C . LEU B 1 309 ? -10.383 -7.02 9.461 1 98.06 309 LEU B C 1
ATOM 5710 O O . LEU B 1 309 ? -11.602 -6.84 9.461 1 98.06 309 LEU B O 1
ATOM 5714 N N . LYS B 1 310 ? -9.68 -7.168 10.586 1 95.94 310 LYS B N 1
ATOM 5715 C CA . LYS B 1 310 ? -10.32 -7.016 11.891 1 95.94 310 LYS B CA 1
ATOM 5716 C C . LYS B 1 310 ? -10.969 -5.641 12.023 1 95.94 310 LYS B C 1
ATOM 5718 O O . LYS B 1 310 ? -12.125 -5.531 12.445 1 95.94 310 LYS B O 1
ATOM 5723 N N . LYS B 1 311 ? -10.242 -4.641 11.68 1 93.19 311 LYS B N 1
ATOM 5724 C CA . LYS B 1 311 ? -10.766 -3.281 11.773 1 93.19 311 LYS B CA 1
ATOM 5725 C C . LYS B 1 311 ? -11.945 -3.084 10.828 1 93.19 311 LYS B C 1
ATOM 5727 O O . LYS B 1 311 ? -12.953 -2.475 11.203 1 93.19 311 LYS B O 1
ATOM 5732 N N . SER B 1 312 ? -11.836 -3.613 9.648 1 94.94 312 SER B N 1
ATOM 5733 C CA . SER B 1 312 ? -12.898 -3.488 8.656 1 94.94 312 SER B CA 1
ATOM 5734 C C . SER B 1 312 ? -14.18 -4.152 9.133 1 94.94 312 SER B C 1
ATOM 5736 O O . SER B 1 312 ? -15.266 -3.578 9.008 1 94.94 312 SER B O 1
ATOM 5738 N N . ALA B 1 313 ? -14.031 -5.285 9.672 1 95.5 313 ALA B N 1
ATOM 5739 C CA . ALA B 1 313 ? -15.203 -6.023 10.148 1 95.5 313 ALA B CA 1
ATOM 5740 C C . ALA B 1 313 ? -15.867 -5.293 11.312 1 95.5 313 ALA B C 1
ATOM 5742 O O . ALA B 1 313 ? -17.094 -5.328 11.453 1 95.5 313 ALA B O 1
ATOM 5743 N N . ASN B 1 314 ? -15.086 -4.734 12.133 1 93.12 314 ASN B N 1
ATOM 5744 C CA . ASN B 1 314 ? -15.625 -3.977 13.258 1 93.12 314 ASN B CA 1
ATOM 5745 C C . ASN B 1 314 ? -16.359 -2.721 12.789 1 93.12 314 ASN B C 1
ATOM 5747 O O . ASN B 1 314 ? -17.406 -2.369 13.32 1 93.12 314 ASN B O 1
ATOM 5751 N N . ASN B 1 315 ? -15.82 -2.072 11.773 1 88.75 315 ASN B N 1
ATOM 5752 C CA . ASN B 1 315 ? -16.375 -0.828 11.258 1 88.75 315 ASN B CA 1
ATOM 5753 C C . ASN B 1 315 ? -17.625 -1.081 10.414 1 88.75 315 ASN B C 1
ATOM 5755 O O . ASN B 1 315 ? -18.516 -0.229 10.344 1 88.75 315 ASN B O 1
ATOM 5759 N N . ALA B 1 316 ? -17.641 -2.213 9.758 1 90.69 316 ALA B N 1
ATOM 5760 C CA . ALA B 1 316 ? -18.734 -2.543 8.852 1 90.69 316 ALA B CA 1
ATOM 5761 C C . ALA B 1 316 ? -19.281 -3.941 9.133 1 90.69 316 ALA B C 1
ATOM 5763 O O . ALA B 1 316 ? -19.281 -4.801 8.25 1 90.69 316 ALA B O 1
ATOM 5764 N N . PRO B 1 317 ? -19.797 -4.074 10.312 1 89 317 PRO B N 1
ATOM 5765 C CA . PRO B 1 317 ? -20.297 -5.406 10.664 1 89 317 PRO B CA 1
ATOM 5766 C C . PRO B 1 317 ? -21.422 -5.883 9.758 1 89 317 PRO B C 1
ATOM 5768 O O . PRO B 1 317 ? -21.609 -7.09 9.578 1 89 317 PRO B O 1
ATOM 5771 N N . TYR B 1 318 ? -22.125 -4.996 9.148 1 89.44 318 TYR B N 1
ATOM 5772 C CA . TYR B 1 318 ? -23.25 -5.328 8.273 1 89.44 318 TYR B CA 1
ATOM 5773 C C . TYR B 1 318 ? -22.75 -5.977 6.988 1 89.44 318 TYR B C 1
ATOM 5775 O O . TYR B 1 318 ? -23.5 -6.68 6.309 1 89.44 318 TYR B O 1
ATOM 5783 N N . HIS B 1 319 ? -21.516 -5.797 6.641 1 93.56 319 HIS B N 1
ATOM 5784 C CA . HIS B 1 319 ? -20.969 -6.234 5.359 1 93.56 319 HIS B CA 1
ATOM 5785 C C . HIS B 1 319 ? -20.484 -7.676 5.43 1 93.56 319 HIS B C 1
ATOM 5787 O O . HIS B 1 319 ? -20.656 -8.445 4.484 1 93.56 319 HIS B O 1
ATOM 5793 N N . TYR B 1 320 ? -19.938 -8.016 6.555 1 94.25 320 TYR B N 1
ATOM 5794 C CA . TYR B 1 320 ? -19.266 -9.312 6.688 1 94.25 320 TYR B CA 1
ATOM 5795 C C . TYR B 1 320 ? -20.219 -10.359 7.25 1 94.25 320 TYR B C 1
ATOM 5797 O O . TYR B 1 320 ? -20.703 -10.227 8.375 1 94.25 320 TYR B O 1
ATOM 5805 N N . LYS B 1 321 ? -20.406 -11.367 6.512 1 94.12 321 LYS B N 1
ATOM 5806 C CA . LYS B 1 321 ? -21.281 -12.461 6.938 1 94.12 321 LYS B CA 1
ATOM 5807 C C . LYS B 1 321 ? -20.516 -13.469 7.781 1 94.12 321 LYS B C 1
ATOM 5809 O O . LYS B 1 321 ? -21.109 -14.18 8.602 1 94.12 321 LYS B O 1
ATOM 5814 N N . GLU B 1 322 ? -19.25 -13.602 7.48 1 96.31 322 GLU B N 1
ATOM 5815 C CA . GLU B 1 322 ? -18.312 -14.453 8.211 1 96.31 322 GLU B CA 1
ATOM 5816 C C . GLU B 1 322 ? -17.109 -13.664 8.703 1 96.31 322 GLU B C 1
ATOM 5818 O O . GLU B 1 322 ? -16.828 -12.578 8.195 1 96.31 322 GLU B O 1
ATOM 5823 N N . ASP B 1 323 ? -16.438 -14.18 9.742 1 97.12 323 ASP B N 1
ATOM 5824 C CA . ASP B 1 323 ? -15.211 -13.555 10.219 1 97.12 323 ASP B CA 1
ATOM 5825 C C . ASP B 1 323 ? -14.141 -13.547 9.133 1 97.12 323 ASP B C 1
ATOM 5827 O O . ASP B 1 323 ? -13.672 -14.602 8.711 1 97.12 323 ASP B O 1
ATOM 5831 N N . PRO B 1 324 ? -13.758 -12.383 8.711 1 98.12 324 PRO B N 1
ATOM 5832 C CA . PRO B 1 324 ? -12.828 -12.328 7.582 1 98.12 324 PRO B CA 1
ATOM 5833 C C . PRO B 1 324 ? -11.453 -12.914 7.922 1 98.12 324 PRO B C 1
ATOM 5835 O O . PRO B 1 324 ? -10.758 -13.414 7.039 1 98.12 324 PRO B O 1
ATOM 5838 N N . VAL B 1 325 ? -11.016 -12.859 9.141 1 98.19 325 VAL B N 1
ATOM 5839 C CA . VAL B 1 325 ? -9.734 -13.438 9.539 1 98.19 325 VAL B CA 1
ATOM 5840 C C . VAL B 1 325 ? -9.805 -14.961 9.453 1 98.19 325 VAL B C 1
ATOM 5842 O O . VAL B 1 325 ? -8.859 -15.602 9 1 98.19 325 VAL B O 1
ATOM 5845 N N . GLU B 1 326 ? -10.938 -15.484 9.844 1 98.19 326 GLU B N 1
ATOM 5846 C CA . GLU B 1 326 ? -11.125 -16.922 9.711 1 98.19 326 GLU B CA 1
ATOM 5847 C C . GLU B 1 326 ? -11.141 -17.359 8.25 1 98.19 326 GLU B C 1
ATOM 5849 O O . GLU B 1 326 ? -10.672 -18.438 7.906 1 98.19 326 GLU B O 1
ATOM 5854 N N . GLN B 1 327 ? -11.695 -16.531 7.43 1 98.38 327 GLN B N 1
ATOM 5855 C CA . GLN B 1 327 ? -11.664 -16.844 6 1 98.38 327 GLN B CA 1
ATOM 5856 C C . GLN B 1 327 ? -10.227 -16.938 5.492 1 98.38 327 GLN B C 1
ATOM 5858 O O . GLN B 1 327 ? -9.898 -17.828 4.707 1 98.38 327 GLN B O 1
ATOM 5863 N N . LEU B 1 328 ? -9.383 -16.016 5.934 1 98.75 328 LEU B N 1
ATOM 5864 C CA . LEU B 1 328 ? -7.969 -16.062 5.57 1 98.75 328 LEU B CA 1
ATOM 5865 C C . LEU B 1 328 ? -7.328 -17.359 6.051 1 98.75 328 LEU B C 1
ATOM 5867 O O . LEU B 1 328 ? -6.672 -18.062 5.273 1 98.75 328 LEU B O 1
ATOM 5871 N N . LYS B 1 329 ? -7.574 -17.75 7.23 1 98.25 329 LYS B N 1
ATOM 5872 C CA . LYS B 1 329 ? -6.945 -18.906 7.848 1 98.25 329 LYS B CA 1
ATOM 5873 C C . LYS B 1 329 ? -7.449 -20.203 7.215 1 98.25 329 LYS B C 1
ATOM 5875 O O . LYS B 1 329 ? -6.688 -21.172 7.07 1 98.25 329 LYS B O 1
ATOM 5880 N N . ASN B 1 330 ? -8.695 -20.203 6.797 1 98 330 ASN B N 1
ATOM 5881 C CA . ASN B 1 330 ? -9.32 -21.438 6.336 1 98 330 ASN B CA 1
ATOM 5882 C C . ASN B 1 330 ? -9.094 -21.656 4.844 1 98 330 ASN B C 1
ATOM 5884 O O . ASN B 1 330 ? -9.086 -22.797 4.379 1 98 330 ASN B O 1
ATOM 5888 N N . HIS B 1 331 ? -8.867 -20.578 4.137 1 98.75 331 HIS B N 1
ATOM 5889 C CA . HIS B 1 331 ? -8.945 -20.734 2.689 1 98.75 331 HIS B CA 1
ATOM 5890 C C . HIS B 1 331 ? -7.605 -20.438 2.027 1 98.75 331 HIS B C 1
ATOM 5892 O O . HIS B 1 331 ? -7.406 -20.734 0.849 1 98.75 331 HIS B O 1
ATOM 5898 N N . VAL B 1 332 ? -6.598 -19.875 2.779 1 98.88 332 VAL B N 1
ATOM 5899 C CA . VAL B 1 332 ? -5.383 -19.391 2.137 1 98.88 332 VAL B CA 1
ATOM 5900 C C . VAL B 1 332 ? -4.18 -20.188 2.629 1 98.88 332 VAL B C 1
ATOM 5902 O O . VAL B 1 332 ? -3.906 -20.234 3.83 1 98.88 332 VAL B O 1
ATOM 5905 N N . TRP B 1 333 ? -3.496 -20.891 1.741 1 98.88 333 TRP B N 1
ATOM 5906 C CA . TRP B 1 333 ? -2.189 -21.5 1.977 1 98.88 333 TRP B CA 1
ATOM 5907 C C . TRP B 1 333 ? -1.069 -20.562 1.528 1 98.88 333 TRP B C 1
ATOM 5909 O O . TRP B 1 333 ? -1.247 -19.766 0.597 1 98.88 333 TRP B O 1
ATOM 5919 N N . ILE B 1 334 ? 0.092 -20.625 2.217 1 98.75 334 ILE B N 1
ATOM 5920 C CA . ILE B 1 334 ? 1.168 -19.688 1.929 1 98.75 334 ILE B CA 1
ATOM 5921 C C . ILE B 1 334 ? 2.49 -20.438 1.788 1 98.75 334 ILE B C 1
ATOM 5923 O O . ILE B 1 334 ? 2.84 -21.25 2.643 1 98.75 334 ILE B O 1
ATOM 5927 N N . ALA B 1 335 ? 3.145 -20.219 0.707 1 97.94 335 ALA B N 1
ATOM 5928 C CA . ALA B 1 335 ? 4.562 -20.562 0.598 1 97.94 335 ALA B CA 1
ATOM 5929 C C . ALA B 1 335 ? 5.438 -19.359 0.956 1 97.94 335 ALA B C 1
ATOM 5931 O O . ALA B 1 335 ? 5.641 -18.469 0.134 1 97.94 335 ALA B O 1
ATOM 5932 N N . PRO B 1 336 ? 5.973 -19.312 2.152 1 95.56 336 PRO B N 1
ATOM 5933 C CA . PRO B 1 336 ? 6.777 -18.172 2.578 1 95.56 336 PRO B CA 1
ATOM 5934 C C . PRO B 1 336 ? 8.156 -18.141 1.922 1 95.56 336 PRO B C 1
ATOM 5936 O O . PRO B 1 336 ? 8.594 -19.141 1.349 1 95.56 336 PRO B O 1
ATOM 5939 N N . TYR B 1 337 ? 8.766 -16.969 1.956 1 90.69 337 TYR B N 1
ATOM 5940 C CA . TYR B 1 337 ? 10.188 -16.922 1.641 1 90.69 337 TYR B CA 1
ATOM 5941 C C . TYR B 1 337 ? 11.016 -17.562 2.75 1 90.69 337 TYR B C 1
ATOM 5943 O O . TYR B 1 337 ? 10.555 -17.672 3.887 1 90.69 337 TYR B O 1
ATOM 5951 N N . TYR B 1 338 ? 12.172 -17.938 2.408 1 80.69 338 TYR B N 1
ATOM 5952 C CA . TYR B 1 338 ? 13.094 -18.562 3.357 1 80.69 338 TYR B CA 1
ATOM 5953 C C . TYR B 1 338 ? 13.484 -17.594 4.457 1 80.69 338 TYR B C 1
ATOM 5955 O O . TYR B 1 338 ? 13.859 -18 5.559 1 80.69 338 TYR B O 1
ATOM 5963 N N . GLU B 1 339 ? 13.383 -16.297 4.199 1 81.5 339 GLU B N 1
ATOM 5964 C CA . GLU B 1 339 ? 13.781 -15.297 5.176 1 81.5 339 GLU B CA 1
ATOM 5965 C C . GLU B 1 339 ? 12.609 -14.891 6.066 1 81.5 339 GLU B C 1
ATOM 5967 O O . GLU B 1 339 ? 12.789 -14.125 7.02 1 81.5 339 GLU B O 1
ATOM 5972 N N . ASP B 1 340 ? 11.43 -15.336 5.773 1 90.19 340 ASP B N 1
ATOM 5973 C CA . ASP B 1 340 ? 10.258 -14.984 6.57 1 90.19 340 ASP B CA 1
ATOM 5974 C C . ASP B 1 340 ? 10.305 -15.664 7.938 1 90.19 340 ASP B C 1
ATOM 5976 O O . ASP B 1 340 ? 11.047 -16.625 8.133 1 90.19 340 ASP B O 1
ATOM 5980 N N . ASP B 1 341 ? 9.594 -15.164 8.898 1 91.44 341 ASP B N 1
ATOM 5981 C CA . ASP B 1 341 ? 9.406 -15.797 10.203 1 91.44 341 ASP B CA 1
ATOM 5982 C C . ASP B 1 341 ? 8.328 -16.875 10.133 1 91.44 341 ASP B C 1
ATOM 5984 O O . ASP B 1 341 ? 7.168 -16.641 10.477 1 91.44 341 ASP B O 1
ATOM 5988 N N . VAL B 1 342 ? 8.758 -18.047 9.789 1 94 342 VAL B N 1
ATOM 5989 C CA . VAL B 1 342 ? 7.832 -19.141 9.516 1 94 342 VAL B CA 1
ATOM 5990 C C . VAL B 1 342 ? 7.152 -19.578 10.82 1 94 342 VAL B C 1
ATOM 5992 O O . VAL B 1 342 ? 6.008 -20.031 10.805 1 94 342 VAL B O 1
ATOM 5995 N N . LYS B 1 343 ? 7.859 -19.469 11.945 1 94.56 343 LYS B N 1
ATOM 5996 C CA . LYS B 1 343 ? 7.234 -19.781 13.227 1 94.56 343 LYS B CA 1
ATOM 5997 C C . LYS B 1 343 ? 6.07 -18.844 13.523 1 94.56 343 LYS B C 1
ATOM 5999 O O . LYS B 1 343 ? 4.988 -19.281 13.906 1 94.56 343 LYS B O 1
ATOM 6004 N N . LEU B 1 344 ? 6.344 -17.594 13.328 1 95.5 344 LEU B N 1
ATOM 6005 C CA . LEU B 1 344 ? 5.273 -16.625 13.516 1 95.5 344 LEU B CA 1
ATOM 6006 C C . LEU B 1 344 ? 4.113 -16.906 12.57 1 95.5 344 LEU B C 1
ATOM 6008 O O . LEU B 1 344 ? 2.947 -16.766 12.953 1 95.5 344 LEU B O 1
ATOM 6012 N N . LEU B 1 345 ? 4.426 -17.25 11.359 1 97.38 345 LEU B N 1
ATOM 6013 C CA . LEU B 1 345 ? 3.387 -17.562 10.383 1 97.38 345 LEU B CA 1
ATOM 6014 C C . LEU B 1 345 ? 2.559 -18.766 10.844 1 97.38 345 LEU B C 1
ATOM 6016 O O . LEU B 1 345 ? 1.328 -18.719 10.781 1 97.38 345 LEU B O 1
ATOM 6020 N N . ALA B 1 346 ? 3.246 -19.781 11.328 1 97 346 ALA B N 1
ATOM 6021 C CA . ALA B 1 346 ? 2.559 -20.969 11.828 1 97 346 ALA B CA 1
ATOM 6022 C C . ALA B 1 346 ? 1.624 -20.625 12.977 1 97 346 ALA B C 1
ATOM 6024 O O . ALA B 1 346 ? 0.487 -21.094 13.031 1 97 346 ALA B O 1
ATOM 6025 N N . ASP B 1 347 ? 2.117 -19.812 13.844 1 97.06 347 ASP B N 1
ATOM 6026 C CA . ASP B 1 347 ? 1.318 -19.375 14.984 1 97.06 347 ASP B CA 1
ATOM 6027 C C . ASP B 1 347 ? 0.116 -18.547 14.531 1 97.06 347 ASP B C 1
ATOM 6029 O O . ASP B 1 347 ? -0.897 -18.484 15.227 1 97.06 347 ASP B O 1
ATOM 6033 N N . THR B 1 348 ? 0.23 -17.984 13.406 1 97.75 348 THR B N 1
ATOM 6034 C CA . THR B 1 348 ? -0.766 -17.016 12.93 1 97.75 348 THR B CA 1
ATOM 6035 C C . THR B 1 348 ? -1.85 -17.719 12.117 1 97.75 348 THR B C 1
ATOM 6037 O O . THR B 1 348 ? -3.041 -17.5 12.336 1 97.75 348 THR B O 1
ATOM 6040 N N . ILE B 1 349 ? -1.455 -18.594 11.211 1 98.19 349 ILE B N 1
ATOM 6041 C CA . ILE B 1 349 ? -2.459 -19.141 10.305 1 98.19 349 ILE B CA 1
ATOM 6042 C C . ILE B 1 349 ? -2.533 -20.656 10.461 1 98.19 349 ILE B C 1
ATOM 6044 O O . ILE B 1 349 ? -3.396 -21.312 9.867 1 98.19 349 ILE B O 1
ATOM 6048 N N . GLY B 1 350 ? -1.62 -21.281 11.18 1 97.62 350 GLY B N 1
ATOM 6049 C CA . GLY B 1 350 ? -1.549 -22.719 11.328 1 97.62 350 GLY B CA 1
ATOM 6050 C C . GLY B 1 350 ? -0.479 -23.359 10.461 1 97.62 350 GLY B C 1
ATOM 6051 O O . GLY B 1 350 ? -0.304 -22.969 9.297 1 97.62 350 GLY B O 1
ATOM 6052 N N . VAL B 1 351 ? 0.199 -24.328 11 1 97.25 351 VAL B N 1
ATOM 6053 C CA . VAL B 1 351 ? 1.292 -25 10.297 1 97.25 351 VAL B CA 1
ATOM 6054 C C . VAL B 1 351 ? 0.75 -25.734 9.078 1 97.25 351 VAL B C 1
ATOM 6056 O O . VAL B 1 351 ? 1.451 -25.891 8.078 1 97.25 351 VAL B O 1
ATOM 6059 N N . ASP B 1 352 ? -0.507 -26.141 9.141 1 97.81 352 ASP B N 1
ATOM 6060 C CA . ASP B 1 352 ? -1.122 -26.922 8.078 1 97.81 352 ASP B CA 1
ATOM 6061 C C . ASP B 1 352 ? -1.389 -26.078 6.844 1 97.81 352 ASP B C 1
ATOM 6063 O O . ASP B 1 352 ? -1.727 -26.594 5.781 1 97.81 352 ASP B O 1
ATOM 6067 N N . LYS B 1 353 ? -1.131 -24.75 6.957 1 98.56 353 LYS B N 1
ATOM 6068 C CA . LYS B 1 353 ? -1.369 -23.844 5.84 1 98.56 353 LYS B CA 1
ATOM 6069 C C . LYS B 1 353 ? -0.057 -23.406 5.195 1 98.56 353 LYS B C 1
ATOM 6071 O O . LYS B 1 353 ? -0.057 -22.609 4.246 1 98.56 353 LYS B O 1
ATOM 6076 N N . ILE B 1 354 ? 1.022 -23.875 5.664 1 98.12 354 ILE B N 1
ATOM 6077 C CA . ILE B 1 354 ? 2.336 -23.453 5.191 1 98.12 354 ILE B CA 1
ATOM 6078 C C . ILE B 1 354 ? 2.893 -24.484 4.215 1 98.12 354 ILE B C 1
ATOM 6080 O O . ILE B 1 354 ? 2.83 -25.688 4.469 1 98.12 354 ILE B O 1
ATOM 6084 N N . LEU B 1 355 ? 3.408 -23.984 3.109 1 98.25 355 LEU B N 1
ATOM 6085 C CA . LEU B 1 355 ? 3.938 -24.844 2.053 1 98.25 355 LEU B CA 1
ATOM 6086 C C . LEU B 1 355 ? 5.406 -24.531 1.788 1 98.25 355 LEU B C 1
ATOM 6088 O O . LEU B 1 355 ? 5.836 -23.375 1.912 1 98.25 355 LEU B O 1
ATOM 6092 N N . PHE B 1 356 ? 6.062 -25.547 1.411 1 95.69 356 PHE B N 1
ATOM 6093 C CA . PHE B 1 356 ? 7.445 -25.391 0.972 1 95.69 356 PHE B CA 1
ATOM 6094 C C . PHE B 1 356 ? 7.508 -25.062 -0.515 1 95.69 356 PHE B C 1
ATOM 6096 O O . PHE B 1 356 ? 6.918 -25.766 -1.337 1 95.69 356 PHE B O 1
ATOM 6103 N N . GLY B 1 357 ? 8.195 -23.984 -0.893 1 96.62 357 GLY B N 1
ATOM 6104 C CA . GLY B 1 357 ? 8.484 -23.594 -2.262 1 96.62 357 GLY B CA 1
ATOM 6105 C C . GLY B 1 357 ? 9.898 -23.094 -2.455 1 96.62 357 GLY B C 1
ATOM 6106 O O . GLY B 1 357 ? 10.336 -22.156 -1.772 1 96.62 357 GLY B O 1
ATOM 6107 N N . SER B 1 358 ? 10.609 -23.578 -3.42 1 95.19 358 SER B N 1
ATOM 6108 C CA . SER B 1 358 ? 12.039 -23.297 -3.553 1 95.19 358 SER B CA 1
ATOM 6109 C C . SER B 1 358 ? 12.281 -22.156 -4.543 1 95.19 358 SER B C 1
ATOM 6111 O O . SER B 1 358 ? 13.344 -21.531 -4.527 1 95.19 358 SER B O 1
ATOM 6113 N N . ASP B 1 359 ? 11.328 -21.953 -5.473 1 96.31 359 ASP B N 1
ATOM 6114 C CA . ASP B 1 359 ? 11.492 -21 -6.57 1 96.31 359 ASP B CA 1
ATOM 6115 C C . ASP B 1 359 ? 12.594 -21.453 -7.531 1 96.31 359 ASP B C 1
ATOM 6117 O O . ASP B 1 359 ? 13.195 -20.641 -8.227 1 96.31 359 ASP B O 1
ATOM 6121 N N . TRP B 1 360 ? 12.891 -22.766 -7.578 1 96.5 360 TRP B N 1
ATOM 6122 C CA . TRP B 1 360 ? 13.883 -23.328 -8.492 1 96.5 360 TRP B CA 1
ATOM 6123 C C . TRP B 1 360 ? 13.328 -23.391 -9.914 1 96.5 360 TRP B C 1
ATOM 6125 O O . TRP B 1 360 ? 12.148 -23.656 -10.117 1 96.5 360 TRP B O 1
ATOM 6135 N N . PRO B 1 361 ? 14.133 -23.047 -10.898 1 96.94 361 PRO B N 1
ATOM 6136 C CA . PRO B 1 361 ? 15.57 -22.781 -10.867 1 96.94 361 PRO B CA 1
ATOM 6137 C C . PRO B 1 361 ? 15.906 -21.297 -11.008 1 96.94 361 PRO B C 1
ATOM 6139 O O . PRO B 1 361 ? 16.906 -20.938 -11.633 1 96.94 361 PRO B O 1
ATOM 6142 N N . HIS B 1 362 ? 15.039 -20.422 -10.539 1 93.44 362 HIS B N 1
ATOM 6143 C CA . HIS B 1 362 ? 15.297 -18.984 -10.656 1 93.44 362 HIS B CA 1
ATOM 6144 C C . HIS B 1 362 ? 16.547 -18.594 -9.875 1 93.44 362 HIS B C 1
ATOM 6146 O O . HIS B 1 362 ? 16.875 -19.203 -8.852 1 93.44 362 HIS B O 1
ATOM 6152 N N . GLY B 1 363 ? 17.188 -17.562 -10.391 1 89.94 363 GLY B N 1
ATOM 6153 C CA . GLY B 1 363 ? 18.375 -17.047 -9.734 1 89.94 363 GLY B CA 1
ATOM 6154 C C . GLY B 1 363 ? 18.109 -16.578 -8.312 1 89.94 363 GLY B C 1
ATOM 6155 O O . GLY B 1 363 ? 19 -16.656 -7.453 1 89.94 363 GLY B O 1
ATOM 6156 N N . GLU B 1 364 ? 16.922 -16.125 -8.078 1 85.31 364 GLU B N 1
ATOM 6157 C CA . GLU B 1 364 ? 16.562 -15.586 -6.77 1 85.31 364 GLU B CA 1
ATOM 6158 C C . GLU B 1 364 ? 16.094 -16.688 -5.836 1 85.31 364 GLU B C 1
ATOM 6160 O O . GLU B 1 364 ? 15.883 -16.453 -4.641 1 85.31 364 GLU B O 1
ATOM 6165 N N . GLY B 1 365 ? 15.945 -17.891 -6.344 1 88.75 365 GLY B N 1
ATOM 6166 C CA . GLY B 1 365 ? 15.492 -19.016 -5.531 1 88.75 365 GLY B CA 1
ATOM 6167 C C . GLY B 1 365 ? 16.625 -19.75 -4.836 1 88.75 365 GLY B C 1
ATOM 6168 O O . GLY B 1 365 ? 17.672 -19.172 -4.578 1 88.75 365 GLY B O 1
ATOM 6169 N N . LEU B 1 366 ? 16.359 -20.953 -4.379 1 87.12 366 LEU B N 1
ATOM 6170 C CA . LEU B 1 366 ? 17.359 -21.797 -3.729 1 87.12 366 LEU B CA 1
ATOM 6171 C C . LEU B 1 366 ? 18.156 -22.578 -4.758 1 87.12 366 LEU B C 1
ATOM 6173 O O . LEU B 1 366 ? 17.594 -23.094 -5.73 1 87.12 366 LEU B O 1
ATOM 6177 N N . ALA B 1 367 ? 19.422 -22.672 -4.539 1 87.94 367 ALA B N 1
ATOM 6178 C CA . ALA B 1 367 ? 20.25 -23.516 -5.402 1 87.94 367 ALA B CA 1
ATOM 6179 C C . ALA B 1 367 ? 19.875 -24.984 -5.281 1 87.94 367 ALA B C 1
ATOM 6181 O O . ALA B 1 367 ? 19.797 -25.688 -6.281 1 87.94 367 ALA B O 1
ATOM 6182 N N . ASP B 1 368 ? 19.656 -25.312 -4.082 1 89.69 368 ASP B N 1
ATOM 6183 C CA . ASP B 1 368 ? 19.125 -26.641 -3.74 1 89.69 368 ASP B CA 1
ATOM 6184 C C . ASP B 1 368 ? 17.812 -26.516 -2.977 1 89.69 368 ASP B C 1
ATOM 6186 O O . ASP B 1 368 ? 17.797 -26.062 -1.832 1 89.69 368 ASP B O 1
ATOM 6190 N N . PRO B 1 369 ? 16.734 -27.016 -3.566 1 92 369 PRO B N 1
ATOM 6191 C CA . PRO B 1 369 ? 15.406 -26.828 -2.977 1 92 369 PRO B CA 1
ATOM 6192 C C . PRO B 1 369 ? 15.328 -27.344 -1.543 1 92 369 PRO B C 1
ATOM 6194 O O . PRO B 1 369 ? 14.75 -26.688 -0.675 1 92 369 PRO B O 1
ATOM 6197 N N . THR B 1 370 ? 15.906 -28.422 -1.217 1 88.5 370 THR B N 1
ATOM 6198 C CA . THR B 1 370 ? 15.695 -29.062 0.079 1 88.5 370 THR B CA 1
ATOM 6199 C C . THR B 1 370 ? 16.562 -28.406 1.15 1 88.5 370 THR B C 1
ATOM 6201 O O . THR B 1 370 ? 16.422 -28.719 2.338 1 88.5 370 THR B O 1
ATOM 6204 N N . SER B 1 371 ? 17.406 -27.438 0.751 1 82 371 SER B N 1
ATOM 6205 C CA . SER B 1 371 ? 18.125 -26.641 1.738 1 82 371 SER B CA 1
ATOM 6206 C C . SER B 1 371 ? 17.188 -25.703 2.482 1 82 371 SER B C 1
ATOM 6208 O O . SER B 1 371 ? 17.594 -25.031 3.43 1 82 371 SER B O 1
ATOM 6210 N N . PHE B 1 372 ? 15.992 -25.688 2.104 1 83.06 372 PHE B N 1
ATOM 6211 C CA . PHE B 1 372 ? 14.945 -24.859 2.689 1 83.06 372 PHE B CA 1
ATOM 6212 C C . PHE B 1 372 ? 14.906 -25.031 4.203 1 83.06 372 PHE B C 1
ATOM 6214 O O . PHE B 1 372 ? 14.781 -24.047 4.938 1 83.06 372 PHE B O 1
ATOM 6221 N N . THR B 1 373 ? 15.016 -26.203 4.688 1 79.31 373 THR B N 1
ATOM 6222 C CA . THR B 1 373 ? 14.93 -26.469 6.121 1 79.31 373 THR B CA 1
ATOM 6223 C C . THR B 1 373 ? 16.141 -25.891 6.852 1 79.31 373 THR B C 1
ATOM 6225 O O . THR B 1 373 ? 16.031 -25.469 8.008 1 79.31 373 THR B O 1
ATOM 6228 N N . ALA B 1 374 ? 17.219 -25.859 6.133 1 77.12 374 ALA B N 1
ATOM 6229 C CA . ALA B 1 374 ? 18.438 -25.297 6.734 1 77.12 374 ALA B CA 1
ATOM 6230 C C . ALA B 1 374 ? 18.422 -23.781 6.699 1 77.12 374 ALA B C 1
ATOM 6232 O O . ALA B 1 374 ? 18.984 -23.125 7.574 1 77.12 374 ALA B O 1
ATOM 6233 N N . ASP B 1 375 ? 17.656 -23.312 5.828 1 74.5 375 ASP B N 1
ATOM 6234 C CA . ASP B 1 375 ? 17.688 -21.875 5.578 1 74.5 375 ASP B CA 1
ATOM 6235 C C . ASP B 1 375 ? 16.641 -21.156 6.418 1 74.5 375 ASP B C 1
ATOM 6237 O O . ASP B 1 375 ? 16.703 -19.938 6.566 1 74.5 375 ASP B O 1
ATOM 6241 N N . ILE B 1 376 ? 15.75 -21.828 6.906 1 75.62 376 ILE B N 1
ATOM 6242 C CA . ILE B 1 376 ? 14.75 -21.219 7.777 1 75.62 376 ILE B CA 1
ATOM 6243 C C . ILE B 1 376 ? 15.156 -21.406 9.234 1 75.62 376 ILE B C 1
ATOM 6245 O O . ILE B 1 376 ? 15.078 -22.516 9.773 1 75.62 376 ILE B O 1
ATOM 6249 N N . PRO B 1 377 ? 15.469 -20.375 9.898 1 72.38 377 PRO B N 1
ATOM 6250 C CA . PRO B 1 377 ? 16.062 -20.453 11.234 1 72.38 377 PRO B CA 1
ATOM 6251 C C . PRO B 1 377 ? 15.133 -21.062 12.273 1 72.38 377 PRO B C 1
ATOM 6253 O O . PRO B 1 377 ? 15.586 -21.562 13.297 1 72.38 377 PRO B O 1
ATOM 6256 N N . GLN B 1 378 ? 13.945 -21.047 11.922 1 78.44 378 GLN B N 1
ATOM 6257 C CA . GLN B 1 378 ? 12.969 -21.438 12.938 1 78.44 378 GLN B CA 1
ATOM 6258 C C . GLN B 1 378 ? 12.688 -22.938 12.859 1 78.44 378 GLN B C 1
ATOM 6260 O O . GLN B 1 378 ? 12.039 -23.5 13.75 1 78.44 378 GLN B O 1
ATOM 6265 N N . PHE B 1 379 ? 13.109 -23.562 11.883 1 74.88 379 PHE B N 1
ATOM 6266 C CA . PHE B 1 379 ? 12.734 -24.953 11.656 1 74.88 379 PHE B CA 1
ATOM 6267 C C . PHE B 1 379 ? 13.211 -25.844 12.797 1 74.88 379 PHE B C 1
ATOM 6269 O O . PHE B 1 379 ? 12.531 -26.797 13.172 1 74.88 379 PHE B O 1
ATOM 6276 N N . PRO B 1 380 ? 14.328 -25.484 13.383 1 75.81 380 PRO B N 1
ATOM 6277 C CA . PRO B 1 380 ? 14.711 -26.312 14.523 1 75.81 380 PRO B CA 1
ATOM 6278 C C . PRO B 1 380 ? 13.688 -26.266 15.656 1 75.81 380 PRO B C 1
ATOM 6280 O O . PRO B 1 380 ? 13.656 -27.172 16.5 1 75.81 380 PRO B O 1
ATOM 6283 N N . GLU B 1 381 ? 12.898 -25.312 15.57 1 85.38 381 GLU B N 1
ATOM 6284 C CA . GLU B 1 381 ? 11.867 -25.188 16.594 1 85.38 381 GLU B CA 1
ATOM 6285 C C . GLU B 1 381 ? 10.617 -25.984 16.219 1 85.38 381 GLU B C 1
ATOM 6287 O O . GLU B 1 381 ? 9.734 -26.188 17.062 1 85.38 381 GLU B O 1
ATOM 6292 N N . PHE B 1 382 ? 10.539 -26.469 15.062 1 89.56 382 PHE B N 1
ATOM 6293 C CA . PHE B 1 382 ? 9.406 -27.266 14.602 1 89.56 382 PHE B CA 1
ATOM 6294 C C . PHE B 1 382 ? 9.586 -28.734 15.008 1 89.56 382 PHE B C 1
ATOM 6296 O O . PHE B 1 382 ? 10.703 -29.25 15.008 1 89.56 382 PHE B O 1
ATOM 6303 N N . SER B 1 383 ? 8.516 -29.359 15.328 1 91.75 383 SER B N 1
ATOM 6304 C CA . SER B 1 383 ? 8.555 -30.812 15.438 1 91.75 383 SER B CA 1
ATOM 6305 C C . SER B 1 383 ? 8.852 -31.469 14.094 1 91.75 383 SER B C 1
ATOM 6307 O O . SER B 1 383 ? 8.68 -30.844 13.039 1 91.75 383 SER B O 1
ATOM 6309 N N . HIS B 1 384 ? 9.281 -32.688 14.133 1 91.56 384 HIS B N 1
ATOM 6310 C CA . HIS B 1 384 ? 9.508 -33.438 12.906 1 91.56 384 HIS B CA 1
ATOM 6311 C C . HIS B 1 384 ? 8.227 -33.562 12.086 1 91.56 384 HIS B C 1
ATOM 6313 O O . HIS B 1 384 ? 8.266 -33.5 10.852 1 91.56 384 HIS B O 1
ATOM 6319 N N . GLU B 1 385 ? 7.191 -33.688 12.797 1 94.5 385 GLU B N 1
ATOM 6320 C CA . GLU B 1 385 ? 5.898 -33.812 12.133 1 94.5 385 GLU B CA 1
ATOM 6321 C C . GLU B 1 385 ? 5.531 -32.5 11.438 1 94.5 385 GLU B C 1
ATOM 6323 O O . GLU B 1 385 ? 5.066 -32.5 10.297 1 94.5 385 GLU B O 1
ATOM 6328 N N . ASP B 1 386 ? 5.75 -31.391 12.125 1 94.88 386 ASP B N 1
ATOM 6329 C CA . ASP B 1 386 ? 5.449 -30.078 11.547 1 94.88 386 ASP B CA 1
ATOM 6330 C C . ASP B 1 386 ? 6.32 -29.812 10.32 1 94.88 386 ASP B C 1
ATOM 6332 O O . ASP B 1 386 ? 5.84 -29.281 9.312 1 94.88 386 ASP B O 1
ATOM 6336 N N . THR B 1 387 ? 7.543 -30.156 10.43 1 93.94 387 THR B N 1
ATOM 6337 C CA . THR B 1 387 ? 8.438 -30 9.297 1 93.94 387 THR B CA 1
ATOM 6338 C C . THR B 1 387 ? 7.965 -30.844 8.109 1 93.94 387 THR B C 1
ATOM 6340 O O . THR B 1 387 ? 7.949 -30.359 6.973 1 93.94 387 THR B O 1
ATOM 6343 N N . ARG B 1 388 ? 7.547 -32.031 8.398 1 94.12 388 ARG B N 1
ATOM 6344 C CA . ARG B 1 388 ? 7.059 -32.938 7.352 1 94.12 388 ARG B CA 1
ATOM 6345 C C . ARG B 1 388 ? 5.773 -32.406 6.73 1 94.12 388 ARG B C 1
ATOM 6347 O O . ARG B 1 388 ? 5.559 -32.531 5.523 1 94.12 388 ARG B O 1
ATOM 6354 N N . ARG B 1 389 ? 4.965 -31.828 7.559 1 96 389 ARG B N 1
ATOM 6355 C CA . ARG B 1 389 ? 3.752 -31.203 7.031 1 96 389 ARG B CA 1
ATOM 6356 C C . ARG B 1 389 ? 4.09 -30.094 6.039 1 96 389 ARG B C 1
ATOM 6358 O O . ARG B 1 389 ? 3.562 -30.078 4.926 1 96 389 ARG B O 1
ATOM 6365 N N . VAL B 1 390 ? 5.012 -29.234 6.418 1 96.31 390 VAL B N 1
ATOM 6366 C CA . VAL B 1 390 ? 5.375 -28.094 5.59 1 96.31 390 VAL B CA 1
ATOM 6367 C C . VAL B 1 390 ? 6.055 -28.578 4.309 1 96.31 390 VAL B C 1
ATOM 6369 O O . VAL B 1 390 ? 5.738 -28.109 3.213 1 96.31 390 VAL B O 1
ATOM 6372 N N . MET B 1 391 ? 6.891 -29.609 4.422 1 95.5 391 MET B N 1
ATOM 6373 C CA . MET B 1 391 ? 7.766 -30.016 3.324 1 95.5 391 MET B CA 1
ATOM 6374 C C . MET B 1 391 ? 7.043 -30.953 2.365 1 95.5 391 MET B C 1
ATOM 6376 O O . MET B 1 391 ? 7.527 -31.203 1.26 1 95.5 391 MET B O 1
ATOM 6380 N N . ARG B 1 392 ? 5.867 -31.484 2.803 1 96.19 392 ARG B N 1
ATOM 6381 C CA . ARG B 1 392 ? 5.301 -32.531 1.97 1 96.19 392 ARG B CA 1
ATOM 6382 C C . ARG B 1 392 ? 3.785 -32.625 2.137 1 96.19 392 ARG B C 1
ATOM 6384 O O . ARG B 1 392 ? 3.039 -32.375 1.186 1 96.19 392 ARG B O 1
ATOM 6391 N N . HIS B 1 393 ? 3.301 -32.844 3.303 1 97.12 393 HIS B N 1
ATOM 6392 C CA . HIS B 1 393 ? 1.937 -33.312 3.518 1 97.12 393 HIS B CA 1
ATOM 6393 C C . HIS B 1 393 ? 0.919 -32.219 3.195 1 97.12 393 HIS B C 1
ATOM 6395 O O . HIS B 1 393 ? -0.148 -32.531 2.646 1 97.12 393 HIS B O 1
ATOM 6401 N N . ASN B 1 394 ? 1.226 -31.031 3.58 1 98.31 394 ASN B N 1
ATOM 6402 C CA . ASN B 1 394 ? 0.284 -29.953 3.32 1 98.31 394 ASN B CA 1
ATOM 6403 C C . ASN B 1 394 ? -0.001 -29.797 1.828 1 98.31 394 ASN B C 1
ATOM 6405 O O . ASN B 1 394 ? -1.143 -29.562 1.431 1 98.31 394 ASN B O 1
ATOM 6409 N N . ALA B 1 395 ? 1.016 -29.938 1.017 1 98.38 395 ALA B N 1
ATOM 6410 C CA . ALA B 1 395 ? 0.841 -29.828 -0.429 1 98.38 395 ALA B CA 1
ATOM 6411 C C . ALA B 1 395 ? -0.037 -30.969 -0.961 1 98.38 395 ALA B C 1
ATOM 6413 O O . ALA B 1 395 ? -0.899 -30.734 -1.813 1 98.38 395 ALA B O 1
ATOM 6414 N N . LEU B 1 396 ? 0.169 -32.156 -0.448 1 97.31 396 LEU B N 1
ATOM 6415 C CA . LEU B 1 396 ? -0.614 -33.312 -0.879 1 97.31 396 LEU B CA 1
ATOM 6416 C C . LEU B 1 396 ? -2.07 -33.188 -0.447 1 97.31 396 LEU B C 1
ATOM 6418 O O . LEU B 1 396 ? -2.982 -33.5 -1.208 1 97.31 396 LEU B O 1
ATOM 6422 N N . GLU B 1 397 ? -2.232 -32.688 0.734 1 97.31 397 GLU B N 1
ATOM 6423 C CA . GLU B 1 397 ? -3.586 -32.406 1.213 1 97.31 397 GLU B CA 1
ATOM 6424 C C . GLU B 1 397 ? -4.277 -31.359 0.361 1 97.31 397 GLU B C 1
ATOM 6426 O O . GLU B 1 397 ? -5.465 -31.469 0.056 1 97.31 397 GLU B O 1
ATOM 6431 N N . LEU B 1 398 ? -3.545 -30.344 -0.017 1 97.31 398 LEU B N 1
ATOM 6432 C CA . LEU B 1 398 ? -4.07 -29.281 -0.875 1 97.31 398 LEU B CA 1
ATOM 6433 C C . LEU B 1 398 ? -4.555 -29.859 -2.203 1 97.31 398 LEU B C 1
ATOM 6435 O O . LEU B 1 398 ? -5.59 -29.438 -2.725 1 97.31 398 LEU B O 1
ATOM 6439 N N . LEU B 1 399 ? -3.857 -30.875 -2.688 1 95 399 LEU B N 1
ATOM 6440 C CA . LEU B 1 399 ? -4.203 -31.5 -3.961 1 95 399 LEU B CA 1
ATOM 6441 C C . LEU B 1 399 ? -5.363 -32.469 -3.793 1 95 399 LEU B C 1
ATOM 6443 O O . LEU B 1 399 ? -5.883 -33 -4.777 1 95 399 LEU B O 1
ATOM 6447 N N . GLY B 1 400 ? -5.73 -32.781 -2.578 1 92.5 400 GLY B N 1
ATOM 6448 C CA . GLY B 1 400 ? -6.863 -33.625 -2.299 1 92.5 400 GLY B CA 1
ATOM 6449 C C . GLY B 1 400 ? -6.484 -35.094 -2.223 1 92.5 400 GLY B C 1
ATOM 6450 O O . GLY B 1 400 ? -7.348 -35.969 -2.311 1 92.5 400 GLY B O 1
ATOM 6451 N N . ASP B 1 401 ? -5.184 -35.344 -2.125 1 89.81 401 ASP B N 1
ATOM 6452 C CA . ASP B 1 401 ? -4.703 -36.719 -2.033 1 89.81 401 ASP B CA 1
ATOM 6453 C C . ASP B 1 401 ? -3.541 -36.812 -1.05 1 89.81 401 ASP B C 1
ATOM 6455 O O . ASP B 1 401 ? -2.396 -37.031 -1.455 1 89.81 401 ASP B O 1
ATOM 6459 N N . PRO B 1 402 ? -3.844 -36.844 0.215 1 90.44 402 PRO B N 1
ATOM 6460 C CA . PRO B 1 402 ? -2.803 -36.812 1.245 1 90.44 402 PRO B CA 1
ATOM 6461 C C . PRO B 1 402 ? -1.907 -38.031 1.224 1 90.44 402 PRO B C 1
ATOM 6463 O O . PRO B 1 402 ? -0.769 -38 1.696 1 90.44 402 PRO B O 1
ATOM 6466 N N . ASP B 1 403 ? -2.43 -39.125 0.694 1 88.56 403 ASP B N 1
ATOM 6467 C CA . ASP B 1 403 ? -1.666 -40.344 0.688 1 88.56 403 ASP B CA 1
ATOM 6468 C C . ASP B 1 403 ? -1.028 -40.594 -0.677 1 88.56 403 ASP B C 1
ATOM 6470 O O . ASP B 1 403 ? -0.521 -41.688 -0.943 1 88.56 403 ASP B O 1
ATOM 6474 N N . ARG B 1 404 ? -1.086 -39.594 -1.441 1 87.62 404 ARG B N 1
ATOM 6475 C CA . ARG B 1 404 ? -0.555 -39.688 -2.795 1 87.62 404 ARG B CA 1
ATOM 6476 C C . ARG B 1 404 ? 0.943 -39.969 -2.773 1 87.62 404 ARG B C 1
ATOM 6478 O O . ARG B 1 404 ? 1.675 -39.438 -1.951 1 87.62 404 ARG B O 1
ATOM 6485 N N . THR B 1 405 ? 1.365 -40.906 -3.582 1 90.31 405 THR B N 1
ATOM 6486 C CA . THR B 1 405 ? 2.764 -41.125 -3.924 1 90.31 405 THR B CA 1
ATOM 6487 C C . THR B 1 405 ? 2.963 -41.094 -5.438 1 90.31 405 THR B C 1
ATOM 6489 O O . THR B 1 405 ? 2.211 -41.75 -6.18 1 90.31 405 THR B O 1
ATOM 6492 N N . ALA B 1 406 ? 3.898 -40.406 -5.887 1 94.25 406 ALA B N 1
ATOM 6493 C CA . ALA B 1 406 ? 4.164 -40.344 -7.32 1 94.25 406 ALA B CA 1
ATOM 6494 C C . ALA B 1 406 ? 4.695 -41.688 -7.832 1 94.25 406 ALA B C 1
ATOM 6496 O O . ALA B 1 406 ? 5.754 -42.125 -7.398 1 94.25 406 ALA B O 1
ATOM 6497 N N . PRO B 1 407 ? 4.047 -42.219 -8.773 1 92.81 407 PRO B N 1
ATOM 6498 C CA . PRO B 1 407 ? 4.527 -43.5 -9.289 1 92.81 407 PRO B CA 1
ATOM 6499 C C . PRO B 1 407 ? 5.965 -43.438 -9.797 1 92.81 407 PRO B C 1
ATOM 6501 O O . PRO B 1 407 ? 6.719 -44.406 -9.664 1 92.81 407 PRO B O 1
ATOM 6504 N N . GLY B 1 408 ? 6.281 -42.344 -10.297 1 93.62 408 GLY B N 1
ATOM 6505 C CA . GLY B 1 408 ? 7.605 -42.188 -10.875 1 93.62 408 GLY B CA 1
ATOM 6506 C C . GLY B 1 408 ? 8.695 -42.031 -9.836 1 93.62 408 GLY B C 1
ATOM 6507 O O . GLY B 1 408 ? 9.883 -42 -10.164 1 93.62 408 GLY B O 1
ATOM 6508 N N . ALA B 1 409 ? 8.312 -41.906 -8.586 1 93.44 409 ALA B N 1
ATOM 6509 C CA . ALA B 1 409 ? 9.297 -41.719 -7.531 1 93.44 409 ALA B CA 1
ATOM 6510 C C . ALA B 1 409 ? 9.453 -42.969 -6.672 1 93.44 409 ALA B C 1
ATOM 6512 O O . ALA B 1 409 ? 10.188 -42.969 -5.68 1 93.44 409 ALA B O 1
ATOM 6513 N N . ARG B 1 410 ? 8.836 -44.031 -6.941 1 89.69 410 ARG B N 1
ATOM 6514 C CA . ARG B 1 410 ? 8.828 -45.25 -6.129 1 89.69 410 ARG B CA 1
ATOM 6515 C C . ARG B 1 410 ? 10.242 -45.781 -5.945 1 89.69 410 ARG B C 1
ATOM 6517 O O . ARG B 1 410 ? 10.57 -46.344 -4.891 1 89.69 410 ARG B O 1
ATOM 6524 N N . HIS B 1 411 ? 11 -45.625 -6.914 1 88.38 411 HIS B N 1
ATOM 6525 C CA . HIS B 1 411 ? 12.359 -46.156 -6.848 1 88.38 411 HIS B CA 1
ATOM 6526 C C . HIS B 1 411 ? 13.195 -45.375 -5.832 1 88.38 411 HIS B C 1
ATOM 6528 O O . HIS B 1 411 ? 14.227 -45.875 -5.363 1 88.38 411 HIS B O 1
ATOM 6534 N N . LEU B 1 412 ? 12.836 -44.156 -5.582 1 87.5 412 LEU B N 1
ATOM 6535 C CA . LEU B 1 412 ? 13.555 -43.312 -4.621 1 87.5 412 LEU B CA 1
ATOM 6536 C C . LEU B 1 412 ? 13.102 -43.625 -3.195 1 87.5 412 LEU B C 1
ATOM 6538 O O . LEU B 1 412 ? 13.852 -43.406 -2.24 1 87.5 412 LEU B O 1
ATOM 6542 N N . ALA B 1 413 ? 11.852 -44.031 -3.029 1 72.25 413 ALA B N 1
ATOM 6543 C CA . ALA B 1 413 ? 11.25 -44.219 -1.714 1 72.25 413 ALA B CA 1
ATOM 6544 C C . ALA B 1 413 ? 11.945 -45.344 -0.947 1 72.25 413 ALA B C 1
ATOM 6546 O O . ALA B 1 413 ? 12.008 -45.312 0.285 1 72.25 413 ALA B O 1
ATOM 6547 N N . ALA B 1 414 ? 12.516 -46.25 -1.61 1 64.88 414 ALA B N 1
ATOM 6548 C CA . ALA B 1 414 ? 13.234 -47.344 -0.973 1 64.88 414 ALA B CA 1
ATOM 6549 C C . ALA B 1 414 ? 14.531 -46.875 -0.335 1 64.88 414 ALA B C 1
ATOM 6551 O O . ALA B 1 414 ? 15.07 -47.5 0.564 1 64.88 414 ALA B O 1
ATOM 6552 N N . SER B 1 415 ? 14.953 -45.719 -0.728 1 64.62 415 SER B N 1
ATOM 6553 C CA . SER B 1 415 ? 16.234 -45.188 -0.258 1 64.62 415 SER B CA 1
ATOM 6554 C C . SER B 1 415 ? 16.062 -44.219 0.89 1 64.62 415 SER B C 1
ATOM 6556 O O . SER B 1 415 ? 17.031 -43.688 1.435 1 64.62 415 SER B O 1
ATOM 6558 N N . VAL B 1 416 ? 14.797 -44.062 1.297 1 68.19 416 VAL B N 1
ATOM 6559 C CA . VAL B 1 416 ? 14.531 -43.156 2.402 1 68.19 416 VAL B CA 1
ATOM 6560 C C . VAL B 1 416 ? 14.172 -43.938 3.656 1 68.19 416 VAL B C 1
ATOM 6562 O O . VAL B 1 416 ? 13.648 -45.062 3.564 1 68.19 416 VAL B O 1
#